Protein 9QBL (pdb70)

Nearest PDB structures (foldseek):
  8k34-assembly1_A  TM=6.232E-01  e=6.117E-07  Thermoflavifilum thermophilum
  5ux0-assembly2_D  TM=5.824E-01  e=9.029E-06  Marinitoga piezophila
  8jl0-assembly1_A  TM=5.271E-01  e=1.673E-05  Geobacter sulfurreducens
  8y82-assembly1_M  TM=5.366E-01  e=6.429E-05  Geobacter sulfurreducens
  8jpx-assembly1_A  TM=4.854E-01  e=1.759E-03  Pyrococcus furiosus DSM 3638

B-factor: mean 42.27, std 16.23, range [19.28, 140.33]

Organism: Xanthobacter autotrophicus (strain ATCC BAA-1158 / Py2) (NCBI:txid78245)

Secondary structure (DSSP, 8-state):
--SPPP----PPPBTT-EEEEESEEEEE--SEEEEEE-SBSBHHHHHHHHTTSSS-----EEETTEEEESS-GGGSGGGGTS-GGG-EEEETHHHHSSS-HHHHHH--HHHHHHHHHTTTTEEEETGGGEEEEPPSSTT--EEEE--TT---EEEEEEEE---EEEEEEEEEEEEEETTEEEEEEEEEEEEESSSSSBPS-THHHHHHHHTT--HHHHHHHH--HHHHHHHT----S-EEEEPPPEEESSB--HHHHHHH-TTTT------/-EEEEPPP--B-GGG-B--HHHHHHHH--SS--TT-EEEEEEEE-HHHHHHHHHHHHHHHH-B--S-GGGTTTSPPB--SSTT-TT-SEEE--TT-EEEPPHHHHHHHHT--SHHHHHHHHHHHHHHHHHHHHHSSS--SEEEEE--HHHHHHHS-B-----HHHHHHHHTTT-SS-EEEE-TTT--B-SSSPBPTT----HHHHHHHHHHHHHHHTT--S-BPPPS-SS--EEEEEEEEEE-SSTT--EEEEE---TT---B-EEEEEPEEEETTEEEE--HHHHHHHHHHHHHHHHHH-SS--SEEEEEESS---HHHHHHHHHHHHHHT---EEEEEESS----EEESSSSPPBTTEEEE-SS-EEE-SSSBBGGGTB-S-SSPP--EEEEE-TT-SS-HHHHHHHHHHHTT--SS-S----SS-HHHHHHHHHHHHHTTS-TTS----BGGGG-/-EEEEESEEEEE--SEEEEEE-SSSSHHHHHHHHTTT-S-----EEETTEEEESS-GGGSGGGGGS-GGG-EEEETHHHHSSS-HHHHHH--HHHHHHHHHTTTTEEEETTTTEEEEPPSSTT--EEEE--TT---EEEEEEEE--EEEEEEEEEEEEEETTEEEEEEEEEEEEESSSSSBPSSTHHHHHHHGGG--HHHHHHHH--HHHHHHHT---TT--PPPS-EEEEPPPEEESS------TTT-TTTT------/-EEEEPPP--B-GGG-B--HHHHHHHH--SS--TT-EEEEEEEE-HHHHHHHHHHHHHHHH-B--S-GGGTTTS--B--SSTT-TT--EEE--TT-EEE--HHHHHHHHT--SHHHHHHHHHHHHHHHHHHHHHSSS--SEEEEE--HHHHHHHS-EE-----HHHHHHHHTTT-SS-EEEE-TTT--B-SSSPEES----HHHHHHHHHHHHHHHTT----B-----EEEEEEEEEE-SSTT--EEEEE---TT---B-EEEEEPEEEETTEEEE--HHHHHHHHHHHHHHHHHHHSS--SEEEEEESSPPPHHHHHHHHHHHHHHT---EEEEEESS----EEESSSSPPBTTEEEEETTEEEE-SSSBBGGGTB-S-SSPP--EEEEE-TT-SS-HHHHHHHHHHHTT--SS-S----SS-HHHHHHHHHHHHHTTS-TTS----BGGGG-

InterPro domains:
  IPR025375 Domain of unknown function DUF4365 [PF14280] (13-143)

Structure (mmCIF, N/CA/C/O backbone):
data_9QBL
#
_entry.id   9QBL
#
_cell.length_a   72.706
_cell.length_b   155.396
_cell.length_c   161.338
_cell.angle_alpha   90.00
_cell.angle_beta   90.00
_cell.angle_gamma   90.00
#
_symmetry.space_group_name_H-M   'P 21 21 21'
#
loop_
_entity.id
_entity.type
_entity.pdbx_description
1 polymer 'DUF4365 domain-containing protein'
2 polymer 'Protein argonaute'
3 non-polymer 'ACETIC ACID'
4 non-polymer GLYCEROL
5 non-polymer 2-AMINO-2-HYDROXYMETHYL-PROPANE-1,3-DIOL
6 non-polymer DI(HYDROXYETHYL)ETHER
7 non-polymer 'CHLORIDE ION'
8 non-polymer BETA-MERCAPTOETHANOL
9 non-polymer 'D(-)-TARTARIC ACID'
10 water water
#
loop_
_atom_site.group_PDB
_atom_site.id
_atom_site.type_symbol
_atom_site.label_atom_id
_atom_site.label_alt_id
_atom_site.label_comp_id
_atom_site.label_asym_id
_atom_site.label_entity_id
_atom_site.label_seq_id
_atom_site.pdbx_PDB_ins_code
_atom_site.Cartn_x
_atom_site.Cartn_y
_atom_site.Cartn_z
_atom_site.occupancy
_atom_site.B_iso_or_equiv
_atom_site.auth_seq_id
_atom_site.auth_comp_id
_atom_site.auth_asym_id
_atom_site.auth_atom_id
_atom_site.pdbx_PDB_model_num
ATOM 1 N N . SER A 1 24 ? 36.181 -3.656 199.949 1.00 73.93 147 SER A N 1
ATOM 2 C CA . SER A 1 24 ? 35.968 -2.248 200.415 1.00 63.67 147 SER A CA 1
ATOM 3 C C . SER A 1 24 ? 36.507 -1.275 199.358 1.00 73.54 147 SER A C 1
ATOM 4 O O . SER A 1 24 ? 37.660 -1.381 198.919 1.00 76.18 147 SER A O 1
ATOM 7 N N . GLY A 1 25 ? 35.630 -0.354 198.929 1.00 57.96 148 GLY A N 1
ATOM 8 C CA . GLY A 1 25 ? 35.921 0.608 197.877 1.00 50.42 148 GLY A CA 1
ATOM 9 C C . GLY A 1 25 ? 35.935 -0.050 196.498 1.00 42.04 148 GLY A C 1
ATOM 10 O O . GLY A 1 25 ? 35.249 -1.045 196.253 1.00 43.75 148 GLY A O 1
ATOM 11 N N . TRP A 1 26 ? 36.727 0.534 195.593 1.00 34.33 149 TRP A N 1
ATOM 12 C CA . TRP A 1 26 ? 36.866 0.064 194.226 1.00 32.23 149 TRP A CA 1
ATOM 13 C C . TRP A 1 26 ? 38.083 -0.850 194.158 1.00 28.33 149 TRP A C 1
ATOM 14 O O . TRP A 1 26 ? 39.191 -0.430 194.470 1.00 30.56 149 TRP A O 1
ATOM 25 N N . GLU A 1 27 ? 37.862 -2.059 193.659 1.00 31.20 150 GLU A N 1
ATOM 26 C CA . GLU A 1 27 ? 38.946 -3.043 193.628 1.00 34.00 150 GLU A CA 1
ATOM 27 C C . GLU A 1 27 ? 40.046 -2.562 192.679 1.00 36.70 150 GLU A C 1
ATOM 28 O O . GLU A 1 27 ? 39.760 -2.074 191.558 1.00 31.77 150 GLU A O 1
ATOM 34 N N . LEU A 1 28 ? 41.301 -2.681 193.148 1.00 29.42 151 LEU A N 1
ATOM 35 C CA . LEU A 1 28 ? 42.442 -2.495 192.263 1.00 28.93 151 LEU A CA 1
ATOM 36 C C . LEU A 1 28 ? 42.670 -3.820 191.541 1.00 37.94 151 LEU A C 1
ATOM 37 O O . LEU A 1 28 ? 42.903 -4.855 192.187 1.00 31.00 151 LEU A O 1
ATOM 42 N N . GLN A 1 29 ? 42.565 -3.779 190.204 1.00 28.87 152 GLN A N 1
ATOM 43 C CA . GLN A 1 29 ? 42.966 -4.921 189.386 1.00 30.20 152 GLN A CA 1
ATOM 44 C C . GLN A 1 29 ? 44.469 -5.124 189.445 1.00 29.76 152 GLN A C 1
ATOM 45 O O . GLN A 1 29 ? 45.246 -4.199 189.665 1.00 30.67 152 GLN A O 1
ATOM 51 N N . PRO A 1 30 ? 44.956 -6.381 189.313 1.00 33.12 153 PRO A N 1
ATOM 52 C CA . PRO A 1 30 ? 46.404 -6.601 189.260 1.00 36.18 153 PRO A CA 1
ATOM 53 C C . PRO A 1 30 ? 47.057 -6.103 187.962 1.00 33.35 153 PRO A C 1
ATOM 54 O O . PRO A 1 30 ? 48.268 -5.933 187.909 1.00 34.07 153 PRO A O 1
ATOM 58 N N . GLY A 1 31 ? 46.251 -5.854 186.931 1.00 33.50 154 GLY A N 1
ATOM 59 C CA . GLY A 1 31 ? 46.781 -5.456 185.635 1.00 42.46 154 GLY A CA 1
ATOM 60 C C . GLY A 1 31 ? 47.386 -6.670 184.923 1.00 45.78 154 GLY A C 1
ATOM 61 O O . GLY A 1 31 ? 48.468 -6.582 184.347 1.00 47.33 154 GLY A O 1
ATOM 62 N N . VAL A 1 32 ? 46.728 -7.833 185.069 1.00 42.82 155 VAL A N 1
ATOM 63 C CA . VAL A 1 32 ? 47.269 -9.059 184.499 1.00 50.07 155 VAL A CA 1
ATOM 64 C C . VAL A 1 32 ? 46.690 -9.243 183.094 1.00 43.76 155 VAL A C 1
ATOM 65 O O . VAL A 1 32 ? 45.604 -8.750 182.799 1.00 43.65 155 VAL A O 1
ATOM 69 N N . PHE A 1 33 ? 47.426 -10.004 182.273 1.00 38.94 156 PHE A N 1
ATOM 70 C CA . PHE A 1 33 ? 47.021 -10.294 180.906 1.00 40.32 156 PHE A CA 1
ATOM 71 C C . PHE A 1 33 ? 47.861 -11.476 180.418 1.00 41.45 156 PHE A C 1
ATOM 72 O O . PHE A 1 33 ? 48.986 -11.680 180.885 1.00 39.12 156 PHE A O 1
ATOM 80 N N . LEU A 1 34 ? 47.317 -12.191 179.433 1.00 38.87 157 LEU A N 1
ATOM 81 C CA . LEU A 1 34 ? 48.029 -13.250 178.735 1.00 37.08 157 LEU A CA 1
ATOM 82 C C . LEU A 1 34 ? 49.041 -12.634 177.776 1.00 41.95 157 LEU A C 1
ATOM 83 O O . LEU A 1 34 ? 48.645 -11.888 176.877 1.00 39.65 157 LEU A O 1
ATOM 88 N N . PRO A 1 35 ? 50.351 -12.949 177.928 1.00 43.09 158 PRO A N 1
ATOM 89 C CA . PRO A 1 35 ? 51.396 -12.401 177.075 1.00 44.98 158 PRO A CA 1
ATOM 90 C C . PRO A 1 35 ? 51.336 -13.103 175.718 1.00 46.10 158 PRO A C 1
ATOM 91 O O . PRO A 1 35 ? 50.669 -14.130 175.575 1.00 41.81 158 PRO A O 1
ATOM 95 N N . PRO A 1 36 ? 51.959 -12.521 174.671 1.00 42.47 159 PRO A N 1
ATOM 96 C CA . PRO A 1 36 ? 52.160 -13.227 173.405 1.00 43.06 159 PRO A CA 1
ATOM 97 C C . PRO A 1 36 ? 52.921 -14.542 173.627 1.00 45.71 159 PRO A C 1
ATOM 98 O O . PRO A 1 36 ? 53.683 -14.695 174.590 1.00 40.59 159 PRO A O 1
ATOM 102 N N . LEU A 1 37 ? 52.742 -15.467 172.682 1.00 47.51 160 LEU A N 1
ATOM 103 C CA . LEU A 1 37 ? 53.441 -16.744 172.723 1.00 49.08 160 LEU A CA 1
ATOM 104 C C . LEU A 1 37 ? 54.897 -16.541 172.308 1.00 53.63 160 LEU A C 1
ATOM 105 O O . LEU A 1 37 ? 55.176 -15.860 171.319 1.00 46.87 160 LEU A O 1
ATOM 110 N N A ASN A 1 38 ? 55.824 -17.160 173.049 0.50 54.30 161 ASN A N 1
ATOM 111 N N B ASN A 1 38 ? 55.804 -17.170 173.071 0.50 55.22 161 ASN A N 1
ATOM 112 C CA A ASN A 1 38 ? 57.249 -16.973 172.809 0.50 56.93 161 ASN A CA 1
ATOM 113 C CA B ASN A 1 38 ? 57.247 -17.071 172.893 0.50 58.71 161 ASN A CA 1
ATOM 114 C C A ASN A 1 38 ? 57.721 -17.791 171.605 0.50 55.61 161 ASN A C 1
ATOM 115 C C B ASN A 1 38 ? 57.699 -17.780 171.615 0.50 56.45 161 ASN A C 1
ATOM 116 O O A ASN A 1 38 ? 58.822 -17.565 171.104 0.50 53.53 161 ASN A O 1
ATOM 117 O O B ASN A 1 38 ? 58.760 -17.465 171.077 0.50 53.96 161 ASN A O 1
ATOM 126 N N . LYS A 1 39 ? 56.891 -18.736 171.141 1.00 50.99 162 LYS A N 1
ATOM 127 C CA . LYS A 1 39 ? 57.247 -19.568 169.995 1.00 56.02 162 LYS A CA 1
ATOM 128 C C . LYS A 1 39 ? 57.285 -18.773 168.681 1.00 57.61 162 LYS A C 1
ATOM 129 O O . LYS A 1 39 ? 57.856 -19.230 167.691 1.00 52.61 162 LYS A O 1
ATOM 135 N N . GLY A 1 40 ? 56.657 -17.596 168.644 1.00 49.50 163 GLY A N 1
ATOM 136 C CA . GLY A 1 40 ? 56.700 -16.784 167.427 1.00 48.32 163 GLY A CA 1
ATOM 137 C C . GLY A 1 40 ? 55.743 -17.291 166.347 1.00 44.23 163 GLY A C 1
ATOM 138 O O . GLY A 1 40 ? 55.063 -18.302 166.535 1.00 47.87 163 GLY A O 1
ATOM 139 N N . GLU A 1 41 ? 55.634 -16.539 165.236 1.00 38.01 164 GLU A N 1
ATOM 140 C CA . GLU A 1 41 ? 54.849 -16.969 164.088 1.00 35.23 164 GLU A CA 1
ATOM 141 C C . GLU A 1 41 ? 55.355 -16.240 162.837 1.00 36.14 164 GLU A C 1
ATOM 142 O O . GLU A 1 41 ? 56.264 -15.420 162.904 1.00 38.55 164 GLU A O 1
ATOM 148 N N . ASP A 1 42 ? 54.759 -16.563 161.692 1.00 38.16 165 ASP A N 1
ATOM 149 C CA . ASP A 1 42 ? 55.180 -15.999 160.419 1.00 42.02 165 ASP A CA 1
ATOM 150 C C . ASP A 1 42 ? 54.129 -15.013 159.916 1.00 33.27 165 ASP A C 1
ATOM 151 O O . ASP A 1 42 ? 52.968 -15.092 160.275 1.00 38.00 165 ASP A O 1
ATOM 156 N N . ALA A 1 43 ? 54.530 -14.118 159.001 1.00 33.96 166 ALA A N 1
ATOM 157 C CA . ALA A 1 43 ? 53.526 -13.323 158.315 1.00 33.46 166 ALA A CA 1
ATOM 158 C C . ALA A 1 43 ? 54.000 -13.116 156.876 1.00 30.22 166 ALA A C 1
ATOM 159 O O . ALA A 1 43 ? 55.198 -13.186 156.618 1.00 32.89 166 ALA A O 1
ATOM 161 N N . ILE A 1 44 ? 53.062 -12.928 155.940 1.00 31.08 167 ILE A N 1
ATOM 162 C CA . ILE A 1 44 ? 53.459 -12.633 154.556 1.00 29.32 167 ILE A CA 1
ATOM 163 C C . ILE A 1 44 ? 53.395 -11.116 154.391 1.00 31.38 167 ILE A C 1
ATOM 164 O O . ILE A 1 44 ? 52.571 -10.458 155.027 1.00 33.10 167 ILE A O 1
ATOM 169 N N . ILE A 1 45 ? 54.280 -10.585 153.561 1.00 30.87 168 ILE A N 1
ATOM 170 C CA . ILE A 1 45 ? 54.249 -9.157 153.259 1.00 29.02 168 ILE A CA 1
ATOM 171 C C . ILE A 1 45 ? 53.656 -9.023 151.849 1.00 33.29 168 ILE A C 1
ATOM 172 O O . ILE A 1 45 ? 53.802 -9.933 151.006 1.00 30.45 168 ILE A O 1
ATOM 177 N N . ASN A 1 46 ? 52.972 -7.901 151.597 1.00 27.70 169 ASN A N 1
ATOM 178 C CA . ASN A 1 46 ? 52.224 -7.688 150.364 1.00 27.03 169 ASN A CA 1
ATOM 179 C C . ASN A 1 46 ? 53.115 -7.118 149.271 1.00 29.07 169 ASN A C 1
ATOM 180 O O . ASN A 1 46 ? 52.646 -6.342 148.444 1.00 31.13 169 ASN A O 1
ATOM 185 N N . LEU A 1 47 ? 54.372 -7.571 149.208 1.00 27.84 170 LEU A N 1
ATOM 186 C CA . LEU A 1 47 ? 55.297 -7.126 148.180 1.00 29.04 170 LEU A CA 1
ATOM 187 C C . LEU A 1 47 ? 55.584 -8.310 147.246 1.00 30.40 170 LEU A C 1
ATOM 188 O O . LEU A 1 47 ? 55.540 -9.445 147.702 1.00 32.98 170 LEU A O 1
ATOM 193 N N . LEU A 1 48 ? 55.954 -8.000 146.002 1.00 28.53 171 LEU A N 1
ATOM 194 C CA . LEU A 1 48 ? 56.626 -8.926 145.086 1.00 28.51 171 LEU A CA 1
ATOM 195 C C . LEU A 1 48 ? 57.869 -8.234 144.564 1.00 32.17 171 LEU A C 1
ATOM 196 O O . LEU A 1 48 ? 57.811 -7.075 144.131 1.00 32.18 171 LEU A O 1
ATOM 201 N N . ARG A 1 49 ? 58.979 -8.984 144.555 1.00 28.84 172 ARG A N 1
ATOM 202 C CA . ARG A 1 49 ? 60.170 -8.471 143.925 1.00 29.01 172 ARG A CA 1
ATOM 203 C C . ARG A 1 49 ? 59.958 -8.423 142.409 1.00 33.00 172 ARG A C 1
ATOM 204 O O . ARG A 1 49 ? 59.484 -9.405 141.837 1.00 32.28 172 ARG A O 1
ATOM 212 N N . ILE A 1 50 ? 60.323 -7.297 141.754 1.00 29.75 173 ILE A N 1
ATOM 213 C CA . ILE A 1 50 ? 60.180 -7.237 140.302 1.00 29.28 173 ILE A CA 1
ATOM 214 C C . ILE A 1 50 ? 61.524 -7.559 139.656 1.00 32.25 173 ILE A C 1
ATOM 215 O O . ILE A 1 50 ? 62.555 -7.017 140.063 1.00 33.21 173 ILE A O 1
ATOM 220 N N A ARG A 1 51 ? 61.526 -8.480 138.675 0.50 35.15 174 ARG A N 1
ATOM 221 N N B ARG A 1 51 ? 61.510 -8.471 138.665 0.50 34.63 174 ARG A N 1
ATOM 222 C CA A ARG A 1 51 ? 62.723 -8.697 137.879 0.50 33.66 174 ARG A CA 1
ATOM 223 C CA B ARG A 1 51 ? 62.682 -8.715 137.842 0.50 33.07 174 ARG A CA 1
ATOM 224 C C A ARG A 1 51 ? 62.568 -7.915 136.578 0.50 34.87 174 ARG A C 1
ATOM 225 C C B ARG A 1 51 ? 62.539 -7.895 136.564 0.50 34.31 174 ARG A C 1
ATOM 226 O O A ARG A 1 51 ? 61.722 -8.252 135.756 0.50 32.46 174 ARG A O 1
ATOM 227 O O B ARG A 1 51 ? 61.679 -8.191 135.741 0.50 31.81 174 ARG A O 1
ATOM 242 N N . LEU A 1 52 ? 63.349 -6.842 136.437 1.00 33.54 175 LEU A N 1
ATOM 243 C CA . LEU A 1 52 ? 63.296 -5.971 135.264 1.00 36.57 175 LEU A CA 1
ATOM 244 C C . LEU A 1 52 ? 64.216 -6.541 134.175 1.00 37.75 175 LEU A C 1
ATOM 245 O O . LEU A 1 52 ? 65.214 -7.198 134.491 1.00 36.75 175 LEU A O 1
ATOM 250 N N . PRO A 1 53 ? 63.934 -6.301 132.867 1.00 37.46 176 PRO A N 1
ATOM 251 C CA . PRO A 1 53 ? 64.917 -6.569 131.804 1.00 40.12 176 PRO A CA 1
ATOM 252 C C . PRO A 1 53 ? 66.248 -5.893 132.107 1.00 36.12 176 PRO A C 1
ATOM 253 O O . PRO A 1 53 ? 66.272 -4.828 132.723 1.00 39.14 176 PRO A O 1
ATOM 257 N N . ASP A 1 54 ? 67.345 -6.478 131.602 1.00 38.94 177 ASP A N 1
ATOM 258 C CA . ASP A 1 54 ? 68.668 -5.914 131.834 1.00 44.47 177 ASP A CA 1
ATOM 259 C C . ASP A 1 54 ? 68.882 -4.589 131.112 1.00 37.36 177 ASP A C 1
ATOM 260 O O . ASP A 1 54 ? 69.701 -3.787 131.543 1.00 35.62 177 ASP A O 1
ATOM 265 N N . GLU A 1 55 ? 68.200 -4.399 129.984 1.00 36.68 178 GLU A N 1
ATOM 266 C CA . GLU A 1 55 ? 68.377 -3.163 129.233 1.00 37.45 178 GLU A CA 1
ATOM 267 C C . GLU A 1 55 ? 67.026 -2.476 129.027 1.00 35.47 178 GLU A C 1
ATOM 268 O O . GLU A 1 55 ? 65.971 -3.105 129.102 1.00 32.36 178 GLU A O 1
ATOM 274 N N . ILE A 1 56 ? 67.098 -1.171 128.797 1.00 31.45 179 ILE A N 1
ATOM 275 C CA . ILE A 1 56 ? 65.929 -0.331 128.549 1.00 29.97 179 ILE A CA 1
ATOM 276 C C . ILE A 1 56 ? 66.216 0.557 127.342 1.00 28.22 179 ILE A C 1
ATOM 277 O O . ILE A 1 56 ? 67.369 0.928 127.089 1.00 36.04 179 ILE A O 1
ATOM 282 N N . PHE A 1 57 ? 65.163 0.878 126.578 1.00 27.59 180 PHE A N 1
ATOM 283 C CA . PHE A 1 57 ? 65.374 1.691 125.394 1.00 25.79 180 PHE A CA 1
ATOM 284 C C . PHE A 1 57 ? 64.991 3.128 125.714 1.00 28.71 180 PHE A C 1
ATOM 285 O O . PHE A 1 57 ? 63.908 3.374 126.261 1.00 31.28 180 PHE A O 1
ATOM 293 N N . ILE A 1 58 ? 65.813 4.064 125.259 1.00 24.86 181 ILE A N 1
ATOM 294 C CA . ILE A 1 58 ? 65.487 5.466 125.489 1.00 27.32 181 ILE A CA 1
ATOM 295 C C . ILE A 1 58 ? 65.626 6.199 124.163 1.00 28.87 181 ILE A C 1
ATOM 296 O O . ILE A 1 58 ? 66.373 5.777 123.282 1.00 28.94 181 ILE A O 1
ATOM 301 N N . SER A 1 59 ? 64.907 7.321 124.018 1.00 26.40 182 SER A N 1
ATOM 302 C CA . SER A 1 59 ? 65.141 8.187 122.883 1.00 24.70 182 SER A CA 1
ATOM 303 C C . SER A 1 59 ? 64.570 9.569 123.200 1.00 24.91 182 SER A C 1
ATOM 304 O O . SER A 1 59 ? 63.907 9.727 124.243 1.00 26.85 182 SER A O 1
ATOM 307 N N . THR A 1 60 ? 64.823 10.517 122.313 1.00 29.22 183 THR A N 1
ATOM 308 C CA . THR A 1 60 ? 64.024 11.753 122.319 1.00 28.80 183 THR A CA 1
ATOM 309 C C . THR A 1 60 ? 62.786 11.510 121.458 1.00 33.00 183 THR A C 1
ATOM 310 O O . THR A 1 60 ? 62.713 10.502 120.737 1.00 27.83 183 THR A O 1
ATOM 314 N N . SER A 1 61 ? 61.779 12.386 121.597 1.00 28.57 184 SER A N 1
ATOM 315 C CA . SER A 1 61 ? 60.543 12.358 120.823 1.00 26.25 184 SER A CA 1
ATOM 316 C C . SER A 1 61 ? 60.197 13.777 120.396 1.00 29.37 184 SER A C 1
ATOM 317 O O . SER A 1 61 ? 60.430 14.721 121.159 1.00 26.10 184 SER A O 1
ATOM 320 N N . PRO A 1 62 ? 59.545 13.981 119.233 1.00 28.40 185 PRO A N 1
ATOM 321 C CA . PRO A 1 62 ? 58.997 15.297 118.905 1.00 32.36 185 PRO A CA 1
ATOM 322 C C . PRO A 1 62 ? 57.812 15.687 119.796 1.00 31.53 185 PRO A C 1
ATOM 323 O O . PRO A 1 62 ? 57.484 16.879 119.904 1.00 30.30 185 PRO A O 1
ATOM 327 N N . PHE A 1 63 ? 57.180 14.690 120.437 1.00 28.85 186 PHE A N 1
ATOM 328 C CA . PHE A 1 63 ? 55.990 14.909 121.242 1.00 27.53 186 PHE A CA 1
ATOM 329 C C . PHE A 1 63 ? 56.413 15.227 122.678 1.00 30.65 186 PHE A C 1
ATOM 330 O O . PHE A 1 63 ? 57.292 14.571 123.242 1.00 26.82 186 PHE A O 1
ATOM 338 N N . GLY A 1 64 ? 55.792 16.255 123.260 1.00 30.86 187 GLY A N 1
ATOM 339 C CA . GLY A 1 64 ? 56.019 16.558 124.668 1.00 31.92 187 GLY A CA 1
ATOM 340 C C . GLY A 1 64 ? 55.642 15.414 125.606 1.00 30.55 187 GLY A C 1
ATOM 341 O O . GLY A 1 64 ? 56.433 15.057 126.462 1.00 32.13 187 GLY A O 1
ATOM 342 N N A SER A 1 65 ? 54.432 14.846 125.444 0.50 30.43 188 SER A N 1
ATOM 343 N N B SER A 1 65 ? 54.445 14.830 125.404 0.50 31.93 188 SER A N 1
ATOM 344 C CA A SER A 1 65 ? 53.950 13.804 126.339 0.50 30.26 188 SER A CA 1
ATOM 345 C CA B SER A 1 65 ? 53.902 13.835 126.316 0.50 32.70 188 SER A CA 1
ATOM 346 C C A SER A 1 65 ? 53.353 12.670 125.519 0.50 29.49 188 SER A C 1
ATOM 347 C C B SER A 1 65 ? 53.269 12.696 125.526 0.50 30.70 188 SER A C 1
ATOM 348 O O A SER A 1 65 ? 53.089 12.847 124.331 0.50 30.70 188 SER A O 1
ATOM 349 O O B SER A 1 65 ? 52.936 12.872 124.356 0.50 30.63 188 SER A O 1
ATOM 354 N N . GLY A 1 66 ? 53.043 11.564 126.205 1.00 27.89 189 GLY A N 1
ATOM 355 C CA . GLY A 1 66 ? 52.558 10.359 125.556 1.00 34.19 189 GLY A CA 1
ATOM 356 C C . GLY A 1 66 ? 51.178 10.573 124.938 1.00 33.89 189 GLY A C 1
ATOM 357 O O . GLY A 1 66 ? 50.900 10.101 123.837 1.00 31.88 189 GLY A O 1
ATOM 358 N N . ARG A 1 67 ? 50.308 11.310 125.638 1.00 34.89 190 ARG A N 1
ATOM 359 C CA . ARG A 1 67 ? 48.938 11.587 125.118 1.00 33.88 190 ARG A CA 1
ATOM 360 C C . ARG A 1 67 ? 49.029 12.284 123.756 1.00 33.08 190 ARG A C 1
ATOM 361 O O . ARG A 1 67 ? 48.221 11.942 122.870 1.00 34.32 190 ARG A O 1
ATOM 369 N N . ASP A 1 68 ? 49.963 13.229 123.604 1.00 31.77 191 ASP A N 1
ATOM 370 C CA . ASP A 1 68 ? 50.111 13.943 122.350 1.00 32.37 191 ASP A CA 1
ATOM 371 C C . ASP A 1 68 ? 50.478 12.978 121.210 1.00 31.14 191 ASP A C 1
ATOM 372 O O . ASP A 1 68 ? 50.130 13.267 120.060 1.00 30.56 191 ASP A O 1
ATOM 377 N N . ALA A 1 69 ? 51.190 11.871 121.526 1.00 32.22 192 ALA A N 1
ATOM 378 C CA . ALA A 1 69 ? 51.731 10.991 120.479 1.00 30.98 192 ALA A CA 1
ATOM 379 C C . ALA A 1 69 ? 50.711 9.937 120.058 1.00 32.95 192 ALA A C 1
ATOM 380 O O . ALA A 1 69 ? 50.889 9.288 119.029 1.00 32.21 192 ALA A O 1
ATOM 382 N N . VAL A 1 70 ? 49.631 9.766 120.835 1.00 36.22 193 VAL A N 1
ATOM 383 C CA . VAL A 1 70 ? 48.691 8.678 120.571 1.00 34.49 193 VAL A CA 1
ATOM 384 C C . VAL A 1 70 ? 48.105 8.705 119.162 1.00 36.01 193 VAL A C 1
ATOM 385 O O . VAL A 1 70 ? 47.979 7.647 118.544 1.00 34.03 193 VAL A O 1
ATOM 389 N N . PRO A 1 71 ? 47.592 9.851 118.648 1.00 35.70 194 PRO A N 1
ATOM 390 C CA . PRO A 1 71 ? 47.018 9.876 117.304 1.00 34.23 194 PRO A CA 1
ATOM 391 C C . PRO A 1 71 ? 47.988 9.395 116.233 1.00 37.70 194 PRO A C 1
ATOM 392 O O . PRO A 1 71 ? 47.596 8.699 115.299 1.00 37.54 194 PRO A O 1
ATOM 396 N N . GLU A 1 72 ? 49.270 9.739 116.368 1.00 33.42 195 GLU A N 1
ATOM 397 C CA . GLU A 1 72 ? 50.251 9.275 115.404 1.00 34.04 195 GLU A CA 1
ATOM 398 C C . GLU A 1 72 ? 50.486 7.771 115.585 1.00 34.09 195 GLU A C 1
ATOM 399 O O . GLU A 1 72 ? 50.604 7.022 114.608 1.00 35.75 195 GLU A O 1
ATOM 405 N N . LEU A 1 73 ? 50.570 7.331 116.840 1.00 28.77 196 LEU A N 1
ATOM 406 C CA . LEU A 1 73 ? 50.821 5.921 117.128 1.00 32.77 196 LEU A CA 1
ATOM 407 C C . LEU A 1 73 ? 49.757 5.049 116.473 1.00 32.23 196 LEU A C 1
ATOM 408 O O . LEU A 1 73 ? 50.077 4.016 115.914 1.00 32.82 196 LEU A O 1
ATOM 413 N N . VAL A 1 74 ? 48.494 5.450 116.594 1.00 32.31 197 VAL A N 1
ATOM 414 C CA . VAL A 1 74 ? 47.435 4.544 116.186 1.00 36.26 197 VAL A CA 1
ATOM 415 C C . VAL A 1 74 ? 47.226 4.551 114.673 1.00 39.82 197 VAL A C 1
ATOM 416 O O . VAL A 1 74 ? 46.416 3.776 114.185 1.00 41.15 197 VAL A O 1
ATOM 420 N N . LYS A 1 75 ? 48.057 5.301 113.942 1.00 40.05 198 LYS A N 1
ATOM 421 C CA . LYS A 1 75 ? 47.995 5.244 112.455 1.00 40.51 198 LYS A CA 1
ATOM 422 C C . LYS A 1 75 ? 48.656 3.938 111.996 1.00 46.09 198 LYS A C 1
ATOM 423 O O . LYS A 1 75 ? 48.459 3.565 110.824 1.00 43.49 198 LYS A O 1
ATOM 429 N N . HIS A 1 76 ? 49.412 3.276 112.882 1.00 40.47 199 HIS A N 1
ATOM 430 C CA . HIS A 1 76 ? 50.079 2.018 112.547 1.00 36.23 199 HIS A CA 1
ATOM 431 C C . HIS A 1 76 ? 49.416 0.839 113.250 1.00 47.02 199 HIS A C 1
ATOM 432 O O . HIS A 1 76 ? 48.606 1.009 114.155 1.00 44.52 199 HIS A O 1
ATOM 439 N N . GLY A 1 77 ? 49.759 -0.379 112.827 1.00 45.76 200 GLY A N 1
ATOM 440 C CA . GLY A 1 77 ? 49.125 -1.557 113.411 1.00 47.14 200 GLY A CA 1
ATOM 441 C C . GLY A 1 77 ? 49.798 -1.957 114.722 1.00 44.92 200 GLY A C 1
ATOM 442 O O . GLY A 1 77 ? 50.708 -1.254 115.162 1.00 37.24 200 GLY A O 1
ATOM 443 N N . ASN A 1 78 ? 49.302 -3.060 115.325 1.00 41.48 201 ASN A N 1
ATOM 444 C CA . ASN A 1 78 ? 49.921 -3.764 116.442 1.00 45.38 201 ASN A CA 1
ATOM 445 C C . ASN A 1 78 ? 50.239 -2.731 117.528 1.00 43.40 201 ASN A C 1
ATOM 446 O O . ASN A 1 78 ? 51.391 -2.561 117.910 1.00 41.47 201 ASN A O 1
ATOM 451 N N . VAL A 1 79 ? 49.202 -2.016 117.967 1.00 36.28 202 VAL A N 1
ATOM 452 C CA . VAL A 1 79 ? 49.399 -0.918 118.905 1.00 37.49 202 VAL A CA 1
ATOM 453 C C . VAL A 1 79 ? 49.750 -1.469 120.287 1.00 38.70 202 VAL A C 1
ATOM 454 O O . VAL A 1 79 ? 49.122 -2.437 120.732 1.00 36.46 202 VAL A O 1
ATOM 458 N N . ARG A 1 80 ? 50.660 -0.773 121.004 1.00 32.90 203 ARG A N 1
ATOM 459 C CA . ARG A 1 80 ? 50.889 -1.057 122.417 1.00 31.47 203 ARG A CA 1
ATOM 460 C C . ARG A 1 80 ? 51.150 0.249 123.169 1.00 31.13 203 ARG A C 1
ATOM 461 O O . ARG A 1 80 ? 51.587 1.241 122.580 1.00 29.94 203 ARG A O 1
ATOM 469 N N . PHE A 1 81 ? 50.884 0.238 124.479 1.00 29.30 204 PHE A N 1
ATOM 470 C CA . PHE A 1 81 ? 50.895 1.478 125.261 1.00 28.35 204 PHE A CA 1
ATOM 471 C C . PHE A 1 81 ? 51.825 1.388 126.486 1.00 29.35 204 PHE A C 1
ATOM 472 O O . PHE A 1 81 ? 51.832 2.315 127.296 1.00 29.04 204 PHE A O 1
ATOM 480 N N . ASP A 1 82 ? 52.589 0.300 126.605 1.00 29.51 205 ASP A N 1
ATOM 481 C CA . ASP A 1 82 ? 53.541 0.098 127.732 1.00 27.76 205 ASP A CA 1
ATOM 482 C C . ASP A 1 82 ? 54.814 0.903 127.469 1.00 28.09 205 ASP A C 1
ATOM 483 O O . ASP A 1 82 ? 55.886 0.311 127.330 1.00 27.26 205 ASP A O 1
ATOM 488 N N . TRP A 1 83 ? 54.668 2.217 127.401 1.00 28.29 206 TRP A N 1
ATOM 489 C CA . TRP A 1 83 ? 55.809 3.112 127.119 1.00 25.29 206 TRP A CA 1
ATOM 490 C C . TRP A 1 83 ? 55.507 4.472 127.744 1.00 26.81 206 TRP A C 1
ATOM 491 O O . TRP A 1 83 ? 54.358 4.727 128.083 1.00 28.45 206 TRP A O 1
ATOM 502 N N . VAL A 1 84 ? 56.535 5.287 127.901 1.00 25.62 207 VAL A N 1
ATOM 503 C CA . VAL A 1 84 ? 56.356 6.620 128.525 1.00 27.01 207 VAL A CA 1
ATOM 504 C C . VAL A 1 84 ? 57.025 7.702 127.683 1.00 27.07 207 VAL A C 1
ATOM 505 O O . VAL A 1 84 ? 58.130 7.469 127.203 1.00 26.51 207 VAL A O 1
ATOM 509 N N . ILE A 1 85 ? 56.334 8.815 127.478 1.00 25.96 208 ILE A N 1
ATOM 510 C CA . ILE A 1 85 ? 56.991 9.997 126.867 1.00 23.40 208 ILE A CA 1
ATOM 511 C C . ILE A 1 85 ? 56.699 11.136 127.839 1.00 29.48 208 ILE A C 1
ATOM 512 O O . ILE A 1 85 ? 55.517 11.414 128.068 1.00 27.42 208 ILE A O 1
ATOM 517 N N . ARG A 1 86 ? 57.752 11.720 128.410 1.00 28.27 209 ARG A N 1
ATOM 518 C CA . ARG A 1 86 ? 57.601 12.894 129.302 1.00 30.57 209 ARG A CA 1
ATOM 519 C C . ARG A 1 86 ? 58.759 13.845 129.034 1.00 29.60 209 ARG A C 1
ATOM 520 O O . ARG A 1 86 ? 59.882 13.369 128.961 1.00 30.92 209 ARG A O 1
ATOM 528 N N . LYS A 1 87 ? 58.458 15.125 128.831 1.00 27.78 210 LYS A N 1
ATOM 529 C CA . LYS A 1 87 ? 59.503 16.140 128.554 1.00 27.94 210 LYS A CA 1
ATOM 530 C C . LYS A 1 87 ? 60.312 15.734 127.319 1.00 28.90 210 LYS A C 1
ATOM 531 O O . LYS A 1 87 ? 61.527 15.864 127.351 1.00 25.85 210 LYS A O 1
ATOM 537 N N . ARG A 1 88 ? 59.635 15.226 126.293 1.00 28.68 211 ARG A N 1
ATOM 538 C CA . ARG A 1 88 ? 60.298 14.877 125.005 1.00 28.51 211 ARG A CA 1
ATOM 539 C C . ARG A 1 88 ? 61.305 13.743 125.179 1.00 25.04 211 ARG A C 1
ATOM 540 O O . ARG A 1 88 ? 62.167 13.586 124.323 1.00 28.09 211 ARG A O 1
ATOM 548 N N A ARG A 1 89 ? 61.094 12.896 126.187 0.50 26.68 212 ARG A N 1
ATOM 549 N N B ARG A 1 89 ? 61.099 12.898 126.190 0.50 26.51 212 ARG A N 1
ATOM 550 C CA A ARG A 1 89 ? 61.983 11.726 126.381 0.50 28.59 212 ARG A CA 1
ATOM 551 C CA B ARG A 1 89 ? 61.984 11.722 126.389 0.50 28.10 212 ARG A CA 1
ATOM 552 C C A ARG A 1 89 ? 61.119 10.467 126.356 0.50 28.52 212 ARG A C 1
ATOM 553 C C B ARG A 1 89 ? 61.104 10.476 126.333 0.50 28.33 212 ARG A C 1
ATOM 554 O O A ARG A 1 89 ? 60.156 10.405 127.120 0.50 27.36 212 ARG A O 1
ATOM 555 O O B ARG A 1 89 ? 60.165 10.401 127.125 0.50 27.66 212 ARG A O 1
ATOM 570 N N . PHE A 1 90 ? 61.534 9.458 125.587 1.00 28.09 213 PHE A N 1
ATOM 571 C CA . PHE A 1 90 ? 60.768 8.195 125.487 1.00 26.94 213 PHE A CA 1
ATOM 572 C C . PHE A 1 90 ? 61.490 7.132 126.316 1.00 24.59 213 PHE A C 1
ATOM 573 O O . PHE A 1 90 ? 62.709 7.129 126.187 1.00 26.13 213 PHE A O 1
ATOM 581 N N A VAL A 1 91 ? 60.769 6.324 126.968 0.50 25.51 214 VAL A N 1
ATOM 582 N N B VAL A 1 91 ? 60.757 6.277 126.907 0.50 27.00 214 VAL A N 1
ATOM 583 C CA A VAL A 1 91 ? 61.339 5.094 127.508 0.50 26.32 214 VAL A CA 1
ATOM 584 C CA B VAL A 1 91 ? 61.345 5.101 127.542 0.50 28.63 214 VAL A CA 1
ATOM 585 C C A VAL A 1 91 ? 60.415 3.920 127.211 0.50 28.80 214 VAL A C 1
ATOM 586 C C B VAL A 1 91 ? 60.427 3.885 127.416 0.50 30.62 214 VAL A C 1
ATOM 587 O O A VAL A 1 91 ? 59.197 4.082 127.190 0.50 26.00 214 VAL A O 1
ATOM 588 O O B VAL A 1 91 ? 59.231 3.971 127.718 0.50 27.05 214 VAL A O 1
ATOM 595 N N . SER A 1 92 ? 61.010 2.727 127.031 1.00 26.05 215 SER A N 1
ATOM 596 C CA . SER A 1 92 ? 60.263 1.475 126.962 1.00 27.03 215 SER A CA 1
ATOM 597 C C . SER A 1 92 ? 61.215 0.296 127.189 1.00 27.11 215 SER A C 1
ATOM 598 O O . SER A 1 92 ? 62.430 0.430 127.013 1.00 26.68 215 SER A O 1
ATOM 601 N N . PHE A 1 93 ? 60.671 -0.844 127.630 1.00 28.67 216 PHE A N 1
ATOM 602 C CA . PHE A 1 93 ? 61.457 -2.068 127.692 1.00 32.09 216 PHE A CA 1
ATOM 603 C C . PHE A 1 93 ? 61.539 -2.778 126.333 1.00 35.52 216 PHE A C 1
ATOM 604 O O . PHE A 1 93 ? 62.518 -3.473 126.075 1.00 35.04 216 PHE A O 1
ATOM 612 N N . PHE A 1 94 ? 60.520 -2.638 125.475 1.00 30.69 217 PHE A N 1
ATOM 613 C CA . PHE A 1 94 ? 60.573 -3.220 124.130 1.00 30.18 217 PHE A CA 1
ATOM 614 C C . PHE A 1 94 ? 61.364 -2.300 123.207 1.00 31.94 217 PHE A C 1
ATOM 615 O O . PHE A 1 94 ? 61.527 -1.097 123.470 1.00 28.75 217 PHE A O 1
ATOM 623 N N . ASP A 1 95 ? 61.854 -2.862 122.088 1.00 31.17 218 ASP A N 1
ATOM 624 C CA . ASP A 1 95 ? 62.604 -2.055 121.144 1.00 28.72 218 ASP A CA 1
ATOM 625 C C . ASP A 1 95 ? 61.621 -1.214 120.330 1.00 29.00 218 ASP A C 1
ATOM 626 O O . ASP A 1 95 ? 60.830 -1.745 119.548 1.00 29.01 218 ASP A O 1
ATOM 631 N N . PRO A 1 96 ? 61.589 0.139 120.478 1.00 27.27 219 PRO A N 1
ATOM 632 C CA . PRO A 1 96 ? 60.542 0.930 119.840 1.00 27.71 219 PRO A CA 1
ATOM 633 C C . PRO A 1 96 ? 60.654 0.945 118.315 1.00 27.67 219 PRO A C 1
ATOM 634 O O . PRO A 1 96 ? 59.716 1.363 117.648 1.00 27.73 219 PRO A O 1
ATOM 638 N N . ARG A 1 97 ? 61.791 0.520 117.760 1.00 28.80 220 ARG A N 1
ATOM 639 C CA . ARG A 1 97 ? 61.931 0.482 116.308 1.00 27.57 220 ARG A CA 1
ATOM 640 C C . ARG A 1 97 ? 61.069 -0.616 115.671 1.00 27.20 220 ARG A C 1
ATOM 641 O O . ARG A 1 97 ? 60.780 -0.553 114.473 1.00 28.57 220 ARG A O 1
ATOM 649 N N . GLU A 1 98 ? 60.587 -1.565 116.466 1.00 29.43 221 GLU A N 1
ATOM 650 C CA . GLU A 1 98 ? 59.892 -2.707 115.875 1.00 32.56 221 GLU A CA 1
ATOM 651 C C . GLU A 1 98 ? 58.390 -2.593 116.055 1.00 33.26 221 GLU A C 1
ATOM 652 O O . GLU A 1 98 ? 57.687 -3.570 115.827 1.00 28.82 221 GLU A O 1
ATOM 658 N N . TYR A 1 99 ? 57.905 -1.404 116.467 1.00 27.30 222 TYR A N 1
ATOM 659 C CA . TYR A 1 99 ? 56.471 -1.191 116.631 1.00 25.85 222 TYR A CA 1
ATOM 660 C C . TYR A 1 99 ? 56.143 0.192 116.104 1.00 25.48 222 TYR A C 1
ATOM 661 O O . TYR A 1 99 ? 57.035 0.928 115.688 1.00 27.30 222 TYR A O 1
ATOM 670 N N . GLY A 1 100 ? 54.846 0.522 116.099 1.00 26.73 223 GLY A N 1
ATOM 671 C CA . GLY A 1 100 ? 54.371 1.802 115.613 1.00 28.38 223 GLY A CA 1
ATOM 672 C C . GLY A 1 100 ? 54.964 2.981 116.395 1.00 28.96 223 GLY A C 1
ATOM 673 O O . GLY A 1 100 ? 54.884 4.116 115.928 1.00 26.96 223 GLY A O 1
ATOM 674 N N . THR A 1 101 ? 55.584 2.689 117.546 1.00 27.97 224 THR A N 1
ATOM 675 C CA . THR A 1 101 ? 56.355 3.693 118.291 1.00 25.71 224 THR A CA 1
ATOM 676 C C . THR A 1 101 ? 57.502 4.255 117.465 1.00 28.64 224 THR A C 1
ATOM 677 O O . THR A 1 101 ? 58.032 5.330 117.750 1.00 26.30 224 THR A O 1
ATOM 681 N N . ARG A 1 102 ? 57.887 3.525 116.415 1.00 24.57 225 ARG A N 1
ATOM 682 C CA . ARG A 1 102 ? 58.974 4.016 115.527 1.00 23.83 225 ARG A CA 1
ATOM 683 C C . ARG A 1 102 ? 58.517 5.318 114.855 1.00 25.97 225 ARG A C 1
ATOM 684 O O . ARG A 1 102 ? 59.378 6.013 114.280 1.00 28.31 225 ARG A O 1
ATOM 692 N N . ALA A 1 103 ? 57.220 5.642 114.944 1.00 26.97 226 ALA A N 1
ATOM 693 C CA . ALA A 1 103 ? 56.733 6.889 114.356 1.00 29.01 226 ALA A CA 1
ATOM 694 C C . ALA A 1 103 ? 56.743 8.049 115.366 1.00 28.30 226 ALA A C 1
ATOM 695 O O . ALA A 1 103 ? 56.548 9.191 114.966 1.00 34.28 226 ALA A O 1
ATOM 697 N N . ILE A 1 104 ? 56.892 7.758 116.646 1.00 28.73 227 ILE A N 1
ATOM 698 C CA . ILE A 1 104 ? 56.703 8.769 117.692 1.00 28.95 227 ILE A CA 1
ATOM 699 C C . ILE A 1 104 ? 58.005 9.101 118.408 1.00 30.11 227 ILE A C 1
ATOM 700 O O . ILE A 1 104 ? 58.023 9.929 119.339 1.00 30.08 227 ILE A O 1
ATOM 705 N N . VAL A 1 105 ? 59.096 8.434 118.017 1.00 27.44 228 VAL A N 1
ATOM 706 C CA . VAL A 1 105 ? 60.421 8.739 118.513 1.00 27.77 228 VAL A CA 1
ATOM 707 C C . VAL A 1 105 ? 61.299 9.371 117.432 1.00 30.99 228 VAL A C 1
ATOM 708 O O . VAL A 1 105 ? 61.049 9.238 116.241 1.00 30.26 228 VAL A O 1
ATOM 712 N N . ASP A 1 106 ? 62.377 10.039 117.861 1.00 28.65 229 ASP A N 1
ATOM 713 C CA . ASP A 1 106 ? 63.452 10.403 116.953 1.00 31.56 229 ASP A CA 1
ATOM 714 C C . ASP A 1 106 ? 64.304 9.149 116.705 1.00 29.39 229 ASP A C 1
ATOM 715 O O . ASP A 1 106 ? 65.022 8.697 117.587 1.00 27.65 229 ASP A O 1
ATOM 720 N N . LEU A 1 107 ? 64.243 8.568 115.482 1.00 27.99 230 LEU A N 1
ATOM 721 C CA . LEU A 1 107 ? 64.894 7.255 115.348 1.00 30.12 230 LEU A CA 1
ATOM 722 C C . LEU A 1 107 ? 66.410 7.322 115.515 1.00 29.96 230 LEU A C 1
ATOM 723 O O . LEU A 1 107 ? 67.016 6.357 115.961 1.00 30.67 230 LEU A O 1
ATOM 728 N N . ASP A 1 108 ? 67.020 8.455 115.165 1.00 31.23 231 ASP A N 1
ATOM 729 C CA . ASP A 1 108 ? 68.476 8.526 115.203 1.00 37.25 231 ASP A CA 1
ATOM 730 C C . ASP A 1 108 ? 69.000 8.558 116.645 1.00 35.99 231 ASP A C 1
ATOM 731 O O . ASP A 1 108 ? 70.213 8.507 116.849 1.00 35.57 231 ASP A O 1
ATOM 736 N N . GLN A 1 109 ? 68.102 8.673 117.641 1.00 30.11 232 GLN A N 1
ATOM 737 C CA . GLN A 1 109 ? 68.504 8.800 119.028 1.00 31.33 232 GLN A CA 1
ATOM 738 C C . GLN A 1 109 ? 68.164 7.558 119.834 1.00 31.98 232 GLN A C 1
ATOM 739 O O . GLN A 1 109 ? 68.353 7.561 121.051 1.00 30.86 232 GLN A O 1
ATOM 745 N N . VAL A 1 110 ? 67.615 6.515 119.186 1.00 28.69 233 VAL A N 1
ATOM 746 C CA . VAL A 1 110 ? 67.200 5.325 119.916 1.00 28.87 233 VAL A CA 1
ATOM 747 C C . VAL A 1 110 ? 68.449 4.593 120.399 1.00 34.06 233 VAL A C 1
ATOM 748 O O . VAL A 1 110 ? 69.326 4.294 119.576 1.00 33.90 233 VAL A O 1
ATOM 752 N N . GLU A 1 111 ? 68.526 4.313 121.713 1.00 30.93 234 GLU A N 1
ATOM 753 C CA . GLU A 1 111 ? 69.613 3.496 122.244 1.00 32.66 234 GLU A CA 1
ATOM 754 C C . GLU A 1 111 ? 69.135 2.561 123.353 1.00 35.60 234 GLU A C 1
ATOM 755 O O . GLU A 1 111 ? 68.169 2.840 124.074 1.00 32.05 234 GLU A O 1
ATOM 761 N N . ALA A 1 112 ? 69.808 1.412 123.441 1.00 30.75 235 ALA A N 1
ATOM 762 C CA . ALA A 1 112 ? 69.590 0.458 124.518 1.00 35.19 235 ALA A CA 1
ATOM 763 C C . ALA A 1 112 ? 70.631 0.737 125.585 1.00 36.74 235 ALA A C 1
ATOM 764 O O . ALA A 1 112 ? 71.800 0.927 125.269 1.00 34.85 235 ALA A O 1
ATOM 766 N N . VAL A 1 113 ? 70.185 0.942 126.825 1.00 34.56 236 VAL A N 1
ATOM 767 C CA . VAL A 1 113 ? 71.132 1.223 127.894 1.00 34.86 236 VAL A CA 1
ATOM 768 C C . VAL A 1 113 ? 70.843 0.280 129.062 1.00 39.40 236 VAL A C 1
ATOM 769 O O . VAL A 1 113 ? 69.763 -0.325 129.150 1.00 34.95 236 VAL A O 1
ATOM 773 N N . ASP A 1 114 ? 71.826 0.173 129.970 1.00 38.55 237 ASP A N 1
ATOM 774 C CA . ASP A 1 114 ? 71.633 -0.565 131.216 1.00 41.78 237 ASP A CA 1
ATOM 775 C C . ASP A 1 114 ? 70.444 0.005 131.994 1.00 33.47 237 ASP A C 1
ATOM 776 O O . ASP A 1 114 ? 70.393 1.200 132.287 1.00 36.26 237 ASP A O 1
ATOM 781 N N . THR A 1 115 ? 69.486 -0.870 132.333 1.00 40.46 238 THR A N 1
ATOM 782 C CA . THR A 1 115 ? 68.253 -0.446 132.989 1.00 36.31 238 THR A CA 1
ATOM 783 C C . THR A 1 115 ? 68.566 0.343 134.270 1.00 35.92 238 THR A C 1
ATOM 784 O O . THR A 1 115 ? 67.847 1.274 134.636 1.00 36.83 238 THR A O 1
ATOM 788 N N . LYS A 1 116 ? 69.656 -0.027 134.946 1.00 36.93 239 LYS A N 1
ATOM 789 C CA . LYS A 1 116 ? 70.118 0.626 136.172 1.00 43.85 239 LYS A CA 1
ATOM 790 C C . LYS A 1 116 ? 70.226 2.141 136.025 1.00 43.99 239 LYS A C 1
ATOM 791 O O . LYS A 1 116 ? 69.989 2.878 136.977 1.00 47.77 239 LYS A O 1
ATOM 797 N N . LEU A 1 117 ? 70.535 2.614 134.814 1.00 48.20 240 LEU A N 1
ATOM 798 C CA . LEU A 1 117 ? 70.786 4.027 134.575 1.00 46.92 240 LEU A CA 1
ATOM 799 C C . LEU A 1 117 ? 69.512 4.864 134.574 1.00 47.51 240 LEU A C 1
ATOM 800 O O . LEU A 1 117 ? 69.573 6.084 134.737 1.00 50.45 240 LEU A O 1
ATOM 805 N N . ILE A 1 118 ? 68.349 4.221 134.397 1.00 40.16 241 ILE A N 1
ATOM 806 C CA . ILE A 1 118 ? 67.085 4.927 134.489 1.00 40.48 241 ILE A CA 1
ATOM 807 C C . ILE A 1 118 ? 66.368 4.541 135.785 1.00 34.97 241 ILE A C 1
ATOM 808 O O . ILE A 1 118 ? 65.755 5.386 136.438 1.00 37.59 241 ILE A O 1
ATOM 813 N N . ALA A 1 119 ? 66.382 3.254 136.128 1.00 32.95 242 ALA A N 1
ATOM 814 C CA . ALA A 1 119 ? 65.517 2.754 137.185 1.00 34.64 242 ALA A CA 1
ATOM 815 C C . ALA A 1 119 ? 66.173 2.852 138.572 1.00 34.75 242 ALA A C 1
ATOM 816 O O . ALA A 1 119 ? 65.473 2.764 139.565 1.00 32.97 242 ALA A O 1
ATOM 818 N N . PHE A 1 120 ? 67.504 3.046 138.660 1.00 35.42 243 PHE A N 1
ATOM 819 C CA . PHE A 1 120 ? 68.166 3.005 139.962 1.00 38.29 243 PHE A CA 1
ATOM 820 C C . PHE A 1 120 ? 69.086 4.205 140.183 1.00 44.86 243 PHE A C 1
ATOM 821 O O . PHE A 1 120 ? 70.267 4.028 140.450 1.00 49.09 243 PHE A O 1
ATOM 829 N N . ASN A 1 121 ? 68.537 5.418 140.101 1.00 46.02 244 ASN A N 1
ATOM 830 C CA . ASN A 1 121 ? 69.310 6.627 140.359 1.00 49.60 244 ASN A CA 1
ATOM 831 C C . ASN A 1 121 ? 68.501 7.534 141.280 1.00 52.67 244 ASN A C 1
ATOM 832 O O . ASN A 1 121 ? 67.441 7.132 141.754 1.00 48.95 244 ASN A O 1
ATOM 837 N N . ASP A 1 122 ? 68.994 8.763 141.503 1.00 53.85 245 ASP A N 1
ATOM 838 C CA . ASP A 1 122 ? 68.423 9.643 142.512 1.00 60.69 245 ASP A CA 1
ATOM 839 C C . ASP A 1 122 ? 67.508 10.712 141.908 1.00 65.07 245 ASP A C 1
ATOM 840 O O . ASP A 1 122 ? 66.920 11.483 142.662 1.00 68.12 245 ASP A O 1
ATOM 845 N N . GLU A 1 123 ? 67.375 10.743 140.573 1.00 65.07 246 GLU A N 1
ATOM 846 C CA . GLU A 1 123 ? 66.566 11.733 139.865 1.00 60.93 246 GLU A CA 1
ATOM 847 C C . GLU A 1 123 ? 65.065 11.426 139.963 1.00 69.24 246 GLU A C 1
ATOM 848 O O . GLU A 1 123 ? 64.586 10.407 139.458 1.00 59.46 246 GLU A O 1
ATOM 854 N N . GLN A 1 124 ? 64.323 12.363 140.571 1.00 66.39 247 GLN A N 1
ATOM 855 C CA . GLN A 1 124 ? 62.888 12.249 140.792 1.00 70.79 247 GLN A CA 1
ATOM 856 C C . GLN A 1 124 ? 62.137 12.021 139.478 1.00 64.31 247 GLN A C 1
ATOM 857 O O . GLN A 1 124 ? 61.087 11.384 139.479 1.00 56.82 247 GLN A O 1
ATOM 863 N N . ASP A 1 125 ? 62.693 12.538 138.375 1.00 54.92 248 ASP A N 1
ATOM 864 C CA . ASP A 1 125 ? 62.100 12.458 137.053 1.00 63.31 248 ASP A CA 1
ATOM 865 C C . ASP A 1 125 ? 62.249 11.051 136.483 1.00 65.39 248 ASP A C 1
ATOM 866 O O . ASP A 1 125 ? 61.382 10.586 135.739 1.00 62.37 248 ASP A O 1
ATOM 871 N N . ASP A 1 126 ? 63.379 10.404 136.788 1.00 62.60 249 ASP A N 1
ATOM 872 C CA . ASP A 1 126 ? 63.626 9.059 136.288 1.00 58.87 249 ASP A CA 1
ATOM 873 C C . ASP A 1 126 ? 62.841 8.059 137.129 1.00 47.56 249 ASP A C 1
ATOM 874 O O . ASP A 1 126 ? 62.414 7.011 136.636 1.00 48.61 249 ASP A O 1
ATOM 879 N N . LEU A 1 127 ? 62.696 8.399 138.406 1.00 46.72 250 LEU A N 1
ATOM 880 C CA . LEU A 1 127 ? 61.944 7.618 139.360 1.00 48.20 250 LEU A CA 1
ATOM 881 C C . LEU A 1 127 ? 60.481 7.643 138.936 1.00 47.86 250 LEU A C 1
ATOM 882 O O . LEU A 1 127 ? 59.846 6.603 138.861 1.00 40.08 250 LEU A O 1
ATOM 887 N N . ASN A 1 128 ? 59.963 8.830 138.594 1.00 43.73 251 ASN A N 1
ATOM 888 C CA . ASN A 1 128 ? 58.567 8.916 138.194 1.00 44.66 251 ASN A CA 1
ATOM 889 C C . ASN A 1 128 ? 58.346 8.190 136.864 1.00 39.51 251 ASN A C 1
ATOM 890 O O . ASN A 1 128 ? 57.318 7.545 136.716 1.00 38.88 251 ASN A O 1
ATOM 895 N N . ASP A 1 129 ? 59.267 8.336 135.894 1.00 39.44 252 ASP A N 1
ATOM 896 C CA . ASP A 1 129 ? 59.092 7.700 134.594 1.00 37.11 252 ASP A CA 1
ATOM 897 C C . ASP A 1 129 ? 59.199 6.172 134.718 1.00 39.64 252 ASP A C 1
ATOM 898 O O . ASP A 1 129 ? 58.533 5.438 133.956 1.00 33.26 252 ASP A O 1
ATOM 903 N N . THR A 1 130 ? 60.075 5.709 135.629 1.00 35.01 253 THR A N 1
ATOM 904 C CA . THR A 1 130 ? 60.206 4.274 135.896 1.00 32.49 253 THR A CA 1
ATOM 905 C C . THR A 1 130 ? 58.871 3.741 136.429 1.00 34.90 253 THR A C 1
ATOM 906 O O . THR A 1 130 ? 58.332 2.744 135.957 1.00 31.68 253 THR A O 1
ATOM 918 N N . ASP A 1 132 ? 55.925 4.973 136.067 1.00 33.63 255 ASP A N 1
ATOM 919 C CA . ASP A 1 132 ? 54.859 4.999 135.067 1.00 33.94 255 ASP A CA 1
ATOM 920 C C . ASP A 1 132 ? 55.023 3.832 134.095 1.00 29.94 255 ASP A C 1
ATOM 921 O O . ASP A 1 132 ? 54.047 3.208 133.693 1.00 28.90 255 ASP A O 1
ATOM 926 N N . LEU A 1 133 ? 56.268 3.554 133.703 1.00 28.35 256 LEU A N 1
ATOM 927 C CA . LEU A 1 133 ? 56.552 2.450 132.788 1.00 27.74 256 LEU A CA 1
ATOM 928 C C . LEU A 1 133 ? 56.206 1.113 133.430 1.00 28.89 256 LEU A C 1
ATOM 929 O O . LEU A 1 133 ? 55.569 0.268 132.780 1.00 29.18 256 LEU A O 1
ATOM 934 N N . LEU A 1 134 ? 56.598 0.923 134.703 1.00 26.69 257 LEU A N 1
ATOM 935 C CA . LEU A 1 134 ? 56.191 -0.295 135.402 1.00 28.14 257 LEU A CA 1
ATOM 936 C C . LEU A 1 134 ? 54.679 -0.485 135.434 1.00 27.76 257 LEU A C 1
ATOM 937 O O . LEU A 1 134 ? 54.196 -1.593 135.201 1.00 27.08 257 LEU A O 1
ATOM 942 N N A ARG A 1 135 ? 53.932 0.596 135.700 0.50 28.88 258 ARG A N 1
ATOM 943 N N B ARG A 1 135 ? 53.935 0.583 135.740 0.50 27.71 258 ARG A N 1
ATOM 944 C CA A ARG A 1 135 ? 52.484 0.545 135.833 0.50 28.85 258 ARG A CA 1
ATOM 945 C CA B ARG A 1 135 ? 52.496 0.450 135.842 0.50 26.86 258 ARG A CA 1
ATOM 946 C C A ARG A 1 135 ? 51.825 0.172 134.500 0.50 29.43 258 ARG A C 1
ATOM 947 C C B ARG A 1 135 ? 51.912 0.062 134.481 0.50 28.32 258 ARG A C 1
ATOM 948 O O A ARG A 1 135 ? 50.864 -0.617 134.444 0.50 27.37 258 ARG A O 1
ATOM 949 O O B ARG A 1 135 ? 51.084 -0.862 134.405 0.50 27.13 258 ARG A O 1
ATOM 964 N N . ARG A 1 136 ? 52.317 0.795 133.426 1.00 27.72 259 ARG A N 1
ATOM 965 C CA . ARG A 1 136 ? 51.795 0.491 132.096 1.00 29.39 259 ARG A CA 1
ATOM 966 C C . ARG A 1 136 ? 52.178 -0.922 131.637 1.00 29.68 259 ARG A C 1
ATOM 967 O O . ARG A 1 136 ? 51.396 -1.565 130.938 1.00 30.09 259 ARG A O 1
ATOM 975 N N . THR A 1 137 ? 53.373 -1.397 132.011 1.00 27.39 260 THR A N 1
ATOM 976 C CA . THR A 1 137 ? 53.824 -2.747 131.678 1.00 29.62 260 THR A CA 1
ATOM 977 C C . THR A 1 137 ? 52.918 -3.785 132.364 1.00 34.71 260 THR A C 1
ATOM 978 O O . THR A 1 137 ? 52.411 -4.737 131.747 1.00 29.45 260 THR A O 1
ATOM 982 N N . VAL A 1 138 ? 52.649 -3.578 133.657 1.00 30.60 261 VAL A N 1
ATOM 983 C CA . VAL A 1 138 ? 51.736 -4.447 134.392 1.00 30.27 261 VAL A CA 1
ATOM 984 C C . VAL A 1 138 ? 50.333 -4.401 133.779 1.00 31.39 261 VAL A C 1
ATOM 985 O O . VAL A 1 138 ? 49.676 -5.441 133.662 1.00 32.00 261 VAL A O 1
ATOM 989 N N . GLU A 1 139 ? 49.890 -3.224 133.331 1.00 29.58 262 GLU A N 1
ATOM 990 C CA . GLU A 1 139 ? 48.547 -3.182 132.761 1.00 30.10 262 GLU A CA 1
ATOM 991 C C . GLU A 1 139 ? 48.479 -4.091 131.516 1.00 30.96 262 GLU A C 1
ATOM 992 O O . GLU A 1 139 ? 47.500 -4.818 131.317 1.00 29.02 262 GLU A O 1
ATOM 998 N N . ARG A 1 140 ? 49.515 -4.041 130.679 1.00 28.08 263 ARG A N 1
ATOM 999 C CA . ARG A 1 140 ? 49.464 -4.796 129.416 1.00 30.88 263 ARG A CA 1
ATOM 1000 C C . ARG A 1 140 ? 49.576 -6.296 129.715 1.00 32.96 263 ARG A C 1
ATOM 1001 O O . ARG A 1 140 ? 48.933 -7.140 129.097 1.00 31.66 263 ARG A O 1
ATOM 1009 N N . GLN A 1 141 ? 50.450 -6.627 130.655 1.00 34.07 264 GLN A N 1
ATOM 1010 C CA . GLN A 1 141 ? 50.752 -7.989 131.050 1.00 35.56 264 GLN A CA 1
ATOM 1011 C C . GLN A 1 141 ? 49.537 -8.690 131.676 1.00 38.99 264 GLN A C 1
ATOM 1012 O O . GLN A 1 141 ? 49.463 -9.916 131.621 1.00 38.11 264 GLN A O 1
ATOM 1018 N N . THR A 1 142 ? 48.589 -7.941 132.275 1.00 31.80 265 THR A N 1
ATOM 1019 C CA . THR A 1 142 ? 47.500 -8.546 133.048 1.00 32.65 265 THR A CA 1
ATOM 1020 C C . THR A 1 142 ? 46.150 -8.347 132.356 1.00 31.86 265 THR A C 1
ATOM 1021 O O . THR A 1 142 ? 45.091 -8.588 132.938 1.00 32.30 265 THR A O 1
ATOM 1025 N N . ALA A 1 143 ? 46.174 -7.887 131.091 1.00 31.13 266 ALA A N 1
ATOM 1026 C CA . ALA A 1 143 ? 44.917 -7.444 130.490 1.00 34.27 266 ALA A CA 1
ATOM 1027 C C . ALA A 1 143 ? 43.902 -8.582 130.264 1.00 35.20 266 ALA A C 1
ATOM 1028 O O . ALA A 1 143 ? 42.706 -8.299 130.072 1.00 36.76 266 ALA A O 1
ATOM 1030 N N . THR A 1 144 ? 44.338 -9.853 130.334 1.00 37.68 267 THR A N 1
ATOM 1031 C CA . THR A 1 144 ? 43.369 -10.934 130.208 1.00 41.54 267 THR A CA 1
ATOM 1032 C C . THR A 1 144 ? 42.388 -10.930 131.381 1.00 44.48 267 THR A C 1
ATOM 1033 O O . THR A 1 144 ? 41.207 -11.190 131.173 1.00 42.22 267 THR A O 1
ATOM 1037 N N . GLN A 1 145 ? 42.865 -10.612 132.602 1.00 34.96 268 GLN A N 1
ATOM 1038 C CA . GLN A 1 145 ? 41.995 -10.631 133.768 1.00 34.77 268 GLN A CA 1
ATOM 1039 C C . GLN A 1 145 ? 41.502 -9.242 134.199 1.00 35.24 268 GLN A C 1
ATOM 1040 O O . GLN A 1 145 ? 40.415 -9.133 134.770 1.00 31.59 268 GLN A O 1
ATOM 1046 N N . LEU A 1 146 ? 42.305 -8.198 133.976 1.00 30.07 269 LEU A N 1
ATOM 1047 C CA . LEU A 1 146 ? 42.114 -6.939 134.699 1.00 31.50 269 LEU A CA 1
ATOM 1048 C C . LEU A 1 146 ? 41.788 -5.782 133.761 1.00 35.43 269 LEU A C 1
ATOM 1049 O O . LEU A 1 146 ? 42.273 -5.733 132.627 1.00 33.95 269 LEU A O 1
ATOM 1054 N N . SER A 1 147 ? 41.067 -4.801 134.320 1.00 33.16 270 SER A N 1
ATOM 1055 C CA . SER A 1 147 ? 40.790 -3.527 133.610 1.00 35.91 270 SER A CA 1
ATOM 1056 C C . SER A 1 147 ? 41.417 -2.442 134.493 1.00 35.51 270 SER A C 1
ATOM 1057 O O . SER A 1 147 ? 41.517 -2.678 135.711 1.00 30.47 270 SER A O 1
ATOM 1060 N N . PHE A 1 148 ? 41.825 -1.309 133.921 1.00 37.68 271 PHE A N 1
ATOM 1061 C CA . PHE A 1 148 ? 42.504 -0.271 134.739 1.00 34.54 271 PHE A CA 1
ATOM 1062 C C . PHE A 1 148 ? 41.661 1.006 134.778 1.00 34.80 271 PHE A C 1
ATOM 1063 O O . PHE A 1 148 ? 41.203 1.458 133.712 1.00 39.93 271 PHE A O 1
ATOM 1071 N N . LEU A 1 149 ? 41.474 1.568 135.975 1.00 34.72 272 LEU A N 1
ATOM 1072 C CA . LEU A 1 149 ? 40.735 2.850 136.104 1.00 42.00 272 LEU A CA 1
ATOM 1073 C C . LEU A 1 149 ? 41.761 3.949 136.382 1.00 41.22 272 LEU A C 1
ATOM 1074 O O . LEU A 1 149 ? 42.537 3.794 137.343 1.00 39.82 272 LEU A O 1
ATOM 1079 N N . ARG A 1 150 ? 41.750 5.019 135.582 1.00 46.39 273 ARG A N 1
ATOM 1080 C CA . ARG A 1 150 ? 42.674 6.159 135.825 1.00 54.61 273 ARG A CA 1
ATOM 1081 C C . ARG A 1 150 ? 42.350 6.767 137.192 1.00 53.65 273 ARG A C 1
ATOM 1082 O O . ARG A 1 150 ? 43.299 7.094 137.932 1.00 54.67 273 ARG A O 1
ATOM 1090 N N . LYS A 1 151 ? 41.058 6.893 137.513 1.00 54.45 274 LYS A N 1
ATOM 1091 C CA . LYS A 1 151 ? 40.649 7.447 138.829 1.00 57.84 274 LYS A CA 1
ATOM 1092 C C . LYS A 1 151 ? 41.012 6.442 139.924 1.00 62.42 274 LYS A C 1
ATOM 1093 O O . LYS A 1 151 ? 40.681 5.250 139.729 1.00 63.03 274 LYS A O 1
ATOM 1099 N N . ASP A 1 152 ? 41.734 6.883 140.965 1.00 56.48 275 ASP A N 1
ATOM 1100 C CA . ASP A 1 152 ? 42.102 6.030 142.135 1.00 56.80 275 ASP A CA 1
ATOM 1101 C C . ASP A 1 152 ? 43.254 5.089 141.757 1.00 50.54 275 ASP A C 1
ATOM 1102 O O . ASP A 1 152 ? 43.724 4.361 142.656 1.00 51.87 275 ASP A O 1
ATOM 1107 N N . ARG A 1 153 ? 43.715 5.127 140.498 1.00 44.24 276 ARG A N 1
ATOM 1108 C CA . ARG A 1 153 ? 44.771 4.182 140.039 1.00 40.94 276 ARG A CA 1
ATOM 1109 C C . ARG A 1 153 ? 44.369 2.775 140.483 1.00 39.11 276 ARG A C 1
ATOM 1110 O O . ARG A 1 153 ? 45.146 2.153 141.219 1.00 42.56 276 ARG A O 1
ATOM 1118 N N . LEU A 1 154 ? 43.169 2.321 140.117 1.00 36.08 277 LEU A N 1
ATOM 1119 C CA . LEU A 1 154 ? 42.691 1.017 140.646 1.00 34.48 277 LEU A CA 1
ATOM 1120 C C . LEU A 1 154 ? 42.668 -0.046 139.544 1.00 34.52 277 LEU A C 1
ATOM 1121 O O . LEU A 1 154 ? 42.110 0.233 138.469 1.00 32.60 277 LEU A O 1
ATOM 1126 N N . PHE A 1 155 ? 43.256 -1.216 139.807 1.00 32.66 278 PHE A N 1
ATOM 1127 C CA . PHE A 1 155 ? 43.194 -2.338 138.835 1.00 30.86 278 PHE A CA 1
ATOM 1128 C C . PHE A 1 155 ? 42.124 -3.307 139.332 1.00 28.84 278 PHE A C 1
ATOM 1129 O O . PHE A 1 155 ? 42.253 -3.766 140.474 1.00 29.14 278 PHE A O 1
ATOM 1137 N N . HIS A 1 156 ? 41.122 -3.617 138.508 1.00 29.10 279 HIS A N 1
ATOM 1138 C CA . HIS A 1 156 ? 40.008 -4.473 138.996 1.00 27.77 279 HIS A CA 1
ATOM 1139 C C . HIS A 1 156 ? 39.750 -5.627 138.026 1.00 28.05 279 HIS A C 1
ATOM 1140 O O . HIS A 1 156 ? 39.927 -5.424 136.813 1.00 29.34 279 HIS A O 1
ATOM 1147 N N . PHE A 1 157 ? 39.349 -6.791 138.545 1.00 29.78 280 PHE A N 1
ATOM 1148 C CA . PHE A 1 157 ? 38.991 -7.931 137.661 1.00 27.90 280 PHE A CA 1
ATOM 1149 C C . PHE A 1 157 ? 37.852 -7.484 136.748 1.00 30.19 280 PHE A C 1
ATOM 1150 O O . PHE A 1 157 ? 36.898 -6.880 137.259 1.00 30.56 280 PHE A O 1
ATOM 1158 N N . LYS A 1 158 ? 37.927 -7.800 135.454 1.00 30.41 281 LYS A N 1
ATOM 1159 C CA . LYS A 1 158 ? 36.920 -7.270 134.540 1.00 34.24 281 LYS A CA 1
ATOM 1160 C C . LYS A 1 158 ? 35.765 -8.267 134.427 1.00 35.14 281 LYS A C 1
ATOM 1161 O O . LYS A 1 158 ? 35.971 -9.477 134.566 1.00 33.76 281 LYS A O 1
ATOM 1167 N N . ALA A 1 159 ? 34.556 -7.727 134.238 1.00 34.64 282 ALA A N 1
ATOM 1168 C CA . ALA A 1 159 ? 33.397 -8.565 133.978 1.00 35.64 282 ALA A CA 1
ATOM 1169 C C . ALA A 1 159 ? 33.521 -9.132 132.564 1.00 35.36 282 ALA A C 1
ATOM 1170 O O . ALA A 1 159 ? 34.244 -8.568 131.736 1.00 37.32 282 ALA A O 1
ATOM 1172 N N . VAL A 1 160 ? 32.881 -10.289 132.341 1.00 40.18 283 VAL A N 1
ATOM 1173 C CA . VAL A 1 160 ? 32.667 -10.842 131.006 1.00 45.72 283 VAL A CA 1
ATOM 1174 C C . VAL A 1 160 ? 31.177 -11.163 130.930 1.00 50.78 283 VAL A C 1
ATOM 1175 O O . VAL A 1 160 ? 30.717 -12.084 131.602 1.00 62.95 283 VAL A O 1
ATOM 1179 N N . GLY A 1 161 ? 30.415 -10.369 130.176 1.00 49.04 284 GLY A N 1
ATOM 1180 C CA . GLY A 1 161 ? 28.964 -10.471 130.255 1.00 53.87 284 GLY A CA 1
ATOM 1181 C C . GLY A 1 161 ? 28.339 -9.429 131.190 1.00 57.22 284 GLY A C 1
ATOM 1182 O O . GLY A 1 161 ? 28.911 -9.068 132.228 1.00 53.41 284 GLY A O 1
ATOM 1183 N N . VAL A 1 162 ? 27.130 -8.976 130.824 1.00 51.59 285 VAL A N 1
ATOM 1184 C CA . VAL A 1 162 ? 26.412 -7.941 131.554 1.00 49.19 285 VAL A CA 1
ATOM 1185 C C . VAL A 1 162 ? 25.646 -8.579 132.709 1.00 57.12 285 VAL A C 1
ATOM 1186 O O . VAL A 1 162 ? 24.876 -9.521 132.521 1.00 55.86 285 VAL A O 1
ATOM 1190 N N . GLY A 1 163 ? 25.905 -8.077 133.924 1.00 50.03 286 GLY A N 1
ATOM 1191 C CA . GLY A 1 163 ? 25.200 -8.557 135.101 1.00 45.67 286 GLY A CA 1
ATOM 1192 C C . GLY A 1 163 ? 25.558 -10.002 135.434 1.00 46.97 286 GLY A C 1
ATOM 1193 O O . GLY A 1 163 ? 24.766 -10.689 136.089 1.00 45.53 286 GLY A O 1
ATOM 1194 N N . LYS A 1 164 ? 26.756 -10.419 135.004 1.00 42.08 287 LYS A N 1
ATOM 1195 C CA . LYS A 1 164 ? 27.169 -11.836 135.182 1.00 48.11 287 LYS A CA 1
ATOM 1196 C C . LYS A 1 164 ? 28.358 -11.975 136.132 1.00 42.75 287 LYS A C 1
ATOM 1197 O O . LYS A 1 164 ? 29.335 -11.220 135.966 1.00 43.24 287 LYS A O 1
ATOM 1203 N N . SER A 1 165 ? 28.267 -12.892 137.094 1.00 38.19 288 SER A N 1
ATOM 1204 C CA . SER A 1 165 ? 29.352 -13.222 138.004 1.00 37.85 288 SER A CA 1
ATOM 1205 C C . SER A 1 165 ? 30.394 -14.119 137.328 1.00 44.41 288 SER A C 1
ATOM 1206 O O . SER A 1 165 ? 30.066 -14.866 136.399 1.00 39.16 288 SER A O 1
ATOM 1209 N N . ARG A 1 166 ? 31.641 -14.079 137.832 1.00 36.73 289 ARG A N 1
ATOM 1210 C CA . ARG A 1 166 ? 32.675 -15.022 137.419 1.00 36.00 289 ARG A CA 1
ATOM 1211 C C . ARG A 1 166 ? 33.705 -15.222 138.517 1.00 39.06 289 ARG A C 1
ATOM 1212 O O . ARG A 1 166 ? 33.841 -14.375 139.398 1.00 35.79 289 ARG A O 1
ATOM 1220 N N . SER A 1 167 ? 34.417 -16.355 138.451 1.00 31.96 290 SER A N 1
ATOM 1221 C CA . SER A 1 167 ? 35.341 -16.768 139.481 1.00 33.84 290 SER A CA 1
ATOM 1222 C C . SER A 1 167 ? 36.736 -16.893 138.904 1.00 38.58 290 SER A C 1
ATOM 1223 O O . SER A 1 167 ? 36.872 -17.134 137.704 1.00 39.59 290 SER A O 1
ATOM 1226 N N . TYR A 1 168 ? 37.739 -16.777 139.790 1.00 35.71 291 TYR A N 1
ATOM 1227 C CA . TYR A 1 168 ? 39.141 -16.909 139.442 1.00 36.02 291 TYR A CA 1
ATOM 1228 C C . TYR A 1 168 ? 39.777 -17.945 140.354 1.00 40.30 291 TYR A C 1
ATOM 1229 O O . TYR A 1 168 ? 39.655 -17.869 141.582 1.00 41.11 291 TYR A O 1
ATOM 1238 N N . ARG A 1 169 ? 40.434 -18.930 139.722 1.00 42.62 292 ARG A N 1
ATOM 1239 C CA . ARG A 1 169 ? 41.123 -20.001 140.426 1.00 44.07 292 ARG A CA 1
ATOM 1240 C C . ARG A 1 169 ? 42.600 -19.632 140.537 1.00 42.96 292 ARG A C 1
ATOM 1241 O O . ARG A 1 169 ? 43.160 -19.029 139.625 1.00 48.33 292 ARG A O 1
ATOM 1249 N N . TYR A 1 170 ? 43.210 -20.012 141.660 1.00 43.13 293 TYR A N 1
ATOM 1250 C CA . TYR A 1 170 ? 44.571 -19.611 141.987 1.00 46.13 293 TYR A CA 1
ATOM 1251 C C . TYR A 1 170 ? 45.115 -20.493 143.104 1.00 47.03 293 TYR A C 1
ATOM 1252 O O . TYR A 1 170 ? 44.353 -21.080 143.878 1.00 51.52 293 TYR A O 1
ATOM 1269 N N . SER A 1 172 ? 46.985 -21.170 146.621 1.00 62.21 295 SER A N 1
ATOM 1270 C CA . SER A 1 172 ? 47.297 -20.579 147.944 1.00 70.62 295 SER A CA 1
ATOM 1271 C C . SER A 1 172 ? 48.204 -21.613 148.606 1.00 72.58 295 SER A C 1
ATOM 1272 O O . SER A 1 172 ? 47.664 -22.612 149.107 1.00 70.44 295 SER A O 1
ATOM 1275 N N . ASN A 1 173 ? 49.518 -21.385 148.601 1.00 76.51 296 ASN A N 1
ATOM 1276 C CA . ASN A 1 173 ? 50.461 -22.432 149.063 1.00 78.72 296 ASN A CA 1
ATOM 1277 C C . ASN A 1 173 ? 50.250 -23.623 148.129 1.00 82.64 296 ASN A C 1
ATOM 1278 O O . ASN A 1 173 ? 50.311 -23.424 146.909 1.00 79.38 296 ASN A O 1
ATOM 1283 N N . VAL A 1 174 ? 49.981 -24.804 148.679 1.00 86.25 297 VAL A N 1
ATOM 1284 C CA . VAL A 1 174 ? 49.875 -26.020 147.830 1.00 93.19 297 VAL A CA 1
ATOM 1285 C C . VAL A 1 174 ? 48.408 -26.273 147.509 1.00 92.03 297 VAL A C 1
ATOM 1286 O O . VAL A 1 174 ? 48.131 -27.259 146.803 1.00 89.30 297 VAL A O 1
ATOM 1290 N N . ASN A 1 175 ? 47.510 -25.413 147.985 1.00 91.25 298 ASN A N 1
ATOM 1291 C CA . ASN A 1 175 ? 46.086 -25.682 147.808 1.00 90.79 298 ASN A CA 1
ATOM 1292 C C . ASN A 1 175 ? 45.495 -24.854 146.664 1.00 80.57 298 ASN A C 1
ATOM 1293 O O . ASN A 1 175 ? 45.775 -23.664 146.526 1.00 85.30 298 ASN A O 1
ATOM 1298 N N . GLU A 1 176 ? 44.664 -25.514 145.853 1.00 74.04 299 GLU A N 1
ATOM 1299 C CA . GLU A 1 176 ? 43.899 -24.879 144.794 1.00 73.13 299 GLU A CA 1
ATOM 1300 C C . GLU A 1 176 ? 42.652 -24.251 145.418 1.00 70.74 299 GLU A C 1
ATOM 1301 O O . GLU A 1 176 ? 41.916 -24.927 146.135 1.00 56.75 299 GLU A O 1
ATOM 1307 N N . THR A 1 177 ? 42.435 -22.950 145.160 1.00 62.41 300 THR A N 1
ATOM 1308 C CA . THR A 1 177 ? 41.292 -22.246 145.728 1.00 54.18 300 THR A CA 1
ATOM 1309 C C . THR A 1 177 ? 40.630 -21.378 144.661 1.00 54.10 300 THR A C 1
ATOM 1310 O O . THR A 1 177 ? 41.017 -21.421 143.496 1.00 49.31 300 THR A O 1
ATOM 1314 N N . SER A 1 178 ? 39.579 -20.647 145.038 1.00 52.06 301 SER A N 1
ATOM 1315 C CA . SER A 1 178 ? 38.968 -19.756 144.061 1.00 48.09 301 SER A CA 1
ATOM 1316 C C . SER A 1 178 ? 38.190 -18.642 144.755 1.00 43.92 301 SER A C 1
ATOM 1317 O O . SER A 1 178 ? 37.821 -18.772 145.920 1.00 47.05 301 SER A O 1
ATOM 1320 N N . ALA A 1 179 ? 37.942 -17.549 144.018 1.00 41.92 302 ALA A N 1
ATOM 1321 C CA . ALA A 1 179 ? 37.197 -16.427 144.543 1.00 40.89 302 ALA A CA 1
ATOM 1322 C C . ALA A 1 179 ? 36.223 -15.955 143.478 1.00 34.07 302 ALA A C 1
ATOM 1323 O O . ALA A 1 179 ? 36.503 -15.951 142.279 1.00 37.56 302 ALA A O 1
ATOM 1325 N N . LYS A 1 180 ? 35.071 -15.483 143.937 1.00 35.71 303 LYS A N 1
ATOM 1326 C CA . LYS A 1 180 ? 34.144 -14.860 143.015 1.00 38.74 303 LYS A CA 1
ATOM 1327 C C . LYS A 1 180 ? 34.557 -13.394 142.812 1.00 38.77 303 LYS A C 1
ATOM 1328 O O . LYS A 1 180 ? 34.100 -12.504 143.529 1.00 37.86 303 LYS A O 1
ATOM 1334 N N . VAL A 1 181 ? 35.436 -13.160 141.835 1.00 33.50 304 VAL A N 1
ATOM 1335 C CA . VAL A 1 181 ? 36.142 -11.886 141.683 1.00 32.81 304 VAL A CA 1
ATOM 1336 C C . VAL A 1 181 ? 35.233 -10.865 141.019 1.00 33.13 304 VAL A C 1
ATOM 1337 O O . VAL A 1 181 ? 35.500 -9.666 141.104 1.00 33.14 304 VAL A O 1
ATOM 1341 N N . VAL A 1 182 ? 34.198 -11.344 140.302 1.00 30.33 305 VAL A N 1
ATOM 1342 C CA . VAL A 1 182 ? 33.159 -10.466 139.815 1.00 30.42 305 VAL A CA 1
ATOM 1343 C C . VAL A 1 182 ? 31.859 -11.021 140.365 1.00 35.53 305 VAL A C 1
ATOM 1344 O O . VAL A 1 182 ? 31.502 -12.135 140.017 1.00 32.62 305 VAL A O 1
ATOM 1348 N N . SER A 1 183 ? 31.162 -10.243 141.212 1.00 34.37 306 SER A N 1
ATOM 1349 C CA . SER A 1 183 ? 30.004 -10.765 141.911 1.00 37.51 306 SER A CA 1
ATOM 1350 C C . SER A 1 183 ? 28.770 -9.884 141.706 1.00 40.42 306 SER A C 1
ATOM 1351 O O . SER A 1 183 ? 28.694 -8.766 142.194 1.00 37.71 306 SER A O 1
ATOM 1354 N N . ALA A 1 184 ? 27.782 -10.400 140.966 1.00 39.79 307 ALA A N 1
ATOM 1355 C CA . ALA A 1 184 ? 26.612 -9.618 140.603 1.00 42.29 307 ALA A CA 1
ATOM 1356 C C . ALA A 1 184 ? 25.528 -9.859 141.646 1.00 48.17 307 ALA A C 1
ATOM 1357 O O . ALA A 1 184 ? 25.400 -10.962 142.176 1.00 52.24 307 ALA A O 1
ATOM 1359 N N . TYR A 1 185 ? 24.799 -8.788 141.958 1.00 53.82 308 TYR A N 1
ATOM 1360 C CA . TYR A 1 185 ? 23.681 -8.796 142.885 1.00 61.72 308 TYR A CA 1
ATOM 1361 C C . TYR A 1 185 ? 22.500 -8.121 142.191 1.00 67.53 308 TYR A C 1
ATOM 1362 O O . TYR A 1 185 ? 22.669 -7.126 141.486 1.00 59.89 308 TYR A O 1
ATOM 1371 N N . SER A 1 186 ? 21.303 -8.688 142.361 1.00 84.27 309 SER A N 1
ATOM 1372 C CA . SER A 1 186 ? 20.096 -8.000 141.927 1.00 94.08 309 SER A CA 1
ATOM 1373 C C . SER A 1 186 ? 18.991 -8.174 142.965 1.00 98.88 309 SER A C 1
ATOM 1374 O O . SER A 1 186 ? 18.974 -9.156 143.710 1.00 88.65 309 SER A O 1
ATOM 1377 N N . SER A 1 187 ? 18.093 -7.181 142.998 1.00 109.20 310 SER A N 1
ATOM 1378 C CA . SER A 1 187 ? 16.961 -7.125 143.907 1.00 115.26 310 SER A CA 1
ATOM 1379 C C . SER A 1 187 ? 15.985 -8.268 143.600 1.00 118.87 310 SER A C 1
ATOM 1380 O O . SER A 1 187 ? 15.622 -8.406 142.411 1.00 125.39 310 SER A O 1
ATOM 1383 N N . GLY A 1 194 ? 20.380 -3.009 141.354 1.00 72.25 317 GLY A N 1
ATOM 1384 C CA . GLY A 1 194 ? 21.403 -3.858 140.710 1.00 69.40 317 GLY A CA 1
ATOM 1385 C C . GLY A 1 194 ? 22.807 -3.266 140.822 1.00 61.22 317 GLY A C 1
ATOM 1386 O O . GLY A 1 194 ? 23.023 -2.102 140.482 1.00 62.85 317 GLY A O 1
ATOM 1387 N N . TYR A 1 195 ? 23.753 -4.082 141.312 1.00 56.22 318 TYR A N 1
ATOM 1388 C CA . TYR A 1 195 ? 25.165 -3.722 141.274 1.00 51.39 318 TYR A CA 1
ATOM 1389 C C . TYR A 1 195 ? 26.050 -4.967 141.139 1.00 38.25 318 TYR A C 1
ATOM 1390 O O . TYR A 1 195 ? 25.634 -6.076 141.458 1.00 44.41 318 TYR A O 1
ATOM 1399 N N . VAL A 1 196 ? 27.286 -4.749 140.686 1.00 39.00 319 VAL A N 1
ATOM 1400 C CA . VAL A 1 196 ? 28.295 -5.791 140.556 1.00 38.50 319 VAL A CA 1
ATOM 1401 C C . VAL A 1 196 ? 29.574 -5.343 141.267 1.00 34.39 319 VAL A C 1
ATOM 1402 O O . VAL A 1 196 ? 30.094 -4.234 141.033 1.00 33.98 319 VAL A O 1
ATOM 1406 N N . ARG A 1 197 ? 30.086 -6.225 142.124 1.00 35.58 320 ARG A N 1
ATOM 1407 C CA . ARG A 1 197 ? 31.310 -5.926 142.855 1.00 33.90 320 ARG A CA 1
ATOM 1408 C C . ARG A 1 197 ? 32.483 -6.641 142.189 1.00 33.77 320 ARG A C 1
ATOM 1409 O O . ARG A 1 197 ? 32.414 -7.846 141.955 1.00 34.49 320 ARG A O 1
ATOM 1417 N N . HIS A 1 198 ? 33.583 -5.910 141.939 1.00 33.08 321 HIS A N 1
ATOM 1418 C CA . HIS A 1 198 ? 34.780 -6.511 141.365 1.00 31.99 321 HIS A CA 1
ATOM 1419 C C . HIS A 1 198 ? 35.895 -6.476 142.403 1.00 35.26 321 HIS A C 1
ATOM 1420 O O . HIS A 1 198 ? 36.170 -5.412 142.968 1.00 30.97 321 HIS A O 1
ATOM 1427 N N . HIS A 1 199 ? 36.582 -7.606 142.621 1.00 31.86 322 HIS A N 1
ATOM 1428 C CA . HIS A 1 199 ? 37.844 -7.556 143.356 1.00 30.78 322 HIS A CA 1
ATOM 1429 C C . HIS A 1 199 ? 38.818 -6.602 142.666 1.00 33.56 322 HIS A C 1
ATOM 1430 O O . HIS A 1 199 ? 38.914 -6.560 141.434 1.00 28.82 322 HIS A O 1
ATOM 1437 N N . ALA A 1 200 ? 39.510 -5.786 143.483 1.00 31.60 323 ALA A N 1
ATOM 1438 C CA . ALA A 1 200 ? 40.348 -4.717 142.980 1.00 28.36 323 ALA A CA 1
ATOM 1439 C C . ALA A 1 200 ? 41.627 -4.648 143.829 1.00 27.93 323 ALA A C 1
ATOM 1440 O O . ALA A 1 200 ? 41.759 -5.289 144.883 1.00 26.64 323 ALA A O 1
ATOM 1442 N N . ALA A 1 201 ? 42.604 -3.893 143.343 1.00 30.50 324 ALA A N 1
ATOM 1443 C CA . ALA A 1 201 ? 43.799 -3.584 144.113 1.00 29.53 324 ALA A CA 1
ATOM 1444 C C . ALA A 1 201 ? 44.439 -2.341 143.516 1.00 30.87 324 ALA A C 1
ATOM 1445 O O . ALA A 1 201 ? 44.507 -2.127 142.297 1.00 29.52 324 ALA A O 1
ATOM 1447 N N . ARG A 1 202 ? 44.952 -1.517 144.429 1.00 34.04 325 ARG A N 1
ATOM 1448 C CA . ARG A 1 202 ? 45.969 -0.582 144.041 1.00 31.99 325 ARG A CA 1
ATOM 1449 C C . ARG A 1 202 ? 47.288 -1.338 143.986 1.00 33.45 325 ARG A C 1
ATOM 1450 O O . ARG A 1 202 ? 47.710 -1.925 144.977 1.00 36.03 325 ARG A O 1
ATOM 1458 N N . LEU A 1 203 ? 47.923 -1.322 142.821 1.00 28.66 326 LEU A N 1
ATOM 1459 C CA . LEU A 1 203 ? 49.246 -1.885 142.648 1.00 31.56 326 LEU A CA 1
ATOM 1460 C C . LEU A 1 203 ? 50.254 -0.746 142.612 1.00 39.72 326 LEU A C 1
ATOM 1461 O O . LEU A 1 203 ? 50.323 -0.015 141.624 1.00 44.24 326 LEU A O 1
ATOM 1466 N N . ARG A 1 204 ? 51.054 -0.636 143.673 1.00 32.37 327 ARG A N 1
ATOM 1467 C CA . ARG A 1 204 ? 51.988 0.475 143.812 1.00 34.25 327 ARG A CA 1
ATOM 1468 C C . ARG A 1 204 ? 53.403 -0.049 143.632 1.00 30.56 327 ARG A C 1
ATOM 1469 O O . ARG A 1 204 ? 53.649 -1.265 143.627 1.00 31.10 327 ARG A O 1
ATOM 1477 N N . PHE A 1 205 ? 54.354 0.865 143.497 1.00 27.65 328 PHE A N 1
ATOM 1478 C CA . PHE A 1 205 ? 55.750 0.499 143.328 1.00 29.52 328 PHE A CA 1
ATOM 1479 C C . PHE A 1 205 ? 56.596 1.167 144.394 1.00 33.71 328 PHE A C 1
ATOM 1480 O O . PHE A 1 205 ? 56.443 2.357 144.678 1.00 36.10 328 PHE A O 1
ATOM 1488 N N . GLU A 1 206 ? 57.488 0.381 144.965 1.00 29.04 329 GLU A N 1
ATOM 1489 C CA . GLU A 1 206 ? 58.355 0.859 146.026 1.00 31.41 329 GLU A CA 1
ATOM 1490 C C . GLU A 1 206 ? 59.765 0.380 145.727 1.00 29.85 329 GLU A C 1
ATOM 1491 O O . GLU A 1 206 ? 59.961 -0.809 145.457 1.00 33.30 329 GLU A O 1
ATOM 1497 N N . ARG A 1 207 ? 60.737 1.295 145.768 1.00 30.35 330 ARG A N 1
ATOM 1498 C CA . ARG A 1 207 ? 62.127 0.894 145.611 1.00 31.48 330 ARG A CA 1
ATOM 1499 C C . ARG A 1 207 ? 62.783 0.795 146.997 1.00 38.79 330 ARG A C 1
ATOM 1500 O O . ARG A 1 207 ? 62.741 1.731 147.808 1.00 36.91 330 ARG A O 1
ATOM 1508 N N . LEU A 1 208 ? 63.320 -0.384 147.303 1.00 32.24 331 LEU A N 1
ATOM 1509 C CA . LEU A 1 208 ? 63.974 -0.625 148.584 1.00 35.04 331 LEU A CA 1
ATOM 1510 C C . LEU A 1 208 ? 65.390 -1.055 148.265 1.00 37.77 331 LEU A C 1
ATOM 1511 O O . LEU A 1 208 ? 65.588 -2.051 147.562 1.00 34.21 331 LEU A O 1
ATOM 1516 N N . ALA A 1 209 ? 66.340 -0.253 148.753 1.00 40.92 332 ALA A N 1
ATOM 1517 C CA . ALA A 1 209 ? 67.742 -0.393 148.413 1.00 46.84 332 ALA A CA 1
ATOM 1518 C C . ALA A 1 209 ? 67.851 -0.338 146.887 1.00 49.34 332 ALA A C 1
ATOM 1519 O O . ALA A 1 209 ? 67.440 0.664 146.287 1.00 50.77 332 ALA A O 1
ATOM 1521 N N . ASP A 1 210 ? 68.382 -1.395 146.262 1.00 44.26 333 ASP A N 1
ATOM 1522 C CA . ASP A 1 210 ? 68.566 -1.372 144.810 1.00 48.19 333 ASP A CA 1
ATOM 1523 C C . ASP A 1 210 ? 67.692 -2.425 144.111 1.00 42.65 333 ASP A C 1
ATOM 1524 O O . ASP A 1 210 ? 68.125 -3.077 143.166 1.00 40.03 333 ASP A O 1
ATOM 1529 N N . GLU A 1 211 ? 66.447 -2.598 144.583 1.00 37.12 334 GLU A N 1
ATOM 1530 C CA . GLU A 1 211 ? 65.481 -3.492 143.951 1.00 35.84 334 GLU A CA 1
ATOM 1531 C C . GLU A 1 211 ? 64.123 -2.792 143.916 1.00 37.67 334 GLU A C 1
ATOM 1532 O O . GLU A 1 211 ? 63.824 -1.960 144.790 1.00 31.14 334 GLU A O 1
ATOM 1538 N N . TRP A 1 212 ? 63.334 -3.087 142.862 1.00 29.53 335 TRP A N 1
ATOM 1539 C CA . TRP A 1 212 ? 61.976 -2.590 142.783 1.00 28.00 335 TRP A CA 1
ATOM 1540 C C . TRP A 1 212 ? 61.010 -3.660 143.259 1.00 33.21 335 TRP A C 1
ATOM 1541 O O . TRP A 1 212 ? 61.208 -4.850 142.994 1.00 31.70 335 TRP A O 1
ATOM 1552 N N . PHE A 1 213 ? 59.956 -3.203 143.953 1.00 28.84 336 PHE A N 1
ATOM 1553 C CA . PHE A 1 213 ? 58.912 -4.069 144.462 1.00 28.02 336 PHE A CA 1
ATOM 1554 C C . PHE A 1 213 ? 57.563 -3.564 143.973 1.00 28.27 336 PHE A C 1
ATOM 1555 O O . PHE A 1 213 ? 57.289 -2.353 143.907 1.00 30.57 336 PHE A O 1
ATOM 1563 N N . LEU A 1 214 ? 56.670 -4.512 143.712 1.00 27.48 337 LEU A N 1
ATOM 1564 C CA . LEU A 1 214 ? 55.270 -4.181 143.519 1.00 28.01 337 LEU A CA 1
ATOM 1565 C C . LEU A 1 214 ? 54.538 -4.440 144.830 1.00 29.72 337 LEU A C 1
ATOM 1566 O O . LEU A 1 214 ? 54.764 -5.462 145.485 1.00 29.51 337 LEU A O 1
ATOM 1571 N N . VAL A 1 215 ? 53.672 -3.493 145.209 1.00 29.59 338 VAL A N 1
ATOM 1572 C CA . VAL A 1 215 ? 52.919 -3.555 146.449 1.00 26.87 338 VAL A CA 1
ATOM 1573 C C . VAL A 1 215 ? 51.454 -3.794 146.126 1.00 23.59 338 VAL A C 1
ATOM 1574 O O . VAL A 1 215 ? 50.866 -3.074 145.327 1.00 28.13 338 VAL A O 1
ATOM 1578 N N . ILE A 1 216 ? 50.869 -4.804 146.759 1.00 25.86 339 ILE A N 1
ATOM 1579 C CA . ILE A 1 216 ? 49.466 -5.150 146.519 1.00 26.90 339 ILE A CA 1
ATOM 1580 C C . ILE A 1 216 ? 48.590 -4.624 147.661 1.00 28.12 339 ILE A C 1
ATOM 1581 O O . ILE A 1 216 ? 48.645 -5.164 148.770 1.00 28.23 339 ILE A O 1
ATOM 1586 N N . ASP A 1 217 ? 47.686 -3.687 147.344 1.00 30.03 340 ASP A N 1
ATOM 1587 C CA . ASP A 1 217 ? 46.763 -3.141 148.338 1.00 33.17 340 ASP A CA 1
ATOM 1588 C C . ASP A 1 217 ? 45.309 -3.377 147.911 1.00 29.51 340 ASP A C 1
ATOM 1589 O O . ASP A 1 217 ? 44.748 -2.602 147.134 1.00 28.63 340 ASP A O 1
ATOM 1594 N N . PRO A 1 218 ? 44.688 -4.501 148.347 1.00 31.25 341 PRO A N 1
ATOM 1595 C CA . PRO A 1 218 ? 43.361 -4.895 147.871 1.00 30.48 341 PRO A CA 1
ATOM 1596 C C . PRO A 1 218 ? 42.242 -3.908 148.212 1.00 39.05 341 PRO A C 1
ATOM 1597 O O . PRO A 1 218 ? 42.309 -3.209 149.240 1.00 33.64 341 PRO A O 1
ATOM 1601 N N . ASP A 1 219 ? 41.239 -3.858 147.321 1.00 29.79 342 ASP A N 1
ATOM 1602 C CA . ASP A 1 219 ? 40.049 -3.021 147.455 1.00 32.49 342 ASP A CA 1
ATOM 1603 C C . ASP A 1 219 ? 38.929 -3.707 146.678 1.00 35.39 342 ASP A C 1
ATOM 1604 O O . ASP A 1 219 ? 39.110 -4.828 146.185 1.00 33.12 342 ASP A O 1
ATOM 1609 N N . PHE A 1 220 ? 37.794 -3.023 146.539 1.00 31.88 343 PHE A N 1
ATOM 1610 C CA . PHE A 1 220 ? 36.734 -3.458 145.633 1.00 31.55 343 PHE A CA 1
ATOM 1611 C C . PHE A 1 220 ? 36.303 -2.285 144.762 1.00 34.53 343 PHE A C 1
ATOM 1612 O O . PHE A 1 220 ? 36.384 -1.129 145.178 1.00 37.58 343 PHE A O 1
ATOM 1620 N N . HIS A 1 221 ? 35.844 -2.601 143.546 1.00 32.27 344 HIS A N 1
ATOM 1621 C CA . HIS A 1 221 ? 35.284 -1.629 142.618 1.00 35.74 344 HIS A CA 1
ATOM 1622 C C . HIS A 1 221 ? 33.832 -1.997 142.351 1.00 36.86 344 HIS A C 1
ATOM 1623 O O . HIS A 1 221 ? 33.518 -3.181 142.258 1.00 38.80 344 HIS A O 1
ATOM 1630 N N . PHE A 1 222 ? 32.937 -0.997 142.292 1.00 35.89 345 PHE A N 1
ATOM 1631 C CA . PHE A 1 222 ? 31.535 -1.302 142.038 1.00 36.30 345 PHE A CA 1
ATOM 1632 C C . PHE A 1 222 ? 31.095 -0.712 140.702 1.00 37.49 345 PHE A C 1
ATOM 1633 O O . PHE A 1 222 ? 31.464 0.405 140.342 1.00 37.14 345 PHE A O 1
ATOM 1641 N N . THR A 1 223 ? 30.327 -1.509 139.952 1.00 40.38 346 THR A N 1
ATOM 1642 C CA . THR A 1 223 ? 29.705 -1.077 138.704 1.00 40.92 346 THR A CA 1
ATOM 1643 C C . THR A 1 223 ? 28.207 -1.369 138.805 1.00 38.97 346 THR A C 1
ATOM 1644 O O . THR A 1 223 ? 27.769 -2.050 139.729 1.00 42.33 346 THR A O 1
ATOM 1648 N N . THR A 1 224 ? 27.401 -0.849 137.866 1.00 50.03 347 THR A N 1
ATOM 1649 C CA . THR A 1 224 ? 25.971 -1.138 137.918 1.00 48.98 347 THR A CA 1
ATOM 1650 C C . THR A 1 224 ? 25.674 -2.509 137.323 1.00 50.93 347 THR A C 1
ATOM 1651 O O . THR A 1 224 ? 24.730 -3.150 137.775 1.00 56.39 347 THR A O 1
ATOM 1655 N N . ASP A 1 225 ? 26.500 -2.963 136.355 1.00 50.85 348 ASP A N 1
ATOM 1656 C CA . ASP A 1 225 ? 26.140 -4.095 135.504 1.00 55.37 348 ASP A CA 1
ATOM 1657 C C . ASP A 1 225 ? 27.368 -4.874 135.028 1.00 49.60 348 ASP A C 1
ATOM 1658 O O . ASP A 1 225 ? 27.251 -5.696 134.114 1.00 49.36 348 ASP A O 1
ATOM 1663 N N . GLY A 1 226 ? 28.525 -4.618 135.655 1.00 44.67 349 GLY A N 1
ATOM 1664 C CA . GLY A 1 226 ? 29.803 -5.163 135.236 1.00 36.52 349 GLY A CA 1
ATOM 1665 C C . GLY A 1 226 ? 30.671 -4.161 134.484 1.00 41.00 349 GLY A C 1
ATOM 1666 O O . GLY A 1 226 ? 31.887 -4.360 134.363 1.00 43.89 349 GLY A O 1
ATOM 1667 N N . PHE A 1 227 ? 30.073 -3.047 134.045 1.00 51.53 350 PHE A N 1
ATOM 1668 C CA . PHE A 1 227 ? 30.793 -2.149 133.151 1.00 61.78 350 PHE A CA 1
ATOM 1669 C C . PHE A 1 227 ? 30.619 -0.679 133.540 1.00 70.06 350 PHE A C 1
ATOM 1670 O O . PHE A 1 227 ? 31.600 -0.002 133.862 1.00 72.05 350 PHE A O 1
ATOM 1678 N N . GLN A 1 228 ? 29.367 -0.202 133.497 1.00 79.29 351 GLN A N 1
ATOM 1679 C CA . GLN A 1 228 ? 29.036 1.185 133.792 1.00 81.31 351 GLN A CA 1
ATOM 1680 C C . GLN A 1 228 ? 29.359 1.504 135.249 1.00 76.48 351 GLN A C 1
ATOM 1681 O O . GLN A 1 228 ? 28.801 0.880 136.153 1.00 64.50 351 GLN A O 1
ATOM 1687 N N . PRO A 1 229 ? 30.245 2.493 135.529 1.00 76.96 352 PRO A N 1
ATOM 1688 C CA . PRO A 1 229 ? 30.650 2.788 136.904 1.00 78.24 352 PRO A CA 1
ATOM 1689 C C . PRO A 1 229 ? 29.399 3.174 137.683 1.00 73.38 352 PRO A C 1
ATOM 1690 O O . PRO A 1 229 ? 28.460 3.733 137.125 1.00 78.68 352 PRO A O 1
ATOM 1694 N N . HIS A 1 230 ? 29.382 2.823 138.965 1.00 68.39 353 HIS A N 1
ATOM 1695 C CA . HIS A 1 230 ? 28.195 3.030 139.769 1.00 63.24 353 HIS A CA 1
ATOM 1696 C C . HIS A 1 230 ? 28.044 4.522 140.034 1.00 71.54 353 HIS A C 1
ATOM 1697 O O . HIS A 1 230 ? 29.009 5.201 140.391 1.00 65.87 353 HIS A O 1
ATOM 1704 N N . ARG A 1 231 ? 26.815 5.006 139.839 1.00 65.60 354 ARG A N 1
ATOM 1705 C CA . ARG A 1 231 ? 26.519 6.427 139.816 1.00 68.23 354 ARG A CA 1
ATOM 1706 C C . ARG A 1 231 ? 26.791 7.071 141.184 1.00 64.14 354 ARG A C 1
ATOM 1707 O O . ARG A 1 231 ? 27.137 8.251 141.204 1.00 62.18 354 ARG A O 1
ATOM 1715 N N . TYR A 1 232 ? 26.671 6.305 142.300 1.00 65.16 355 TYR A N 1
ATOM 1716 C CA . TYR A 1 232 ? 26.932 6.784 143.664 1.00 61.15 355 TYR A CA 1
ATOM 1717 C C . TYR A 1 232 ? 27.577 5.731 144.576 1.00 63.78 355 TYR A C 1
ATOM 1718 O O . TYR A 1 232 ? 26.901 5.129 145.415 1.00 66.41 355 TYR A O 1
ATOM 1727 N N . PRO A 1 233 ? 28.913 5.518 144.502 1.00 65.00 356 PRO A N 1
ATOM 1728 C CA . PRO A 1 233 ? 29.629 4.603 145.404 1.00 64.58 356 PRO A CA 1
ATOM 1729 C C . PRO A 1 233 ? 29.380 4.627 146.915 1.00 62.48 356 PRO A C 1
ATOM 1730 O O . PRO A 1 233 ? 29.631 3.641 147.607 1.00 53.28 356 PRO A O 1
ATOM 1734 N N . GLU A 1 234 ? 28.950 5.773 147.457 1.00 67.06 357 GLU A N 1
ATOM 1735 C CA . GLU A 1 234 ? 29.077 5.984 148.894 1.00 65.90 357 GLU A CA 1
ATOM 1736 C C . GLU A 1 234 ? 28.193 5.008 149.662 1.00 55.05 357 GLU A C 1
ATOM 1737 O O . GLU A 1 234 ? 28.513 4.628 150.795 1.00 56.65 357 GLU A O 1
ATOM 1743 N N . ALA A 1 235 ? 27.066 4.644 149.038 1.00 57.30 358 ALA A N 1
ATOM 1744 C CA . ALA A 1 235 ? 26.165 3.656 149.599 1.00 56.81 358 ALA A CA 1
ATOM 1745 C C . ALA A 1 235 ? 26.939 2.356 149.807 1.00 63.37 358 ALA A C 1
ATOM 1746 O O . ALA A 1 235 ? 26.829 1.704 150.850 1.00 63.28 358 ALA A O 1
ATOM 1748 N N . LEU A 1 236 ? 27.768 2.022 148.809 1.00 64.54 359 LEU A N 1
ATOM 1749 C CA . LEU A 1 236 ? 28.408 0.719 148.740 1.00 60.04 359 LEU A CA 1
ATOM 1750 C C . LEU A 1 236 ? 29.756 0.768 149.448 1.00 62.25 359 LEU A C 1
ATOM 1751 O O . LEU A 1 236 ? 30.178 -0.247 149.996 1.00 54.84 359 LEU A O 1
ATOM 1756 N N . LEU A 1 237 ? 30.387 1.959 149.452 1.00 69.55 360 LEU A N 1
ATOM 1757 C CA . LEU A 1 237 ? 31.667 2.218 150.104 1.00 73.76 360 LEU A CA 1
ATOM 1758 C C . LEU A 1 237 ? 31.643 1.768 151.569 1.00 74.10 360 LEU A C 1
ATOM 1759 O O . LEU A 1 237 ? 32.649 1.285 152.094 1.00 74.94 360 LEU A O 1
ATOM 1764 N N . ALA A 1 238 ? 30.474 1.879 152.211 1.00 69.68 361 ALA A N 1
ATOM 1765 C CA . ALA A 1 238 ? 30.338 1.599 153.633 1.00 66.33 361 ALA A CA 1
ATOM 1766 C C . ALA A 1 238 ? 30.370 0.100 153.923 1.00 68.84 361 ALA A C 1
ATOM 1767 O O . ALA A 1 238 ? 30.679 -0.300 155.043 1.00 75.60 361 ALA A O 1
ATOM 1769 N N . GLY A 1 239 ? 30.015 -0.721 152.922 1.00 65.48 362 GLY A N 1
ATOM 1770 C CA . GLY A 1 239 ? 29.987 -2.169 153.068 1.00 52.18 362 GLY A CA 1
ATOM 1771 C C . GLY A 1 239 ? 31.378 -2.779 152.921 1.00 47.05 362 GLY A C 1
ATOM 1772 O O . GLY A 1 239 ? 31.629 -3.880 153.413 1.00 51.99 362 GLY A O 1
ATOM 1773 N N . LYS A 1 240 ? 32.282 -2.046 152.261 1.00 47.06 363 LYS A N 1
ATOM 1774 C CA . LYS A 1 240 ? 33.653 -2.504 152.085 1.00 49.43 363 LYS A CA 1
ATOM 1775 C C . LYS A 1 240 ? 34.356 -2.595 153.441 1.00 42.25 363 LYS A C 1
ATOM 1776 O O . LYS A 1 240 ? 35.190 -3.467 153.658 1.00 44.22 363 LYS A O 1
ATOM 1782 N N . LYS A 1 241 ? 34.025 -1.668 154.347 1.00 41.99 364 LYS A N 1
ATOM 1783 C CA . LYS A 1 241 ? 34.715 -1.570 155.630 1.00 42.19 364 LYS A CA 1
ATOM 1784 C C . LYS A 1 241 ? 34.505 -2.821 156.476 1.00 42.29 364 LYS A C 1
ATOM 1785 O O . LYS A 1 241 ? 35.425 -3.263 157.165 1.00 40.69 364 LYS A O 1
ATOM 1791 N N . ARG A 1 242 ? 33.285 -3.368 156.430 1.00 44.55 365 ARG A N 1
ATOM 1792 C CA . ARG A 1 242 ? 32.956 -4.632 157.072 1.00 49.73 365 ARG A CA 1
ATOM 1793 C C . ARG A 1 242 ? 33.878 -5.749 156.589 1.00 44.15 365 ARG A C 1
ATOM 1794 O O . ARG A 1 242 ? 34.065 -6.721 157.303 1.00 42.26 365 ARG A O 1
ATOM 1802 N N . LEU A 1 243 ? 34.471 -5.615 155.391 1.00 42.83 366 LEU A N 1
ATOM 1803 C CA . LEU A 1 243 ? 35.261 -6.711 154.843 1.00 41.42 366 LEU A CA 1
ATOM 1804 C C . LEU A 1 243 ? 36.748 -6.512 155.124 1.00 37.42 366 LEU A C 1
ATOM 1805 O O . LEU A 1 243 ? 37.553 -7.378 154.789 1.00 40.31 366 LEU A O 1
ATOM 1810 N N . GLU A 1 244 ? 37.123 -5.366 155.703 1.00 34.92 367 GLU A N 1
ATOM 1811 C CA . GLU A 1 244 ? 38.535 -5.110 155.956 1.00 34.37 367 GLU A CA 1
ATOM 1812 C C . GLU A 1 244 ? 38.956 -5.791 157.251 1.00 36.64 367 GLU A C 1
ATOM 1813 O O . GLU A 1 244 ? 39.003 -5.143 158.300 1.00 33.78 367 GLU A O 1
ATOM 1819 N N . ARG A 1 245 ? 39.165 -7.112 157.183 1.00 32.22 368 ARG A N 1
ATOM 1820 C CA . ARG A 1 245 ? 39.538 -7.917 158.337 1.00 30.97 368 ARG A CA 1
ATOM 1821 C C . ARG A 1 245 ? 40.727 -8.772 157.946 1.00 32.54 368 ARG A C 1
ATOM 1822 O O . ARG A 1 245 ? 40.893 -9.056 156.768 1.00 30.88 368 ARG A O 1
ATOM 1830 N N . ASN A 1 246 ? 41.544 -9.192 158.924 1.00 30.45 369 ASN A N 1
ATOM 1831 C CA . ASN A 1 246 ? 42.866 -9.697 158.600 1.00 32.25 369 ASN A CA 1
ATOM 1832 C C . ASN A 1 246 ? 42.814 -10.881 157.632 1.00 35.34 369 ASN A C 1
ATOM 1833 O O . ASN A 1 246 ? 43.500 -10.843 156.612 1.00 35.55 369 ASN A O 1
ATOM 1838 N N . ALA A 1 247 ? 42.042 -11.930 157.958 1.00 34.71 370 ALA A N 1
ATOM 1839 C CA . ALA A 1 247 ? 42.097 -13.139 157.119 1.00 34.77 370 ALA A CA 1
ATOM 1840 C C . ALA A 1 247 ? 41.648 -12.854 155.680 1.00 35.30 370 ALA A C 1
ATOM 1841 O O . ALA A 1 247 ? 42.197 -13.430 154.735 1.00 36.25 370 ALA A O 1
ATOM 1843 N N . ALA A 1 248 ? 40.657 -11.972 155.515 1.00 34.08 371 ALA A N 1
ATOM 1844 C CA . ALA A 1 248 ? 40.088 -11.676 154.206 1.00 32.85 371 ALA A CA 1
ATOM 1845 C C . ALA A 1 248 ? 41.089 -10.878 153.379 1.00 39.39 371 ALA A C 1
ATOM 1846 O O . ALA A 1 248 ? 41.330 -11.216 152.221 1.00 33.52 371 ALA A O 1
ATOM 1848 N N . VAL A 1 249 ? 41.728 -9.855 153.988 1.00 31.79 372 VAL A N 1
ATOM 1849 C CA . VAL A 1 249 ? 42.704 -9.104 153.219 1.00 30.99 372 VAL A CA 1
ATOM 1850 C C . VAL A 1 249 ? 43.894 -10.005 152.852 1.00 31.08 372 VAL A C 1
ATOM 1851 O O . VAL A 1 249 ? 44.399 -9.940 151.728 1.00 30.15 372 VAL A O 1
ATOM 1855 N N . ARG A 1 250 ? 44.318 -10.863 153.782 1.00 29.68 373 ARG A N 1
ATOM 1856 C CA . ARG A 1 250 ? 45.488 -11.698 153.546 1.00 31.70 373 ARG A CA 1
ATOM 1857 C C . ARG A 1 250 ? 45.204 -12.661 152.381 1.00 28.66 373 ARG A C 1
ATOM 1858 O O . ARG A 1 250 ? 46.080 -12.902 151.558 1.00 30.57 373 ARG A O 1
ATOM 1866 N N . GLY A 1 251 ? 43.985 -13.190 152.338 1.00 31.01 374 GLY A N 1
ATOM 1867 C CA . GLY A 1 251 ? 43.589 -14.097 151.257 1.00 31.96 374 GLY A CA 1
ATOM 1868 C C . GLY A 1 251 ? 43.633 -13.400 149.898 1.00 34.03 374 GLY A C 1
ATOM 1869 O O . GLY A 1 251 ? 44.036 -13.999 148.888 1.00 35.91 374 GLY A O 1
ATOM 1870 N N . GLN A 1 252 ? 43.180 -12.135 149.870 1.00 28.64 375 GLN A N 1
ATOM 1871 C CA . GLN A 1 252 ? 43.201 -11.341 148.651 1.00 29.53 375 GLN A CA 1
ATOM 1872 C C . GLN A 1 252 ? 44.641 -11.066 148.225 1.00 30.23 375 GLN A C 1
ATOM 1873 O O . GLN A 1 252 ? 44.946 -11.162 147.050 1.00 30.03 375 GLN A O 1
ATOM 1879 N N . VAL A 1 253 ? 45.543 -10.744 149.159 1.00 30.67 376 VAL A N 1
ATOM 1880 C CA . VAL A 1 253 ? 46.945 -10.555 148.798 1.00 26.63 376 VAL A CA 1
ATOM 1881 C C . VAL A 1 253 ? 47.472 -11.810 148.085 1.00 31.09 376 VAL A C 1
ATOM 1882 O O . VAL A 1 253 ? 48.099 -11.727 147.034 1.00 30.86 376 VAL A O 1
ATOM 1886 N N A THR A 1 254 ? 47.195 -12.958 148.703 0.50 29.31 377 THR A N 1
ATOM 1887 N N B THR A 1 254 ? 47.228 -12.988 148.656 0.50 29.03 377 THR A N 1
ATOM 1888 C CA A THR A 1 254 ? 47.636 -14.250 148.207 0.50 29.42 377 THR A CA 1
ATOM 1889 C CA B THR A 1 254 ? 47.804 -14.186 148.059 0.50 28.25 377 THR A CA 1
ATOM 1890 C C A THR A 1 254 ? 47.194 -14.458 146.761 0.50 30.84 377 THR A C 1
ATOM 1891 C C B THR A 1 254 ? 47.204 -14.476 146.684 0.50 30.58 377 THR A C 1
ATOM 1892 O O A THR A 1 254 ? 47.980 -14.937 145.944 0.50 30.88 377 THR A O 1
ATOM 1893 O O B THR A 1 254 ? 47.896 -15.021 145.826 0.50 30.82 377 THR A O 1
ATOM 1908 N N . TRP A 1 256 ? 46.156 -12.071 144.445 1.00 31.91 379 TRP A N 1
ATOM 1909 C CA . TRP A 1 256 ? 46.893 -11.180 143.552 1.00 29.28 379 TRP A CA 1
ATOM 1910 C C . TRP A 1 256 ? 48.338 -11.626 143.333 1.00 27.71 379 TRP A C 1
ATOM 1911 O O . TRP A 1 256 ? 48.901 -11.413 142.260 1.00 30.57 379 TRP A O 1
ATOM 1922 N N . GLN A 1 257 ? 49.013 -12.147 144.354 1.00 27.63 380 GLN A N 1
ATOM 1923 C CA . GLN A 1 257 ? 50.387 -12.548 144.126 1.00 27.84 380 GLN A CA 1
ATOM 1924 C C . GLN A 1 257 ? 50.397 -13.674 143.082 1.00 33.12 380 GLN A C 1
ATOM 1925 O O . GLN A 1 257 ? 51.260 -13.693 142.214 1.00 29.83 380 GLN A O 1
ATOM 1931 N N . HIS A 1 258 ? 49.440 -14.603 143.176 1.00 31.25 381 HIS A N 1
ATOM 1932 C CA . HIS A 1 258 ? 49.346 -15.651 142.148 1.00 31.31 381 HIS A CA 1
ATOM 1933 C C . HIS A 1 258 ? 49.158 -15.055 140.746 1.00 30.50 381 HIS A C 1
ATOM 1934 O O . HIS A 1 258 ? 49.863 -15.447 139.810 1.00 31.99 381 HIS A O 1
ATOM 1941 N N . LEU A 1 259 ? 48.170 -14.162 140.577 1.00 29.31 382 LEU A N 1
ATOM 1942 C CA . LEU A 1 259 ? 47.890 -13.550 139.281 1.00 31.79 382 LEU A CA 1
ATOM 1943 C C . LEU A 1 259 ? 49.152 -12.906 138.714 1.00 35.30 382 LEU A C 1
ATOM 1944 O O . LEU A 1 259 ? 49.464 -13.069 137.529 1.00 31.48 382 LEU A O 1
ATOM 1949 N N . LEU A 1 260 ? 49.874 -12.138 139.553 1.00 28.37 383 LEU A N 1
ATOM 1950 C CA . LEU A 1 260 ? 50.953 -11.335 139.003 1.00 27.70 383 LEU A CA 1
ATOM 1951 C C . LEU A 1 260 ? 52.154 -12.230 138.721 1.00 30.93 383 LEU A C 1
ATOM 1952 O O . LEU A 1 260 ? 52.788 -12.054 137.692 1.00 32.31 383 LEU A O 1
ATOM 1957 N N . VAL A 1 261 ? 52.403 -13.224 139.591 1.00 30.32 384 VAL A N 1
ATOM 1958 C CA . VAL A 1 261 ? 53.533 -14.126 139.359 1.00 32.42 384 VAL A CA 1
ATOM 1959 C C . VAL A 1 261 ? 53.297 -14.899 138.047 1.00 35.50 384 VAL A C 1
ATOM 1960 O O . VAL A 1 261 ? 54.204 -15.005 137.207 1.00 31.59 384 VAL A O 1
ATOM 1964 N N . GLU A 1 262 ? 52.060 -15.362 137.862 1.00 33.06 385 GLU A N 1
ATOM 1965 C CA . GLU A 1 262 ? 51.704 -16.151 136.689 1.00 36.14 385 GLU A CA 1
ATOM 1966 C C . GLU A 1 262 ? 51.748 -15.265 135.444 1.00 40.36 385 GLU A C 1
ATOM 1967 O O . GLU A 1 262 ? 52.058 -15.757 134.354 1.00 38.82 385 GLU A O 1
ATOM 1973 N N . SER A 1 263 ? 51.448 -13.966 135.596 1.00 33.85 386 SER A N 1
ATOM 1974 C CA . SER A 1 263 ? 51.458 -13.045 134.464 1.00 36.04 386 SER A CA 1
ATOM 1975 C C . SER A 1 263 ? 52.825 -12.929 133.783 1.00 34.21 386 SER A C 1
ATOM 1976 O O . SER A 1 263 ? 52.903 -12.459 132.640 1.00 37.30 386 SER A O 1
ATOM 1979 N N . GLY A 1 264 ? 53.893 -13.294 134.490 1.00 35.20 387 GLY A N 1
ATOM 1980 C CA . GLY A 1 264 ? 55.246 -13.086 134.007 1.00 35.39 387 GLY A CA 1
ATOM 1981 C C . GLY A 1 264 ? 55.844 -14.313 133.312 1.00 39.74 387 GLY A C 1
ATOM 1982 O O . GLY A 1 264 ? 56.974 -14.249 132.824 1.00 42.46 387 GLY A O 1
ATOM 1983 N N . LYS A 1 265 ? 55.076 -15.415 133.273 1.00 41.01 388 LYS A N 1
ATOM 1984 C CA . LYS A 1 265 ? 55.520 -16.679 132.689 1.00 44.88 388 LYS A CA 1
ATOM 1985 C C . LYS A 1 265 ? 55.144 -16.791 131.203 1.00 43.70 388 LYS A C 1
ATOM 1986 O O . LYS A 1 265 ? 54.017 -16.323 130.867 1.00 48.17 388 LYS A O 1
ATOM 1992 N N . PRO A 1 276 ? 56.305 -13.474 122.111 1.00 67.62 399 PRO A N 1
ATOM 1993 C CA . PRO A 1 276 ? 57.200 -12.604 122.909 1.00 73.57 399 PRO A CA 1
ATOM 1994 C C . PRO A 1 276 ? 56.891 -12.678 124.408 1.00 66.98 399 PRO A C 1
ATOM 1995 O O . PRO A 1 276 ? 55.783 -12.373 124.846 1.00 65.42 399 PRO A O 1
ATOM 1999 N N . ALA A 1 277 ? 57.898 -13.106 125.178 1.00 59.89 400 ALA A N 1
ATOM 2000 C CA . ALA A 1 277 ? 57.772 -13.388 126.598 1.00 59.03 400 ALA A CA 1
ATOM 2001 C C . ALA A 1 277 ? 57.311 -12.123 127.326 1.00 55.30 400 ALA A C 1
ATOM 2002 O O . ALA A 1 277 ? 57.624 -11.018 126.875 1.00 53.94 400 ALA A O 1
ATOM 2004 N N . PRO A 1 278 ? 56.572 -12.222 128.463 1.00 46.24 401 PRO A N 1
ATOM 2005 C CA . PRO A 1 278 ? 56.256 -11.036 129.275 1.00 41.28 401 PRO A CA 1
ATOM 2006 C C . PRO A 1 278 ? 57.543 -10.345 129.726 1.00 40.40 401 PRO A C 1
ATOM 2007 O O . PRO A 1 278 ? 58.533 -11.003 130.042 1.00 42.20 401 PRO A O 1
ATOM 2011 N N . LEU A 1 279 ? 57.507 -9.010 129.795 1.00 35.18 402 LEU A N 1
ATOM 2012 C CA . LEU A 1 279 ? 58.698 -8.213 130.060 1.00 38.67 402 LEU A CA 1
ATOM 2013 C C . LEU A 1 279 ? 59.127 -8.220 131.537 1.00 34.65 402 LEU A C 1
ATOM 2014 O O . LEU A 1 279 ? 60.311 -8.017 131.834 1.00 34.85 402 LEU A O 1
ATOM 2019 N N . LEU A 1 280 ? 58.182 -8.444 132.458 1.00 29.01 403 LEU A N 1
ATOM 2020 C CA . LEU A 1 280 ? 58.456 -8.387 133.887 1.00 29.40 403 LEU A CA 1
ATOM 2021 C C . LEU A 1 280 ? 58.121 -9.728 134.523 1.00 29.05 403 LEU A C 1
ATOM 2022 O O . LEU A 1 280 ? 57.063 -10.292 134.290 1.00 33.56 403 LEU A O 1
ATOM 2027 N N . GLN A 1 281 ? 59.015 -10.225 135.360 1.00 28.59 404 GLN A N 1
ATOM 2028 C CA . GLN A 1 281 ? 58.694 -11.361 136.209 1.00 30.31 404 GLN A CA 1
ATOM 2029 C C . GLN A 1 281 ? 58.591 -10.885 137.661 1.00 33.14 404 GLN A C 1
ATOM 2030 O O . GLN A 1 281 ? 59.239 -9.898 138.026 1.00 32.08 404 GLN A O 1
ATOM 2036 N N . PHE A 1 282 ? 57.798 -11.618 138.464 1.00 31.32 405 PHE A N 1
ATOM 2037 C CA . PHE A 1 282 ? 57.593 -11.296 139.875 1.00 33.02 405 PHE A CA 1
ATOM 2038 C C . PHE A 1 282 ? 57.921 -12.509 140.736 1.00 35.54 405 PHE A C 1
ATOM 2039 O O . PHE A 1 282 ? 57.625 -13.641 140.316 1.00 35.70 405 PHE A O 1
ATOM 2047 N N . GLU A 1 283 ? 58.461 -12.247 141.944 1.00 36.58 406 GLU A N 1
ATOM 2048 C CA . GLU A 1 283 ? 58.911 -13.271 142.871 1.00 36.16 406 GLU A CA 1
ATOM 2049 C C . GLU A 1 283 ? 58.355 -12.976 144.257 1.00 39.30 406 GLU A C 1
ATOM 2050 O O . GLU A 1 283 ? 58.508 -11.856 144.756 1.00 33.58 406 GLU A O 1
ATOM 2056 N N . ARG A 1 284 ? 57.727 -13.983 144.879 1.00 34.71 407 ARG A N 1
ATOM 2057 C CA . ARG A 1 284 ? 57.315 -13.848 146.270 1.00 34.29 407 ARG A CA 1
ATOM 2058 C C . ARG A 1 284 ? 58.548 -13.738 147.153 1.00 37.91 407 ARG A C 1
ATOM 2059 O O . ARG A 1 284 ? 59.621 -14.258 146.822 1.00 38.49 407 ARG A O 1
ATOM 2067 N N . LEU A 1 285 ? 58.368 -13.050 148.291 1.00 33.70 408 LEU A N 1
ATOM 2068 C CA . LEU A 1 285 ? 59.406 -12.939 149.291 1.00 34.45 408 LEU A CA 1
ATOM 2069 C C . LEU A 1 285 ? 59.175 -14.003 150.358 1.00 35.64 408 LEU A C 1
ATOM 2070 O O . LEU A 1 285 ? 58.051 -14.410 150.615 1.00 37.96 408 LEU A O 1
ATOM 2075 N N . PRO A 1 286 ? 60.257 -14.466 151.014 1.00 38.29 409 PRO A N 1
ATOM 2076 C CA . PRO A 1 286 ? 60.143 -15.378 152.151 1.00 40.75 409 PRO A CA 1
ATOM 2077 C C . PRO A 1 286 ? 59.279 -14.709 153.215 1.00 42.18 409 PRO A C 1
ATOM 2078 O O . PRO A 1 286 ? 59.210 -13.477 153.267 1.00 38.11 409 PRO A O 1
ATOM 2082 N N . VAL A 1 287 ? 58.639 -15.529 154.059 1.00 41.00 410 VAL A N 1
ATOM 2083 C CA . VAL A 1 287 ? 57.746 -15.059 155.110 1.00 41.14 410 VAL A CA 1
ATOM 2084 C C . VAL A 1 287 ? 58.553 -14.232 156.107 1.00 37.04 410 VAL A C 1
ATOM 2085 O O . VAL A 1 287 ? 59.778 -14.375 156.229 1.00 36.34 410 VAL A O 1
ATOM 2089 N N . ILE A 1 288 ? 57.851 -13.309 156.781 1.00 34.86 411 ILE A N 1
ATOM 2090 C CA . ILE A 1 288 ? 58.455 -12.520 157.837 1.00 33.95 411 ILE A CA 1
ATOM 2091 C C . ILE A 1 288 ? 58.283 -13.310 159.135 1.00 30.31 411 ILE A C 1
ATOM 2092 O O . ILE A 1 288 ? 57.172 -13.723 159.447 1.00 35.85 411 ILE A O 1
ATOM 2097 N N . GLN A 1 289 ? 59.367 -13.472 159.886 1.00 35.41 412 GLN A N 1
ATOM 2098 C CA . GLN A 1 289 ? 59.320 -14.228 161.132 1.00 34.86 412 GLN A CA 1
ATOM 2099 C C . GLN A 1 289 ? 59.198 -13.251 162.301 1.00 34.08 412 GLN A C 1
ATOM 2100 O O . GLN A 1 289 ? 60.045 -12.367 162.455 1.00 38.02 412 GLN A O 1
ATOM 2106 N N . LEU A 1 290 ? 58.160 -13.445 163.114 1.00 36.31 413 LEU A N 1
ATOM 2107 C CA . LEU A 1 290 ? 57.914 -12.586 164.271 1.00 38.75 413 LEU A CA 1
ATOM 2108 C C . LEU A 1 290 ? 58.228 -13.400 165.520 1.00 39.75 413 LEU A C 1
ATOM 2109 O O . LEU A 1 290 ? 57.780 -14.536 165.602 1.00 41.26 413 LEU A O 1
ATOM 2114 N N . SER A 1 291 ? 58.954 -12.794 166.468 1.00 43.74 414 SER A N 1
ATOM 2115 C CA . SER A 1 291 ? 59.492 -13.498 167.625 1.00 45.32 414 SER A CA 1
ATOM 2116 C C . SER A 1 291 ? 58.404 -13.795 168.651 1.00 47.56 414 SER A C 1
ATOM 2117 O O . SER A 1 291 ? 58.619 -14.630 169.529 1.00 50.72 414 SER A O 1
ATOM 2120 N N . GLN A 1 292 ? 57.248 -13.119 168.541 1.00 43.86 415 GLN A N 1
ATOM 2121 C CA . GLN A 1 292 ? 56.138 -13.371 169.445 1.00 48.51 415 GLN A CA 1
ATOM 2122 C C . GLN A 1 292 ? 54.839 -13.396 168.653 1.00 45.58 415 GLN A C 1
ATOM 2123 O O . GLN A 1 292 ? 54.676 -12.629 167.714 1.00 47.18 415 GLN A O 1
ATOM 2129 N N . ALA A 1 293 ? 53.914 -14.257 169.069 1.00 39.12 416 ALA A N 1
ATOM 2130 C CA . ALA A 1 293 ? 52.709 -14.491 168.296 1.00 39.28 416 ALA A CA 1
ATOM 2131 C C . ALA A 1 293 ? 51.512 -13.961 169.073 1.00 40.33 416 ALA A C 1
ATOM 2132 O O . ALA A 1 293 ? 51.481 -13.992 170.299 1.00 44.22 416 ALA A O 1
ATOM 2134 N N . VAL A 1 294 ? 50.505 -13.501 168.339 1.00 31.26 417 VAL A N 1
ATOM 2135 C CA . VAL A 1 294 ? 49.238 -13.194 168.964 1.00 32.27 417 VAL A CA 1
ATOM 2136 C C . VAL A 1 294 ? 48.705 -14.492 169.562 1.00 36.68 417 VAL A C 1
ATOM 2137 O O . VAL A 1 294 ? 48.740 -15.524 168.891 1.00 32.29 417 VAL A O 1
ATOM 2141 N N . PRO A 1 295 ? 48.178 -14.477 170.803 1.00 34.43 418 PRO A N 1
ATOM 2142 C CA . PRO A 1 295 ? 47.540 -15.668 171.381 1.00 33.49 418 PRO A CA 1
ATOM 2143 C C . PRO A 1 295 ? 46.093 -15.860 170.935 1.00 33.21 418 PRO A C 1
ATOM 2144 O O . PRO A 1 295 ? 45.169 -15.825 171.738 1.00 34.76 418 PRO A O 1
ATOM 2148 N N . GLU A 1 296 ? 45.919 -16.139 169.630 1.00 33.08 419 GLU A N 1
ATOM 2149 C CA . GLU A 1 296 ? 44.618 -16.129 169.009 1.00 32.81 419 GLU A CA 1
ATOM 2150 C C . GLU A 1 296 ? 43.728 -17.237 169.582 1.00 34.20 419 GLU A C 1
ATOM 2151 O O . GLU A 1 296 ? 42.528 -17.034 169.723 1.00 33.30 419 GLU A O 1
ATOM 2157 N N . SER A 1 297 ? 44.281 -18.442 169.792 1.00 44.54 420 SER A N 1
ATOM 2158 C CA . SER A 1 297 ? 43.423 -19.511 170.294 1.00 44.96 420 SER A CA 1
ATOM 2159 C C . SER A 1 297 ? 42.937 -19.203 171.712 1.00 41.12 420 SER A C 1
ATOM 2160 O O . SER A 1 297 ? 41.751 -19.386 171.977 1.00 41.98 420 SER A O 1
ATOM 2163 N N . SER A 1 298 ? 43.790 -18.635 172.585 1.00 38.00 421 SER A N 1
ATOM 2164 C CA . SER A 1 298 ? 43.251 -18.185 173.874 1.00 38.37 421 SER A CA 1
ATOM 2165 C C . SER A 1 298 ? 42.190 -17.099 173.713 1.00 37.14 421 SER A C 1
ATOM 2166 O O . SER A 1 298 ? 41.116 -17.162 174.318 1.00 37.57 421 SER A O 1
ATOM 2169 N N . TRP A 1 299 ? 42.491 -16.060 172.910 1.00 35.05 422 TRP A N 1
ATOM 2170 C CA . TRP A 1 299 ? 41.555 -14.961 172.771 1.00 34.29 422 TRP A CA 1
ATOM 2171 C C . TRP A 1 299 ? 40.229 -15.405 172.159 1.00 33.90 422 TRP A C 1
ATOM 2172 O O . TRP A 1 299 ? 39.163 -14.884 172.492 1.00 35.28 422 TRP A O 1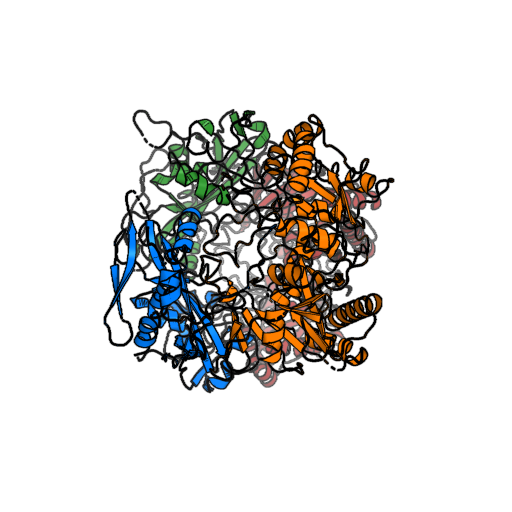
ATOM 2183 N N . ASN A 1 300 ? 40.255 -16.399 171.259 1.00 38.49 423 ASN A N 1
ATOM 2184 C CA . ASN A 1 300 ? 39.002 -16.881 170.690 1.00 38.59 423 ASN A CA 1
ATOM 2185 C C . ASN A 1 300 ? 38.042 -17.391 171.774 1.00 41.06 423 ASN A C 1
ATOM 2186 O O . ASN A 1 300 ? 36.815 -17.313 171.645 1.00 41.82 423 ASN A O 1
ATOM 2191 N N . ARG A 1 301 ? 38.620 -17.825 172.891 1.00 43.20 424 ARG A N 1
ATOM 2192 C CA . ARG A 1 301 ? 37.912 -18.297 174.075 1.00 47.77 424 ARG A CA 1
ATOM 2193 C C . ARG A 1 301 ? 37.506 -17.129 174.987 1.00 52.26 424 ARG A C 1
ATOM 2194 O O . ARG A 1 301 ? 36.344 -17.036 175.378 1.00 54.45 424 ARG A O 1
ATOM 2202 N N . THR A 1 302 ? 38.450 -16.217 175.291 1.00 47.55 425 THR A N 1
ATOM 2203 C CA . THR A 1 302 ? 38.293 -15.222 176.351 1.00 47.15 425 THR A CA 1
ATOM 2204 C C . THR A 1 302 ? 37.741 -13.875 175.860 1.00 48.04 425 THR A C 1
ATOM 2205 O O . THR A 1 302 ? 37.110 -13.154 176.642 1.00 46.58 425 THR A O 1
ATOM 2209 N N . ASP A 1 303 ? 37.998 -13.511 174.589 1.00 44.66 426 ASP A N 1
ATOM 2210 C CA . ASP A 1 303 ? 37.682 -12.178 174.086 1.00 37.52 426 ASP A CA 1
ATOM 2211 C C . ASP A 1 303 ? 36.249 -12.144 173.578 1.00 40.51 426 ASP A C 1
ATOM 2212 O O . ASP A 1 303 ? 35.938 -12.736 172.539 1.00 45.57 426 ASP A O 1
ATOM 2217 N N . PRO A 1 304 ? 35.324 -11.431 174.261 1.00 39.22 427 PRO A N 1
ATOM 2218 C CA . PRO A 1 304 ? 33.929 -11.422 173.832 1.00 37.93 427 PRO A CA 1
ATOM 2219 C C . PRO A 1 304 ? 33.763 -10.859 172.422 1.00 43.23 427 PRO A C 1
ATOM 2220 O O . PRO A 1 304 ? 32.688 -10.942 171.858 1.00 40.90 427 PRO A O 1
ATOM 2224 N N . ARG A 1 305 ? 34.828 -10.271 171.855 1.00 41.24 428 ARG A N 1
ATOM 2225 C CA . ARG A 1 305 ? 34.739 -9.603 170.558 1.00 39.22 428 ARG A CA 1
ATOM 2226 C C . ARG A 1 305 ? 35.415 -10.425 169.450 1.00 40.26 428 ARG A C 1
ATOM 2227 O O . ARG A 1 305 ? 35.544 -9.931 168.322 1.00 38.06 428 ARG A O 1
ATOM 2235 N N . ALA A 1 306 ? 35.878 -11.647 169.774 1.00 33.43 429 ALA A N 1
ATOM 2236 C CA . ALA A 1 306 ? 36.591 -12.486 168.812 1.00 40.53 429 ALA A CA 1
ATOM 2237 C C . ALA A 1 306 ? 35.881 -12.584 167.455 1.00 40.56 429 ALA A C 1
ATOM 2238 O O . ALA A 1 306 ? 36.521 -12.451 166.408 1.00 42.52 429 ALA A O 1
ATOM 2240 N N . LYS A 1 307 ? 34.557 -12.759 167.449 1.00 41.52 430 LYS A N 1
ATOM 2241 C CA . LYS A 1 307 ? 33.847 -13.014 166.203 1.00 47.08 430 LYS A CA 1
ATOM 2242 C C . LYS A 1 307 ? 33.843 -11.765 165.329 1.00 45.66 430 LYS A C 1
ATOM 2243 O O . LYS A 1 307 ? 33.714 -11.857 164.112 1.00 43.66 430 LYS A O 1
ATOM 2249 N N . GLU A 1 308 ? 34.037 -10.597 165.949 1.00 41.37 431 GLU A N 1
ATOM 2250 C CA . GLU A 1 308 ? 34.041 -9.352 165.190 1.00 41.97 431 GLU A CA 1
ATOM 2251 C C . GLU A 1 308 ? 35.292 -9.241 164.307 1.00 39.95 431 GLU A C 1
ATOM 2252 O O . GLU A 1 308 ? 35.325 -8.445 163.367 1.00 40.16 431 GLU A O 1
ATOM 2266 N N . GLU A 1 310 ? 36.330 -11.301 162.287 1.00 39.64 433 GLU A N 1
ATOM 2267 C CA . GLU A 1 310 ? 36.205 -12.086 161.055 1.00 44.68 433 GLU A CA 1
ATOM 2268 C C . GLU A 1 310 ? 35.222 -11.383 160.122 1.00 40.75 433 GLU A C 1
ATOM 2269 O O . GLU A 1 310 ? 34.174 -10.928 160.567 1.00 44.40 433 GLU A O 1
ATOM 2275 N N . ALA A 1 311 ? 35.579 -11.295 158.831 1.00 38.57 434 ALA A N 1
ATOM 2276 C CA . ALA A 1 311 ? 34.742 -10.612 157.861 1.00 43.82 434 ALA A CA 1
ATOM 2277 C C . ALA A 1 311 ? 33.478 -11.430 157.648 1.00 46.15 434 ALA A C 1
ATOM 2278 O O . ALA A 1 311 ? 33.541 -12.660 157.596 1.00 47.79 434 ALA A O 1
ATOM 2280 N N . GLN A 1 312 ? 32.359 -10.710 157.576 1.00 56.37 435 GLN A N 1
ATOM 2281 C CA . GLN A 1 312 ? 31.066 -11.253 157.192 1.00 71.41 435 GLN A CA 1
ATOM 2282 C C . GLN A 1 312 ? 30.656 -10.565 155.897 1.00 73.01 435 GLN A C 1
ATOM 2283 O O . GLN A 1 312 ? 30.514 -9.344 155.868 1.00 81.21 435 GLN A O 1
ATOM 2289 N N . ASP A 1 313 ? 30.526 -11.364 154.832 1.00 76.44 436 ASP A N 1
ATOM 2290 C CA . ASP A 1 313 ? 30.180 -10.879 153.505 1.00 82.75 436 ASP A CA 1
ATOM 2291 C C . ASP A 1 313 ? 28.657 -10.885 153.387 1.00 88.13 436 ASP A C 1
ATOM 2292 O O . ASP A 1 313 ? 28.055 -11.953 153.305 1.00 87.91 436 ASP A O 1
ATOM 2297 N N . LEU A 1 314 ? 28.048 -9.690 153.388 1.00 93.01 437 LEU A N 1
ATOM 2298 C CA . LEU A 1 314 ? 26.597 -9.567 153.441 1.00 102.87 437 LEU A CA 1
ATOM 2299 C C . LEU A 1 314 ? 25.987 -9.593 152.028 1.00 105.90 437 LEU A C 1
ATOM 2300 O O . LEU A 1 314 ? 26.551 -8.943 151.119 1.00 102.07 437 LEU A O 1
ATOM 2305 N N . PHE B 2 3 ? 64.218 -9.311 155.053 1.00 56.17 3 PHE B N 1
ATOM 2306 C CA . PHE B 2 3 ? 63.662 -8.245 155.976 1.00 43.61 3 PHE B CA 1
ATOM 2307 C C . PHE B 2 3 ? 63.514 -8.787 157.401 1.00 44.43 3 PHE B C 1
ATOM 2308 O O . PHE B 2 3 ? 62.704 -9.689 157.623 1.00 44.93 3 PHE B O 1
ATOM 2316 N N . LYS B 2 4 ? 64.170 -8.112 158.364 1.00 40.87 4 LYS B N 1
ATOM 2317 C CA . LYS B 2 4 ? 64.162 -8.483 159.779 1.00 42.95 4 LYS B CA 1
ATOM 2318 C C . LYS B 2 4 ? 63.022 -7.766 160.514 1.00 39.53 4 LYS B C 1
ATOM 2319 O O . LYS B 2 4 ? 62.831 -6.564 160.346 1.00 39.57 4 LYS B O 1
ATOM 2325 N N . ALA B 2 5 ? 62.287 -8.499 161.352 1.00 36.48 5 ALA B N 1
ATOM 2326 C CA . ALA B 2 5 ? 61.186 -7.939 162.107 1.00 38.94 5 ALA B CA 1
ATOM 2327 C C . ALA B 2 5 ? 61.518 -7.965 163.591 1.00 41.17 5 ALA B C 1
ATOM 2328 O O . ALA B 2 5 ? 62.300 -8.792 164.057 1.00 40.30 5 ALA B O 1
ATOM 2330 N N A HIS B 2 6 ? 60.942 -6.992 164.291 0.50 36.70 6 HIS B N 1
ATOM 2331 N N B HIS B 2 6 ? 60.900 -7.051 164.343 0.50 35.84 6 HIS B N 1
ATOM 2332 C CA A HIS B 2 6 ? 61.006 -6.923 165.735 0.50 37.50 6 HIS B CA 1
ATOM 2333 C CA B HIS B 2 6 ? 61.102 -6.937 165.779 0.50 36.28 6 HIS B CA 1
ATOM 2334 C C A HIS B 2 6 ? 59.576 -6.834 166.264 0.50 36.67 6 HIS B C 1
ATOM 2335 C C B HIS B 2 6 ? 59.775 -6.524 166.401 0.50 35.57 6 HIS B C 1
ATOM 2336 O O A HIS B 2 6 ? 58.620 -6.577 165.528 0.50 30.45 6 HIS B O 1
ATOM 2337 O O B HIS B 2 6 ? 59.074 -5.707 165.814 0.50 30.33 6 HIS B O 1
ATOM 2350 N N . VAL B 2 7 ? 59.423 -7.118 167.552 1.00 33.59 7 VAL B N 1
ATOM 2351 C CA . VAL B 2 7 ? 58.191 -6.769 168.230 1.00 34.42 7 VAL B CA 1
ATOM 2352 C C . VAL B 2 7 ? 58.589 -5.967 169.463 1.00 36.56 7 VAL B C 1
ATOM 2353 O O . VAL B 2 7 ? 59.057 -6.553 170.441 1.00 31.59 7 VAL B O 1
ATOM 2357 N N . PHE B 2 8 ? 58.361 -4.650 169.431 1.00 30.70 8 PHE B N 1
ATOM 2358 C CA . PHE B 2 8 ? 58.789 -3.786 170.521 1.00 31.91 8 PHE B CA 1
ATOM 2359 C C . PHE B 2 8 ? 57.910 -4.044 171.741 1.00 30.13 8 PHE B C 1
ATOM 2360 O O . PHE B 2 8 ? 56.709 -4.287 171.606 1.00 30.61 8 PHE B O 1
ATOM 2368 N N . ASP B 2 9 ? 58.498 -3.901 172.932 1.00 33.06 9 ASP B N 1
ATOM 2369 C CA . ASP B 2 9 ? 57.726 -3.860 174.171 1.00 37.47 9 ASP B CA 1
ATOM 2370 C C . ASP B 2 9 ? 56.799 -2.639 174.143 1.00 33.94 9 ASP B C 1
ATOM 2371 O O . ASP B 2 9 ? 57.185 -1.595 173.622 1.00 33.94 9 ASP B O 1
ATOM 2376 N N . GLU B 2 10 ? 55.599 -2.752 174.727 1.00 32.16 10 GLU B N 1
ATOM 2377 C CA . GLU B 2 10 ? 54.790 -1.557 174.940 1.00 32.04 10 GLU B CA 1
ATOM 2378 C C . GLU B 2 10 ? 55.610 -0.507 175.708 1.00 32.82 10 GLU B C 1
ATOM 2379 O O . GLU B 2 10 ? 56.157 -0.802 176.779 1.00 30.75 10 GLU B O 1
ATOM 2385 N N . PRO B 2 11 ? 55.774 0.745 175.196 1.00 29.99 11 PRO B N 1
ATOM 2386 C CA . PRO B 2 11 ? 56.533 1.759 175.929 1.00 31.52 11 PRO B CA 1
ATOM 2387 C C . PRO B 2 11 ? 56.044 2.009 177.367 1.00 32.17 11 PRO B C 1
ATOM 2388 O O . PRO B 2 11 ? 54.840 2.092 177.642 1.00 27.16 11 PRO B O 1
ATOM 2400 N N . LEU B 2 13 ? 55.545 4.145 180.838 1.00 25.73 13 LEU B N 1
ATOM 2401 C CA . LEU B 2 13 ? 55.317 5.512 181.296 1.00 26.14 13 LEU B CA 1
ATOM 2402 C C . LEU B 2 13 ? 55.787 5.592 182.744 1.00 28.50 13 LEU B C 1
ATOM 2403 O O . LEU B 2 13 ? 55.749 4.592 183.472 1.00 28.61 13 LEU B O 1
ATOM 2408 N N . GLU B 2 14 ? 56.165 6.794 183.179 1.00 29.24 14 GLU B N 1
ATOM 2409 C CA . GLU B 2 14 ? 56.531 7.028 184.565 1.00 29.73 14 GLU B CA 1
ATOM 2410 C C . GLU B 2 14 ? 55.499 7.943 185.228 1.00 29.95 14 GLU B C 1
ATOM 2411 O O . GLU B 2 14 ? 55.103 8.949 184.640 1.00 28.02 14 GLU B O 1
ATOM 2417 N N . PHE B 2 15 ? 55.113 7.606 186.473 1.00 24.01 15 PHE B N 1
ATOM 2418 C CA . PHE B 2 15 ? 54.019 8.230 187.209 1.00 25.87 15 PHE B CA 1
ATOM 2419 C C . PHE B 2 15 ? 54.623 8.815 188.484 1.00 25.70 15 PHE B C 1
ATOM 2420 O O . PHE B 2 15 ? 55.844 9.013 188.532 1.00 28.54 15 PHE B O 1
ATOM 2428 N N . GLY B 2 16 ? 53.793 9.077 189.502 1.00 27.54 16 GLY B N 1
ATOM 2429 C CA . GLY B 2 16 ? 54.259 9.564 190.791 1.00 28.31 16 GLY B CA 1
ATOM 2430 C C . GLY B 2 16 ? 55.351 8.675 191.416 1.00 33.36 16 GLY B C 1
ATOM 2431 O O . GLY B 2 16 ? 55.343 7.450 191.262 1.00 32.09 16 GLY B O 1
ATOM 2432 N N . ASP B 2 17 ? 56.321 9.319 192.079 1.00 31.45 17 ASP B N 1
ATOM 2433 C CA . ASP B 2 17 ? 57.370 8.676 192.858 1.00 34.62 17 ASP B CA 1
ATOM 2434 C C . ASP B 2 17 ? 58.138 7.637 192.047 1.00 36.26 17 ASP B C 1
ATOM 2435 O O . ASP B 2 17 ? 58.546 6.614 192.591 1.00 35.75 17 ASP B O 1
ATOM 2440 N N . GLY B 2 18 ? 58.263 7.844 190.735 1.00 34.30 18 GLY B N 1
ATOM 2441 C CA . GLY B 2 18 ? 59.056 6.922 189.941 1.00 31.78 18 GLY B CA 1
ATOM 2442 C C . GLY B 2 18 ? 58.326 5.620 189.618 1.00 30.01 18 GLY B C 1
ATOM 2443 O O . GLY B 2 18 ? 58.909 4.739 188.979 1.00 31.13 18 GLY B O 1
ATOM 2444 N N . GLY B 2 19 ? 57.019 5.527 189.941 1.00 32.01 19 GLY B N 1
ATOM 2445 C CA . GLY B 2 19 ? 56.219 4.379 189.532 1.00 24.87 19 GLY B CA 1
ATOM 2446 C C . GLY B 2 19 ? 56.160 4.230 188.015 1.00 33.00 19 GLY B C 1
ATOM 2447 O O . GLY B 2 19 ? 56.036 5.226 187.299 1.00 29.18 19 GLY B O 1
ATOM 2448 N N . GLN B 2 20 ? 56.192 2.981 187.518 1.00 26.57 20 GLN B N 1
ATOM 2449 C CA . GLN B 2 20 ? 56.143 2.777 186.076 1.00 27.78 20 GLN B CA 1
ATOM 2450 C C . GLN B 2 20 ? 54.958 1.886 185.714 1.00 30.29 20 GLN B C 1
ATOM 2451 O O . GLN B 2 20 ? 54.540 1.052 186.516 1.00 30.52 20 GLN B O 1
ATOM 2457 N N . HIS B 2 21 ? 54.376 2.077 184.518 1.00 26.28 21 HIS B N 1
ATOM 2458 C CA . HIS B 2 21 ? 53.336 1.181 184.023 1.00 26.29 21 HIS B CA 1
ATOM 2459 C C . HIS B 2 21 ? 53.156 1.473 182.541 1.00 27.28 21 HIS B C 1
ATOM 2460 O O . HIS B 2 21 ? 53.395 2.600 182.143 1.00 28.68 21 HIS B O 1
ATOM 2477 N N . ASP B 2 23 ? 50.164 1.458 181.179 1.00 26.68 23 ASP B N 1
ATOM 2478 C CA . ASP B 2 23 ? 48.777 1.883 180.991 1.00 26.14 23 ASP B CA 1
ATOM 2479 C C . ASP B 2 23 ? 48.549 3.155 181.796 1.00 27.05 23 ASP B C 1
ATOM 2480 O O . ASP B 2 23 ? 48.665 3.138 183.024 1.00 26.22 23 ASP B O 1
ATOM 2485 N N . PRO B 2 24 ? 48.128 4.285 181.167 1.00 26.03 24 PRO B N 1
ATOM 2486 C CA . PRO B 2 24 ? 47.795 5.473 181.962 1.00 24.77 24 PRO B CA 1
ATOM 2487 C C . PRO B 2 24 ? 46.785 5.240 183.101 1.00 25.04 24 PRO B C 1
ATOM 2488 O O . PRO B 2 24 ? 46.909 5.798 184.189 1.00 26.87 24 PRO B O 1
ATOM 2492 N N . ARG B 2 25 ? 45.743 4.446 182.885 1.00 23.90 25 ARG B N 1
ATOM 2493 C CA . ARG B 2 25 ? 44.718 4.355 183.909 1.00 25.29 25 ARG B CA 1
ATOM 2494 C C . ARG B 2 25 ? 45.179 3.492 185.091 1.00 27.04 25 ARG B C 1
ATOM 2495 O O . ARG B 2 25 ? 45.011 3.899 186.229 1.00 24.65 25 ARG B O 1
ATOM 2503 N N . GLN B 2 26 ? 45.763 2.327 184.820 1.00 24.46 26 GLN B N 1
ATOM 2504 C CA . GLN B 2 26 ? 46.275 1.489 185.926 1.00 25.42 26 GLN B CA 1
ATOM 2505 C C . GLN B 2 26 ? 47.427 2.211 186.629 1.00 27.74 26 GLN B C 1
ATOM 2506 O O . GLN B 2 26 ? 47.521 2.202 187.848 1.00 26.61 26 GLN B O 1
ATOM 2512 N N . GLY B 2 27 ? 48.300 2.872 185.843 1.00 25.29 27 GLY B N 1
ATOM 2513 C CA . GLY B 2 27 ? 49.420 3.615 186.397 1.00 25.12 27 GLY B CA 1
ATOM 2514 C C . GLY B 2 27 ? 48.944 4.724 187.341 1.00 25.84 27 GLY B C 1
ATOM 2515 O O . GLY B 2 27 ? 49.519 4.927 188.413 1.00 25.28 27 GLY B O 1
ATOM 2516 N N . LEU B 2 28 ? 47.914 5.487 186.920 1.00 22.69 28 LEU B N 1
ATOM 2517 C CA . LEU B 2 28 ? 47.417 6.528 187.816 1.00 23.85 28 LEU B CA 1
ATOM 2518 C C . LEU B 2 28 ? 46.825 5.928 189.100 1.00 22.97 28 LEU B C 1
ATOM 2519 O O . LEU B 2 28 ? 46.990 6.500 190.179 1.00 23.76 28 LEU B O 1
ATOM 2524 N N . ARG B 2 29 ? 46.059 4.851 188.986 1.00 25.09 29 ARG B N 1
ATOM 2525 C CA . ARG B 2 29 ? 45.553 4.256 190.242 1.00 25.45 29 ARG B CA 1
ATOM 2526 C C . ARG B 2 29 ? 46.673 3.740 191.173 1.00 27.29 29 ARG B C 1
ATOM 2527 O O . ARG B 2 29 ? 46.578 3.869 192.412 1.00 24.66 29 ARG B O 1
ATOM 2535 N N . GLU B 2 30 ? 47.748 3.173 190.600 1.00 27.72 30 GLU B N 1
ATOM 2536 C CA . GLU B 2 30 ? 48.827 2.604 191.402 1.00 26.44 30 GLU B CA 1
ATOM 2537 C C . GLU B 2 30 ? 49.715 3.683 192.006 1.00 28.07 30 GLU B C 1
ATOM 2538 O O . GLU B 2 30 ? 50.206 3.540 193.122 1.00 29.26 30 GLU B O 1
ATOM 2544 N N . HIS B 2 31 ? 49.939 4.789 191.278 1.00 22.96 31 HIS B N 1
ATOM 2545 C CA . HIS B 2 31 ? 51.033 5.672 191.632 1.00 24.79 31 HIS B CA 1
ATOM 2546 C C . HIS B 2 31 ? 50.614 7.144 191.725 1.00 25.98 31 HIS B C 1
ATOM 2547 O O . HIS B 2 31 ? 51.376 7.951 192.234 1.00 26.81 31 HIS B O 1
ATOM 2554 N N . GLY B 2 32 ? 49.420 7.466 191.213 1.00 28.31 32 GLY B N 1
ATOM 2555 C CA . GLY B 2 32 ? 49.022 8.860 191.060 1.00 26.76 32 GLY B CA 1
ATOM 2556 C C . GLY B 2 32 ? 49.813 9.530 189.943 1.00 28.69 32 GLY B C 1
ATOM 2557 O O . GLY B 2 32 ? 50.726 8.941 189.323 1.00 24.89 32 GLY B O 1
ATOM 2558 N N . PRO B 2 33 ? 49.509 10.824 189.690 1.00 26.38 33 PRO B N 1
ATOM 2559 C CA . PRO B 2 33 ? 50.209 11.594 188.656 1.00 26.98 33 PRO B CA 1
ATOM 2560 C C . PRO B 2 33 ? 51.634 11.990 189.025 1.00 29.51 33 PRO B C 1
ATOM 2561 O O . PRO B 2 33 ? 52.138 11.788 190.132 1.00 28.42 33 PRO B O 1
ATOM 2565 N N . LEU B 2 34 ? 52.312 12.596 188.058 1.00 31.85 34 LEU B N 1
ATOM 2566 C CA . LEU B 2 34 ? 53.753 12.711 188.102 1.00 31.23 34 LEU B CA 1
ATOM 2567 C C . LEU B 2 34 ? 54.248 13.569 189.272 1.00 35.15 34 LEU B C 1
ATOM 2568 O O . LEU B 2 34 ? 55.240 13.195 189.913 1.00 40.36 34 LEU B O 1
ATOM 2573 N N . GLN B 2 35 ? 53.591 14.698 189.573 1.00 34.68 35 GLN B N 1
ATOM 2574 C CA . GLN B 2 35 ? 54.051 15.500 190.712 1.00 41.70 35 GLN B CA 1
ATOM 2575 C C . GLN B 2 35 ? 52.910 16.281 191.359 1.00 42.10 35 GLN B C 1
ATOM 2576 O O . GLN B 2 35 ? 52.738 17.484 191.170 1.00 39.48 35 GLN B O 1
ATOM 2582 N N . PRO B 2 36 ? 52.088 15.605 192.172 1.00 36.75 36 PRO B N 1
ATOM 2583 C CA . PRO B 2 36 ? 50.947 16.254 192.805 1.00 39.42 36 PRO B CA 1
ATOM 2584 C C . PRO B 2 36 ? 51.440 17.150 193.937 1.00 42.27 36 PRO B C 1
ATOM 2585 O O . PRO B 2 36 ? 52.541 16.946 194.462 1.00 40.20 36 PRO B O 1
ATOM 2589 N N . ARG B 2 37 ? 50.600 18.122 194.309 1.00 39.38 37 ARG B N 1
ATOM 2590 C CA . ARG B 2 37 ? 50.875 19.009 195.434 1.00 45.09 37 ARG B CA 1
ATOM 2591 C C . ARG B 2 37 ? 49.684 18.931 196.375 1.00 46.89 37 ARG B C 1
ATOM 2592 O O . ARG B 2 37 ? 48.558 18.755 195.917 1.00 37.74 37 ARG B O 1
ATOM 2600 N N . SER B 2 38 ? 49.913 19.063 197.692 1.00 46.11 38 SER B N 1
ATOM 2601 C CA . SER B 2 38 ? 48.775 18.887 198.588 1.00 47.85 38 SER B CA 1
ATOM 2602 C C . SER B 2 38 ? 47.743 20.001 198.349 1.00 40.60 38 SER B C 1
ATOM 2603 O O . SER B 2 38 ? 48.110 21.128 198.026 1.00 41.47 38 SER B O 1
ATOM 2606 N N . GLY B 2 39 ? 46.456 19.639 198.400 1.00 40.41 39 GLY B N 1
ATOM 2607 C CA . GLY B 2 39 ? 45.365 20.561 198.121 1.00 46.48 39 GLY B CA 1
ATOM 2608 C C . GLY B 2 39 ? 45.164 20.878 196.629 1.00 47.49 39 GLY B C 1
ATOM 2609 O O . GLY B 2 39 ? 44.500 21.853 196.299 1.00 43.96 39 GLY B O 1
ATOM 2610 N N . ASP B 2 40 ? 45.735 20.077 195.714 1.00 43.59 40 ASP B N 1
ATOM 2611 C CA . ASP B 2 40 ? 45.524 20.285 194.278 1.00 37.18 40 ASP B CA 1
ATOM 2612 C C . ASP B 2 40 ? 44.016 20.378 194.015 1.00 29.94 40 ASP B C 1
ATOM 2613 O O . ASP B 2 40 ? 43.216 19.540 194.471 1.00 30.85 40 ASP B O 1
ATOM 2618 N N . VAL B 2 41 ? 43.610 21.363 193.206 1.00 29.22 41 VAL B N 1
ATOM 2619 C CA . VAL B 2 41 ? 42.193 21.496 192.856 1.00 30.32 41 VAL B CA 1
ATOM 2620 C C . VAL B 2 41 ? 42.148 22.113 191.470 1.00 27.74 41 VAL B C 1
ATOM 2621 O O . VAL B 2 41 ? 43.011 22.929 191.169 1.00 33.27 41 VAL B O 1
ATOM 2625 N N . ILE B 2 42 ? 41.189 21.667 190.643 1.00 28.38 42 ILE B N 1
ATOM 2626 C CA . ILE B 2 42 ? 41.033 22.235 189.311 1.00 25.43 42 ILE B CA 1
ATOM 2627 C C . ILE B 2 42 ? 39.673 22.901 189.356 1.00 25.92 42 ILE B C 1
ATOM 2628 O O . ILE B 2 42 ? 38.679 22.251 189.652 1.00 26.58 42 ILE B O 1
ATOM 2633 N N . ARG B 2 43 ? 39.660 24.220 189.160 1.00 25.51 43 ARG B N 1
ATOM 2634 C CA . ARG B 2 43 ? 38.369 24.911 189.162 1.00 27.92 43 ARG B CA 1
ATOM 2635 C C . ARG B 2 43 ? 37.783 24.821 187.751 1.00 25.04 43 ARG B C 1
ATOM 2636 O O . ARG B 2 43 ? 38.391 25.287 186.809 1.00 27.16 43 ARG B O 1
ATOM 2644 N N . VAL B 2 44 ? 36.581 24.276 187.656 1.00 26.20 44 VAL B N 1
ATOM 2645 C CA . VAL B 2 44 ? 35.967 24.011 186.370 1.00 26.29 44 VAL B CA 1
ATOM 2646 C C . VAL B 2 44 ? 34.855 25.035 186.181 1.00 23.65 44 VAL B C 1
ATOM 2647 O O . VAL B 2 44 ? 33.831 24.925 186.842 1.00 28.05 44 VAL B O 1
ATOM 2651 N N . GLY B 2 45 ? 35.032 25.955 185.226 1.00 24.21 45 GLY B N 1
ATOM 2652 C CA . GLY B 2 45 ? 33.892 26.770 184.821 1.00 23.70 45 GLY B CA 1
ATOM 2653 C C . GLY B 2 45 ? 32.983 26.023 183.845 1.00 24.54 45 GLY B C 1
ATOM 2654 O O . GLY B 2 45 ? 33.382 25.028 183.249 1.00 23.82 45 GLY B O 1
ATOM 2655 N N . VAL B 2 46 ? 31.697 26.443 183.743 1.00 24.10 46 VAL B N 1
ATOM 2656 C CA . VAL B 2 46 ? 30.775 25.742 182.865 1.00 23.39 46 VAL B CA 1
ATOM 2657 C C . VAL B 2 46 ? 29.950 26.810 182.101 1.00 25.62 46 VAL B C 1
ATOM 2658 O O . VAL B 2 46 ? 29.387 27.724 182.717 1.00 26.61 46 VAL B O 1
ATOM 2662 N N . ILE B 2 47 ? 29.738 26.543 180.822 1.00 22.94 47 ILE B N 1
ATOM 2663 C CA . ILE B 2 47 ? 28.734 27.236 180.027 1.00 25.19 47 ILE B CA 1
ATOM 2664 C C . ILE B 2 47 ? 27.760 26.194 179.509 1.00 25.36 47 ILE B C 1
ATOM 2665 O O . ILE B 2 47 ? 28.150 25.204 178.879 1.00 24.94 47 ILE B O 1
ATOM 2670 N N . GLY B 2 48 ? 26.473 26.423 179.755 1.00 23.04 48 GLY B N 1
ATOM 2671 C CA . GLY B 2 48 ? 25.459 25.521 179.222 1.00 23.75 48 GLY B CA 1
ATOM 2672 C C . GLY B 2 48 ? 24.071 26.131 179.350 1.00 24.87 48 GLY B C 1
ATOM 2673 O O . GLY B 2 48 ? 23.968 27.295 179.655 1.00 27.75 48 GLY B O 1
ATOM 2674 N N . THR B 2 49 ? 23.035 25.323 179.209 1.00 27.51 49 THR B N 1
ATOM 2675 C CA . THR B 2 49 ? 21.687 25.756 179.562 1.00 28.02 49 THR B CA 1
ATOM 2676 C C . THR B 2 49 ? 21.373 25.354 181.009 1.00 31.02 49 THR B C 1
ATOM 2677 O O . THR B 2 49 ? 22.107 24.563 181.634 1.00 26.98 49 THR B O 1
ATOM 2681 N N . ASP B 2 50 ? 20.243 25.853 181.563 1.00 28.64 50 ASP B N 1
ATOM 2682 C CA . ASP B 2 50 ? 19.872 25.395 182.908 1.00 31.72 50 ASP B CA 1
ATOM 2683 C C . ASP B 2 50 ? 19.937 23.866 182.955 1.00 31.82 50 ASP B C 1
ATOM 2684 O O . ASP B 2 50 ? 20.423 23.287 183.937 1.00 34.41 50 ASP B O 1
ATOM 2689 N N . ASP B 2 51 ? 19.455 23.201 181.890 1.00 28.28 51 ASP B N 1
ATOM 2690 C CA . ASP B 2 51 ? 19.354 21.752 181.916 1.00 31.76 51 ASP B CA 1
ATOM 2691 C C . ASP B 2 51 ? 20.754 21.105 181.835 1.00 30.52 51 ASP B C 1
ATOM 2692 O O . ASP B 2 51 ? 21.041 20.139 182.532 1.00 29.04 51 ASP B O 1
ATOM 2697 N N . THR B 2 52 ? 21.595 21.572 180.909 1.00 28.42 52 THR B N 1
ATOM 2698 C CA . THR B 2 52 ? 22.862 20.861 180.688 1.00 26.53 52 THR B CA 1
ATOM 2699 C C . THR B 2 52 ? 23.835 21.132 181.828 1.00 27.90 52 THR B C 1
ATOM 2700 O O . THR B 2 52 ? 24.656 20.267 182.136 1.00 28.41 52 THR B O 1
ATOM 2704 N N . VAL B 2 53 ? 23.735 22.321 182.453 1.00 26.11 53 VAL B N 1
ATOM 2705 C CA . VAL B 2 53 ? 24.534 22.650 183.626 1.00 26.55 53 VAL B CA 1
ATOM 2706 C C . VAL B 2 53 ? 24.153 21.716 184.778 1.00 28.22 53 VAL B C 1
ATOM 2707 O O . VAL B 2 53 ? 25.034 21.197 185.453 1.00 28.31 53 VAL B O 1
ATOM 2711 N N . ALA B 2 54 ? 22.842 21.489 184.984 1.00 29.93 54 ALA B N 1
ATOM 2712 C CA . ALA B 2 54 ? 22.398 20.537 186.010 1.00 29.10 54 ALA B CA 1
ATOM 2713 C C . ALA B 2 54 ? 22.896 19.121 185.703 1.00 32.23 54 ALA B C 1
ATOM 2714 O O . ALA B 2 54 ? 23.294 18.363 186.608 1.00 32.90 54 ALA B O 1
ATOM 2716 N N . GLY B 2 55 ? 22.845 18.759 184.429 1.00 28.89 55 GLY B N 1
ATOM 2717 C CA . GLY B 2 55 ? 23.354 17.479 183.953 1.00 29.21 55 GLY B CA 1
ATOM 2718 C C . GLY B 2 55 ? 24.843 17.286 184.277 1.00 31.88 55 GLY B C 1
ATOM 2719 O O . GLY B 2 55 ? 25.255 16.217 184.781 1.00 28.13 55 GLY B O 1
ATOM 2720 N N . PHE B 2 56 ? 25.627 18.328 184.016 1.00 28.57 56 PHE B N 1
ATOM 2721 C CA . PHE B 2 56 ? 27.055 18.291 184.325 1.00 30.98 56 PHE B CA 1
ATOM 2722 C C . PHE B 2 56 ? 27.326 18.123 185.817 1.00 33.05 56 PHE B C 1
ATOM 2723 O O . PHE B 2 56 ? 28.217 17.354 186.192 1.00 32.22 56 PHE B O 1
ATOM 2731 N N . THR B 2 57 ? 26.623 18.883 186.672 1.00 33.03 57 THR B N 1
ATOM 2732 C CA . THR B 2 57 ? 26.678 18.735 188.120 1.00 32.45 57 THR B CA 1
ATOM 2733 C C . THR B 2 57 ? 26.455 17.285 188.533 1.00 30.30 57 THR B C 1
ATOM 2734 O O . THR B 2 57 ? 27.259 16.751 189.306 1.00 31.60 57 THR B O 1
ATOM 2738 N N . GLU B 2 58 ? 25.379 16.677 188.034 1.00 31.87 58 GLU B N 1
ATOM 2739 C CA . GLU B 2 58 ? 25.081 15.292 188.370 1.00 34.36 58 GLU B CA 1
ATOM 2740 C C . GLU B 2 58 ? 26.196 14.362 187.885 1.00 34.96 58 GLU B C 1
ATOM 2741 O O . GLU B 2 58 ? 26.594 13.440 188.620 1.00 29.63 58 GLU B O 1
ATOM 2747 N N . PHE B 2 59 ? 26.692 14.582 186.660 1.00 30.55 59 PHE B N 1
ATOM 2748 C CA . PHE B 2 59 ? 27.765 13.721 186.146 1.00 30.94 59 PHE B CA 1
ATOM 2749 C C . PHE B 2 59 ? 29.036 13.815 186.980 1.00 29.47 59 PHE B C 1
ATOM 2750 O O . PHE B 2 59 ? 29.666 12.782 187.294 1.00 30.43 59 PHE B O 1
ATOM 2758 N N . LEU B 2 60 ? 29.372 15.018 187.440 1.00 28.06 60 LEU B N 1
ATOM 2759 C CA . LEU B 2 60 ? 30.585 15.158 188.227 1.00 29.14 60 LEU B CA 1
ATOM 2760 C C . LEU B 2 60 ? 30.390 14.457 189.572 1.00 32.15 60 LEU B C 1
ATOM 2761 O O . LEU B 2 60 ? 31.308 13.780 190.053 1.00 31.26 60 LEU B O 1
ATOM 2766 N N . ALA B 2 61 ? 29.175 14.557 190.150 1.00 29.10 61 ALA B N 1
ATOM 2767 C CA . ALA B 2 61 ? 28.895 13.935 191.439 1.00 35.08 61 ALA B CA 1
ATOM 2768 C C . ALA B 2 61 ? 28.982 12.422 191.297 1.00 33.31 61 ALA B C 1
ATOM 2769 O O . ALA B 2 61 ? 29.566 11.757 192.157 1.00 34.88 61 ALA B O 1
ATOM 2771 N N . GLU B 2 62 ? 28.351 11.901 190.243 1.00 30.08 62 GLU B N 1
ATOM 2772 C CA . GLU B 2 62 ? 28.412 10.468 189.964 1.00 31.97 62 GLU B CA 1
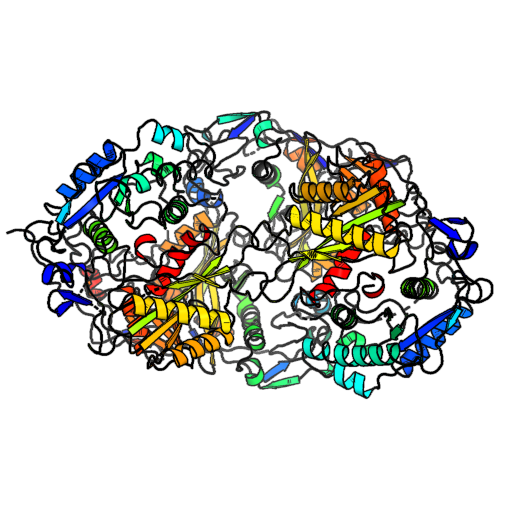ATOM 2773 C C . GLU B 2 62 ? 29.851 9.968 189.778 1.00 31.87 62 GLU B C 1
ATOM 2774 O O . GLU B 2 62 ? 30.213 8.908 190.317 1.00 30.15 62 GLU B O 1
ATOM 2780 N N A THR B 2 63 ? 30.640 10.719 188.997 0.50 26.40 63 THR B N 1
ATOM 2781 N N B THR B 2 63 ? 30.694 10.709 189.039 0.50 28.24 63 THR B N 1
ATOM 2782 C CA A THR B 2 63 ? 32.044 10.397 188.777 0.50 27.94 63 THR B CA 1
ATOM 2783 C CA B THR B 2 63 ? 32.074 10.270 188.827 0.50 30.54 63 THR B CA 1
ATOM 2784 C C A THR B 2 63 ? 32.763 10.337 190.124 0.50 29.84 63 THR B C 1
ATOM 2785 C C B THR B 2 63 ? 32.898 10.424 190.106 0.50 30.49 63 THR B C 1
ATOM 2786 O O A THR B 2 63 ? 33.521 9.402 190.366 0.50 28.52 63 THR B O 1
ATOM 2787 O O B THR B 2 63 ? 33.918 9.767 190.280 0.50 26.54 63 THR B O 1
ATOM 2794 N N . GLY B 2 64 ? 32.455 11.292 191.019 1.00 29.38 64 GLY B N 1
ATOM 2795 C CA . GLY B 2 64 ? 33.132 11.419 192.302 1.00 30.40 64 GLY B CA 1
ATOM 2796 C C . GLY B 2 64 ? 32.907 10.196 193.206 1.00 31.56 64 GLY B C 1
ATOM 2797 O O . GLY B 2 64 ? 33.833 9.797 193.928 1.00 30.69 64 GLY B O 1
ATOM 2798 N N . ARG B 2 65 ? 31.715 9.599 193.113 1.00 27.95 65 ARG B N 1
ATOM 2799 C CA . ARG B 2 65 ? 31.358 8.359 193.810 1.00 29.60 65 ARG B CA 1
ATOM 2800 C C . ARG B 2 65 ? 32.051 7.140 193.190 1.00 32.35 65 ARG B C 1
ATOM 2801 O O . ARG B 2 65 ? 32.354 6.178 193.899 1.00 35.39 65 ARG B O 1
ATOM 2809 N N . GLY B 2 66 ? 32.265 7.168 191.870 1.00 29.76 66 GLY B N 1
ATOM 2810 C CA . GLY B 2 66 ? 32.825 6.041 191.143 1.00 28.93 66 GLY B CA 1
ATOM 2811 C C . GLY B 2 66 ? 31.794 5.411 190.217 1.00 32.28 66 GLY B C 1
ATOM 2812 O O . GLY B 2 66 ? 30.598 5.423 190.507 1.00 32.08 66 GLY B O 1
ATOM 2813 N N . ILE B 2 67 ? 32.283 4.750 189.155 1.00 27.42 67 ILE B N 1
ATOM 2814 C CA . ILE B 2 67 ? 31.455 4.120 188.140 1.00 28.09 67 ILE B CA 1
ATOM 2815 C C . ILE B 2 67 ? 32.029 2.740 187.825 1.00 31.04 67 ILE B C 1
ATOM 2816 O O . ILE B 2 67 ? 33.215 2.595 187.503 1.00 28.49 67 ILE B O 1
ATOM 2821 N N . GLU B 2 68 ? 31.140 1.749 187.877 1.00 29.58 68 GLU B N 1
ATOM 2822 C CA . GLU B 2 68 ? 31.455 0.372 187.549 1.00 34.01 68 GLU B CA 1
ATOM 2823 C C . GLU B 2 68 ? 31.675 0.202 186.044 1.00 32.20 68 GLU B C 1
ATOM 2824 O O . GLU B 2 68 ? 30.927 0.736 185.222 1.00 30.59 68 GLU B O 1
ATOM 2830 N N . SER B 2 69 ? 32.645 -0.651 185.693 1.00 30.18 69 SER B N 1
ATOM 2831 C CA . SER B 2 69 ? 32.825 -1.129 184.334 1.00 32.11 69 SER B CA 1
ATOM 2832 C C . SER B 2 69 ? 31.527 -1.688 183.762 1.00 36.97 69 SER B C 1
ATOM 2833 O O . SER B 2 69 ? 30.753 -2.333 184.465 1.00 37.12 69 SER B O 1
ATOM 2836 N N . GLY B 2 70 ? 31.333 -1.472 182.458 1.00 40.44 70 GLY B N 1
ATOM 2837 C CA . GLY B 2 70 ? 30.225 -2.052 181.712 1.00 39.18 70 GLY B CA 1
ATOM 2838 C C . GLY B 2 70 ? 30.694 -3.227 180.856 1.00 45.09 70 GLY B C 1
ATOM 2839 O O . GLY B 2 70 ? 29.922 -3.799 180.086 1.00 40.04 70 GLY B O 1
ATOM 2840 N N . ASN B 2 71 ? 31.973 -3.591 180.999 1.00 39.71 71 ASN B N 1
ATOM 2841 C CA . ASN B 2 71 ? 32.445 -4.785 180.318 1.00 42.13 71 ASN B CA 1
ATOM 2842 C C . ASN B 2 71 ? 33.528 -5.465 181.149 1.00 38.64 71 ASN B C 1
ATOM 2843 O O . ASN B 2 71 ? 34.723 -5.276 180.908 1.00 36.77 71 ASN B O 1
ATOM 2848 N N . LYS B 2 72 ? 33.096 -6.288 182.106 1.00 37.64 72 LYS B N 1
ATOM 2849 C CA . LYS B 2 72 ? 34.024 -6.858 183.068 1.00 41.60 72 LYS B CA 1
ATOM 2850 C C . LYS B 2 72 ? 34.864 -7.977 182.439 1.00 44.74 72 LYS B C 1
ATOM 2851 O O . LYS B 2 72 ? 35.872 -8.407 183.015 1.00 36.25 72 LYS B O 1
ATOM 2857 N N . GLN B 2 73 ? 34.447 -8.464 181.261 1.00 36.09 73 GLN B N 1
ATOM 2858 C CA . GLN B 2 73 ? 35.208 -9.522 180.616 1.00 38.82 73 GLN B CA 1
ATOM 2859 C C . GLN B 2 73 ? 36.465 -8.938 179.968 1.00 36.49 73 GLN B C 1
ATOM 2860 O O . GLN B 2 73 ? 37.421 -9.654 179.660 1.00 35.85 73 GLN B O 1
ATOM 2866 N N . LEU B 2 74 ? 36.462 -7.626 179.712 1.00 32.73 74 LEU B N 1
ATOM 2867 C CA . LEU B 2 74 ? 37.689 -7.010 179.236 1.00 28.67 74 LEU B CA 1
ATOM 2868 C C . LEU B 2 74 ? 38.001 -5.821 180.156 1.00 32.65 74 LEU B C 1
ATOM 2869 O O . LEU B 2 74 ? 37.806 -4.674 179.753 1.00 28.97 74 LEU B O 1
ATOM 2874 N N . ILE B 2 75 ? 38.405 -6.116 181.401 1.00 30.36 75 ILE B N 1
ATOM 2875 C CA . ILE B 2 75 ? 38.433 -5.124 182.473 1.00 28.28 75 ILE B CA 1
ATOM 2876 C C . ILE B 2 75 ? 39.619 -4.168 182.278 1.00 27.17 75 ILE B C 1
ATOM 2877 O O . ILE B 2 75 ? 39.523 -3.023 182.717 1.00 26.63 75 ILE B O 1
ATOM 2882 N N . ASN B 2 76 ? 40.736 -4.618 181.674 1.00 27.53 76 ASN B N 1
ATOM 2883 C CA . ASN B 2 76 ? 41.841 -3.685 181.453 1.00 27.65 76 ASN B CA 1
ATOM 2884 C C . ASN B 2 76 ? 41.453 -2.610 180.423 1.00 29.33 76 ASN B C 1
ATOM 2885 O O . ASN B 2 76 ? 41.852 -1.452 180.557 1.00 29.46 76 ASN B O 1
ATOM 2890 N N . LEU B 2 77 ? 40.647 -2.947 179.412 1.00 27.73 77 LEU B N 1
ATOM 2891 C CA . LEU B 2 77 ? 40.279 -1.967 178.381 1.00 27.12 77 LEU B CA 1
ATOM 2892 C C . LEU B 2 77 ? 39.082 -1.146 178.841 1.00 31.08 77 LEU B C 1
ATOM 2893 O O . LEU B 2 77 ? 38.842 -0.057 178.295 1.00 31.09 77 LEU B O 1
ATOM 2898 N N . ASN B 2 78 ? 38.274 -1.735 179.727 1.00 28.80 78 ASN B N 1
ATOM 2899 C CA . ASN B 2 78 ? 37.026 -1.090 180.217 1.00 32.61 78 ASN B CA 1
ATOM 2900 C C . ASN B 2 78 ? 37.058 -1.065 181.743 1.00 29.06 78 ASN B C 1
ATOM 2901 O O . ASN B 2 78 ? 36.280 -1.781 182.357 1.00 28.97 78 ASN B O 1
ATOM 2906 N N . PRO B 2 79 ? 37.938 -0.268 182.361 1.00 28.13 79 PRO B N 1
ATOM 2907 C CA . PRO B 2 79 ? 38.074 -0.288 183.794 1.00 26.92 79 PRO B CA 1
ATOM 2908 C C . PRO B 2 79 ? 36.983 0.454 184.561 1.00 31.82 79 PRO B C 1
ATOM 2909 O O . PRO B 2 79 ? 36.292 1.247 183.985 1.00 31.99 79 PRO B O 1
ATOM 2913 N N . ASP B 2 80 ? 36.870 0.159 185.860 1.00 28.28 80 ASP B N 1
ATOM 2914 C CA . ASP B 2 80 ? 35.916 0.907 186.717 1.00 26.15 80 ASP B CA 1
ATOM 2915 C C . ASP B 2 80 ? 36.551 2.265 187.001 1.00 26.04 80 ASP B C 1
ATOM 2916 O O . ASP B 2 80 ? 37.791 2.318 187.106 1.00 26.42 80 ASP B O 1
ATOM 2921 N N . PHE B 2 81 ? 35.743 3.316 187.128 1.00 26.57 81 PHE B N 1
ATOM 2922 C CA . PHE B 2 81 ? 36.330 4.617 187.514 1.00 25.59 81 PHE B CA 1
ATOM 2923 C C . PHE B 2 81 ? 36.313 4.646 189.046 1.00 25.03 81 PHE B C 1
ATOM 2924 O O . PHE B 2 81 ? 35.210 4.588 189.585 1.00 25.93 81 PHE B O 1
ATOM 2932 N N . PRO B 2 82 ? 37.466 4.721 189.757 1.00 23.20 82 PRO B N 1
ATOM 2933 C CA . PRO B 2 82 ? 37.469 4.610 191.222 1.00 26.22 82 PRO B CA 1
ATOM 2934 C C . PRO B 2 82 ? 36.991 5.803 192.060 1.00 29.76 82 PRO B C 1
ATOM 2935 O O . PRO B 2 82 ? 37.137 5.752 193.253 1.00 30.11 82 PRO B O 1
ATOM 2939 N N . GLY B 2 83 ? 36.488 6.852 191.416 1.00 29.59 83 GLY B N 1
ATOM 2940 C CA . GLY B 2 83 ? 35.917 7.975 192.151 1.00 27.09 83 GLY B CA 1
ATOM 2941 C C . GLY B 2 83 ? 36.948 9.062 192.461 1.00 26.42 83 GLY B C 1
ATOM 2942 O O . GLY B 2 83 ? 38.115 8.964 192.085 1.00 27.11 83 GLY B O 1
ATOM 2943 N N . LEU B 2 84 ? 36.500 10.122 193.163 1.00 26.77 84 LEU B N 1
ATOM 2944 C CA . LEU B 2 84 ? 37.347 11.268 193.422 1.00 26.34 84 LEU B CA 1
ATOM 2945 C C . LEU B 2 84 ? 37.506 11.473 194.927 1.00 27.76 84 LEU B C 1
ATOM 2946 O O . LEU B 2 84 ? 37.945 12.536 195.368 1.00 30.64 84 LEU B O 1
ATOM 2951 N N . GLY B 2 85 ? 37.255 10.398 195.690 1.00 30.93 85 GLY B N 1
ATOM 2952 C CA . GLY B 2 85 ? 37.508 10.450 197.117 1.00 33.37 85 GLY B CA 1
ATOM 2953 C C . GLY B 2 85 ? 38.850 9.815 197.482 1.00 33.31 85 GLY B C 1
ATOM 2954 O O . GLY B 2 85 ? 39.906 10.227 196.991 1.00 27.85 85 GLY B O 1
ATOM 2955 N N . ASN B 2 86 ? 38.806 8.776 198.323 1.00 34.74 86 ASN B N 1
ATOM 2956 C CA . ASN B 2 86 ? 40.055 8.265 198.864 1.00 33.63 86 ASN B CA 1
ATOM 2957 C C . ASN B 2 86 ? 40.796 7.395 197.856 1.00 32.76 86 ASN B C 1
ATOM 2958 O O . ASN B 2 86 ? 41.902 6.935 198.150 1.00 34.47 86 ASN B O 1
ATOM 2963 N N . GLN B 2 87 ? 40.185 7.122 196.706 1.00 29.03 87 GLN B N 1
ATOM 2964 C CA . GLN B 2 87 ? 40.880 6.404 195.645 1.00 25.22 87 GLN B CA 1
ATOM 2965 C C . GLN B 2 87 ? 40.968 7.239 194.359 1.00 28.17 87 GLN B C 1
ATOM 2966 O O . GLN B 2 87 ? 41.117 6.700 193.256 1.00 27.62 87 GLN B O 1
ATOM 2972 N N . ASN B 2 88 ? 40.989 8.560 194.548 1.00 27.55 88 ASN B N 1
ATOM 2973 C CA . ASN B 2 88 ? 41.109 9.522 193.452 1.00 27.91 88 ASN B CA 1
ATOM 2974 C C . ASN B 2 88 ? 42.412 9.302 192.690 1.00 28.62 88 ASN B C 1
ATOM 2975 O O . ASN B 2 88 ? 43.498 9.532 193.222 1.00 30.37 88 ASN B O 1
ATOM 2980 N N . PRO B 2 89 ? 42.381 8.854 191.415 1.00 27.53 89 PRO B N 1
ATOM 2981 C CA . PRO B 2 89 ? 43.633 8.559 190.704 1.00 27.88 89 PRO B CA 1
ATOM 2982 C C . PRO B 2 89 ? 44.430 9.781 190.249 1.00 27.35 89 PRO B C 1
ATOM 2983 O O . PRO B 2 89 ? 45.630 9.672 189.975 1.00 26.78 89 PRO B O 1
ATOM 2987 N N . PHE B 2 90 ? 43.767 10.953 190.205 1.00 24.55 90 PHE B N 1
ATOM 2988 C CA . PHE B 2 90 ? 44.423 12.203 189.830 1.00 24.34 90 PHE B CA 1
ATOM 2989 C C . PHE B 2 90 ? 44.984 12.922 191.054 1.00 25.27 90 PHE B C 1
ATOM 2990 O O . PHE B 2 90 ? 45.738 13.859 190.872 1.00 27.43 90 PHE B O 1
ATOM 2998 N N . ARG B 2 91 ? 44.626 12.458 192.276 1.00 25.33 91 ARG B N 1
ATOM 2999 C CA . ARG B 2 91 ? 45.014 13.136 193.511 1.00 27.98 91 ARG B CA 1
ATOM 3000 C C . ARG B 2 91 ? 44.745 14.640 193.361 1.00 31.31 91 ARG B C 1
ATOM 3001 O O . ARG B 2 91 ? 45.533 15.491 193.751 1.00 29.06 91 ARG B O 1
ATOM 3009 N N . CYS B 2 92 ? 43.576 14.961 192.830 1.00 27.40 92 CYS B N 1
ATOM 3010 C CA . CYS B 2 92 ? 43.227 16.346 192.524 1.00 29.68 92 CYS B CA 1
ATOM 3011 C C . CYS B 2 92 ? 41.705 16.472 192.610 1.00 28.00 92 CYS B C 1
ATOM 3012 O O . CYS B 2 92 ? 40.985 15.624 192.102 1.00 30.45 92 CYS B O 1
ATOM 3015 N N . LYS B 2 93 ? 41.207 17.553 193.233 1.00 27.52 93 LYS B N 1
ATOM 3016 C CA . LYS B 2 93 ? 39.777 17.774 193.291 1.00 30.18 93 LYS B CA 1
ATOM 3017 C C . LYS B 2 93 ? 39.376 18.370 191.941 1.00 28.39 93 LYS B C 1
ATOM 3018 O O . LYS B 2 93 ? 40.186 19.054 191.360 1.00 27.54 93 LYS B O 1
ATOM 3024 N N . PHE B 2 94 ? 38.158 18.100 191.463 1.00 28.38 94 PHE B N 1
ATOM 3025 C CA . PHE B 2 94 ? 37.587 18.790 190.309 1.00 27.95 94 PHE B CA 1
ATOM 3026 C C . PHE B 2 94 ? 36.275 19.404 190.797 1.00 28.14 94 PHE B C 1
ATOM 3027 O O . PHE B 2 94 ? 35.341 18.694 191.126 1.00 32.34 94 PHE B O 1
ATOM 3035 N N . GLU B 2 95 ? 36.260 20.732 190.938 1.00 28.10 95 GLU B N 1
ATOM 3036 C CA . GLU B 2 95 ? 35.052 21.372 191.520 1.00 28.45 95 GLU B CA 1
ATOM 3037 C C . GLU B 2 95 ? 34.583 22.547 190.672 1.00 25.28 95 GLU B C 1
ATOM 3038 O O . GLU B 2 95 ? 35.448 23.300 190.189 1.00 27.46 95 GLU B O 1
ATOM 3044 N N . VAL B 2 96 ? 33.270 22.680 190.490 1.00 27.28 96 VAL B N 1
ATOM 3045 C CA . VAL B 2 96 ? 32.714 23.856 189.826 1.00 29.63 96 VAL B CA 1
ATOM 3046 C C . VAL B 2 96 ? 32.471 24.890 190.922 1.00 29.86 96 VAL B C 1
ATOM 3047 O O . VAL B 2 96 ? 31.582 24.719 191.750 1.00 32.44 96 VAL B O 1
ATOM 3051 N N . PRO B 2 97 ? 33.271 25.955 191.036 1.00 30.21 97 PRO B N 1
ATOM 3052 C CA . PRO B 2 97 ? 33.004 26.935 192.096 1.00 31.98 97 PRO B CA 1
ATOM 3053 C C . PRO B 2 97 ? 31.693 27.670 191.831 1.00 31.83 97 PRO B C 1
ATOM 3054 O O . PRO B 2 97 ? 31.330 27.926 190.680 1.00 28.62 97 PRO B O 1
ATOM 3058 N N . ASP B 2 98 ? 31.010 28.084 192.910 1.00 30.71 98 ASP B N 1
ATOM 3059 C CA . ASP B 2 98 ? 29.908 29.018 192.725 1.00 31.19 98 ASP B CA 1
ATOM 3060 C C . ASP B 2 98 ? 30.388 30.278 192.000 1.00 26.72 98 ASP B C 1
ATOM 3061 O O . ASP B 2 98 ? 31.482 30.795 192.240 1.00 30.29 98 ASP B O 1
ATOM 3066 N N . GLY B 2 99 ? 29.542 30.819 191.123 1.00 28.55 99 GLY B N 1
ATOM 3067 C CA . GLY B 2 99 ? 29.953 32.028 190.408 1.00 30.26 99 GLY B CA 1
ATOM 3068 C C . GLY B 2 99 ? 30.686 31.746 189.096 1.00 33.96 99 GLY B C 1
ATOM 3069 O O . GLY B 2 99 ? 30.988 32.665 188.323 1.00 32.63 99 GLY B O 1
ATOM 3070 N N . ALA B 2 100 ? 30.940 30.469 188.801 1.00 29.71 100 ALA B N 1
ATOM 3071 C CA . ALA B 2 100 ? 31.744 30.192 187.617 1.00 28.23 100 ALA B CA 1
ATOM 3072 C C . ALA B 2 100 ? 30.925 29.494 186.535 1.00 29.50 100 ALA B C 1
ATOM 3073 O O . ALA B 2 100 ? 31.479 28.814 185.664 1.00 27.28 100 ALA B O 1
ATOM 3075 N N . THR B 2 101 ? 29.597 29.692 186.559 1.00 28.99 101 THR B N 1
ATOM 3076 C CA . THR B 2 101 ? 28.761 29.093 185.536 1.00 28.60 101 THR B CA 1
ATOM 3077 C C . THR B 2 101 ? 27.995 30.207 184.806 1.00 31.72 101 THR B C 1
ATOM 3078 O O . THR B 2 101 ? 27.494 31.150 185.436 1.00 28.49 101 THR B O 1
ATOM 3082 N N . VAL B 2 102 ? 27.900 30.066 183.483 1.00 26.20 102 VAL B N 1
ATOM 3083 C CA . VAL B 2 102 ? 27.203 31.025 182.623 1.00 28.28 102 VAL B CA 1
ATOM 3084 C C . VAL B 2 102 ? 26.171 30.225 181.849 1.00 29.11 102 VAL B C 1
ATOM 3085 O O . VAL B 2 102 ? 26.484 29.123 181.386 1.00 29.43 102 VAL B O 1
ATOM 3089 N N A THR B 2 103 ? 24.916 30.699 181.789 0.50 26.49 103 THR B N 1
ATOM 3090 N N B THR B 2 103 ? 24.988 30.826 181.630 0.50 27.04 103 THR B N 1
ATOM 3091 C CA A THR B 2 103 ? 23.969 29.934 181.002 0.50 28.44 103 THR B CA 1
ATOM 3092 C CA B THR B 2 103 ? 23.820 30.133 181.116 0.50 31.39 103 THR B CA 1
ATOM 3093 C C A THR B 2 103 ? 23.734 30.635 179.671 0.50 28.74 103 THR B C 1
ATOM 3094 C C B THR B 2 103 ? 23.463 30.685 179.735 0.50 30.16 103 THR B C 1
ATOM 3095 O O A THR B 2 103 ? 23.989 31.838 179.508 0.50 28.61 103 THR B O 1
ATOM 3096 O O B THR B 2 103 ? 23.361 31.898 179.588 0.50 28.52 103 THR B O 1
ATOM 3103 N N . ILE B 2 104 ? 23.289 29.801 178.737 1.00 27.72 104 ILE B N 1
ATOM 3104 C CA . ILE B 2 104 ? 22.730 30.200 177.458 1.00 28.44 104 ILE B CA 1
ATOM 3105 C C . ILE B 2 104 ? 21.213 30.097 177.587 1.00 26.85 104 ILE B C 1
ATOM 3106 O O . ILE B 2 104 ? 20.680 29.088 178.050 1.00 28.77 104 ILE B O 1
ATOM 3111 N N . SER B 2 105 ? 20.500 31.170 177.239 1.00 25.30 105 SER B N 1
ATOM 3112 C CA . SER B 2 105 ? 19.065 31.170 177.502 1.00 25.82 105 SER B CA 1
ATOM 3113 C C . SER B 2 105 ? 18.329 30.427 176.387 1.00 26.17 105 SER B C 1
ATOM 3114 O O . SER B 2 105 ? 18.881 30.209 175.306 1.00 27.05 105 SER B O 1
ATOM 3117 N N A ARG B 2 106 ? 17.055 30.142 176.642 0.50 23.76 106 ARG B N 1
ATOM 3118 N N B ARG B 2 106 ? 17.045 30.127 176.601 0.50 24.41 106 ARG B N 1
ATOM 3119 C CA A ARG B 2 106 ? 16.182 29.550 175.645 0.50 26.83 106 ARG B CA 1
ATOM 3120 C CA B ARG B 2 106 ? 16.243 29.512 175.548 0.50 28.00 106 ARG B CA 1
ATOM 3121 C C A ARG B 2 106 ? 16.144 30.450 174.405 0.50 26.16 106 ARG B C 1
ATOM 3122 C C B ARG B 2 106 ? 16.154 30.462 174.351 0.50 26.43 106 ARG B C 1
ATOM 3123 O O A ARG B 2 106 ? 16.221 29.986 173.275 0.50 25.04 106 ARG B O 1
ATOM 3124 O O B ARG B 2 106 ? 16.191 30.045 173.199 0.50 25.61 106 ARG B O 1
ATOM 3139 N N . ARG B 2 107 ? 16.026 31.754 174.638 1.00 23.79 107 ARG B N 1
ATOM 3140 C CA . ARG B 2 107 ? 15.946 32.727 173.549 1.00 26.45 107 ARG B CA 1
ATOM 3141 C C . ARG B 2 107 ? 17.232 32.698 172.699 1.00 25.99 107 ARG B C 1
ATOM 3142 O O . ARG B 2 107 ? 17.169 32.762 171.470 1.00 25.02 107 ARG B O 1
ATOM 3150 N N . GLN B 2 108 ? 18.400 32.495 173.328 1.00 23.93 108 GLN B N 1
ATOM 3151 C CA . GLN B 2 108 ? 19.661 32.488 172.604 1.00 24.72 108 GLN B CA 1
ATOM 3152 C C . GLN B 2 108 ? 19.790 31.198 171.801 1.00 22.91 108 GLN B C 1
ATOM 3153 O O . GLN B 2 108 ? 20.245 31.221 170.645 1.00 25.21 108 GLN B O 1
ATOM 3159 N N . VAL B 2 109 ? 19.359 30.084 172.398 1.00 23.80 109 VAL B N 1
ATOM 3160 C CA . VAL B 2 109 ? 19.330 28.840 171.628 1.00 24.13 109 VAL B CA 1
ATOM 3161 C C . VAL B 2 109 ? 18.469 29.032 170.374 1.00 26.55 109 VAL B C 1
ATOM 3162 O O . VAL B 2 109 ? 18.835 28.614 169.259 1.00 27.01 109 VAL B O 1
ATOM 3166 N N . ASN B 2 110 ? 17.257 29.575 170.567 1.00 25.58 110 ASN B N 1
ATOM 3167 C CA . ASN B 2 110 ? 16.324 29.696 169.457 1.00 28.79 110 ASN B CA 1
ATOM 3168 C C . ASN B 2 110 ? 16.834 30.692 168.413 1.00 29.43 110 ASN B C 1
ATOM 3169 O O . ASN B 2 110 ? 16.547 30.520 167.224 1.00 28.28 110 ASN B O 1
ATOM 3174 N N . ASP B 2 111 ? 17.580 31.721 168.855 1.00 28.14 111 ASP B N 1
ATOM 3175 C CA . ASP B 2 111 ? 18.156 32.684 167.920 1.00 28.96 111 ASP B CA 1
ATOM 3176 C C . ASP B 2 111 ? 19.164 31.971 167.003 1.00 32.87 111 ASP B C 1
ATOM 3177 O O . ASP B 2 111 ? 19.205 32.225 165.790 1.00 32.28 111 ASP B O 1
ATOM 3182 N N . ILE B 2 112 ? 19.957 31.045 167.564 1.00 26.72 112 ILE B N 1
ATOM 3183 C CA . ILE B 2 112 ? 20.969 30.379 166.727 1.00 27.42 112 ILE B CA 1
ATOM 3184 C C . ILE B 2 112 ? 20.298 29.370 165.796 1.00 28.00 112 ILE B C 1
ATOM 3185 O O . ILE B 2 112 ? 20.648 29.335 164.595 1.00 28.86 112 ILE B O 1
ATOM 3190 N N . THR B 2 113 ? 19.384 28.554 166.353 1.00 25.33 113 THR B N 1
ATOM 3191 C CA . THR B 2 113 ? 18.814 27.463 165.557 1.00 26.56 113 THR B CA 1
ATOM 3192 C C . THR B 2 113 ? 17.932 28.068 164.463 1.00 32.80 113 THR B C 1
ATOM 3193 O O . THR B 2 113 ? 17.696 27.427 163.440 1.00 34.98 113 THR B O 1
ATOM 3197 N N . GLY B 2 114 ? 17.442 29.291 164.708 1.00 29.61 114 GLY B N 1
ATOM 3198 C CA . GLY B 2 114 ? 16.495 29.944 163.808 1.00 35.70 114 GLY B CA 1
ATOM 3199 C C . GLY B 2 114 ? 17.176 30.552 162.584 1.00 37.41 114 GLY B C 1
ATOM 3200 O O . GLY B 2 114 ? 16.494 30.960 161.634 1.00 36.70 114 GLY B O 1
ATOM 3201 N N . ILE B 2 115 ? 18.517 30.605 162.587 1.00 29.39 115 ILE B N 1
ATOM 3202 C CA . ILE B 2 115 ? 19.241 31.236 161.487 1.00 29.57 115 ILE B CA 1
ATOM 3203 C C . ILE B 2 115 ? 19.380 30.183 160.376 1.00 34.07 115 ILE B C 1
ATOM 3204 O O . ILE B 2 115 ? 20.049 29.165 160.558 1.00 30.84 115 ILE B O 1
ATOM 3209 N N . GLY B 2 116 ? 18.764 30.429 159.206 1.00 30.18 116 GLY B N 1
ATOM 3210 C CA . GLY B 2 116 ? 18.695 29.409 158.170 1.00 33.94 116 GLY B CA 1
ATOM 3211 C C . GLY B 2 116 ? 20.044 29.085 157.538 1.00 37.24 116 GLY B C 1
ATOM 3212 O O . GLY B 2 116 ? 20.314 27.916 157.296 1.00 41.48 116 GLY B O 1
ATOM 3213 N N . ARG B 2 117 ? 20.889 30.090 157.295 1.00 31.68 117 ARG B N 1
ATOM 3214 C CA . ARG B 2 117 ? 22.187 29.852 156.660 1.00 34.33 117 ARG B CA 1
ATOM 3215 C C . ARG B 2 117 ? 23.212 29.326 157.661 1.00 32.05 117 ARG B C 1
ATOM 3216 O O . ARG B 2 117 ? 23.473 29.970 158.671 1.00 30.32 117 ARG B O 1
ATOM 3224 N N . HIS B 2 118 ? 23.886 28.229 157.298 1.00 27.60 118 HIS B N 1
ATOM 3225 C CA . HIS B 2 118 ? 24.811 27.553 158.204 1.00 28.78 118 HIS B CA 1
ATOM 3226 C C . HIS B 2 118 ? 25.917 28.496 158.667 1.00 31.03 118 HIS B C 1
ATOM 3227 O O . HIS B 2 118 ? 26.176 28.586 159.870 1.00 26.70 118 HIS B O 1
ATOM 3234 N N . ASP B 2 119 ? 26.575 29.206 157.724 1.00 28.80 119 ASP B N 1
ATOM 3235 C CA . ASP B 2 119 ? 27.726 30.003 158.128 1.00 32.78 119 ASP B CA 1
ATOM 3236 C C . ASP B 2 119 ? 27.304 31.162 159.044 1.00 30.36 119 ASP B C 1
ATOM 3237 O O . ASP B 2 119 ? 28.044 31.544 159.962 1.00 29.17 119 ASP B O 1
ATOM 3242 N N A GLU B 2 120 ? 26.115 31.721 158.777 0.50 30.27 120 GLU B N 1
ATOM 3243 N N B GLU B 2 120 ? 26.111 31.719 158.805 0.50 32.19 120 GLU B N 1
ATOM 3244 C CA A GLU B 2 120 ? 25.573 32.811 159.579 0.50 28.08 120 GLU B CA 1
ATOM 3245 C CA B GLU B 2 120 ? 25.645 32.831 159.625 0.50 30.66 120 GLU B CA 1
ATOM 3246 C C A GLU B 2 120 ? 25.340 32.296 160.998 0.50 26.53 120 GLU B C 1
ATOM 3247 C C B GLU B 2 120 ? 25.313 32.311 161.024 0.50 28.10 120 GLU B C 1
ATOM 3248 O O A GLU B 2 120 ? 25.635 32.991 161.976 0.50 27.41 120 GLU B O 1
ATOM 3249 O O B GLU B 2 120 ? 25.531 33.012 162.019 0.50 28.01 120 GLU B O 1
ATOM 3260 N N . ALA B 2 121 ? 24.769 31.089 161.091 1.00 25.99 121 ALA B N 1
ATOM 3261 C CA . ALA B 2 121 ? 24.412 30.507 162.387 1.00 28.68 121 ALA B CA 1
ATOM 3262 C C . ALA B 2 121 ? 25.662 30.221 163.219 1.00 27.59 121 ALA B C 1
ATOM 3263 O O . ALA B 2 121 ? 25.681 30.509 164.421 1.00 26.63 121 ALA B O 1
ATOM 3265 N N . VAL B 2 122 ? 26.688 29.690 162.553 1.00 24.33 122 VAL B N 1
ATOM 3266 C CA . VAL B 2 122 ? 27.965 29.398 163.195 1.00 25.55 122 VAL B CA 1
ATOM 3267 C C . VAL B 2 122 ? 28.592 30.714 163.682 1.00 29.16 122 VAL B C 1
ATOM 3268 O O . VAL B 2 122 ? 29.059 30.783 164.820 1.00 26.35 122 VAL B O 1
ATOM 3272 N N A ARG B 2 123 ? 28.605 31.769 162.848 0.50 28.47 123 ARG B N 1
ATOM 3273 N N B ARG B 2 123 ? 28.586 31.755 162.826 0.50 28.60 123 ARG B N 1
ATOM 3274 C CA A ARG B 2 123 ? 29.268 32.985 163.318 0.50 26.38 123 ARG B CA 1
ATOM 3275 C CA B ARG B 2 123 ? 29.197 33.025 163.214 0.50 27.33 123 ARG B CA 1
ATOM 3276 C C A ARG B 2 123 ? 28.514 33.592 164.504 0.50 25.44 123 ARG B C 1
ATOM 3277 C C B ARG B 2 123 ? 28.514 33.580 164.464 0.50 25.82 123 ARG B C 1
ATOM 3278 O O A ARG B 2 123 ? 29.133 34.120 165.432 0.50 27.56 123 ARG B O 1
ATOM 3279 O O B ARG B 2 123 ? 29.180 34.071 165.378 0.50 28.46 123 ARG B O 1
ATOM 3294 N N . HIS B 2 124 ? 27.180 33.515 164.479 1.00 25.34 124 HIS B N 1
ATOM 3295 C CA . HIS B 2 124 ? 26.384 34.058 165.570 1.00 27.01 124 HIS B CA 1
ATOM 3296 C C . HIS B 2 124 ? 26.711 33.284 166.857 1.00 28.13 124 HIS B C 1
ATOM 3297 O O . HIS B 2 124 ? 26.924 33.892 167.915 1.00 25.68 124 HIS B O 1
ATOM 3304 N N . ALA B 2 125 ? 26.764 31.939 166.751 1.00 25.63 125 ALA B N 1
ATOM 3305 C CA . ALA B 2 125 ? 27.082 31.108 167.916 1.00 24.95 125 ALA B CA 1
ATOM 3306 C C . ALA B 2 125 ? 28.475 31.420 168.472 1.00 22.41 125 ALA B C 1
ATOM 3307 O O . ALA B 2 125 ? 28.629 31.506 169.695 1.00 24.34 125 ALA B O 1
ATOM 3309 N N . VAL B 2 126 ? 29.489 31.510 167.593 1.00 22.18 126 VAL B N 1
ATOM 3310 C CA . VAL B 2 126 ? 30.862 31.788 168.010 1.00 26.03 126 VAL B CA 1
ATOM 3311 C C . VAL B 2 126 ? 30.958 33.158 168.681 1.00 29.09 126 VAL B C 1
ATOM 3312 O O . VAL B 2 126 ? 31.662 33.302 169.681 1.00 26.74 126 VAL B O 1
ATOM 3316 N N A GLU B 2 127 ? 30.270 34.149 168.095 0.50 27.36 127 GLU B N 1
ATOM 3317 N N B GLU B 2 127 ? 30.278 34.174 168.125 0.50 27.87 127 GLU B N 1
ATOM 3318 C CA A GLU B 2 127 ? 30.212 35.483 168.665 0.50 28.20 127 GLU B CA 1
ATOM 3319 C CA B GLU B 2 127 ? 30.356 35.480 168.760 0.50 28.18 127 GLU B CA 1
ATOM 3320 C C A GLU B 2 127 ? 29.725 35.435 170.117 0.50 29.54 127 GLU B C 1
ATOM 3321 C C B GLU B 2 127 ? 29.732 35.450 170.165 0.50 29.70 127 GLU B C 1
ATOM 3322 O O A GLU B 2 127 ? 30.366 35.966 171.028 0.50 30.14 127 GLU B O 1
ATOM 3323 O O B GLU B 2 127 ? 30.306 35.996 171.112 0.50 29.09 127 GLU B O 1
ATOM 3334 N N . LEU B 2 128 ? 28.578 34.790 170.327 1.00 26.82 128 LEU B N 1
ATOM 3335 C CA . LEU B 2 128 ? 27.961 34.716 171.644 1.00 28.27 128 LEU B CA 1
ATOM 3336 C C . LEU B 2 128 ? 28.830 33.959 172.656 1.00 26.40 128 LEU B C 1
ATOM 3337 O O . LEU B 2 128 ? 29.073 34.438 173.753 1.00 25.93 128 LEU B O 1
ATOM 3342 N N . ILE B 2 129 ? 29.280 32.755 172.279 1.00 24.34 129 ILE B N 1
ATOM 3343 C CA . ILE B 2 129 ? 30.020 31.898 173.181 1.00 25.24 129 ILE B CA 1
ATOM 3344 C C . ILE B 2 129 ? 31.398 32.491 173.500 1.00 23.32 129 ILE B C 1
ATOM 3345 O O . ILE B 2 129 ? 31.838 32.426 174.637 1.00 23.98 129 ILE B O 1
ATOM 3350 N N A SER B 2 130 ? 32.091 33.027 172.494 0.50 24.59 130 SER B N 1
ATOM 3351 N N B SER B 2 130 ? 32.073 33.094 172.517 0.50 26.37 130 SER B N 1
ATOM 3352 C CA A SER B 2 130 ? 33.391 33.624 172.738 0.50 24.96 130 SER B CA 1
ATOM 3353 C CA B SER B 2 130 ? 33.341 33.753 172.796 0.50 28.65 130 SER B CA 1
ATOM 3354 C C A SER B 2 130 ? 33.253 34.820 173.682 0.50 25.73 130 SER B C 1
ATOM 3355 C C B SER B 2 130 ? 33.164 34.851 173.853 0.50 28.88 130 SER B C 1
ATOM 3356 O O A SER B 2 130 ? 34.176 35.092 174.437 0.50 24.24 130 SER B O 1
ATOM 3357 O O B SER B 2 130 ? 33.957 34.932 174.786 0.50 26.87 130 SER B O 1
ATOM 3362 N N A SER B 2 131 ? 32.118 35.539 173.613 0.50 26.88 131 SER B N 1
ATOM 3363 N N B SER B 2 131 ? 32.121 35.693 173.720 0.50 31.50 131 SER B N 1
ATOM 3364 C CA A SER B 2 131 ? 31.876 36.645 174.545 0.50 27.01 131 SER B CA 1
ATOM 3365 C CA B SER B 2 131 ? 31.885 36.762 174.697 0.50 29.31 131 SER B CA 1
ATOM 3366 C C A SER B 2 131 ? 31.726 36.131 175.987 0.50 29.66 131 SER B C 1
ATOM 3367 C C B SER B 2 131 ? 31.618 36.196 176.099 0.50 31.05 131 SER B C 1
ATOM 3368 O O A SER B 2 131 ? 32.323 36.711 176.914 0.50 26.48 131 SER B O 1
ATOM 3369 O O B SER B 2 131 ? 31.987 36.798 177.116 0.50 26.71 131 SER B O 1
ATOM 3374 N N . GLN B 2 132 ? 30.938 35.047 176.153 1.00 27.90 132 GLN B N 1
ATOM 3375 C CA . GLN B 2 132 ? 30.649 34.387 177.426 1.00 31.13 132 GLN B CA 1
ATOM 3376 C C . GLN B 2 132 ? 31.942 33.823 178.019 1.00 27.08 132 GLN B C 1
ATOM 3377 O O . GLN B 2 132 ? 32.171 33.968 179.206 1.00 30.10 132 GLN B O 1
ATOM 3383 N N . LEU B 2 133 ? 32.778 33.178 177.191 1.00 27.56 133 LEU B N 1
ATOM 3384 C CA . LEU B 2 133 ? 34.098 32.717 177.633 1.00 29.21 133 LEU B CA 1
ATOM 3385 C C . LEU B 2 133 ? 34.984 33.876 178.088 1.00 30.72 133 LEU B C 1
ATOM 3386 O O . LEU B 2 133 ? 35.653 33.776 179.126 1.00 27.80 133 LEU B O 1
ATOM 3391 N N . SER B 2 134 ? 35.024 34.965 177.307 1.00 28.14 134 SER B N 1
ATOM 3392 C CA . SER B 2 134 ? 35.886 36.074 177.690 1.00 32.84 134 SER B CA 1
ATOM 3393 C C . SER B 2 134 ? 35.453 36.610 179.048 1.00 32.40 134 SER B C 1
ATOM 3394 O O . SER B 2 134 ? 36.307 36.969 179.850 1.00 35.67 134 SER B O 1
ATOM 3397 N N . ALA B 2 135 ? 34.134 36.702 179.274 1.00 31.93 135 ALA B N 1
ATOM 3398 C CA . ALA B 2 135 ? 33.591 37.239 180.516 1.00 35.74 135 ALA B CA 1
ATOM 3399 C C . ALA B 2 135 ? 33.997 36.345 181.687 1.00 39.44 135 ALA B C 1
ATOM 3400 O O . ALA B 2 135 ? 34.421 36.818 182.755 1.00 35.91 135 ALA B O 1
ATOM 3402 N N . LEU B 2 136 ? 33.820 35.033 181.493 1.00 32.30 136 LEU B N 1
ATOM 3403 C CA . LEU B 2 136 ? 34.119 34.087 182.545 1.00 33.80 136 LEU B CA 1
ATOM 3404 C C . LEU B 2 136 ? 35.613 34.181 182.867 1.00 33.10 136 LEU B C 1
ATOM 3405 O O . LEU B 2 136 ? 35.996 34.139 184.041 1.00 36.41 136 LEU B O 1
ATOM 3410 N N . VAL B 2 137 ? 36.481 34.329 181.854 1.00 32.57 137 VAL B N 1
ATOM 3411 C CA . VAL B 2 137 ? 37.923 34.432 182.093 1.00 34.70 137 VAL B CA 1
ATOM 3412 C C . VAL B 2 137 ? 38.299 35.782 182.729 1.00 40.83 137 VAL B C 1
ATOM 3413 O O . VAL B 2 137 ? 39.237 35.851 183.512 1.00 43.17 137 VAL B O 1
ATOM 3417 N N A GLU B 2 138 ? 37.562 36.837 182.376 0.50 38.38 138 GLU B N 1
ATOM 3418 N N B GLU B 2 138 ? 37.595 36.863 182.389 0.50 40.95 138 GLU B N 1
ATOM 3419 C CA A GLU B 2 138 ? 37.924 38.200 182.740 0.50 42.48 138 GLU B CA 1
ATOM 3420 C CA B GLU B 2 138 ? 38.054 38.181 182.815 0.50 46.34 138 GLU B CA 1
ATOM 3421 C C A GLU B 2 138 ? 37.490 38.529 184.166 0.50 42.77 138 GLU B C 1
ATOM 3422 C C B GLU B 2 138 ? 37.373 38.631 184.111 0.50 44.92 138 GLU B C 1
ATOM 3423 O O A GLU B 2 138 ? 38.050 39.436 184.789 0.50 42.71 138 GLU B O 1
ATOM 3424 O O B GLU B 2 138 ? 37.668 39.716 184.621 0.50 45.48 138 GLU B O 1
ATOM 3435 N N . GLY B 2 139 ? 36.494 37.786 184.663 1.00 42.27 139 GLY B N 1
ATOM 3436 C CA . GLY B 2 139 ? 35.807 38.106 185.907 1.00 39.51 139 GLY B CA 1
ATOM 3437 C C . GLY B 2 139 ? 36.515 37.475 187.106 1.00 43.31 139 GLY B C 1
ATOM 3438 O O . GLY B 2 139 ? 37.722 37.216 187.049 1.00 41.91 139 GLY B O 1
ATOM 3439 N N . SER B 2 140 ? 35.739 37.175 188.151 1.00 38.26 140 SER B N 1
ATOM 3440 C CA . SER B 2 140 ? 36.313 36.824 189.447 1.00 41.98 140 SER B CA 1
ATOM 3441 C C . SER B 2 140 ? 36.291 35.317 189.724 1.00 45.39 140 SER B C 1
ATOM 3442 O O . SER B 2 140 ? 36.796 34.874 190.761 1.00 44.03 140 SER B O 1
ATOM 3445 N N . ALA B 2 141 ? 35.722 34.522 188.804 1.00 37.00 141 ALA B N 1
ATOM 3446 C CA . ALA B 2 141 ? 35.543 33.092 189.071 1.00 35.26 141 ALA B CA 1
ATOM 3447 C C . ALA B 2 141 ? 36.844 32.286 188.983 1.00 31.87 141 ALA B C 1
ATOM 3448 O O . ALA B 2 141 ? 36.898 31.190 189.539 1.00 36.69 141 ALA B O 1
ATOM 3450 N N . LYS B 2 142 ? 37.802 32.758 188.181 1.00 29.60 142 LYS B N 1
ATOM 3451 C CA . LYS B 2 142 ? 39.130 32.172 188.048 1.00 30.30 142 LYS B CA 1
ATOM 3452 C C . LYS B 2 142 ? 39.057 30.673 187.748 1.00 30.95 142 LYS B C 1
ATOM 3453 O O . LYS B 2 142 ? 39.686 29.865 188.425 1.00 29.85 142 LYS B O 1
ATOM 3459 N N . PRO B 2 143 ? 38.350 30.248 186.680 1.00 30.15 143 PRO B N 1
ATOM 3460 C CA . PRO B 2 143 ? 38.417 28.851 186.229 1.00 28.60 143 PRO B CA 1
ATOM 3461 C C . PRO B 2 143 ? 39.789 28.479 185.689 1.00 30.28 143 PRO B C 1
ATOM 3462 O O . PRO B 2 143 ? 40.482 29.315 185.114 1.00 28.52 143 PRO B O 1
ATOM 3466 N N . ASP B 2 144 ? 40.193 27.206 185.891 1.00 27.76 144 ASP B N 1
ATOM 3467 C CA . ASP B 2 144 ? 41.386 26.676 185.269 1.00 26.80 144 ASP B CA 1
ATOM 3468 C C . ASP B 2 144 ? 41.053 26.045 183.897 1.00 25.38 144 ASP B C 1
ATOM 3469 O O . ASP B 2 144 ? 41.925 25.957 183.045 1.00 26.62 144 ASP B O 1
ATOM 3474 N N A VAL B 2 145 ? 39.804 25.584 183.730 0.50 23.93 145 VAL B N 1
ATOM 3475 N N B VAL B 2 145 ? 39.820 25.550 183.744 0.50 24.72 145 VAL B N 1
ATOM 3476 C CA A VAL B 2 145 ? 39.337 24.999 182.483 0.50 23.42 145 VAL B CA 1
ATOM 3477 C CA B VAL B 2 145 ? 39.340 25.003 182.487 0.50 24.85 145 VAL B CA 1
ATOM 3478 C C A VAL B 2 145 ? 37.821 25.198 182.428 0.50 25.39 145 VAL B C 1
ATOM 3479 C C B VAL B 2 145 ? 37.868 25.380 182.425 0.50 26.52 145 VAL B C 1
ATOM 3480 O O A VAL B 2 145 ? 37.153 25.227 183.455 0.50 25.31 145 VAL B O 1
ATOM 3481 O O B VAL B 2 145 ? 37.297 25.691 183.464 0.50 25.97 145 VAL B O 1
ATOM 3488 N N . ILE B 2 146 ? 37.295 25.351 181.216 1.00 24.13 146 ILE B N 1
ATOM 3489 C CA . ILE B 2 146 ? 35.850 25.564 181.059 1.00 22.25 146 ILE B CA 1
ATOM 3490 C C . ILE B 2 146 ? 35.230 24.444 180.232 1.00 25.08 146 ILE B C 1
ATOM 3491 O O . ILE B 2 146 ? 35.695 24.093 179.147 1.00 25.59 146 ILE B O 1
ATOM 3496 N N . VAL B 2 147 ? 34.124 23.902 180.744 1.00 23.34 147 VAL B N 1
ATOM 3497 C CA . VAL B 2 147 ? 33.371 22.932 179.975 1.00 23.76 147 VAL B CA 1
ATOM 3498 C C . VAL B 2 147 ? 32.241 23.685 179.272 1.00 24.32 147 VAL B C 1
ATOM 3499 O O . VAL B 2 147 ? 31.448 24.346 179.941 1.00 23.58 147 VAL B O 1
ATOM 3503 N N . LEU B 2 148 ? 32.128 23.462 177.965 1.00 23.77 148 LEU B N 1
ATOM 3504 C CA . LEU B 2 148 ? 31.009 23.965 177.184 1.00 25.38 148 LEU B CA 1
ATOM 3505 C C . LEU B 2 148 ? 30.088 22.782 176.886 1.00 24.25 148 LEU B C 1
ATOM 3506 O O . LEU B 2 148 ? 30.421 21.880 176.121 1.00 23.52 148 LEU B O 1
ATOM 3511 N N . ALA B 2 149 ? 28.924 22.796 177.535 1.00 24.57 149 ALA B N 1
ATOM 3512 C CA . ALA B 2 149 ? 27.949 21.727 177.380 1.00 27.69 149 ALA B CA 1
ATOM 3513 C C . ALA B 2 149 ? 26.721 22.284 176.655 1.00 26.85 149 ALA B C 1
ATOM 3514 O O . ALA B 2 149 ? 25.769 22.697 177.304 1.00 24.80 149 ALA B O 1
ATOM 3516 N N . LEU B 2 150 ? 26.737 22.280 175.309 1.00 29.18 150 LEU B N 1
ATOM 3517 C CA . LEU B 2 150 ? 25.610 22.859 174.584 1.00 30.80 150 LEU B CA 1
ATOM 3518 C C . LEU B 2 150 ? 24.495 21.834 174.555 1.00 26.41 150 LEU B C 1
ATOM 3519 O O . LEU B 2 150 ? 24.783 20.645 174.565 1.00 28.01 150 LEU B O 1
ATOM 3524 N N . PRO B 2 151 ? 23.227 22.272 174.472 1.00 26.00 151 PRO B N 1
ATOM 3525 C CA . PRO B 2 151 ? 22.095 21.358 174.415 1.00 26.73 151 PRO B CA 1
ATOM 3526 C C . PRO B 2 151 ? 22.126 20.674 173.053 1.00 23.90 151 PRO B C 1
ATOM 3527 O O . PRO B 2 151 ? 22.648 21.217 172.085 1.00 25.74 151 PRO B O 1
ATOM 3531 N N . ILE B 2 152 ? 21.508 19.499 172.998 1.00 24.80 152 ILE B N 1
ATOM 3532 C CA . ILE B 2 152 ? 21.583 18.662 171.822 1.00 28.17 152 ILE B CA 1
ATOM 3533 C C . ILE B 2 152 ? 21.068 19.411 170.590 1.00 30.98 152 ILE B C 1
ATOM 3534 O O . ILE B 2 152 ? 21.671 19.367 169.536 1.00 27.72 152 ILE B O 1
ATOM 3539 N N . PRO B 2 153 ? 19.946 20.145 170.613 1.00 34.46 153 PRO B N 1
ATOM 3540 C CA . PRO B 2 153 ? 19.506 20.796 169.366 1.00 32.64 153 PRO B CA 1
ATOM 3541 C C . PRO B 2 153 ? 20.474 21.850 168.819 1.00 32.11 153 PRO B C 1
ATOM 3542 O O . PRO B 2 153 ? 20.546 22.044 167.606 1.00 29.92 153 PRO B O 1
ATOM 3546 N N . LEU B 2 154 ? 21.272 22.468 169.696 1.00 26.76 154 LEU B N 1
ATOM 3547 C CA . LEU B 2 154 ? 22.272 23.418 169.265 1.00 26.21 154 LEU B CA 1
ATOM 3548 C C . LEU B 2 154 ? 23.495 22.694 168.709 1.00 27.14 154 LEU B C 1
ATOM 3549 O O . LEU B 2 154 ? 24.076 23.116 167.707 1.00 24.80 154 LEU B O 1
ATOM 3554 N N . ILE B 2 155 ? 23.855 21.543 169.299 1.00 24.75 155 ILE B N 1
ATOM 3555 C CA . ILE B 2 155 ? 24.912 20.765 168.672 1.00 26.30 155 ILE B CA 1
ATOM 3556 C C . ILE B 2 155 ? 24.425 20.256 167.316 1.00 23.70 155 ILE B C 1
ATOM 3557 O O . ILE B 2 155 ? 25.172 20.239 166.340 1.00 26.21 155 ILE B O 1
ATOM 3562 N N . GLU B 2 156 ? 23.146 19.926 167.185 1.00 25.31 156 GLU B N 1
ATOM 3563 C CA . GLU B 2 156 ? 22.694 19.403 165.901 1.00 27.46 156 GLU B CA 1
ATOM 3564 C C . GLU B 2 156 ? 22.740 20.501 164.835 1.00 28.59 156 GLU B C 1
ATOM 3565 O O . GLU B 2 156 ? 23.010 20.207 163.674 1.00 27.77 156 GLU B O 1
ATOM 3571 N N . LYS B 2 157 ? 22.468 21.757 165.235 1.00 25.01 157 LYS B N 1
ATOM 3572 C CA . LYS B 2 157 ? 22.503 22.832 164.259 1.00 23.50 157 LYS B CA 1
ATOM 3573 C C . LYS B 2 157 ? 23.939 23.081 163.841 1.00 25.56 157 LYS B C 1
ATOM 3574 O O . LYS B 2 157 ? 24.196 23.302 162.650 1.00 26.99 157 LYS B O 1
ATOM 3580 N N . LEU B 2 158 ? 24.857 23.109 164.812 1.00 23.74 158 LEU B N 1
ATOM 3581 C CA . LEU B 2 158 ? 26.192 23.601 164.519 1.00 25.85 158 LEU B CA 1
ATOM 3582 C C . LEU B 2 158 ? 27.087 22.530 163.883 1.00 28.17 158 LEU B C 1
ATOM 3583 O O . LEU B 2 158 ? 28.053 22.914 163.235 1.00 28.91 158 LEU B O 1
ATOM 3588 N N . VAL B 2 159 ? 26.735 21.239 164.018 1.00 25.32 159 VAL B N 1
ATOM 3589 C CA . VAL B 2 159 ? 27.667 20.163 163.663 1.00 25.73 159 VAL B CA 1
ATOM 3590 C C . VAL B 2 159 ? 27.009 19.311 162.572 1.00 27.04 159 VAL B C 1
ATOM 3591 O O . VAL B 2 159 ? 25.888 18.864 162.766 1.00 28.79 159 VAL B O 1
ATOM 3595 N N . ASN B 2 160 ? 27.694 19.094 161.427 1.00 27.94 160 ASN B N 1
ATOM 3596 C CA . ASN B 2 160 ? 27.103 18.310 160.344 1.00 29.58 160 ASN B CA 1
ATOM 3597 C C . ASN B 2 160 ? 27.113 16.814 160.660 1.00 29.98 160 ASN B C 1
ATOM 3598 O O . ASN B 2 160 ? 27.938 16.324 161.438 1.00 30.17 160 ASN B O 1
ATOM 3603 N N . ALA B 2 161 ? 26.188 16.067 160.040 1.00 31.05 161 ALA B N 1
ATOM 3604 C CA . ALA B 2 161 ? 26.119 14.631 160.302 1.00 30.50 161 ALA B CA 1
ATOM 3605 C C . ALA B 2 161 ? 26.716 13.837 159.135 1.00 36.54 161 ALA B C 1
ATOM 3606 O O . ALA B 2 161 ? 26.751 14.326 158.013 1.00 34.51 161 ALA B O 1
ATOM 3608 N N . LYS B 2 162 ? 27.082 12.573 159.411 1.00 42.60 162 LYS B N 1
ATOM 3609 C CA . LYS B 2 162 ? 27.541 11.645 158.380 1.00 44.46 162 LYS B CA 1
ATOM 3610 C C . LYS B 2 162 ? 26.957 10.246 158.599 1.00 44.74 162 LYS B C 1
ATOM 3611 O O . LYS B 2 162 ? 26.259 10.051 159.627 1.00 51.82 162 LYS B O 1
ATOM 3617 N N . GLY B 2 175 ? 36.691 23.422 151.324 1.00 76.11 175 GLY B N 1
ATOM 3618 C CA . GLY B 2 175 ? 36.317 24.238 152.497 1.00 82.30 175 GLY B CA 1
ATOM 3619 C C . GLY B 2 175 ? 35.062 25.060 152.227 1.00 83.74 175 GLY B C 1
ATOM 3620 O O . GLY B 2 175 ? 35.122 26.287 152.163 1.00 86.93 175 GLY B O 1
ATOM 3621 N N . ASP B 2 176 ? 33.932 24.353 152.078 1.00 83.54 176 ASP B N 1
ATOM 3622 C CA . ASP B 2 176 ? 32.658 24.942 151.696 1.00 78.98 176 ASP B CA 1
ATOM 3623 C C . ASP B 2 176 ? 32.014 25.671 152.877 1.00 71.52 176 ASP B C 1
ATOM 3624 O O . ASP B 2 176 ? 31.252 26.620 152.666 1.00 69.74 176 ASP B O 1
ATOM 3637 N N . LEU B 2 178 ? 31.835 26.785 157.348 1.00 34.30 178 LEU B N 1
ATOM 3638 C CA . LEU B 2 178 ? 32.559 26.991 158.587 1.00 32.63 178 LEU B CA 1
ATOM 3639 C C . LEU B 2 178 ? 32.414 25.782 159.504 1.00 30.70 178 LEU B C 1
ATOM 3640 O O . LEU B 2 178 ? 31.338 25.196 159.591 1.00 32.28 178 LEU B O 1
ATOM 3645 N N . ASN B 2 179 ? 33.504 25.460 160.212 1.00 28.02 179 ASN B N 1
ATOM 3646 C CA . ASN B 2 179 ? 33.479 24.484 161.290 1.00 29.35 179 ASN B CA 1
ATOM 3647 C C . ASN B 2 179 ? 33.346 25.250 162.616 1.00 28.17 179 ASN B C 1
ATOM 3648 O O . ASN B 2 179 ? 34.187 26.089 162.933 1.00 29.30 179 ASN B O 1
ATOM 3653 N N . PHE B 2 180 ? 32.244 24.989 163.349 1.00 25.59 180 PHE B N 1
ATOM 3654 C CA . PHE B 2 180 ? 31.950 25.704 164.584 1.00 27.13 180 PHE B CA 1
ATOM 3655 C C . PHE B 2 180 ? 33.141 25.601 165.542 1.00 25.13 180 PHE B C 1
ATOM 3656 O O . PHE B 2 180 ? 33.592 26.614 166.078 1.00 25.15 180 PHE B O 1
ATOM 3664 N N . ARG B 2 181 ? 33.586 24.365 165.858 1.00 26.78 181 ARG B N 1
ATOM 3665 C CA . ARG B 2 181 ? 34.655 24.160 166.835 1.00 27.60 181 ARG B CA 1
ATOM 3666 C C . ARG B 2 181 ? 35.931 24.898 166.420 1.00 28.19 181 ARG B C 1
ATOM 3667 O O . ARG B 2 181 ? 36.561 25.546 167.257 1.00 26.17 181 ARG B O 1
ATOM 3675 N N . ASP B 2 182 ? 36.343 24.739 165.160 1.00 25.53 182 ASP B N 1
ATOM 3676 C CA . ASP B 2 182 ? 37.610 25.319 164.695 1.00 29.12 182 ASP B CA 1
ATOM 3677 C C . ASP B 2 182 ? 37.539 26.851 164.779 1.00 27.92 182 ASP B C 1
ATOM 3678 O O . ASP B 2 182 ? 38.463 27.491 165.278 1.00 26.85 182 ASP B O 1
ATOM 3683 N N . LEU B 2 183 ? 36.419 27.434 164.353 1.00 24.13 183 LEU B N 1
ATOM 3684 C CA . LEU B 2 183 ? 36.274 28.892 164.474 1.00 26.42 183 LEU B CA 1
ATOM 3685 C C . LEU B 2 183 ? 36.225 29.336 165.941 1.00 26.08 183 LEU B C 1
ATOM 3686 O O . LEU B 2 183 ? 36.799 30.355 166.287 1.00 27.22 183 LEU B O 1
ATOM 3691 N N . LEU B 2 184 ? 35.484 28.622 166.801 1.00 24.84 184 LEU B N 1
ATOM 3692 C CA . LEU B 2 184 ? 35.460 29.023 168.192 1.00 26.24 184 LEU B CA 1
ATOM 3693 C C . LEU B 2 184 ? 36.859 29.039 168.809 1.00 26.01 184 LEU B C 1
ATOM 3694 O O . LEU B 2 184 ? 37.174 29.960 169.560 1.00 25.34 184 LEU B O 1
ATOM 3699 N N . LYS B 2 185 ? 37.633 27.973 168.548 1.00 26.19 185 LYS B N 1
ATOM 3700 C CA . LYS B 2 185 ? 38.977 27.843 169.104 1.00 24.66 185 LYS B CA 1
ATOM 3701 C C . LYS B 2 185 ? 39.850 28.973 168.594 1.00 24.33 185 LYS B C 1
ATOM 3702 O O . LYS B 2 185 ? 40.596 29.540 169.390 1.00 24.63 185 LYS B O 1
ATOM 3708 N N . ALA B 2 186 ? 39.653 29.338 167.323 1.00 23.63 186 ALA B N 1
ATOM 3709 C CA . ALA B 2 186 ? 40.425 30.445 166.768 1.00 24.51 186 ALA B CA 1
ATOM 3710 C C . ALA B 2 186 ? 40.049 31.757 167.461 1.00 26.28 186 ALA B C 1
ATOM 3711 O O . ALA B 2 186 ? 40.925 32.545 167.808 1.00 27.26 186 ALA B O 1
ATOM 3713 N N . LYS B 2 187 ? 38.759 32.002 167.632 1.00 26.83 187 LYS B N 1
ATOM 3714 C CA . LYS B 2 187 ? 38.361 33.267 168.243 1.00 28.72 187 LYS B CA 1
ATOM 3715 C C . LYS B 2 187 ? 38.645 33.333 169.738 1.00 32.25 187 LYS B C 1
ATOM 3716 O O . LYS B 2 187 ? 38.448 34.386 170.340 1.00 33.66 187 LYS B O 1
ATOM 3722 N N . THR B 2 188 ? 39.105 32.237 170.349 1.00 25.23 188 THR B N 1
ATOM 3723 C CA . THR B 2 188 ? 39.323 32.227 171.781 1.00 26.21 188 THR B CA 1
ATOM 3724 C C . THR B 2 188 ? 40.778 31.899 172.074 1.00 25.58 188 THR B C 1
ATOM 3725 O O . THR B 2 188 ? 41.131 31.687 173.237 1.00 26.98 188 THR B O 1
ATOM 3729 N N . LEU B 2 189 ? 41.609 31.908 171.018 1.00 25.43 189 LEU B N 1
ATOM 3730 C CA . LEU B 2 189 ? 42.990 31.487 171.131 1.00 25.10 189 LEU B CA 1
ATOM 3731 C C . LEU B 2 189 ? 43.788 32.432 172.022 1.00 27.97 189 LEU B C 1
ATOM 3732 O O . LEU B 2 189 ? 44.812 32.048 172.578 1.00 28.85 189 LEU B O 1
ATOM 3737 N N . HIS B 2 190 ? 43.302 33.664 172.184 1.00 29.13 190 HIS B N 1
ATOM 3738 C CA . HIS B 2 190 ? 44.003 34.600 173.048 1.00 31.99 190 HIS B CA 1
ATOM 3739 C C . HIS B 2 190 ? 43.630 34.407 174.519 1.00 31.75 190 HIS B C 1
ATOM 3740 O O . HIS B 2 190 ? 44.219 35.074 175.375 1.00 32.31 190 HIS B O 1
ATOM 3747 N N . LEU B 2 191 ? 42.621 33.566 174.835 1.00 28.57 191 LEU B N 1
ATOM 3748 C CA . LEU B 2 191 ? 42.258 33.326 176.235 1.00 28.87 191 LEU B CA 1
ATOM 3749 C C . LEU B 2 191 ? 43.153 32.256 176.850 1.00 32.72 191 LEU B C 1
ATOM 3750 O O . LEU B 2 191 ? 43.354 31.198 176.269 1.00 29.37 191 LEU B O 1
ATOM 3755 N N . PRO B 2 192 ? 43.627 32.458 178.100 1.00 34.06 192 PRO B N 1
ATOM 3756 C CA . PRO B 2 192 ? 44.485 31.468 178.769 1.00 33.64 192 PRO B CA 1
ATOM 3757 C C . PRO B 2 192 ? 43.804 30.233 179.367 1.00 34.02 192 PRO B C 1
ATOM 3758 O O . PRO B 2 192 ? 44.487 29.290 179.723 1.00 38.57 192 PRO B O 1
ATOM 3762 N N . VAL B 2 193 ? 42.472 30.213 179.428 1.00 31.15 193 VAL B N 1
ATOM 3763 C CA . VAL B 2 193 ? 41.736 29.108 180.025 1.00 28.25 193 VAL B CA 1
ATOM 3764 C C . VAL B 2 193 ? 41.139 28.267 178.900 1.00 29.20 193 VAL B C 1
ATOM 3765 O O . VAL B 2 193 ? 40.210 28.735 178.220 1.00 27.51 193 VAL B O 1
ATOM 3769 N N . PRO B 2 194 ? 41.618 27.015 178.687 1.00 26.43 194 PRO B N 1
ATOM 3770 C CA . PRO B 2 194 ? 41.094 26.158 177.634 1.00 26.34 194 PRO B CA 1
ATOM 3771 C C . PRO B 2 194 ? 39.668 25.677 177.855 1.00 24.24 194 PRO B C 1
ATOM 3772 O O . PRO B 2 194 ? 39.183 25.645 178.983 1.00 28.39 194 PRO B O 1
ATOM 3776 N N . THR B 2 195 ? 39.037 25.263 176.758 1.00 24.71 195 THR B N 1
ATOM 3777 C CA . THR B 2 195 ? 37.665 24.802 176.750 1.00 25.73 195 THR B CA 1
ATOM 3778 C C . THR B 2 195 ? 37.575 23.340 176.324 1.00 29.48 195 THR B C 1
ATOM 3779 O O . THR B 2 195 ? 38.291 22.873 175.428 1.00 27.33 195 THR B O 1
ATOM 3783 N N . GLN B 2 196 ? 36.653 22.628 176.974 1.00 23.98 196 GLN B N 1
ATOM 3784 C CA . GLN B 2 196 ? 36.351 21.237 176.625 1.00 21.90 196 GLN B CA 1
ATOM 3785 C C . GLN B 2 196 ? 34.890 21.211 176.195 1.00 25.03 196 GLN B C 1
ATOM 3786 O O . GLN B 2 196 ? 34.027 21.636 176.963 1.00 26.90 196 GLN B O 1
ATOM 3792 N N . ILE B 2 197 ? 34.629 20.796 174.949 1.00 23.62 197 ILE B N 1
ATOM 3793 C CA . ILE B 2 197 ? 33.271 20.880 174.410 1.00 25.24 197 ILE B CA 1
ATOM 3794 C C . ILE B 2 197 ? 32.688 19.468 174.392 1.00 33.60 197 ILE B C 1
ATOM 3795 O O . ILE B 2 197 ? 33.286 18.581 173.753 1.00 30.19 197 ILE B O 1
ATOM 3800 N N . VAL B 2 198 ? 31.525 19.278 175.056 1.00 26.20 198 VAL B N 1
ATOM 3801 C CA . VAL B 2 198 ? 31.010 17.937 175.327 1.00 28.10 198 VAL B CA 1
ATOM 3802 C C . VAL B 2 198 ? 29.546 17.793 174.904 1.00 28.13 198 VAL B C 1
ATOM 3803 O O . VAL B 2 198 ? 28.796 18.764 174.871 1.00 30.85 198 VAL B O 1
ATOM 3807 N N . TRP B 2 199 ? 29.133 16.561 174.620 1.00 25.56 199 TRP B N 1
ATOM 3808 C CA . TRP B 2 199 ? 27.723 16.200 174.458 1.00 27.48 199 TRP B CA 1
ATOM 3809 C C . TRP B 2 199 ? 27.143 16.079 175.859 1.00 26.20 199 TRP B C 1
ATOM 3810 O O . TRP B 2 199 ? 27.777 15.487 176.747 1.00 27.33 199 TRP B O 1
ATOM 3821 N N . PRO B 2 200 ? 25.951 16.649 176.117 1.00 27.45 200 PRO B N 1
ATOM 3822 C CA . PRO B 2 200 ? 25.476 16.786 177.497 1.00 29.92 200 PRO B CA 1
ATOM 3823 C C . PRO B 2 200 ? 24.768 15.545 178.020 1.00 33.26 200 PRO B C 1
ATOM 3824 O O . PRO B 2 200 ? 24.318 15.548 179.162 1.00 36.30 200 PRO B O 1
ATOM 3828 N N . ASP B 2 201 ? 24.698 14.500 177.190 1.00 34.45 201 ASP B N 1
ATOM 3829 C CA . ASP B 2 201 ? 24.088 13.249 177.619 1.00 37.76 201 ASP B CA 1
ATOM 3830 C C . ASP B 2 201 ? 25.146 12.219 178.015 1.00 35.75 201 ASP B C 1
ATOM 3831 O O . ASP B 2 201 ? 25.004 11.557 179.059 1.00 35.70 201 ASP B O 1
ATOM 3836 N N . THR B 2 202 ? 26.189 12.072 177.188 1.00 32.60 202 THR B N 1
ATOM 3837 C CA . THR B 2 202 ? 27.167 11.010 177.413 1.00 36.19 202 THR B CA 1
ATOM 3838 C C . THR B 2 202 ? 28.506 11.567 177.892 1.00 35.80 202 THR B C 1
ATOM 3839 O O . THR B 2 202 ? 29.373 10.803 178.333 1.00 32.87 202 THR B O 1
ATOM 3843 N N . TRP B 2 203 ? 28.688 12.875 177.693 1.00 32.88 203 TRP B N 1
ATOM 3844 C CA . TRP B 2 203 ? 29.915 13.572 178.168 1.00 29.59 203 TRP B CA 1
ATOM 3845 C C . TRP B 2 203 ? 31.145 13.300 177.301 1.00 30.41 203 TRP B C 1
ATOM 3846 O O . TRP B 2 203 ? 32.243 13.717 177.720 1.00 33.71 203 TRP B O 1
ATOM 3857 N N . ASP B 2 204 ? 30.986 12.644 176.141 1.00 34.38 204 ASP B N 1
ATOM 3858 C CA . ASP B 2 204 ? 32.156 12.556 175.273 1.00 36.74 204 ASP B CA 1
ATOM 3859 C C . ASP B 2 204 ? 32.304 13.846 174.460 1.00 35.52 204 ASP B C 1
ATOM 3860 O O . ASP B 2 204 ? 31.450 14.753 174.547 1.00 30.10 204 ASP B O 1
ATOM 3865 N N . ASP B 2 205 ? 33.392 13.908 173.672 1.00 32.80 205 ASP B N 1
ATOM 3866 C CA . ASP B 2 205 ? 33.708 15.119 172.925 1.00 35.89 205 ASP B CA 1
ATOM 3867 C C . ASP B 2 205 ? 32.676 15.396 171.840 1.00 33.92 205 ASP B C 1
ATOM 3868 O O . ASP B 2 205 ? 32.317 14.494 171.097 1.00 32.38 205 ASP B O 1
ATOM 3873 N N . ALA B 2 206 ? 32.285 16.678 171.680 1.00 29.33 206 ALA B N 1
ATOM 3874 C CA . ALA B 2 206 ? 31.407 17.070 170.582 1.00 30.18 206 ALA B CA 1
ATOM 3875 C C . ALA B 2 206 ? 32.146 18.016 169.621 1.00 27.54 206 ALA B C 1
ATOM 3876 O O . ALA B 2 206 ? 33.093 18.724 170.007 1.00 31.15 206 ALA B O 1
ATOM 3878 N N . ALA B 2 207 ? 31.724 17.983 168.349 1.00 31.30 207 ALA B N 1
ATOM 3879 C CA . ALA B 2 207 ? 32.043 19.007 167.359 1.00 32.19 207 ALA B CA 1
ATOM 3880 C C . ALA B 2 207 ? 33.432 18.778 166.763 1.00 29.99 207 ALA B C 1
ATOM 3881 O O . ALA B 2 207 ? 33.786 19.475 165.826 1.00 34.75 207 ALA B O 1
ATOM 3883 N N . LYS B 2 208 ? 34.194 17.793 167.269 1.00 32.21 208 LYS B N 1
ATOM 3884 C CA . LYS B 2 208 ? 35.522 17.531 166.713 1.00 36.65 208 LYS B CA 1
ATOM 3885 C C . LYS B 2 208 ? 35.413 16.746 165.401 1.00 38.82 208 LYS B C 1
ATOM 3886 O O . LYS B 2 208 ? 36.248 16.881 164.505 1.00 42.25 208 LYS B O 1
ATOM 3892 N N . ILE B 2 209 ? 34.392 15.896 165.319 1.00 35.55 209 ILE B N 1
ATOM 3893 C CA . ILE B 2 209 ? 34.124 15.082 164.146 1.00 39.31 209 ILE B CA 1
ATOM 3894 C C . ILE B 2 209 ? 32.639 15.230 163.812 1.00 38.89 209 ILE B C 1
ATOM 3895 O O . ILE B 2 209 ? 31.865 15.697 164.648 1.00 34.84 209 ILE B O 1
ATOM 3900 N N . PRO B 2 210 ? 32.163 14.778 162.631 1.00 36.18 210 PRO B N 1
ATOM 3901 C CA . PRO B 2 210 ? 30.725 14.821 162.355 1.00 33.71 210 PRO B CA 1
ATOM 3902 C C . PRO B 2 210 ? 29.946 13.906 163.301 1.00 36.92 210 PRO B C 1
ATOM 3903 O O . PRO B 2 210 ? 30.442 12.888 163.810 1.00 33.99 210 PRO B O 1
ATOM 3907 N N . ARG B 2 211 ? 28.689 14.282 163.516 1.00 31.16 211 ARG B N 1
ATOM 3908 C CA . ARG B 2 211 ? 27.769 13.563 164.370 1.00 32.83 211 ARG B CA 1
ATOM 3909 C C . ARG B 2 211 ? 27.055 12.481 163.563 1.00 37.44 211 ARG B C 1
ATOM 3910 O O . ARG B 2 211 ? 27.042 12.510 162.331 1.00 38.14 211 ARG B O 1
ATOM 3918 N N . LYS B 2 212 ? 26.500 11.501 164.277 1.00 40.14 212 LYS B N 1
ATOM 3919 C CA . LYS B 2 212 ? 25.763 10.424 163.630 1.00 51.87 212 LYS B CA 1
ATOM 3920 C C . LYS B 2 212 ? 24.286 10.790 163.669 1.00 56.42 212 LYS B C 1
ATOM 3921 O O . LYS B 2 212 ? 23.782 11.156 164.727 1.00 59.39 212 LYS B O 1
ATOM 3927 N N . ILE B 2 213 ? 23.611 10.735 162.512 1.00 62.34 213 ILE B N 1
ATOM 3928 C CA . ILE B 2 213 ? 22.237 11.218 162.442 1.00 69.28 213 ILE B CA 1
ATOM 3929 C C . ILE B 2 213 ? 21.364 10.485 163.468 1.00 74.37 213 ILE B C 1
ATOM 3930 O O . ILE B 2 213 ? 20.563 11.113 164.163 1.00 74.94 213 ILE B O 1
ATOM 3935 N N . LYS B 2 214 ? 21.612 9.182 163.648 1.00 80.18 214 LYS B N 1
ATOM 3936 C CA . LYS B 2 214 ? 20.860 8.389 164.661 1.00 86.18 214 LYS B CA 1
ATOM 3937 C C . LYS B 2 214 ? 21.771 8.099 165.859 1.00 88.74 214 LYS B C 1
ATOM 3938 O O . LYS B 2 214 ? 22.129 6.920 166.050 1.00 83.78 214 LYS B O 1
ATOM 3944 N N . ARG B 2 215 ? 22.128 9.130 166.632 1.00 89.76 215 ARG B N 1
ATOM 3945 C CA . ARG B 2 215 ? 22.982 8.962 167.801 1.00 95.49 215 ARG B CA 1
ATOM 3946 C C . ARG B 2 215 ? 22.128 8.414 168.943 1.00 98.67 215 ARG B C 1
ATOM 3947 O O . ARG B 2 215 ? 21.182 9.062 169.383 1.00 98.92 215 ARG B O 1
ATOM 3955 N N . ASP B 2 216 ? 22.464 7.200 169.393 1.00 103.09 216 ASP B N 1
ATOM 3956 C CA . ASP B 2 216 ? 21.650 6.464 170.346 1.00 116.00 216 ASP B CA 1
ATOM 3957 C C . ASP B 2 216 ? 22.498 5.330 170.936 1.00 117.46 216 ASP B C 1
ATOM 3958 O O . ASP B 2 216 ? 22.438 5.154 172.169 1.00 121.81 216 ASP B O 1
ATOM 3963 N N . GLN B 2 222 ? 27.948 1.839 180.901 1.00 67.19 222 GLN B N 1
ATOM 3964 C CA . GLN B 2 222 ? 27.905 1.221 179.542 1.00 75.97 222 GLN B CA 1
ATOM 3965 C C . GLN B 2 222 ? 29.287 1.384 178.919 1.00 73.62 222 GLN B C 1
ATOM 3966 O O . GLN B 2 222 ? 30.009 0.396 178.771 1.00 73.22 222 GLN B O 1
ATOM 3972 N N . VAL B 2 223 ? 29.631 2.635 178.557 1.00 56.07 223 VAL B N 1
ATOM 3973 C CA . VAL B 2 223 ? 31.027 3.032 178.521 1.00 41.34 223 VAL B CA 1
ATOM 3974 C C . VAL B 2 223 ? 31.177 4.242 179.438 1.00 33.09 223 VAL B C 1
ATOM 3975 O O . VAL B 2 223 ? 32.138 4.961 179.329 1.00 30.91 223 VAL B O 1
ATOM 3979 N N . LYS B 2 224 ? 30.242 4.417 180.369 1.00 30.70 224 LYS B N 1
ATOM 3980 C CA . LYS B 2 224 ? 30.232 5.558 181.266 1.00 31.12 224 LYS B CA 1
ATOM 3981 C C . LYS B 2 224 ? 31.548 5.691 182.043 1.00 29.28 224 LYS B C 1
ATOM 3982 O O . LYS B 2 224 ? 32.065 6.786 182.164 1.00 26.60 224 LYS B O 1
ATOM 3988 N N . ALA B 2 225 ? 32.094 4.584 182.602 1.00 27.11 225 ALA B N 1
ATOM 3989 C CA . ALA B 2 225 ? 33.325 4.754 183.370 1.00 27.32 225 ALA B CA 1
ATOM 3990 C C . ALA B 2 225 ? 34.462 5.238 182.467 1.00 26.30 225 ALA B C 1
ATOM 3991 O O . ALA B 2 225 ? 35.310 6.000 182.896 1.00 25.45 225 ALA B O 1
ATOM 3993 N N . THR B 2 226 ? 34.522 4.745 181.246 1.00 27.54 226 THR B N 1
ATOM 3994 C CA . THR B 2 226 ? 35.522 5.201 180.278 1.00 27.96 226 THR B CA 1
ATOM 3995 C C . THR B 2 226 ? 35.303 6.681 179.950 1.00 26.06 226 THR B C 1
ATOM 3996 O O . THR B 2 226 ? 36.263 7.419 179.858 1.00 25.83 226 THR B O 1
ATOM 4000 N N A ARG B 2 227 ? 34.045 7.095 179.769 0.50 28.68 227 ARG B N 1
ATOM 4001 N N B ARG B 2 227 ? 34.042 7.092 179.760 0.50 28.57 227 ARG B N 1
ATOM 4002 C CA A ARG B 2 227 ? 33.772 8.505 179.495 0.50 28.81 227 ARG B CA 1
ATOM 4003 C CA B ARG B 2 227 ? 33.739 8.504 179.520 0.50 28.87 227 ARG B CA 1
ATOM 4004 C C A ARG B 2 227 ? 34.243 9.382 180.656 0.50 27.70 227 ARG B C 1
ATOM 4005 C C B ARG B 2 227 ? 34.285 9.363 180.656 0.50 27.73 227 ARG B C 1
ATOM 4006 O O A ARG B 2 227 ? 34.667 10.521 180.434 0.50 26.44 227 ARG B O 1
ATOM 4007 O O B ARG B 2 227 ? 34.768 10.474 180.418 0.50 27.38 227 ARG B O 1
ATOM 4022 N N . ALA B 2 228 ? 34.142 8.869 181.894 1.00 25.38 228 ALA B N 1
ATOM 4023 C CA . ALA B 2 228 ? 34.547 9.623 183.070 1.00 24.53 228 ALA B CA 1
ATOM 4024 C C . ALA B 2 228 ? 36.067 9.766 183.078 1.00 22.83 228 ALA B C 1
ATOM 4025 O O . ALA B 2 228 ? 36.599 10.861 183.290 1.00 24.01 228 ALA B O 1
ATOM 4027 N N . TRP B 2 229 ? 36.767 8.632 182.878 1.00 23.14 229 TRP B N 1
ATOM 4028 C CA . TRP B 2 229 ? 38.222 8.635 182.805 1.00 21.56 229 TRP B CA 1
ATOM 4029 C C . TRP B 2 229 ? 38.671 9.676 181.775 1.00 24.74 229 TRP B C 1
ATOM 4030 O O . TRP B 2 229 ? 39.628 10.438 181.995 1.00 23.44 229 TRP B O 1
ATOM 4041 N N . ASN B 2 230 ? 38.060 9.583 180.594 1.00 23.38 230 ASN B N 1
ATOM 4042 C CA . ASN B 2 230 ? 38.532 10.403 179.473 1.00 23.63 230 ASN B CA 1
ATOM 4043 C C . ASN B 2 230 ? 38.281 11.897 179.726 1.00 24.38 230 ASN B C 1
ATOM 4044 O O . ASN B 2 230 ? 39.142 12.726 179.397 1.00 24.19 230 ASN B O 1
ATOM 4049 N N . LEU B 2 231 ? 37.096 12.241 180.228 1.00 24.48 231 LEU B N 1
ATOM 4050 C CA . LEU B 2 231 ? 36.808 13.667 180.442 1.00 24.13 231 LEU B CA 1
ATOM 4051 C C . LEU B 2 231 ? 37.715 14.236 181.524 1.00 25.52 231 LEU B C 1
ATOM 4052 O O . LEU B 2 231 ? 38.299 15.309 181.367 1.00 23.60 231 LEU B O 1
ATOM 4057 N N . LEU B 2 232 ? 37.900 13.488 182.619 1.00 23.84 232 LEU B N 1
ATOM 4058 C CA . LEU B 2 232 ? 38.749 13.993 183.685 1.00 25.01 232 LEU B CA 1
ATOM 4059 C C . LEU B 2 232 ? 40.199 14.082 183.229 1.00 22.38 232 LEU B C 1
ATOM 4060 O O . LEU B 2 232 ? 40.911 15.014 183.560 1.00 22.65 232 LEU B O 1
ATOM 4065 N N . ASN B 2 233 ? 40.663 13.111 182.450 1.00 23.15 233 ASN B N 1
ATOM 4066 C CA . ASN B 2 233 ? 42.033 13.214 181.982 1.00 24.12 233 ASN B CA 1
ATOM 4067 C C . ASN B 2 233 ? 42.181 14.455 181.085 1.00 24.76 233 ASN B C 1
ATOM 4068 O O . ASN B 2 233 ? 43.191 15.141 181.147 1.00 24.73 233 ASN B O 1
ATOM 4073 N N . ALA B 2 234 ? 41.188 14.715 180.228 1.00 23.41 234 ALA B N 1
ATOM 4074 C CA . ALA B 2 234 ? 41.239 15.894 179.352 1.00 21.36 234 ALA B CA 1
ATOM 4075 C C . ALA B 2 234 ? 41.274 17.179 180.178 1.00 23.48 234 ALA B C 1
ATOM 4076 O O . ALA B 2 234 ? 42.065 18.075 179.863 1.00 26.77 234 ALA B O 1
ATOM 4078 N N . LEU B 2 235 ? 40.420 17.276 181.188 1.00 22.69 235 LEU B N 1
ATOM 4079 C CA . LEU B 2 235 ? 40.408 18.467 182.038 1.00 23.89 235 LEU B CA 1
ATOM 4080 C C . LEU B 2 235 ? 41.719 18.626 182.799 1.00 28.23 235 LEU B C 1
ATOM 4081 O O . LEU B 2 235 ? 42.186 19.733 183.011 1.00 25.59 235 LEU B O 1
ATOM 4086 N N . PHE B 2 236 ? 42.314 17.499 183.247 1.00 23.28 236 PHE B N 1
ATOM 4087 C CA . PHE B 2 236 ? 43.579 17.558 183.959 1.00 24.30 236 PHE B CA 1
ATOM 4088 C C . PHE B 2 236 ? 44.677 18.140 183.077 1.00 29.35 236 PHE B C 1
ATOM 4089 O O . PHE B 2 236 ? 45.429 18.999 183.553 1.00 26.47 236 PHE B O 1
ATOM 4097 N N . TYR B 2 237 ? 44.795 17.650 181.825 1.00 26.83 237 TYR B N 1
ATOM 4098 C CA . TYR B 2 237 ? 45.795 18.179 180.904 1.00 27.41 237 TYR B CA 1
ATOM 4099 C C . TYR B 2 237 ? 45.486 19.662 180.627 1.00 25.06 237 TYR B C 1
ATOM 4100 O O . TYR B 2 237 ? 46.399 20.487 180.564 1.00 27.32 237 TYR B O 1
ATOM 4109 N N . LYS B 2 238 ? 44.214 19.976 180.434 1.00 25.16 238 LYS B N 1
ATOM 4110 C CA . LYS B 2 238 ? 43.898 21.372 180.105 1.00 25.34 238 LYS B CA 1
ATOM 4111 C C . LYS B 2 238 ? 44.169 22.327 181.266 1.00 28.00 238 LYS B C 1
ATOM 4112 O O . LYS B 2 238 ? 44.439 23.517 181.031 1.00 26.73 238 LYS B O 1
ATOM 4118 N N . ALA B 2 239 ? 44.142 21.821 182.517 1.00 26.96 239 ALA B N 1
ATOM 4119 C CA . ALA B 2 239 ? 44.445 22.653 183.677 1.00 29.25 239 ALA B CA 1
ATOM 4120 C C . ALA B 2 239 ? 45.959 22.834 183.821 1.00 30.87 239 ALA B C 1
ATOM 4121 O O . ALA B 2 239 ? 46.434 23.530 184.718 1.00 33.54 239 ALA B O 1
ATOM 4123 N N . GLY B 2 240 ? 46.736 22.181 182.958 1.00 28.69 240 GLY B N 1
ATOM 4124 C CA . GLY B 2 240 ? 48.188 22.298 182.952 1.00 29.58 240 GLY B CA 1
ATOM 4125 C C . GLY B 2 240 ? 48.945 21.274 183.820 1.00 32.75 240 GLY B C 1
ATOM 4126 O O . GLY B 2 240 ? 50.140 21.414 184.038 1.00 35.58 240 GLY B O 1
ATOM 4127 N N . LYS B 2 241 ? 48.280 20.207 184.248 1.00 28.00 241 LYS B N 1
ATOM 4128 C CA . LYS B 2 241 ? 48.917 19.211 185.101 1.00 27.96 241 LYS B CA 1
ATOM 4129 C C . LYS B 2 241 ? 49.340 18.008 184.246 1.00 30.58 241 LYS B C 1
ATOM 4130 O O . LYS B 2 241 ? 48.814 17.766 183.167 1.00 29.79 241 LYS B O 1
ATOM 4136 N N . VAL B 2 242 ? 50.351 17.277 184.701 1.00 29.48 242 VAL B N 1
ATOM 4137 C CA . VAL B 2 242 ? 50.957 16.243 183.869 1.00 28.59 242 VAL B CA 1
ATOM 4138 C C . VAL B 2 242 ? 50.669 14.911 184.560 1.00 27.98 242 VAL B C 1
ATOM 4139 O O . VAL B 2 242 ? 51.097 14.735 185.697 1.00 28.74 242 VAL B O 1
ATOM 4143 N N . PRO B 2 243 ? 49.976 13.940 183.936 1.00 27.48 243 PRO B N 1
ATOM 4144 C CA . PRO B 2 243 ? 49.678 12.665 184.638 1.00 26.87 243 PRO B CA 1
ATOM 4145 C C . PRO B 2 243 ? 50.862 11.693 184.671 1.00 31.91 243 PRO B C 1
ATOM 4146 O O . PRO B 2 243 ? 50.974 10.839 185.561 1.00 28.55 243 PRO B O 1
ATOM 4150 N N . TRP B 2 244 ? 51.796 11.837 183.711 1.00 30.52 244 TRP B N 1
ATOM 4151 C CA . TRP B 2 244 ? 52.903 10.906 183.554 1.00 28.42 244 TRP B CA 1
ATOM 4152 C C . TRP B 2 244 ? 53.877 11.419 182.496 1.00 31.69 244 TRP B C 1
ATOM 4153 O O . TRP B 2 244 ? 53.552 12.368 181.780 1.00 32.02 244 TRP B O 1
ATOM 4164 N N . ARG B 2 245 ? 55.066 10.807 182.427 1.00 32.61 245 ARG B N 1
ATOM 4165 C CA . ARG B 2 245 ? 56.040 11.159 181.408 1.00 33.50 245 ARG B CA 1
ATOM 4166 C C . ARG B 2 245 ? 56.454 9.886 180.667 1.00 35.19 245 ARG B C 1
ATOM 4167 O O . ARG B 2 245 ? 56.390 8.786 181.224 1.00 32.80 245 ARG B O 1
ATOM 4175 N N . LEU B 2 246 ? 56.917 10.050 179.420 1.00 31.61 246 LEU B N 1
ATOM 4176 C CA . LEU B 2 246 ? 57.582 8.937 178.754 1.00 30.98 246 LEU B CA 1
ATOM 4177 C C . LEU B 2 246 ? 58.837 8.587 179.560 1.00 38.33 246 LEU B C 1
ATOM 4178 O O . LEU B 2 246 ? 59.568 9.490 179.982 1.00 31.97 246 LEU B O 1
ATOM 4183 N N . LEU B 2 247 ? 59.013 7.287 179.860 1.00 42.08 247 LEU B N 1
ATOM 4184 C CA . LEU B 2 247 ? 60.176 6.821 180.596 1.00 50.48 247 LEU B CA 1
ATOM 4185 C C . LEU B 2 247 ? 61.340 6.836 179.617 1.00 53.07 247 LEU B C 1
ATOM 4186 O O . LEU B 2 247 ? 61.289 6.161 178.595 1.00 59.42 247 LEU B O 1
ATOM 4191 N N . PRO B 2 248 ? 62.390 7.654 179.863 1.00 66.55 248 PRO B N 1
ATOM 4192 C CA . PRO B 2 248 ? 63.541 7.707 178.958 1.00 72.71 248 PRO B CA 1
ATOM 4193 C C . PRO B 2 248 ? 64.542 6.584 179.237 1.00 81.79 248 PRO B C 1
ATOM 4194 O O . PRO B 2 248 ? 64.540 6.005 180.327 1.00 77.81 248 PRO B O 1
ATOM 4198 N N A ASP B 2 249 ? 65.391 6.293 178.242 0.50 88.80 249 ASP B N 1
ATOM 4199 N N B ASP B 2 249 ? 65.389 6.289 178.242 0.50 88.87 249 ASP B N 1
ATOM 4200 C CA A ASP B 2 249 ? 66.495 5.357 178.399 0.50 99.65 249 ASP B CA 1
ATOM 4201 C CA B ASP B 2 249 ? 66.490 5.351 178.408 0.50 99.84 249 ASP B CA 1
ATOM 4202 C C A ASP B 2 249 ? 67.471 5.878 179.456 0.50 102.11 249 ASP B C 1
ATOM 4203 C C B ASP B 2 249 ? 67.474 5.877 179.457 0.50 102.22 249 ASP B C 1
ATOM 4204 O O A ASP B 2 249 ? 67.849 5.138 180.363 0.50 104.70 249 ASP B O 1
ATOM 4205 O O B ASP B 2 249 ? 67.860 5.138 180.361 0.50 104.86 249 ASP B O 1
ATOM 4214 N N . GLN B 2 250 ? 67.859 7.155 179.339 1.00 104.56 250 GLN B N 1
ATOM 4215 C CA . GLN B 2 250 ? 68.740 7.799 180.307 1.00 106.94 250 GLN B CA 1
ATOM 4216 C C . GLN B 2 250 ? 68.030 8.993 180.952 1.00 110.40 250 GLN B C 1
ATOM 4217 O O . GLN B 2 250 ? 67.380 9.783 180.270 1.00 117.93 250 GLN B O 1
ATOM 4223 N N . ALA B 2 251 ? 68.163 9.112 182.280 1.00 107.31 251 ALA B N 1
ATOM 4224 C CA . ALA B 2 251 ? 67.529 10.175 183.047 1.00 109.00 251 ALA B CA 1
ATOM 4225 C C . ALA B 2 251 ? 68.195 11.517 182.743 1.00 110.23 251 ALA B C 1
ATOM 4226 O O . ALA B 2 251 ? 67.659 12.567 183.088 1.00 107.17 251 ALA B O 1
ATOM 4228 N N . GLU B 2 252 ? 69.359 11.453 182.081 1.00 121.04 252 GLU B N 1
ATOM 4229 C CA . GLU B 2 252 ? 70.158 12.607 181.694 1.00 119.54 252 GLU B CA 1
ATOM 4230 C C . GLU B 2 252 ? 69.826 13.019 180.259 1.00 110.56 252 GLU B C 1
ATOM 4231 O O . GLU B 2 252 ? 69.751 14.209 179.959 1.00 113.32 252 GLU B O 1
ATOM 4237 N N . TYR B 2 253 ? 69.634 11.997 179.407 1.00 104.84 253 TYR B N 1
ATOM 4238 C CA . TYR B 2 253 ? 69.414 12.205 177.950 1.00 88.94 253 TYR B CA 1
ATOM 4239 C C . TYR B 2 253 ? 67.977 12.606 177.626 1.00 79.89 253 TYR B C 1
ATOM 4240 O O . TYR B 2 253 ? 67.197 11.739 177.183 1.00 79.56 253 TYR B O 1
ATOM 4249 N N . ARG B 2 254 ? 67.633 13.870 177.850 1.00 62.65 254 ARG B N 1
ATOM 4250 C CA . ARG B 2 254 ? 66.336 14.405 177.454 1.00 61.22 254 ARG B CA 1
ATOM 4251 C C . ARG B 2 254 ? 66.249 14.510 175.929 1.00 53.18 254 ARG B C 1
ATOM 4252 O O . ARG B 2 254 ? 67.214 14.933 175.304 1.00 45.54 254 ARG B O 1
ATOM 4260 N N . THR B 2 255 ? 65.086 14.146 175.353 1.00 45.71 255 THR B N 1
ATOM 4261 C CA . THR B 2 255 ? 64.859 14.259 173.921 1.00 37.33 255 THR B CA 1
ATOM 4262 C C . THR B 2 255 ? 63.665 15.196 173.706 1.00 36.18 255 THR B C 1
ATOM 4263 O O . THR B 2 255 ? 62.718 15.156 174.497 1.00 37.17 255 THR B O 1
ATOM 4267 N N . SER B 2 256 ? 63.733 16.065 172.683 1.00 35.73 256 SER B N 1
ATOM 4268 C CA . SER B 2 256 ? 62.590 16.897 172.296 1.00 31.96 256 SER B CA 1
ATOM 4269 C C . SER B 2 256 ? 62.178 16.465 170.899 1.00 29.62 256 SER B C 1
ATOM 4270 O O . SER B 2 256 ? 63.006 15.955 170.147 1.00 29.71 256 SER B O 1
ATOM 4273 N N . PHE B 2 257 ? 60.890 16.627 170.591 1.00 27.49 257 PHE B N 1
ATOM 4274 C CA . PHE B 2 257 ? 60.348 16.079 169.358 1.00 27.33 257 PHE B CA 1
ATOM 4275 C C . PHE B 2 257 ? 59.596 17.213 168.655 1.00 26.21 257 PHE B C 1
ATOM 4276 O O . PHE B 2 257 ? 58.611 17.752 169.182 1.00 32.00 257 PHE B O 1
ATOM 4284 N N . LEU B 2 258 ? 60.063 17.549 167.462 1.00 27.09 258 LEU B N 1
ATOM 4285 C CA . LEU B 2 258 ? 59.524 18.706 166.764 1.00 25.18 258 LEU B CA 1
ATOM 4286 C C . LEU B 2 258 ? 58.828 18.217 165.494 1.00 25.41 258 LEU B C 1
ATOM 4287 O O . LEU B 2 258 ? 59.457 17.724 164.581 1.00 27.75 258 LEU B O 1
ATOM 4292 N N . GLY B 2 259 ? 57.505 18.404 165.384 1.00 24.71 259 GLY B N 1
ATOM 4293 C CA . GLY B 2 259 ? 56.874 18.133 164.095 1.00 22.70 259 GLY B CA 1
ATOM 4294 C C . GLY B 2 259 ? 56.786 19.416 163.255 1.00 22.56 259 GLY B C 1
ATOM 4295 O O . GLY B 2 259 ? 56.676 20.492 163.819 1.00 24.65 259 GLY B O 1
ATOM 4296 N N . ILE B 2 260 ? 56.921 19.289 161.934 1.00 24.65 260 ILE B N 1
ATOM 4297 C CA . ILE B 2 260 ? 56.769 20.463 161.068 1.00 22.98 260 ILE B CA 1
ATOM 4298 C C . ILE B 2 260 ? 55.623 20.118 160.115 1.00 22.69 260 ILE B C 1
ATOM 4299 O O . ILE B 2 260 ? 55.588 19.038 159.527 1.00 25.09 260 ILE B O 1
ATOM 4304 N N . GLY B 2 261 ? 54.663 21.038 160.016 1.00 25.21 261 GLY B N 1
ATOM 4305 C CA . GLY B 2 261 ? 53.438 20.770 159.273 1.00 25.16 261 GLY B CA 1
ATOM 4306 C C . GLY B 2 261 ? 53.100 21.975 158.393 1.00 23.55 261 GLY B C 1
ATOM 4307 O O . GLY B 2 261 ? 53.821 22.970 158.442 1.00 22.30 261 GLY B O 1
ATOM 4308 N N . PHE B 2 262 ? 52.012 21.843 157.610 1.00 22.30 262 PHE B N 1
ATOM 4309 C CA . PHE B 2 262 ? 51.589 22.986 156.799 1.00 23.58 262 PHE B CA 1
ATOM 4310 C C . PHE B 2 262 ? 50.069 23.026 156.784 1.00 25.11 262 PHE B C 1
ATOM 4311 O O . PHE B 2 262 ? 49.432 21.964 156.713 1.00 23.79 262 PHE B O 1
ATOM 4319 N N . TYR B 2 263 ? 49.500 24.241 156.677 1.00 22.78 263 TYR B N 1
ATOM 4320 C CA . TYR B 2 263 ? 48.064 24.290 156.429 1.00 22.15 263 TYR B CA 1
ATOM 4321 C C . TYR B 2 263 ? 47.800 25.330 155.348 1.00 25.70 263 TYR B C 1
ATOM 4322 O O . TYR B 2 263 ? 48.627 26.220 155.148 1.00 23.80 263 TYR B O 1
ATOM 4331 N N . ARG B 2 264 ? 46.639 25.216 154.695 1.00 24.81 264 ARG B N 1
ATOM 4332 C CA . ARG B 2 264 ? 46.363 26.150 153.598 1.00 24.31 264 ARG B CA 1
ATOM 4333 C C . ARG B 2 264 ? 45.278 27.157 153.980 1.00 24.46 264 ARG B C 1
ATOM 4334 O O . ARG B 2 264 ? 44.254 26.780 154.557 1.00 23.14 264 ARG B O 1
ATOM 4342 N N . ASP B 2 265 ? 45.491 28.442 153.612 1.00 24.39 265 ASP B N 1
ATOM 4343 C CA . ASP B 2 265 ? 44.513 29.496 153.866 1.00 25.71 265 ASP B CA 1
ATOM 4344 C C . ASP B 2 265 ? 43.395 29.393 152.819 1.00 27.06 265 ASP B C 1
ATOM 4345 O O . ASP B 2 265 ? 43.612 28.888 151.727 1.00 25.48 265 ASP B O 1
ATOM 4350 N N . LEU B 2 266 ? 42.166 29.775 153.206 1.00 26.66 266 LEU B N 1
ATOM 4351 C CA . LEU B 2 266 ? 41.060 29.749 152.265 1.00 25.57 266 LEU B CA 1
ATOM 4352 C C . LEU B 2 266 ? 40.910 31.071 151.509 1.00 23.77 266 LEU B C 1
ATOM 4353 O O . LEU B 2 266 ? 40.419 31.060 150.397 1.00 26.93 266 LEU B O 1
ATOM 4358 N N . ASP B 2 267 ? 41.343 32.154 152.138 1.00 26.49 267 ASP B N 1
ATOM 4359 C CA . ASP B 2 267 ? 41.233 33.504 151.605 1.00 31.20 267 ASP B CA 1
ATOM 4360 C C . ASP B 2 267 ? 42.560 33.917 150.945 1.00 31.55 267 ASP B C 1
ATOM 4361 O O . ASP B 2 267 ? 43.473 33.110 150.791 1.00 27.54 267 ASP B O 1
ATOM 4366 N N . GLY B 2 268 ? 42.625 35.168 150.467 1.00 27.55 268 GLY B N 1
ATOM 4367 C CA . GLY B 2 268 ? 43.855 35.713 149.917 1.00 25.80 268 GLY B CA 1
ATOM 4368 C C . GLY B 2 268 ? 44.208 35.021 148.603 1.00 24.66 268 GLY B C 1
ATOM 4369 O O . GLY B 2 268 ? 43.484 35.134 147.624 1.00 24.94 268 GLY B O 1
ATOM 4370 N N . GLN B 2 269 ? 45.385 34.381 148.589 1.00 23.43 269 GLN B N 1
ATOM 4371 C CA . GLN B 2 269 ? 45.933 33.640 147.460 1.00 22.59 269 GLN B CA 1
ATOM 4372 C C . GLN B 2 269 ? 45.981 32.155 147.797 1.00 22.25 269 GLN B C 1
ATOM 4373 O O . GLN B 2 269 ? 46.602 31.397 147.073 1.00 22.13 269 GLN B O 1
ATOM 4379 N N . GLN B 2 270 ? 45.291 31.756 148.866 1.00 24.15 270 GLN B N 1
ATOM 4380 C CA . GLN B 2 270 ? 45.339 30.401 149.385 1.00 24.33 270 GLN B CA 1
ATOM 4381 C C . GLN B 2 270 ? 46.797 29.930 149.562 1.00 23.61 270 GLN B C 1
ATOM 4382 O O . GLN B 2 270 ? 47.129 28.797 149.214 1.00 23.71 270 GLN B O 1
ATOM 4388 N N . LEU B 2 271 ? 47.612 30.774 150.179 1.00 22.36 271 LEU B N 1
ATOM 4389 C CA . LEU B 2 271 ? 48.991 30.359 150.451 1.00 21.88 271 LEU B CA 1
ATOM 4390 C C . LEU B 2 271 ? 48.974 29.350 151.600 1.00 22.87 271 LEU B C 1
ATOM 4391 O O . LEU B 2 271 ? 48.016 29.308 152.378 1.00 23.39 271 LEU B O 1
ATOM 4396 N N . TRP B 2 272 ? 50.024 28.525 151.634 1.00 22.97 272 TRP B N 1
ATOM 4397 C CA . TRP B 2 272 ? 50.265 27.598 152.746 1.00 24.23 272 TRP B CA 1
ATOM 4398 C C . TRP B 2 272 ? 51.167 28.283 153.769 1.00 24.19 272 TRP B C 1
ATOM 4399 O O . TRP B 2 272 ? 52.003 29.122 153.425 1.00 24.91 272 TRP B O 1
ATOM 4410 N N . THR B 2 273 ? 50.982 27.929 155.053 1.00 22.23 273 THR B N 1
ATOM 4411 C CA . THR B 2 273 ? 51.786 28.436 156.153 1.00 23.51 273 THR B CA 1
ATOM 4412 C C . THR B 2 273 ? 52.406 27.258 156.908 1.00 23.92 273 THR B C 1
ATOM 4413 O O . THR B 2 273 ? 51.744 26.250 157.109 1.00 23.89 273 THR B O 1
ATOM 4417 N N . SER B 2 274 ? 53.714 27.344 157.204 1.00 23.34 274 SER B N 1
ATOM 4418 C CA . SER B 2 274 ? 54.339 26.299 158.015 1.00 21.95 274 SER B CA 1
ATOM 4419 C C . SER B 2 274 ? 53.939 26.422 159.495 1.00 21.58 274 SER B C 1
ATOM 4420 O O . SER B 2 274 ? 53.651 27.489 160.057 1.00 21.44 274 SER B O 1
ATOM 4423 N N . THR B 2 275 ? 53.969 25.282 160.216 1.00 22.95 275 THR B N 1
ATOM 4424 C CA . THR B 2 275 ? 53.713 25.243 161.649 1.00 22.45 275 THR B CA 1
ATOM 4425 C C . THR B 2 275 ? 54.716 24.249 162.252 1.00 21.29 275 THR B C 1
ATOM 4426 O O . THR B 2 275 ? 55.217 23.358 161.538 1.00 23.86 275 THR B O 1
ATOM 4430 N N . ALA B 2 276 ? 55.040 24.486 163.517 1.00 24.31 276 ALA B N 1
ATOM 4431 C CA . ALA B 2 276 ? 55.859 23.524 164.263 1.00 26.24 276 ALA B CA 1
ATOM 4432 C C . ALA B 2 276 ? 55.088 23.090 165.508 1.00 24.47 276 ALA B C 1
ATOM 4433 O O . ALA B 2 276 ? 54.429 23.905 166.135 1.00 26.05 276 ALA B O 1
ATOM 4435 N N . GLN B 2 277 ? 55.215 21.820 165.870 1.00 23.68 277 GLN B N 1
ATOM 4436 C CA . GLN B 2 277 ? 54.600 21.273 167.068 1.00 25.27 277 GLN B CA 1
ATOM 4437 C C . GLN B 2 277 ? 55.704 20.590 167.878 1.00 25.01 277 GLN B C 1
ATOM 4438 O O . GLN B 2 277 ? 56.185 19.531 167.488 1.00 28.84 277 GLN B O 1
ATOM 4452 N N . PHE B 2 279 ? 57.201 19.009 171.165 1.00 29.05 279 PHE B N 1
ATOM 4453 C CA . PHE B 2 279 ? 56.730 18.265 172.333 1.00 25.91 279 PHE B CA 1
ATOM 4454 C C . PHE B 2 279 ? 57.908 17.862 173.213 1.00 26.34 279 PHE B C 1
ATOM 4455 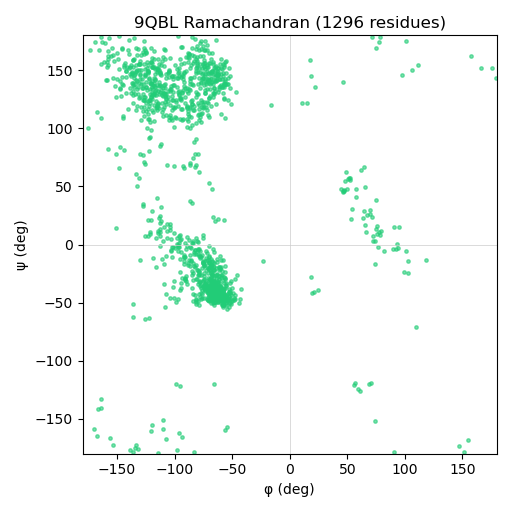O O . PHE B 2 279 ? 58.996 17.596 172.703 1.00 29.14 279 PHE B O 1
ATOM 4463 N N . ASP B 2 280 ? 57.637 17.727 174.528 1.00 26.36 280 ASP B N 1
ATOM 4464 C CA . ASP B 2 280 ? 58.663 17.205 175.429 1.00 29.29 280 ASP B CA 1
ATOM 4465 C C . ASP B 2 280 ? 58.195 15.855 175.971 1.00 31.22 280 ASP B C 1
ATOM 4466 O O . ASP B 2 280 ? 57.109 15.371 175.640 1.00 28.50 280 ASP B O 1
ATOM 4471 N N . GLU B 2 281 ? 59.021 15.245 176.832 1.00 31.26 281 GLU B N 1
ATOM 4472 C CA . GLU B 2 281 ? 58.725 13.894 177.282 1.00 30.27 281 GLU B CA 1
ATOM 4473 C C . GLU B 2 281 ? 57.552 13.895 178.261 1.00 31.57 281 GLU B C 1
ATOM 4474 O O . GLU B 2 281 ? 57.019 12.835 178.558 1.00 31.43 281 GLU B O 1
ATOM 4480 N N . ARG B 2 282 ? 57.131 15.069 178.754 1.00 30.11 282 ARG B N 1
ATOM 4481 C CA . ARG B 2 282 ? 55.922 15.102 179.586 1.00 28.41 282 ARG B CA 1
ATOM 4482 C C . ARG B 2 282 ? 54.653 15.294 178.773 1.00 27.62 282 ARG B C 1
ATOM 4483 O O . ARG B 2 282 ? 53.574 15.476 179.349 1.00 29.70 282 ARG B O 1
ATOM 4491 N N . GLY B 2 283 ? 54.773 15.274 177.438 1.00 25.94 283 GLY B N 1
ATOM 4492 C CA . GLY B 2 283 ? 53.610 15.420 176.566 1.00 30.50 283 GLY B CA 1
ATOM 4493 C C . GLY B 2 283 ? 53.088 16.852 176.415 1.00 31.24 283 GLY B C 1
ATOM 4494 O O . GLY B 2 283 ? 51.982 17.065 175.885 1.00 27.88 283 GLY B O 1
ATOM 4495 N N . ARG B 2 284 ? 53.861 17.836 176.901 1.00 27.20 284 ARG B N 1
ATOM 4496 C CA . ARG B 2 284 ? 53.472 19.230 176.724 1.00 26.97 284 ARG B CA 1
ATOM 4497 C C . ARG B 2 284 ? 53.951 19.713 175.365 1.00 24.88 284 ARG B C 1
ATOM 4498 O O . ARG B 2 284 ? 55.085 19.449 174.977 1.00 26.10 284 ARG B O 1
ATOM 4506 N N . GLY B 2 285 ? 53.088 20.471 174.670 1.00 24.11 285 GLY B N 1
ATOM 4507 C CA . GLY B 2 285 ? 53.402 20.936 173.332 1.00 22.16 285 GLY B CA 1
ATOM 4508 C C . GLY B 2 285 ? 53.522 22.466 173.244 1.00 25.58 285 GLY B C 1
ATOM 4509 O O . GLY B 2 285 ? 52.878 23.201 173.995 1.00 25.91 285 GLY B O 1
ATOM 4510 N N . LEU B 2 286 ? 54.402 22.909 172.331 1.00 25.25 286 LEU B N 1
ATOM 4511 C CA . LEU B 2 286 ? 54.509 24.326 172.007 1.00 26.33 286 LEU B CA 1
ATOM 4512 C C . LEU B 2 286 ? 54.189 24.443 170.518 1.00 26.43 286 LEU B C 1
ATOM 4513 O O . LEU B 2 286 ? 54.778 23.721 169.721 1.00 28.07 286 LEU B O 1
ATOM 4518 N N . ILE B 2 287 ? 53.342 25.414 170.148 1.00 25.70 287 ILE B N 1
ATOM 4519 C CA . ILE B 2 287 ? 52.894 25.584 168.767 1.00 22.73 287 ILE B CA 1
ATOM 4520 C C . ILE B 2 287 ? 53.488 26.885 168.225 1.00 23.51 287 ILE B C 1
ATOM 4521 O O . ILE B 2 287 ? 53.370 27.900 168.896 1.00 24.36 287 ILE B O 1
ATOM 4526 N N A LEU B 2 288 ? 54.197 26.781 167.092 0.50 23.16 288 LEU B N 1
ATOM 4527 N N B LEU B 2 288 ? 54.181 26.808 167.078 0.50 24.30 288 LEU B N 1
ATOM 4528 C CA A LEU B 2 288 ? 54.745 27.943 166.404 0.50 25.94 288 LEU B CA 1
ATOM 4529 C CA B LEU B 2 288 ? 54.735 27.997 166.438 0.50 27.12 288 LEU B CA 1
ATOM 4530 C C A LEU B 2 288 ? 54.118 28.025 165.019 0.50 24.88 288 LEU B C 1
ATOM 4531 C C B LEU B 2 288 ? 54.297 28.042 164.982 0.50 26.17 288 LEU B C 1
ATOM 4532 O O A LEU B 2 288 ? 53.783 27.003 164.430 0.50 24.19 288 LEU B O 1
ATOM 4533 O O B LEU B 2 288 ? 54.274 27.012 164.310 0.50 26.55 288 LEU B O 1
ATOM 4542 N N . ARG B 2 289 ? 53.979 29.255 164.499 1.00 22.51 289 ARG B N 1
ATOM 4543 C CA . ARG B 2 289 ? 53.681 29.428 163.101 1.00 24.59 289 ARG B CA 1
ATOM 4544 C C . ARG B 2 289 ? 54.925 30.033 162.462 1.00 25.21 289 ARG B C 1
ATOM 4545 O O . ARG B 2 289 ? 55.526 30.914 163.076 1.00 25.66 289 ARG B O 1
ATOM 4553 N N . GLY B 2 290 ? 55.318 29.494 161.299 1.00 24.58 290 GLY B N 1
ATOM 4554 C CA . GLY B 2 290 ? 56.527 29.974 160.652 1.00 27.31 290 GLY B CA 1
ATOM 4555 C C . GLY B 2 290 ? 56.164 30.750 159.378 1.00 25.69 290 GLY B C 1
ATOM 4556 O O . GLY B 2 290 ? 55.069 31.285 159.265 1.00 26.44 290 GLY B O 1
ATOM 4557 N N . ALA B 2 291 ? 57.079 30.727 158.415 1.00 27.59 291 ALA B N 1
ATOM 4558 C CA . ALA B 2 291 ? 56.898 31.512 157.202 1.00 29.88 291 ALA B CA 1
ATOM 4559 C C . ALA B 2 291 ? 55.853 30.855 156.304 1.00 26.96 291 ALA B C 1
ATOM 4560 O O . ALA B 2 291 ? 55.532 29.673 156.459 1.00 26.61 291 ALA B O 1
ATOM 4562 N N . ARG B 2 292 ? 55.407 31.608 155.283 1.00 24.15 292 ARG B N 1
ATOM 4563 C CA . ARG B 2 292 ? 54.629 30.993 154.206 1.00 24.69 292 ARG B CA 1
ATOM 4564 C C . ARG B 2 292 ? 55.496 29.962 153.521 1.00 26.77 292 ARG B C 1
ATOM 4565 O O . ARG B 2 292 ? 56.719 30.131 153.424 1.00 25.12 292 ARG B O 1
ATOM 4573 N N . ALA B 2 293 ? 54.854 28.899 153.022 1.00 23.51 293 ALA B N 1
ATOM 4574 C CA . ALA B 2 293 ? 55.580 27.863 152.329 1.00 23.52 293 ALA B CA 1
ATOM 4575 C C . ALA B 2 293 ? 55.678 28.217 150.842 1.00 26.60 293 ALA B C 1
ATOM 4576 O O . ALA B 2 293 ? 54.807 28.931 150.301 1.00 26.31 293 ALA B O 1
ATOM 4578 N N . GLN B 2 294 ? 56.682 27.638 150.179 1.00 23.58 294 GLN B N 1
ATOM 4579 C CA . GLN B 2 294 ? 56.681 27.508 148.726 1.00 23.46 294 GLN B CA 1
ATOM 4580 C C . GLN B 2 294 ? 55.843 26.296 148.321 1.00 22.99 294 GLN B C 1
ATOM 4581 O O . GLN B 2 294 ? 55.498 25.481 149.163 1.00 26.31 294 GLN B O 1
ATOM 4587 N N . THR B 2 295 ? 55.514 26.133 147.049 1.00 23.52 295 THR B N 1
ATOM 4588 C CA . THR B 2 295 ? 54.778 24.953 146.600 1.00 23.93 295 THR B CA 1
ATOM 4589 C C . THR B 2 295 ? 55.440 24.435 145.328 1.00 24.47 295 THR B C 1
ATOM 4590 O O . THR B 2 295 ? 55.928 25.220 144.518 1.00 24.14 295 THR B O 1
ATOM 4594 N N . GLU B 2 296 ? 55.436 23.108 145.135 1.00 26.16 296 GLU B N 1
ATOM 4595 C CA . GLU B 2 296 ? 56.089 22.499 143.990 1.00 27.18 296 GLU B CA 1
ATOM 4596 C C . GLU B 2 296 ? 55.349 22.786 142.688 1.00 27.89 296 GLU B C 1
ATOM 4597 O O . GLU B 2 296 ? 55.991 23.145 141.692 1.00 30.40 296 GLU B O 1
ATOM 4603 N N . THR B 2 297 ? 54.031 22.589 142.689 1.00 27.59 297 THR B N 1
ATOM 4604 C CA . THR B 2 297 ? 53.313 22.620 141.430 1.00 28.43 297 THR B CA 1
ATOM 4605 C C . THR B 2 297 ? 51.883 23.091 141.669 1.00 30.82 297 THR B C 1
ATOM 4606 O O . THR B 2 297 ? 51.176 22.549 142.507 1.00 27.76 297 THR B O 1
ATOM 4610 N N . ARG B 2 298 ? 51.476 24.116 140.917 1.00 27.84 298 ARG B N 1
ATOM 4611 C CA . ARG B 2 298 ? 50.097 24.593 140.945 1.00 29.73 298 ARG B CA 1
ATOM 4612 C C . ARG B 2 298 ? 49.549 24.693 142.373 1.00 28.15 298 ARG B C 1
ATOM 4613 O O . ARG B 2 298 ? 48.397 24.333 142.623 1.00 26.12 298 ARG B O 1
ATOM 4621 N N . GLY B 2 299 ? 50.316 25.295 143.291 1.00 24.16 299 GLY B N 1
ATOM 4622 C CA . GLY B 2 299 ? 49.794 25.609 144.617 1.00 24.44 299 GLY B CA 1
ATOM 4623 C C . GLY B 2 299 ? 49.657 24.390 145.538 1.00 26.55 299 GLY B C 1
ATOM 4624 O O . GLY B 2 299 ? 49.081 24.525 146.632 1.00 29.40 299 GLY B O 1
ATOM 4625 N N . ARG B 2 300 ? 50.261 23.273 145.142 1.00 27.96 300 ARG B N 1
ATOM 4626 C CA . ARG B 2 300 ? 50.233 22.035 145.966 1.00 27.96 300 ARG B CA 1
ATOM 4627 C C . ARG B 2 300 ? 51.661 21.593 146.328 1.00 27.68 300 ARG B C 1
ATOM 4628 O O . ARG B 2 300 ? 52.599 22.082 145.700 1.00 27.56 300 ARG B O 1
ATOM 4636 N N . HIS B 2 301 ? 51.793 20.633 147.243 1.00 27.74 301 HIS B N 1
ATOM 4637 C CA . HIS B 2 301 ? 53.117 20.150 147.724 1.00 31.06 301 HIS B CA 1
ATOM 4638 C C . HIS B 2 301 ? 53.928 21.252 148.418 1.00 26.39 301 HIS B C 1
ATOM 4639 O O . HIS B 2 301 ? 54.982 21.616 147.914 1.00 25.92 301 HIS B O 1
ATOM 4646 N N . PRO B 2 302 ? 53.448 21.784 149.560 1.00 25.05 302 PRO B N 1
ATOM 4647 C CA . PRO B 2 302 ? 54.154 22.831 150.276 1.00 24.73 302 PRO B CA 1
ATOM 4648 C C . PRO B 2 302 ? 55.516 22.403 150.849 1.00 28.35 302 PRO B C 1
ATOM 4649 O O . PRO B 2 302 ? 55.649 21.283 151.263 1.00 27.08 302 PRO B O 1
ATOM 4653 N N . TYR B 2 303 ? 56.469 23.328 150.880 1.00 26.73 303 TYR B N 1
ATOM 4654 C CA . TYR B 2 303 ? 57.817 23.047 151.403 1.00 26.02 303 TYR B CA 1
ATOM 4655 C C . TYR B 2 303 ? 58.440 24.359 151.810 1.00 27.45 303 TYR B C 1
ATOM 4656 O O . TYR B 2 303 ? 57.984 25.457 151.401 1.00 25.80 303 TYR B O 1
ATOM 4665 N N . LEU B 2 304 ? 59.495 24.270 152.645 1.00 26.74 304 LEU B N 1
ATOM 4666 C CA . LEU B 2 304 ? 60.111 25.503 153.080 1.00 26.96 304 LEU B CA 1
ATOM 4667 C C . LEU B 2 304 ? 61.446 25.666 152.341 1.00 26.56 304 LEU B C 1
ATOM 4668 O O . LEU B 2 304 ? 62.110 24.670 152.053 1.00 27.66 304 LEU B O 1
ATOM 4673 N N . THR B 2 305 ? 61.826 26.931 152.064 1.00 28.98 305 THR B N 1
ATOM 4674 C CA . THR B 2 305 ? 63.204 27.236 151.654 1.00 27.69 305 THR B CA 1
ATOM 4675 C C . THR B 2 305 ? 64.185 26.993 152.809 1.00 31.52 305 THR B C 1
ATOM 4676 O O . THR B 2 305 ? 63.808 26.840 153.988 1.00 30.35 305 THR B O 1
ATOM 4680 N N . ALA B 2 306 ? 65.485 26.931 152.478 1.00 29.76 306 ALA B N 1
ATOM 4681 C CA . ALA B 2 306 ? 66.479 26.674 153.516 1.00 30.43 306 ALA B CA 1
ATOM 4682 C C . ALA B 2 306 ? 66.368 27.702 154.628 1.00 29.11 306 ALA B C 1
ATOM 4683 O O . ALA B 2 306 ? 66.435 27.368 155.815 1.00 31.99 306 ALA B O 1
ATOM 4685 N N . LYS B 2 307 ? 66.197 28.977 154.254 1.00 28.94 307 LYS B N 1
ATOM 4686 C CA . LYS B 2 307 ? 66.154 30.072 155.194 1.00 30.29 307 LYS B CA 1
ATOM 4687 C C . LYS B 2 307 ? 64.938 29.968 156.122 1.00 30.80 307 LYS B C 1
ATOM 4688 O O . LYS B 2 307 ? 65.024 30.174 157.330 1.00 30.22 307 LYS B O 1
ATOM 4694 N N . ASP B 2 308 ? 63.786 29.638 155.551 1.00 29.46 308 ASP B N 1
ATOM 4695 C CA . ASP B 2 308 ? 62.577 29.598 156.376 1.00 27.63 308 ASP B CA 1
ATOM 4696 C C . ASP B 2 308 ? 62.553 28.334 157.268 1.00 24.83 308 ASP B C 1
ATOM 4697 O O . ASP B 2 308 ? 61.999 28.397 158.381 1.00 30.32 308 ASP B O 1
ATOM 4702 N N . ALA B 2 309 ? 63.134 27.228 156.798 1.00 26.57 309 ALA B N 1
ATOM 4703 C CA . ALA B 2 309 ? 63.232 26.024 157.628 1.00 27.17 309 ALA B CA 1
ATOM 4704 C C . ALA B 2 309 ? 64.173 26.280 158.790 1.00 31.83 309 ALA B C 1
ATOM 4705 O O . ALA B 2 309 ? 63.848 25.962 159.933 1.00 31.35 309 ALA B O 1
ATOM 4707 N N . GLU B 2 310 ? 65.325 26.913 158.498 1.00 29.66 310 GLU B N 1
ATOM 4708 C CA . GLU B 2 310 ? 66.201 27.320 159.600 1.00 30.35 310 GLU B CA 1
ATOM 4709 C C . GLU B 2 310 ? 65.469 28.200 160.609 1.00 30.27 310 GLU B C 1
ATOM 4710 O O . GLU B 2 310 ? 65.543 27.975 161.821 1.00 31.45 310 GLU B O 1
ATOM 4716 N N . ASP B 2 311 ? 64.783 29.252 160.144 1.00 29.84 311 ASP B N 1
ATOM 4717 C CA . ASP B 2 311 ? 64.104 30.179 161.039 1.00 29.93 311 ASP B CA 1
ATOM 4718 C C . ASP B 2 311 ? 63.063 29.468 161.929 1.00 33.05 311 ASP B C 1
ATOM 4719 O O . ASP B 2 311 ? 62.877 29.844 163.098 1.00 30.38 311 ASP B O 1
ATOM 4724 N N . LEU B 2 312 ? 62.326 28.516 161.342 1.00 28.54 312 LEU B N 1
ATOM 4725 C CA . LEU B 2 312 ? 61.276 27.855 162.117 1.00 28.51 312 LEU B CA 1
ATOM 4726 C C . LEU B 2 312 ? 61.910 26.988 163.197 1.00 26.21 312 LEU B C 1
ATOM 4727 O O . LEU B 2 312 ? 61.390 26.943 164.306 1.00 28.77 312 LEU B O 1
ATOM 4732 N N . VAL B 2 313 ? 62.986 26.274 162.850 1.00 28.50 313 VAL B N 1
ATOM 4733 C CA . VAL B 2 313 ? 63.603 25.408 163.855 1.00 30.28 313 VAL B CA 1
ATOM 4734 C C . VAL B 2 313 ? 64.253 26.262 164.959 1.00 33.71 313 VAL B C 1
ATOM 4735 O O . VAL B 2 313 ? 64.146 25.949 166.148 1.00 30.86 313 VAL B O 1
ATOM 4739 N N . VAL B 2 314 ? 64.909 27.376 164.577 1.00 30.09 314 VAL B N 1
ATOM 4740 C CA . VAL B 2 314 ? 65.442 28.296 165.566 1.00 31.89 314 VAL B CA 1
ATOM 4741 C C . VAL B 2 314 ? 64.347 28.838 166.483 1.00 29.77 314 VAL B C 1
ATOM 4742 O O . VAL B 2 314 ? 64.551 28.908 167.701 1.00 34.89 314 VAL B O 1
ATOM 4746 N N . GLN B 2 315 ? 63.184 29.226 165.924 1.00 30.40 315 GLN B N 1
ATOM 4747 C CA . GLN B 2 315 ? 62.062 29.758 166.685 1.00 28.57 315 GLN B CA 1
ATOM 4748 C C . GLN B 2 315 ? 61.630 28.664 167.674 1.00 28.20 315 GLN B C 1
ATOM 4749 O O . GLN B 2 315 ? 61.279 28.964 168.822 1.00 28.79 315 GLN B O 1
ATOM 4755 N N . SER B 2 316 ? 61.563 27.418 167.171 1.00 27.25 316 SER B N 1
ATOM 4756 C CA . SER B 2 316 ? 61.001 26.354 168.010 1.00 27.81 316 SER B CA 1
ATOM 4757 C C . SER B 2 316 ? 61.935 26.058 169.196 1.00 29.70 316 SER B C 1
ATOM 4758 O O . SER B 2 316 ? 61.474 25.791 170.309 1.00 31.09 316 SER B O 1
ATOM 4761 N N . ILE B 2 317 ? 63.239 25.947 168.903 1.00 29.03 317 ILE B N 1
ATOM 4762 C CA . ILE B 2 317 ? 64.257 25.690 169.932 1.00 31.19 317 ILE B CA 1
ATOM 4763 C C . ILE B 2 317 ? 64.216 26.797 170.975 1.00 31.17 317 ILE B C 1
ATOM 4764 O O . ILE B 2 317 ? 64.198 26.534 172.167 1.00 30.23 317 ILE B O 1
ATOM 4769 N N . ALA B 2 318 ? 64.133 28.047 170.513 1.00 31.90 318 ALA B N 1
ATOM 4770 C CA . ALA B 2 318 ? 63.984 29.174 171.407 1.00 33.21 318 ALA B CA 1
ATOM 4771 C C . ALA B 2 318 ? 62.784 29.017 172.339 1.00 36.16 318 ALA B C 1
ATOM 4772 O O . ALA B 2 318 ? 62.910 29.236 173.546 1.00 31.13 318 ALA B O 1
ATOM 4774 N N . ALA B 2 319 ? 61.616 28.622 171.806 1.00 31.38 319 ALA B N 1
ATOM 4775 C CA . ALA B 2 319 ? 60.437 28.473 172.637 1.00 29.03 319 ALA B CA 1
ATOM 4776 C C . ALA B 2 319 ? 60.664 27.332 173.630 1.00 26.19 319 ALA B C 1
ATOM 4777 O O . ALA B 2 319 ? 60.297 27.454 174.791 1.00 30.04 319 ALA B O 1
ATOM 4779 N N . TYR B 2 320 ? 61.272 26.251 173.160 1.00 26.20 320 TYR B N 1
ATOM 4780 C CA . TYR B 2 320 ? 61.506 25.129 174.061 1.00 28.20 320 TYR B CA 1
ATOM 4781 C C . TYR B 2 320 ? 62.337 25.612 175.264 1.00 31.71 320 TYR B C 1
ATOM 4782 O O . TYR B 2 320 ? 61.980 25.389 176.433 1.00 31.40 320 TYR B O 1
ATOM 4791 N N . LYS B 2 321 ? 63.444 26.310 174.955 1.00 30.41 321 LYS B N 1
ATOM 4792 C CA . LYS B 2 321 ? 64.352 26.745 176.014 1.00 33.29 321 LYS B CA 1
ATOM 4793 C C . LYS B 2 321 ? 63.646 27.673 176.996 1.00 36.46 321 LYS B C 1
ATOM 4794 O O . LYS B 2 321 ? 63.933 27.684 178.198 1.00 36.15 321 LYS B O 1
ATOM 4800 N N . ALA B 2 322 ? 62.706 28.460 176.486 1.00 33.98 322 ALA B N 1
ATOM 4801 C CA . ALA B 2 322 ? 61.980 29.388 177.328 1.00 37.85 322 ALA B CA 1
ATOM 4802 C C . ALA B 2 322 ? 61.051 28.669 178.294 1.00 39.92 322 ALA B C 1
ATOM 4803 O O . ALA B 2 322 ? 60.644 29.264 179.285 1.00 39.12 322 ALA B O 1
ATOM 4805 N N . HIS B 2 323 ? 60.715 27.405 178.017 1.00 37.72 323 HIS B N 1
ATOM 4806 C CA . HIS B 2 323 ? 59.707 26.743 178.836 1.00 41.49 323 HIS B CA 1
ATOM 4807 C C . HIS B 2 323 ? 60.253 25.549 179.614 1.00 35.84 323 HIS B C 1
ATOM 4808 O O . HIS B 2 323 ? 59.474 24.844 180.249 1.00 43.92 323 HIS B O 1
ATOM 4815 N N . HIS B 2 324 ? 61.565 25.321 179.554 1.00 35.86 324 HIS B N 1
ATOM 4816 C CA . HIS B 2 324 ? 62.161 24.121 180.115 1.00 37.95 324 HIS B CA 1
ATOM 4817 C C . HIS B 2 324 ? 63.427 24.481 180.885 1.00 40.39 324 HIS B C 1
ATOM 4818 O O . HIS B 2 324 ? 64.132 25.423 180.524 1.00 37.44 324 HIS B O 1
ATOM 4825 N N . ARG B 2 325 ? 63.753 23.650 181.885 1.00 37.34 325 ARG B N 1
ATOM 4826 C CA . ARG B 2 325 ? 64.984 23.872 182.631 1.00 39.76 325 ARG B CA 1
ATOM 4827 C C . ARG B 2 325 ? 66.206 23.428 181.844 1.00 36.87 325 ARG B C 1
ATOM 4828 O O . ARG B 2 325 ? 67.282 24.027 181.954 1.00 40.00 325 ARG B O 1
ATOM 4836 N N . HIS B 2 326 ? 66.099 22.264 181.200 1.00 33.13 326 HIS B N 1
ATOM 4837 C CA . HIS B 2 326 ? 67.255 21.600 180.655 1.00 33.67 326 HIS B CA 1
ATOM 4838 C C . HIS B 2 326 ? 67.214 21.736 179.145 1.00 37.54 326 HIS B C 1
ATOM 4839 O O . HIS B 2 326 ? 66.162 21.567 178.538 1.00 35.40 326 HIS B O 1
ATOM 4846 N N . VAL B 2 327 ? 68.383 21.903 178.548 1.00 38.24 327 VAL B N 1
ATOM 4847 C CA . VAL B 2 327 ? 68.476 21.787 177.104 1.00 39.62 327 VAL B CA 1
ATOM 4848 C C . VAL B 2 327 ? 68.451 20.304 176.742 1.00 41.87 327 VAL B C 1
ATOM 4849 O O . VAL B 2 327 ? 69.126 19.487 177.347 1.00 40.59 327 VAL B O 1
ATOM 4853 N N . PRO B 2 328 ? 67.743 19.905 175.665 1.00 45.39 328 PRO B N 1
ATOM 4854 C CA . PRO B 2 328 ? 67.709 18.499 175.262 1.00 45.41 328 PRO B CA 1
ATOM 4855 C C . PRO B 2 328 ? 69.073 18.043 174.744 1.00 40.20 328 PRO B C 1
ATOM 4856 O O . PRO B 2 328 ? 69.786 18.810 174.104 1.00 45.11 328 PRO B O 1
ATOM 4860 N N . ALA B 2 329 ? 69.399 16.777 174.972 1.00 42.11 329 ALA B N 1
ATOM 4861 C CA . ALA B 2 329 ? 70.568 16.155 174.366 1.00 50.14 329 ALA B CA 1
ATOM 4862 C C . ALA B 2 329 ? 70.294 15.697 172.921 1.00 48.56 329 ALA B C 1
ATOM 4863 O O . ALA B 2 329 ? 71.232 15.429 172.170 1.00 44.65 329 ALA B O 1
ATOM 4865 N N . ARG B 2 330 ? 69.011 15.584 172.533 1.00 38.88 330 ARG B N 1
ATOM 4866 C CA . ARG B 2 330 ? 68.648 15.075 171.212 1.00 36.92 330 ARG B CA 1
ATOM 4867 C C . ARG B 2 330 ? 67.364 15.771 170.746 1.00 34.65 330 ARG B C 1
ATOM 4868 O O . ARG B 2 330 ? 66.427 15.939 171.543 1.00 34.05 330 ARG B O 1
ATOM 4876 N N . LEU B 2 331 ? 67.360 16.208 169.475 1.00 34.80 331 LEU B N 1
ATOM 4877 C CA . LEU B 2 331 ? 66.119 16.693 168.871 1.00 33.98 331 LEU B CA 1
ATOM 4878 C C . LEU B 2 331 ? 65.748 15.854 167.638 1.00 33.24 331 LEU B C 1
ATOM 4879 O O . LEU B 2 331 ? 66.555 15.652 166.750 1.00 31.66 331 LEU B O 1
ATOM 4884 N N . VAL B 2 332 ? 64.495 15.361 167.595 1.00 29.71 332 VAL B N 1
ATOM 4885 C CA . VAL B 2 332 ? 64.025 14.552 166.484 1.00 28.44 332 VAL B CA 1
ATOM 4886 C C . VAL B 2 332 ? 62.995 15.409 165.751 1.00 27.75 332 VAL B C 1
ATOM 4887 O O . VAL B 2 332 ? 62.103 15.944 166.406 1.00 30.87 332 VAL B O 1
ATOM 4891 N N . VAL B 2 333 ? 63.153 15.542 164.432 1.00 26.91 333 VAL B N 1
ATOM 4892 C CA . VAL B 2 333 ? 62.239 16.329 163.617 1.00 30.14 333 VAL B CA 1
ATOM 4893 C C . VAL B 2 333 ? 61.396 15.355 162.794 1.00 27.30 333 VAL B C 1
ATOM 4894 O O . VAL B 2 333 ? 61.954 14.486 162.167 1.00 27.61 333 VAL B O 1
ATOM 4898 N N . LEU B 2 334 ? 60.049 15.505 162.812 1.00 26.01 334 LEU B N 1
ATOM 4899 C CA . LEU B 2 334 ? 59.147 14.610 162.102 1.00 26.58 334 LEU B CA 1
ATOM 4900 C C . LEU B 2 334 ? 58.349 15.452 161.098 1.00 26.25 334 LEU B C 1
ATOM 4901 O O . LEU B 2 334 ? 57.938 16.560 161.432 1.00 26.88 334 LEU B O 1
ATOM 4906 N N . LYS B 2 335 ? 58.146 14.911 159.890 1.00 25.94 335 LYS B N 1
ATOM 4907 C CA . LYS B 2 335 ? 57.353 15.605 158.837 1.00 28.22 335 LYS B CA 1
ATOM 4908 C C . LYS B 2 335 ? 56.610 14.537 158.024 1.00 27.35 335 LYS B C 1
ATOM 4909 O O . LYS B 2 335 ? 57.230 13.499 157.733 1.00 26.87 335 LYS B O 1
ATOM 4915 N N . THR B 2 336 ? 55.341 14.774 157.673 1.00 23.67 336 THR B N 1
ATOM 4916 C CA . THR B 2 336 ? 54.594 13.757 156.942 1.00 24.23 336 THR B CA 1
ATOM 4917 C C . THR B 2 336 ? 54.869 13.773 155.434 1.00 27.37 336 THR B C 1
ATOM 4918 O O . THR B 2 336 ? 54.311 12.940 154.716 1.00 27.63 336 THR B O 1
ATOM 4922 N N . SER B 2 337 ? 55.663 14.735 154.943 1.00 26.51 337 SER B N 1
ATOM 4923 C CA . SER B 2 337 ? 56.100 14.745 153.553 1.00 25.80 337 SER B CA 1
ATOM 4924 C C . SER B 2 337 ? 57.639 14.689 153.518 1.00 26.39 337 SER B C 1
ATOM 4925 O O . SER B 2 337 ? 58.316 15.052 154.490 1.00 26.94 337 SER B O 1
ATOM 4928 N N . ARG B 2 338 ? 58.177 14.227 152.400 1.00 25.60 338 ARG B N 1
ATOM 4929 C CA . ARG B 2 338 ? 59.629 14.035 152.342 1.00 29.74 338 ARG B CA 1
ATOM 4930 C C . ARG B 2 338 ? 60.347 15.353 152.626 1.00 30.75 338 ARG B C 1
ATOM 4931 O O . ARG B 2 338 ? 59.850 16.449 152.316 1.00 28.69 338 ARG B O 1
ATOM 4939 N N . PHE B 2 339 ? 61.528 15.272 153.249 1.00 32.42 339 PHE B N 1
ATOM 4940 C CA . PHE B 2 339 ? 62.363 16.438 153.462 1.00 29.55 339 PHE B CA 1
ATOM 4941 C C . PHE B 2 339 ? 62.956 16.872 152.115 1.00 33.95 339 PHE B C 1
ATOM 4942 O O . PHE B 2 339 ? 63.667 16.086 151.473 1.00 33.23 339 PHE B O 1
ATOM 4950 N N . ARG B 2 340 ? 62.589 18.084 151.640 1.00 31.50 340 ARG B N 1
ATOM 4951 C CA . ARG B 2 340 ? 63.287 18.649 150.495 1.00 33.36 340 ARG B CA 1
ATOM 4952 C C . ARG B 2 340 ? 64.757 18.860 150.878 1.00 31.05 340 ARG B C 1
ATOM 4953 O O . ARG B 2 340 ? 65.078 19.092 152.031 1.00 30.80 340 ARG B O 1
ATOM 4961 N N . SER B 2 341 ? 65.664 18.803 149.900 1.00 36.41 341 SER B N 1
ATOM 4962 C CA . SER B 2 341 ? 67.059 19.102 150.212 1.00 38.13 341 SER B CA 1
ATOM 4963 C C . SER B 2 341 ? 67.182 20.438 150.929 1.00 33.57 341 SER B C 1
ATOM 4964 O O . SER B 2 341 ? 67.962 20.584 151.853 1.00 34.56 341 SER B O 1
ATOM 4967 N N . GLU B 2 342 ? 66.409 21.447 150.506 1.00 35.11 342 GLU B N 1
ATOM 4968 C CA . GLU B 2 342 ? 66.495 22.756 151.144 1.00 35.76 342 GLU B CA 1
ATOM 4969 C C . GLU B 2 342 ? 66.015 22.734 152.597 1.00 34.07 342 GLU B C 1
ATOM 4970 O O . GLU B 2 342 ? 66.478 23.528 153.420 1.00 32.08 342 GLU B O 1
ATOM 4976 N N . GLU B 2 343 ? 65.007 21.897 152.903 1.00 32.33 343 GLU B N 1
ATOM 4977 C CA . GLU B 2 343 ? 64.549 21.780 154.278 1.00 32.84 343 GLU B CA 1
ATOM 4978 C C . GLU B 2 343 ? 65.631 21.145 155.166 1.00 32.25 343 GLU B C 1
ATOM 4979 O O . GLU B 2 343 ? 65.884 21.610 156.275 1.00 28.49 343 GLU B O 1
ATOM 4985 N N . ALA B 2 344 ? 66.262 20.081 154.654 1.00 34.95 344 ALA B N 1
ATOM 4986 C CA . ALA B 2 344 ? 67.296 19.362 155.393 1.00 36.40 344 ALA B CA 1
ATOM 4987 C C . ALA B 2 344 ? 68.480 20.297 155.613 1.00 37.04 344 ALA B C 1
ATOM 4988 O O . ALA B 2 344 ? 69.007 20.402 156.724 1.00 35.73 344 ALA B O 1
ATOM 4990 N N . GLU B 2 345 ? 68.802 21.076 154.568 1.00 35.30 345 GLU B N 1
ATOM 4991 C CA . GLU B 2 345 ? 69.843 22.088 154.707 1.00 38.04 345 GLU B CA 1
ATOM 4992 C C . GLU B 2 345 ? 69.542 23.087 155.822 1.00 39.39 345 GLU B C 1
ATOM 4993 O O . GLU B 2 345 ? 70.402 23.333 156.663 1.00 36.73 345 GLU B O 1
ATOM 4999 N N . GLY B 2 346 ? 68.343 23.688 155.844 1.00 32.95 346 GLY B N 1
ATOM 5000 C CA . GLY B 2 346 ? 68.043 24.702 156.840 1.00 28.47 346 GLY B CA 1
ATOM 5001 C C . GLY B 2 346 ? 67.911 24.107 158.244 1.00 30.44 346 GLY B C 1
ATOM 5002 O O . GLY B 2 346 ? 68.242 24.759 159.244 1.00 32.14 346 GLY B O 1
ATOM 5003 N N . ILE B 2 347 ? 67.349 22.886 158.318 1.00 31.73 347 ILE B N 1
ATOM 5004 C CA . ILE B 2 347 ? 67.214 22.269 159.634 1.00 32.68 347 ILE B CA 1
ATOM 5005 C C . ILE B 2 347 ? 68.638 21.988 160.139 1.00 34.94 347 ILE B C 1
ATOM 5006 O O . ILE B 2 347 ? 68.967 22.311 161.269 1.00 33.68 347 ILE B O 1
ATOM 5011 N N . ASP B 2 348 ? 69.491 21.454 159.255 1.00 39.60 348 ASP B N 1
ATOM 5012 C CA . ASP B 2 348 ? 70.880 21.205 159.638 1.00 41.94 348 ASP B CA 1
ATOM 5013 C C . ASP B 2 348 ? 71.532 22.480 160.161 1.00 44.99 348 ASP B C 1
ATOM 5014 O O . ASP B 2 348 ? 72.212 22.441 161.187 1.00 44.85 348 ASP B O 1
ATOM 5019 N N . ALA B 2 349 ? 71.300 23.624 159.486 1.00 39.53 349 ALA B N 1
ATOM 5020 C CA . ALA B 2 349 ? 71.894 24.895 159.884 1.00 41.45 349 ALA B CA 1
ATOM 5021 C C . ALA B 2 349 ? 71.408 25.330 161.268 1.00 44.05 349 ALA B C 1
ATOM 5022 O O . ALA B 2 349 ? 72.183 25.850 162.071 1.00 38.65 349 ALA B O 1
ATOM 5024 N N . ALA B 2 350 ? 70.114 25.129 161.564 1.00 37.05 350 ALA B N 1
ATOM 5025 C CA . ALA B 2 350 ? 69.592 25.541 162.855 1.00 33.96 350 ALA B CA 1
ATOM 5026 C C . ALA B 2 350 ? 70.154 24.631 163.959 1.00 34.17 350 ALA B C 1
ATOM 5027 O O . ALA B 2 350 ? 70.402 25.117 165.058 1.00 39.12 350 ALA B O 1
ATOM 5029 N N . LEU B 2 351 ? 70.270 23.326 163.670 1.00 38.61 351 LEU B N 1
ATOM 5030 C CA . LEU B 2 351 ? 70.726 22.344 164.661 1.00 44.39 351 LEU B CA 1
ATOM 5031 C C . LEU B 2 351 ? 72.185 22.633 165.017 1.00 55.39 351 LEU B C 1
ATOM 5032 O O . LEU B 2 351 ? 72.524 22.769 166.198 1.00 53.04 351 LEU B O 1
ATOM 5037 N N . GLY B 2 352 ? 73.026 22.743 163.976 1.00 56.62 352 GLY B N 1
ATOM 5038 C CA . GLY B 2 352 ? 74.437 23.091 164.119 1.00 61.93 352 GLY B CA 1
ATOM 5039 C C . GLY B 2 352 ? 74.655 24.239 165.106 1.00 59.80 352 GLY B C 1
ATOM 5040 O O . GLY B 2 352 ? 75.457 24.130 166.036 1.00 59.02 352 GLY B O 1
ATOM 5041 N N . LYS B 2 353 ? 73.900 25.322 164.907 1.00 51.26 353 LYS B N 1
ATOM 5042 C CA . LYS B 2 353 ? 74.014 26.534 165.705 1.00 53.28 353 LYS B CA 1
ATOM 5043 C C . LYS B 2 353 ? 73.396 26.368 167.090 1.00 55.17 353 LYS B C 1
ATOM 5044 O O . LYS B 2 353 ? 73.658 27.187 167.963 1.00 60.73 353 LYS B O 1
ATOM 5050 N N . SER B 2 354 ? 72.568 25.338 167.296 1.00 49.70 354 SER B N 1
ATOM 5051 C CA . SER B 2 354 ? 71.875 25.184 168.568 1.00 53.05 354 SER B CA 1
ATOM 5052 C C . SER B 2 354 ? 72.816 24.573 169.605 1.00 52.81 354 SER B C 1
ATOM 5053 O O . SER B 2 354 ? 72.589 24.716 170.808 1.00 49.77 354 SER B O 1
ATOM 5056 N N . GLY B 2 355 ? 73.810 23.820 169.109 1.00 56.05 355 GLY B N 1
ATOM 5057 C CA . GLY B 2 355 ? 74.709 23.024 169.925 1.00 57.01 355 GLY B CA 1
ATOM 5058 C C . GLY B 2 355 ? 74.054 21.778 170.527 1.00 62.29 355 GLY B C 1
ATOM 5059 O O . GLY B 2 355 ? 74.705 21.074 171.294 1.00 56.74 355 GLY B O 1
ATOM 5060 N N . ILE B 2 356 ? 72.772 21.514 170.202 1.00 55.92 356 ILE B N 1
ATOM 5061 C CA . ILE B 2 356 ? 72.137 20.254 170.566 1.00 51.52 356 ILE B CA 1
ATOM 5062 C C . ILE B 2 356 ? 72.972 19.136 169.951 1.00 52.12 356 ILE B C 1
ATOM 5063 O O . ILE B 2 356 ? 73.346 19.208 168.782 1.00 51.94 356 ILE B O 1
ATOM 5068 N N . GLU B 2 357 ? 73.311 18.136 170.778 1.00 55.54 357 GLU B N 1
ATOM 5069 C CA . GLU B 2 357 ? 74.358 17.175 170.458 1.00 55.61 357 GLU B CA 1
ATOM 5070 C C . GLU B 2 357 ? 73.953 16.227 169.316 1.00 53.58 357 GLU B C 1
ATOM 5071 O O . GLU B 2 357 ? 74.734 15.998 168.386 1.00 50.52 357 GLU B O 1
ATOM 5085 N N . SER B 2 359 ? 70.709 14.710 166.599 1.00 36.52 359 SER B N 1
ATOM 5086 C CA . SER B 2 359 ? 69.469 15.104 165.944 1.00 37.64 359 SER B CA 1
ATOM 5087 C C . SER B 2 359 ? 69.106 14.089 164.878 1.00 38.37 359 SER B C 1
ATOM 5088 O O . SER B 2 359 ? 69.989 13.446 164.310 1.00 38.62 359 SER B O 1
ATOM 5091 N N . ASP B 2 360 ? 67.791 13.968 164.621 1.00 30.48 360 ASP B N 1
ATOM 5092 C CA . ASP B 2 360 ? 67.285 13.011 163.658 1.00 30.95 360 ASP B CA 1
ATOM 5093 C C . ASP B 2 360 ? 66.174 13.681 162.853 1.00 29.78 360 ASP B C 1
ATOM 5094 O O . ASP B 2 360 ? 65.496 14.547 163.383 1.00 32.60 360 ASP B O 1
ATOM 5099 N N . LEU B 2 361 ? 66.047 13.306 161.575 1.00 29.30 361 LEU B N 1
ATOM 5100 C CA . LEU B 2 361 ? 64.958 13.759 160.715 1.00 31.88 361 LEU B CA 1
ATOM 5101 C C . LEU B 2 361 ? 64.240 12.517 160.185 1.00 31.56 361 LEU B C 1
ATOM 5102 O O . LEU B 2 361 ? 64.870 11.671 159.557 1.00 33.42 361 LEU B O 1
ATOM 5107 N N . VAL B 2 362 ? 62.920 12.418 160.423 1.00 27.72 362 VAL B N 1
ATOM 5108 C CA . VAL B 2 362 ? 62.187 11.234 160.011 1.00 27.02 362 VAL B CA 1
ATOM 5109 C C . VAL B 2 362 ? 60.937 11.666 159.243 1.00 26.42 362 VAL B C 1
ATOM 5110 O O . VAL B 2 362 ? 60.132 12.458 159.746 1.00 27.66 362 VAL B O 1
ATOM 5114 N N . TRP B 2 363 ? 60.792 11.114 158.037 1.00 25.99 363 TRP B N 1
ATOM 5115 C CA . TRP B 2 363 ? 59.568 11.266 157.261 1.00 25.87 363 TRP B CA 1
ATOM 5116 C C . TRP B 2 363 ? 58.626 10.150 157.696 1.00 24.21 363 TRP B C 1
ATOM 5117 O O . TRP B 2 363 ? 58.978 8.981 157.561 1.00 27.94 363 TRP B O 1
ATOM 5128 N N . VAL B 2 364 ? 57.467 10.514 158.241 1.00 23.61 364 VAL B N 1
ATOM 5129 C CA . VAL B 2 364 ? 56.486 9.567 158.748 1.00 24.61 364 VAL B CA 1
ATOM 5130 C C . VAL B 2 364 ? 55.406 9.446 157.676 1.00 28.95 364 VAL B C 1
ATOM 5131 O O . VAL B 2 364 ? 54.595 10.366 157.517 1.00 26.93 364 VAL B O 1
ATOM 5135 N N . GLN B 2 365 ? 55.440 8.368 156.862 1.00 25.81 365 GLN B N 1
ATOM 5136 C CA . GLN B 2 365 ? 54.368 8.181 155.892 1.00 29.72 365 GLN B CA 1
ATOM 5137 C C . GLN B 2 365 ? 53.118 7.681 156.589 1.00 28.73 365 GLN B C 1
ATOM 5138 O O . GLN B 2 365 ? 53.157 6.616 157.203 1.00 26.32 365 GLN B O 1
ATOM 5144 N N . GLU B 2 366 ? 51.996 8.428 156.451 1.00 25.36 366 GLU B N 1
ATOM 5145 C CA . GLU B 2 366 ? 50.764 7.976 157.074 1.00 26.54 366 GLU B CA 1
ATOM 5146 C C . GLU B 2 366 ? 49.914 7.123 156.126 1.00 28.12 366 GLU B C 1
ATOM 5147 O O . GLU B 2 366 ? 48.927 6.571 156.597 1.00 26.88 366 GLU B O 1
ATOM 5153 N N . SER B 2 367 ? 50.254 7.075 154.834 1.00 26.85 367 SER B N 1
ATOM 5154 C CA . SER B 2 367 ? 49.384 6.415 153.854 1.00 27.20 367 SER B CA 1
ATOM 5155 C C . SER B 2 367 ? 50.147 5.385 153.035 1.00 28.77 367 SER B C 1
ATOM 5156 O O . SER B 2 367 ? 49.839 5.188 151.862 1.00 30.91 367 SER B O 1
ATOM 5159 N N . SER B 2 368 ? 51.139 4.725 153.634 1.00 26.54 368 SER B N 1
ATOM 5160 C CA . SER B 2 368 ? 51.867 3.702 152.860 1.00 27.34 368 SER B CA 1
ATOM 5161 C C . SER B 2 368 ? 50.943 2.521 152.579 1.00 26.57 368 SER B C 1
ATOM 5162 O O . SER B 2 368 ? 50.120 2.162 153.420 1.00 27.28 368 SER B O 1
ATOM 5165 N N . PRO B 2 369 ? 51.047 1.887 151.374 1.00 27.49 369 PRO B N 1
ATOM 5166 C CA . PRO B 2 369 ? 50.303 0.671 151.066 1.00 29.48 369 PRO B CA 1
ATOM 5167 C C . PRO B 2 369 ? 50.934 -0.626 151.584 1.00 28.20 369 PRO B C 1
ATOM 5168 O O . PRO B 2 369 ? 50.333 -1.696 151.457 1.00 29.51 369 PRO B O 1
ATOM 5172 N N . ILE B 2 370 ? 52.127 -0.542 152.170 1.00 27.74 370 ILE B N 1
ATOM 5173 C CA . ILE B 2 370 ? 52.885 -1.735 152.540 1.00 27.14 370 ILE B CA 1
ATOM 5174 C C . ILE B 2 370 ? 52.271 -2.309 153.817 1.00 29.36 370 ILE B C 1
ATOM 5175 O O . ILE B 2 370 ? 51.967 -1.565 154.744 1.00 27.39 370 ILE B O 1
ATOM 5180 N N . ALA B 2 371 ? 52.140 -3.639 153.902 1.00 26.63 371 ALA B N 1
ATOM 5181 C CA . ALA B 2 371 ? 51.583 -4.265 155.089 1.00 26.03 371 ALA B CA 1
ATOM 5182 C C . ALA B 2 371 ? 51.995 -5.733 155.179 1.00 31.41 371 ALA B C 1
ATOM 5183 O O . ALA B 2 371 ? 52.274 -6.378 154.151 1.00 28.91 371 ALA B O 1
ATOM 5185 N N . ILE B 2 372 ? 51.965 -6.273 156.411 1.00 28.27 372 ILE B N 1
ATOM 5186 C CA . ILE B 2 372 ? 52.200 -7.713 156.581 1.00 26.44 372 ILE B CA 1
ATOM 5187 C C . ILE B 2 372 ? 50.945 -8.345 157.170 1.00 29.38 372 ILE B C 1
ATOM 5188 O O . ILE B 2 372 ? 50.151 -7.685 157.835 1.00 29.13 372 ILE B O 1
ATOM 5193 N N . PHE B 2 373 ? 50.786 -9.671 157.010 1.00 27.61 373 PHE B N 1
ATOM 5194 C CA . PHE B 2 373 ? 49.547 -10.282 157.441 1.00 29.53 373 PHE B CA 1
ATOM 5195 C C . PHE B 2 373 ? 49.866 -11.626 158.073 1.00 31.76 373 PHE B C 1
ATOM 5196 O O . PHE B 2 373 ? 50.363 -12.532 157.387 1.00 31.32 373 PHE B O 1
ATOM 5204 N N . ARG B 2 374 ? 49.554 -11.733 159.364 1.00 30.01 374 ARG B N 1
ATOM 5205 C CA . ARG B 2 374 ? 49.726 -13.016 160.029 1.00 30.11 374 ARG B CA 1
ATOM 5206 C C . ARG B 2 374 ? 48.543 -13.894 159.628 1.00 29.15 374 ARG B C 1
ATOM 5207 O O . ARG B 2 374 ? 47.556 -13.478 159.003 1.00 29.69 374 ARG B O 1
ATOM 5215 N N . ASP B 2 375 ? 48.621 -15.162 160.041 1.00 34.55 375 ASP B N 1
ATOM 5216 C CA . ASP B 2 375 ? 47.602 -16.107 159.622 1.00 35.66 375 ASP B CA 1
ATOM 5217 C C . ASP B 2 375 ? 46.589 -16.288 160.744 1.00 38.10 375 ASP B C 1
ATOM 5218 O O . ASP B 2 375 ? 46.899 -16.916 161.745 1.00 43.22 375 ASP B O 1
ATOM 5223 N N . GLY B 2 376 ? 45.373 -15.774 160.551 1.00 36.69 376 GLY B N 1
ATOM 5224 C CA . GLY B 2 376 ? 44.361 -15.733 161.591 1.00 37.34 376 GLY B CA 1
ATOM 5225 C C . GLY B 2 376 ? 43.470 -14.494 161.469 1.00 33.96 376 GLY B C 1
ATOM 5226 O O . GLY B 2 376 ? 43.565 -13.709 160.514 1.00 34.73 376 GLY B O 1
ATOM 5227 N N . ASN B 2 377 ? 42.603 -14.311 162.458 1.00 30.33 377 ASN B N 1
ATOM 5228 C CA . ASN B 2 377 ? 41.612 -13.246 162.359 1.00 32.61 377 ASN B CA 1
ATOM 5229 C C . ASN B 2 377 ? 42.096 -11.976 163.066 1.00 29.95 377 ASN B C 1
ATOM 5230 O O . ASN B 2 377 ? 41.648 -10.895 162.687 1.00 32.66 377 ASN B O 1
ATOM 5235 N N . TYR B 2 378 ? 43.009 -12.102 164.031 1.00 31.95 378 TYR B N 1
ATOM 5236 C CA . TYR B 2 378 ? 43.516 -10.930 164.745 1.00 32.56 378 TYR B CA 1
ATOM 5237 C C . TYR B 2 378 ? 44.688 -10.340 163.971 1.00 32.60 378 TYR B C 1
ATOM 5238 O O . TYR B 2 378 ? 45.502 -11.084 163.417 1.00 29.83 378 TYR B O 1
ATOM 5247 N N . PRO B 2 379 ? 44.830 -8.992 163.882 1.00 30.63 379 PRO B N 1
ATOM 5248 C CA . PRO B 2 379 ? 46.014 -8.399 163.236 1.00 30.68 379 PRO B CA 1
ATOM 5249 C C . PRO B 2 379 ? 47.293 -8.540 164.046 1.00 28.90 379 PRO B C 1
ATOM 5250 O O . PRO B 2 379 ? 47.237 -9.005 165.175 1.00 29.09 379 PRO B O 1
ATOM 5254 N N . VAL B 2 380 ? 48.447 -8.186 163.451 1.00 28.25 380 VAL B N 1
ATOM 5255 C CA . VAL B 2 380 ? 49.713 -8.268 164.160 1.00 28.63 380 VAL B CA 1
ATOM 5256 C C . VAL B 2 380 ? 49.660 -7.379 165.408 1.00 30.62 380 VAL B C 1
ATOM 5257 O O . VAL B 2 380 ? 48.795 -6.510 165.519 1.00 30.71 380 VAL B O 1
ATOM 5261 N N . LEU B 2 381 ? 50.554 -7.678 166.358 1.00 27.27 381 LEU B N 1
ATOM 5262 C CA . LEU B 2 381 ? 50.604 -6.926 167.600 1.00 29.04 381 LEU B CA 1
ATOM 5263 C C . LEU B 2 381 ? 50.957 -5.463 167.305 1.00 27.34 381 LEU B C 1
ATOM 5264 O O . LEU B 2 381 ? 51.818 -5.173 166.482 1.00 26.40 381 LEU B O 1
ATOM 5269 N N . ARG B 2 382 ? 50.377 -4.531 168.094 1.00 29.01 382 ARG B N 1
ATOM 5270 C CA . ARG B 2 382 ? 50.994 -3.210 168.224 1.00 27.12 382 ARG B CA 1
ATOM 5271 C C . ARG B 2 382 ? 52.457 -3.364 168.639 1.00 27.29 382 ARG B C 1
ATOM 5272 O O . ARG B 2 382 ? 52.822 -4.187 169.489 1.00 27.84 382 ARG B O 1
ATOM 5280 N N . GLY B 2 383 ? 53.328 -2.567 168.023 1.00 24.11 383 GLY B N 1
ATOM 5281 C CA . GLY B 2 383 ? 54.760 -2.613 168.275 1.00 24.73 383 GLY B CA 1
ATOM 5282 C C . GLY B 2 383 ? 55.545 -3.518 167.304 1.00 24.62 383 GLY B C 1
ATOM 5283 O O . GLY B 2 383 ? 56.774 -3.500 167.336 1.00 26.19 383 GLY B O 1
ATOM 5284 N N . THR B 2 384 ? 54.848 -4.191 166.394 1.00 24.81 384 THR B N 1
ATOM 5285 C CA . THR B 2 384 ? 55.501 -4.934 165.315 1.00 25.91 384 THR B CA 1
ATOM 5286 C C . THR B 2 384 ? 56.200 -3.964 164.367 1.00 27.50 384 THR B C 1
ATOM 5287 O O . THR B 2 384 ? 55.630 -2.956 163.939 1.00 28.44 384 THR B O 1
ATOM 5291 N N . PHE B 2 385 ? 57.468 -4.270 164.080 1.00 27.49 385 PHE B N 1
ATOM 5292 C CA . PHE B 2 385 ? 58.301 -3.407 163.280 1.00 26.52 385 PHE B CA 1
ATOM 5293 C C . PHE B 2 385 ? 59.046 -4.291 162.288 1.00 29.27 385 PHE B C 1
ATOM 5294 O O . PHE B 2 385 ? 59.532 -5.363 162.671 1.00 29.72 385 PHE B O 1
ATOM 5302 N N . VAL B 2 386 ? 59.123 -3.827 161.035 1.00 26.91 386 VAL B N 1
ATOM 5303 C CA . VAL B 2 386 ? 59.904 -4.511 160.014 1.00 28.20 386 VAL B CA 1
ATOM 5304 C C . VAL B 2 386 ? 60.868 -3.523 159.393 1.00 30.49 386 VAL B C 1
ATOM 5305 O O . VAL B 2 386 ? 60.469 -2.464 158.915 1.00 29.00 386 VAL B O 1
ATOM 5309 N N . ASP B 2 387 ? 62.165 -3.842 159.416 1.00 27.39 387 ASP B N 1
ATOM 5310 C CA . ASP B 2 387 ? 63.146 -2.981 158.806 1.00 28.91 387 ASP B CA 1
ATOM 5311 C C . ASP B 2 387 ? 63.220 -3.376 157.328 1.00 35.64 387 ASP B C 1
ATOM 5312 O O . ASP B 2 387 ? 63.670 -4.476 157.005 1.00 36.13 387 ASP B O 1
ATOM 5317 N N . LEU B 2 388 ? 62.727 -2.496 156.459 1.00 31.77 388 LEU B N 1
ATOM 5318 C CA . LEU B 2 388 ? 62.708 -2.748 154.998 1.00 37.98 388 LEU B CA 1
ATOM 5319 C C . LEU B 2 388 ? 63.874 -2.004 154.356 1.00 46.29 388 LEU B C 1
ATOM 5320 O O . LEU B 2 388 ? 63.604 -1.025 153.653 1.00 53.11 388 LEU B O 1
ATOM 5325 N N . ASP B 2 389 ? 65.107 -2.415 154.639 1.00 42.64 389 ASP B N 1
ATOM 5326 C CA . ASP B 2 389 ? 66.289 -1.812 153.970 1.00 43.72 389 ASP B CA 1
ATOM 5327 C C . ASP B 2 389 ? 66.315 -0.286 154.071 1.00 49.24 389 ASP B C 1
ATOM 5328 O O . ASP B 2 389 ? 66.352 0.356 153.023 1.00 56.18 389 ASP B O 1
ATOM 5333 N N . GLY B 2 390 ? 66.291 0.265 155.283 1.00 53.33 390 GLY B N 1
ATOM 5334 C CA . GLY B 2 390 ? 66.371 1.728 155.458 1.00 56.37 390 GLY B CA 1
ATOM 5335 C C . GLY B 2 390 ? 65.006 2.383 155.528 1.00 53.49 390 GLY B C 1
ATOM 5336 O O . GLY B 2 390 ? 64.957 3.617 155.577 1.00 61.54 390 GLY B O 1
ATOM 5337 N N . LYS B 2 391 ? 63.941 1.600 155.442 1.00 42.35 391 LYS B N 1
ATOM 5338 C CA . LYS B 2 391 ? 62.570 2.117 155.642 1.00 37.49 391 LYS B CA 1
ATOM 5339 C C . LYS B 2 391 ? 62.026 1.257 156.784 1.00 40.32 391 LYS B C 1
ATOM 5340 O O . LYS B 2 391 ? 62.427 0.105 156.858 1.00 40.36 391 LYS B O 1
ATOM 5346 N N . GLY B 2 392 ? 61.169 1.789 157.642 1.00 31.84 392 GLY B N 1
ATOM 5347 C CA . GLY B 2 392 ? 60.773 1.051 158.840 1.00 34.96 392 GLY B CA 1
ATOM 5348 C C . GLY B 2 392 ? 59.260 0.983 158.928 1.00 31.03 392 GLY B C 1
ATOM 5349 O O . GLY B 2 392 ? 58.613 2.028 159.059 1.00 30.21 392 GLY B O 1
ATOM 5350 N N . LEU B 2 393 ? 58.707 -0.231 158.824 1.00 28.88 393 LEU B N 1
ATOM 5351 C CA . LEU B 2 393 ? 57.262 -0.414 158.848 1.00 26.60 393 LEU B CA 1
ATOM 5352 C C . LEU B 2 393 ? 56.873 -0.604 160.313 1.00 29.47 393 LEU B C 1
ATOM 5353 O O . LEU B 2 393 ? 57.377 -1.527 160.939 1.00 28.41 393 LEU B O 1
ATOM 5358 N N . LEU B 2 394 ? 56.042 0.284 160.877 1.00 25.63 394 LEU B N 1
ATOM 5359 C CA . LEU B 2 394 ? 55.758 0.193 162.309 1.00 23.19 394 LEU B CA 1
ATOM 5360 C C . LEU B 2 394 ? 54.234 0.119 162.538 1.00 23.97 394 LEU B C 1
ATOM 5361 O O . LEU B 2 394 ? 53.492 1.031 162.153 1.00 24.82 394 LEU B O 1
ATOM 5366 N N . TYR B 2 395 ? 53.775 -0.897 163.281 1.00 22.11 395 TYR B N 1
ATOM 5367 C CA . TYR B 2 395 ? 52.360 -1.026 163.627 1.00 22.73 395 TYR B CA 1
ATOM 5368 C C . TYR B 2 395 ? 52.141 -0.266 164.940 1.00 25.63 395 TYR B C 1
ATOM 5369 O O . TYR B 2 395 ? 52.399 -0.795 165.999 1.00 24.21 395 TYR B O 1
ATOM 5378 N N . THR B 2 396 ? 51.595 0.949 164.876 1.00 23.87 396 THR B N 1
ATOM 5379 C CA . THR B 2 396 ? 51.246 1.644 166.116 1.00 24.09 396 THR B CA 1
ATOM 5380 C C . THR B 2 396 ? 49.868 1.191 166.592 1.00 23.69 396 THR B C 1
ATOM 5381 O O . THR B 2 396 ? 49.491 1.466 167.750 1.00 25.94 396 THR B O 1
ATOM 5385 N N . ARG B 2 397 ? 49.094 0.549 165.695 1.00 23.53 397 ARG B N 1
ATOM 5386 C CA . ARG B 2 397 ? 47.846 -0.082 166.087 1.00 25.35 397 ARG B CA 1
ATOM 5387 C C . ARG B 2 397 ? 47.901 -1.558 165.690 1.00 30.51 397 ARG B C 1
ATOM 5388 O O . ARG B 2 397 ? 48.620 -1.930 164.754 1.00 28.17 397 ARG B O 1
ATOM 5396 N N . GLY B 2 398 ? 47.116 -2.353 166.422 1.00 28.31 398 GLY B N 1
ATOM 5397 C CA . GLY B 2 398 ? 47.137 -3.796 166.255 1.00 29.64 398 GLY B CA 1
ATOM 5398 C C . GLY B 2 398 ? 46.685 -4.479 167.548 1.00 30.46 398 GLY B C 1
ATOM 5399 O O . GLY B 2 398 ? 46.042 -3.875 168.410 1.00 27.01 398 GLY B O 1
ATOM 5400 N N . SER B 2 399 ? 46.894 -5.802 167.593 1.00 27.12 399 SER B N 1
ATOM 5401 C CA . SER B 2 399 ? 46.554 -6.551 168.778 1.00 25.46 399 SER B CA 1
ATOM 5402 C C . SER B 2 399 ? 47.355 -6.016 169.958 1.00 24.13 399 SER B C 1
ATOM 5403 O O . SER B 2 399 ? 48.553 -5.753 169.848 1.00 24.48 399 SER B O 1
ATOM 5406 N N . VAL B 2 400 ? 46.650 -5.860 171.095 1.00 28.42 400 VAL B N 1
ATOM 5407 C CA . VAL B 2 400 ? 47.215 -5.287 172.302 1.00 24.70 400 VAL B CA 1
ATOM 5408 C C . VAL B 2 400 ? 47.090 -6.321 173.435 1.00 26.39 400 VAL B C 1
ATOM 5409 O O . VAL B 2 400 ? 45.986 -6.553 173.934 1.00 26.14 400 VAL B O 1
ATOM 5413 N N . PRO B 2 401 ? 48.186 -6.988 173.839 1.00 29.09 401 PRO B N 1
ATOM 5414 C CA . PRO B 2 401 ? 48.120 -7.986 174.924 1.00 28.45 401 PRO B CA 1
ATOM 5415 C C . PRO B 2 401 ? 47.515 -7.486 176.233 1.00 29.58 401 PRO B C 1
ATOM 5416 O O . PRO B 2 401 ? 46.626 -8.138 176.784 1.00 28.40 401 PRO B O 1
ATOM 5420 N N . PHE B 2 402 ? 47.898 -6.266 176.645 1.00 26.65 402 PHE B N 1
ATOM 5421 C CA . PHE B 2 402 ? 47.285 -5.695 177.840 1.00 28.09 402 PHE B CA 1
ATOM 5422 C C . PHE B 2 402 ? 45.748 -5.706 177.809 1.00 27.86 402 PHE B C 1
ATOM 5423 O O . PHE B 2 402 ? 45.096 -5.961 178.837 1.00 28.62 402 PHE B O 1
ATOM 5431 N N . TYR B 2 403 ? 45.154 -5.371 176.650 1.00 26.31 403 TYR B N 1
ATOM 5432 C CA . TYR B 2 403 ? 43.716 -5.230 176.511 1.00 28.58 403 TYR B CA 1
ATOM 5433 C C . TYR B 2 403 ? 43.016 -6.561 176.222 1.00 27.94 403 TYR B C 1
ATOM 5434 O O . TYR B 2 403 ? 41.792 -6.607 176.294 1.00 31.04 403 TYR B O 1
ATOM 5443 N N . GLY B 2 404 ? 43.788 -7.599 175.868 1.00 32.33 404 GLY B N 1
ATOM 5444 C CA . GLY B 2 404 ? 43.280 -8.917 175.501 1.00 32.28 404 GLY B CA 1
ATOM 5445 C C . GLY B 2 404 ? 42.431 -8.951 174.229 1.00 36.59 404 GLY B C 1
ATOM 5446 O O . GLY B 2 404 ? 41.548 -9.819 174.076 1.00 30.13 404 GLY B O 1
ATOM 5447 N N . THR B 2 405 ? 42.716 -8.019 173.298 1.00 30.96 405 THR B N 1
ATOM 5448 C CA . THR B 2 405 ? 41.943 -7.903 172.076 1.00 29.33 405 THR B CA 1
ATOM 5449 C C . THR B 2 405 ? 42.680 -6.945 171.135 1.00 30.18 405 THR B C 1
ATOM 5450 O O . THR B 2 405 ? 43.719 -6.391 171.506 1.00 28.14 405 THR B O 1
ATOM 5454 N N . PHE B 2 406 ? 42.154 -6.834 169.918 1.00 27.68 406 PHE B N 1
ATOM 5455 C CA . PHE B 2 406 ? 42.430 -5.700 169.035 1.00 31.95 406 PHE B CA 1
ATOM 5456 C C . PHE B 2 406 ? 41.290 -4.696 169.219 1.00 29.51 406 PHE B C 1
ATOM 5457 O O . PHE B 2 406 ? 40.134 -4.926 168.813 1.00 30.65 406 PHE B O 1
ATOM 5465 N N . PRO B 2 407 ? 41.539 -3.537 169.877 1.00 29.26 407 PRO B N 1
ATOM 5466 C CA . PRO B 2 407 ? 40.420 -2.651 170.215 1.00 29.63 407 PRO B CA 1
ATOM 5467 C C . PRO B 2 407 ? 39.614 -2.083 169.042 1.00 33.22 407 PRO B C 1
ATOM 5468 O O . PRO B 2 407 ? 38.493 -1.641 169.225 1.00 36.72 407 PRO B O 1
ATOM 5472 N N . GLY B 2 408 ? 40.169 -2.087 167.830 1.00 31.13 408 GLY B N 1
ATOM 5473 C CA . GLY B 2 408 ? 39.431 -1.590 166.668 1.00 33.29 408 GLY B CA 1
ATOM 5474 C C . GLY B 2 408 ? 38.677 -2.687 165.910 1.00 34.26 408 GLY B C 1
ATOM 5475 O O . GLY B 2 408 ? 38.445 -3.779 166.444 1.00 32.24 408 GLY B O 1
ATOM 5476 N N . LEU B 2 409 ? 38.227 -2.352 164.684 1.00 34.31 409 LEU B N 1
ATOM 5477 C CA . LEU B 2 409 ? 37.526 -3.313 163.831 1.00 35.50 409 LEU B CA 1
ATOM 5478 C C . LEU B 2 409 ? 38.253 -3.460 162.500 1.00 33.20 409 LEU B C 1
ATOM 5479 O O . LEU B 2 409 ? 38.812 -4.526 162.200 1.00 31.33 409 LEU B O 1
ATOM 5484 N N . ARG B 2 410 ? 38.321 -2.365 161.729 1.00 33.42 410 ARG B N 1
ATOM 5485 C CA . ARG B 2 410 ? 39.064 -2.402 160.472 1.00 34.40 410 ARG B CA 1
ATOM 5486 C C . ARG B 2 410 ? 40.543 -2.701 160.712 1.00 32.52 410 ARG B C 1
ATOM 5487 O O . ARG B 2 410 ? 41.173 -2.199 161.648 1.00 33.37 410 ARG B O 1
ATOM 5495 N N . VAL B 2 411 ? 41.137 -3.482 159.812 1.00 27.20 411 VAL B N 1
ATOM 5496 C CA . VAL B 2 411 ? 42.530 -3.862 159.982 1.00 27.90 411 VAL B CA 1
ATOM 5497 C C . VAL B 2 411 ? 43.377 -2.602 160.099 1.00 33.30 411 VAL B C 1
ATOM 5498 O O . VAL B 2 411 ? 43.131 -1.613 159.404 1.00 34.40 411 VAL B O 1
ATOM 5502 N N . PRO B 2 412 ? 44.391 -2.592 160.990 1.00 32.53 412 PRO B N 1
ATOM 5503 C CA . PRO B 2 412 ? 45.297 -1.445 161.099 1.00 32.95 412 PRO B CA 1
ATOM 5504 C C . PRO B 2 412 ? 46.243 -1.405 159.901 1.00 31.41 412 PRO B C 1
ATOM 5505 O O . PRO B 2 412 ? 46.666 -2.440 159.371 1.00 27.85 412 PRO B O 1
ATOM 5509 N N . ARG B 2 413 ? 46.567 -0.185 159.477 1.00 27.39 413 ARG B N 1
ATOM 5510 C CA . ARG B 2 413 ? 47.566 0.005 158.442 1.00 30.60 413 ARG B CA 1
ATOM 5511 C C . ARG B 2 413 ? 48.731 0.710 159.105 1.00 27.06 413 ARG B C 1
ATOM 5512 O O . ARG B 2 413 ? 48.520 1.656 159.871 1.00 32.05 413 ARG B O 1
ATOM 5520 N N . PRO B 2 414 ? 49.953 0.191 158.920 1.00 26.93 414 PRO B N 1
ATOM 5521 C CA . PRO B 2 414 ? 51.117 0.672 159.669 1.00 27.36 414 PRO B CA 1
ATOM 5522 C C . PRO B 2 414 ? 51.638 2.003 159.128 1.00 29.72 414 PRO B C 1
ATOM 5523 O O . PRO B 2 414 ? 51.230 2.448 158.051 1.00 28.12 414 PRO B O 1
ATOM 5527 N N . LEU B 2 415 ? 52.547 2.630 159.897 1.00 26.74 415 LEU B N 1
ATOM 5528 C CA . LEU B 2 415 ? 53.308 3.783 159.437 1.00 23.91 415 LEU B CA 1
ATOM 5529 C C . LEU B 2 415 ? 54.547 3.254 158.719 1.00 26.59 415 LEU B C 1
ATOM 5530 O O . LEU B 2 415 ? 54.987 2.147 159.008 1.00 26.08 415 LEU B O 1
ATOM 5535 N N . LEU B 2 416 ? 55.046 4.038 157.752 1.00 22.65 416 LEU B N 1
ATOM 5536 C CA . LEU B 2 416 ? 56.373 3.761 157.204 1.00 24.00 416 LEU B CA 1
ATOM 5537 C C . LEU B 2 416 ? 57.296 4.903 157.569 1.00 25.42 416 LEU B C 1
ATOM 5538 O O . LEU B 2 416 ? 57.036 6.055 157.213 1.00 26.19 416 LEU B O 1
ATOM 5543 N N . LEU B 2 417 ? 58.390 4.595 158.288 1.00 25.16 417 LEU B N 1
ATOM 5544 C CA . LEU B 2 417 ? 59.298 5.633 158.741 1.00 26.95 417 LEU B CA 1
ATOM 5545 C C . LEU B 2 417 ? 60.528 5.635 157.840 1.00 31.06 417 LEU B C 1
ATOM 5546 O O . LEU B 2 417 ? 61.144 4.576 157.620 1.00 29.07 417 LEU B O 1
ATOM 5551 N N . VAL B 2 418 ? 60.836 6.824 157.320 1.00 26.05 418 VAL B N 1
ATOM 5552 C CA . VAL B 2 418 ? 61.989 6.988 156.441 1.00 27.86 418 VAL B CA 1
ATOM 5553 C C . VAL B 2 418 ? 62.941 8.001 157.071 1.00 29.91 418 VAL B C 1
ATOM 5554 O O . VAL B 2 418 ? 62.785 9.223 156.964 1.00 29.95 418 VAL B O 1
ATOM 5558 N N . PRO B 2 419 ? 64.000 7.523 157.760 1.00 32.98 419 PRO B N 1
ATOM 5559 C CA . PRO B 2 419 ? 64.979 8.430 158.350 1.00 35.56 419 PRO B CA 1
ATOM 5560 C C . PRO B 2 419 ? 65.861 9.071 157.285 1.00 33.46 419 PRO B C 1
ATOM 5561 O O . PRO B 2 419 ? 66.278 8.434 156.330 1.00 36.22 419 PRO B O 1
ATOM 5565 N N . HIS B 2 420 ? 66.116 10.361 157.432 1.00 30.34 420 HIS B N 1
ATOM 5566 C CA . HIS B 2 420 ? 66.962 11.053 156.483 1.00 33.85 420 HIS B CA 1
ATOM 5567 C C . HIS B 2 420 ? 68.404 10.626 156.763 1.00 35.58 420 HIS B C 1
ATOM 5568 O O . HIS B 2 420 ? 68.734 10.278 157.901 1.00 36.98 420 HIS B O 1
ATOM 5575 N N . GLU B 2 421 ? 69.251 10.671 155.732 1.00 40.84 421 GLU B N 1
ATOM 5576 C CA . GLU B 2 421 ? 70.664 10.322 155.905 1.00 47.39 421 GLU B CA 1
ATOM 5577 C C . GLU B 2 421 ? 71.365 11.224 156.928 1.00 45.99 421 GLU B C 1
ATOM 5578 O O . GLU B 2 421 ? 72.363 10.813 157.524 1.00 45.49 421 GLU B O 1
ATOM 5584 N N . ASN B 2 422 ? 70.887 12.462 157.128 1.00 41.66 422 ASN B N 1
ATOM 5585 C CA . ASN B 2 422 ? 71.475 13.322 158.156 1.00 45.70 422 ASN B CA 1
ATOM 5586 C C . ASN B 2 422 ? 71.263 12.819 159.601 1.00 44.86 422 ASN B C 1
ATOM 5587 O O . ASN B 2 422 ? 71.845 13.406 160.508 1.00 48.35 422 ASN B O 1
ATOM 5592 N N . SER B 2 423 ? 70.475 11.757 159.853 1.00 40.14 423 SER B N 1
ATOM 5593 C CA . SER B 2 423 ? 70.113 11.342 161.220 1.00 38.82 423 SER B CA 1
ATOM 5594 C C . SER B 2 423 ? 71.242 10.624 161.990 1.00 41.34 423 SER B C 1
ATOM 5595 O O . SER B 2 423 ? 71.928 9.761 161.449 1.00 40.98 423 SER B O 1
ATOM 5598 N N . ASP B 2 424 ? 71.330 10.886 163.301 1.00 42.84 424 ASP B N 1
ATOM 5599 C CA . ASP B 2 424 ? 72.321 10.278 164.196 1.00 40.85 424 ASP B CA 1
ATOM 5600 C C . ASP B 2 424 ? 71.898 8.899 164.722 1.00 41.04 424 ASP B C 1
ATOM 5601 O O . ASP B 2 424 ? 72.749 8.056 164.977 1.00 37.67 424 ASP B O 1
ATOM 5606 N N . SER B 2 425 ? 70.586 8.655 164.879 1.00 37.67 425 SER B N 1
ATOM 5607 C CA . SER B 2 425 ? 70.053 7.444 165.498 1.00 33.75 425 SER B CA 1
ATOM 5608 C C . SER B 2 425 ? 69.793 6.324 164.480 1.00 32.02 425 SER B C 1
ATOM 5609 O O . SER B 2 425 ? 69.658 6.569 163.291 1.00 33.71 425 SER B O 1
ATOM 5612 N N . THR B 2 426 ? 69.669 5.070 164.939 1.00 31.48 426 THR B N 1
ATOM 5613 C CA . THR B 2 426 ? 69.281 3.973 164.047 1.00 33.18 426 THR B CA 1
ATOM 5614 C C . THR B 2 426 ? 67.761 3.996 163.873 1.00 30.94 426 THR B C 1
ATOM 5615 O O . THR B 2 426 ? 67.082 4.626 164.688 1.00 33.25 426 THR B O 1
ATOM 5619 N N A ILE B 2 427 ? 67.268 3.290 162.846 0.50 31.84 427 ILE B N 1
ATOM 5620 N N B ILE B 2 427 ? 67.278 3.340 162.806 0.50 31.74 427 ILE B N 1
ATOM 5621 C CA A ILE B 2 427 ? 65.849 3.228 162.532 0.50 31.40 427 ILE B CA 1
ATOM 5622 C CA B ILE B 2 427 ? 65.853 3.227 162.545 0.50 31.69 427 ILE B CA 1
ATOM 5623 C C A ILE B 2 427 ? 65.097 2.419 163.586 0.50 30.99 427 ILE B C 1
ATOM 5624 C C B ILE B 2 427 ? 65.167 2.586 163.744 0.50 31.54 427 ILE B C 1
ATOM 5625 O O A ILE B 2 427 ? 63.888 2.575 163.751 0.50 27.02 427 ILE B O 1
ATOM 5626 O O B ILE B 2 427 ? 64.086 3.025 164.149 0.50 27.84 427 ILE B O 1
ATOM 5635 N N . LEU B 2 428 ? 65.808 1.554 164.321 1.00 31.38 428 LEU B N 1
ATOM 5636 C CA . LEU B 2 428 ? 65.211 0.843 165.443 1.00 31.16 428 LEU B CA 1
ATOM 5637 C C . LEU B 2 428 ? 64.955 1.813 166.603 1.00 27.95 428 LEU B C 1
ATOM 5638 O O . LEU B 2 428 ? 63.888 1.744 167.240 1.00 29.82 428 LEU B O 1
ATOM 5643 N N . THR B 2 429 ? 65.915 2.698 166.909 1.00 31.75 429 THR B N 1
ATOM 5644 C CA . THR B 2 429 ? 65.734 3.696 167.965 1.00 31.13 429 THR B CA 1
ATOM 5645 C C . THR B 2 429 ? 64.602 4.660 167.570 1.00 30.38 429 THR B C 1
ATOM 5646 O O . THR B 2 429 ? 63.779 5.016 168.400 1.00 31.58 429 THR B O 1
ATOM 5650 N N . LEU B 2 430 ? 64.574 5.070 166.295 1.00 30.66 430 LEU B N 1
ATOM 5651 C CA . LEU B 2 430 ? 63.600 6.092 165.896 1.00 31.87 430 LEU B CA 1
ATOM 5652 C C . LEU B 2 430 ? 62.196 5.512 165.876 1.00 29.49 430 LEU B C 1
ATOM 5653 O O . LEU B 2 430 ? 61.247 6.198 166.260 1.00 27.11 430 LEU B O 1
ATOM 5658 N N . ALA B 2 431 ? 62.054 4.249 165.445 1.00 29.11 431 ALA B N 1
ATOM 5659 C CA . ALA B 2 431 ? 60.769 3.580 165.537 1.00 28.07 431 ALA B CA 1
ATOM 5660 C C . ALA B 2 431 ? 60.276 3.439 166.987 1.00 30.14 431 ALA B C 1
ATOM 5661 O O . ALA B 2 431 ? 59.090 3.555 167.243 1.00 26.01 431 ALA B O 1
ATOM 5663 N N . LYS B 2 432 ? 61.152 3.118 167.949 1.00 25.91 432 LYS B N 1
ATOM 5664 C CA . LYS B 2 432 ? 60.709 3.020 169.343 1.00 29.09 432 LYS B CA 1
ATOM 5665 C C . LYS B 2 432 ? 60.245 4.385 169.848 1.00 26.20 432 LYS B C 1
ATOM 5666 O O . LYS B 2 432 ? 59.243 4.464 170.580 1.00 28.17 432 LYS B O 1
ATOM 5672 N N . ASP B 2 433 ? 60.920 5.461 169.384 1.00 28.56 433 ASP B N 1
ATOM 5673 C CA . ASP B 2 433 ? 60.525 6.819 169.751 1.00 26.19 433 ASP B CA 1
ATOM 5674 C C . ASP B 2 433 ? 59.129 7.156 169.218 1.00 26.41 433 ASP B C 1
ATOM 5675 O O . ASP B 2 433 ? 58.277 7.739 169.907 1.00 25.79 433 ASP B O 1
ATOM 5680 N N . VAL B 2 434 ? 58.899 6.834 167.937 1.00 25.62 434 VAL B N 1
ATOM 5681 C CA . VAL B 2 434 ? 57.567 7.056 167.367 1.00 23.41 434 VAL B CA 1
ATOM 5682 C C . VAL B 2 434 ? 56.490 6.311 168.132 1.00 24.36 434 VAL B C 1
ATOM 5683 O O . VAL B 2 434 ? 55.431 6.868 168.424 1.00 24.83 434 VAL B O 1
ATOM 5687 N N . LEU B 2 435 ? 56.752 5.061 168.500 1.00 24.45 435 LEU B N 1
ATOM 5688 C CA . LEU B 2 435 ? 55.727 4.285 169.186 1.00 25.08 435 LEU B CA 1
ATOM 5689 C C . LEU B 2 435 ? 55.407 4.916 170.553 1.00 24.49 435 LEU B C 1
ATOM 5690 O O . LEU B 2 435 ? 54.240 5.029 170.954 1.00 25.35 435 LEU B O 1
ATOM 5695 N N . ALA B 2 436 ? 56.439 5.405 171.236 1.00 26.05 436 ALA B N 1
ATOM 5696 C CA . ALA B 2 436 ? 56.261 6.020 172.553 1.00 26.05 436 ALA B CA 1
ATOM 5697 C C . ALA B 2 436 ? 55.451 7.320 172.422 1.00 25.85 436 ALA B C 1
ATOM 5698 O O . ALA B 2 436 ? 54.558 7.596 173.226 1.00 26.91 436 ALA B O 1
ATOM 5700 N N . LEU B 2 437 ? 55.714 8.070 171.355 1.00 25.26 437 LEU B N 1
ATOM 5701 C CA . LEU B 2 437 ? 55.034 9.340 171.150 1.00 24.86 437 LEU B CA 1
ATOM 5702 C C . LEU B 2 437 ? 53.555 9.107 170.855 1.00 24.55 437 LEU B C 1
ATOM 5703 O O . LEU B 2 437 ? 52.765 10.053 170.941 1.00 24.89 437 LEU B O 1
ATOM 5708 N N . THR B 2 438 ? 53.167 7.877 170.469 1.00 21.46 438 THR B N 1
ATOM 5709 C CA . THR B 2 438 ? 51.728 7.663 170.304 1.00 21.41 438 THR B CA 1
ATOM 5710 C C . THR B 2 438 ? 50.990 7.663 171.640 1.00 25.57 438 THR B C 1
ATOM 5711 O O . THR B 2 438 ? 49.745 7.763 171.655 1.00 22.85 438 THR B O 1
ATOM 5715 N N . LYS B 2 439 ? 51.717 7.634 172.755 1.00 25.31 439 LYS B N 1
ATOM 5716 C CA . LYS B 2 439 ? 50.998 7.472 174.005 1.00 24.66 439 LYS B CA 1
ATOM 5717 C C . LYS B 2 439 ? 50.677 8.854 174.560 1.00 29.72 439 LYS B C 1
ATOM 5718 O O . LYS B 2 439 ? 49.962 8.968 175.540 1.00 30.22 439 LYS B O 1
ATOM 5724 N N . VAL B 2 440 ? 51.240 9.892 173.940 1.00 29.63 440 VAL B N 1
ATOM 5725 C CA . VAL B 2 440 ? 50.870 11.241 174.361 1.00 29.94 440 VAL B CA 1
ATOM 5726 C C . VAL B 2 440 ? 49.519 11.525 173.714 1.00 31.68 440 VAL B C 1
ATOM 5727 O O . VAL B 2 440 ? 49.405 11.637 172.481 1.00 30.72 440 VAL B O 1
ATOM 5731 N N . ASN B 2 441 ? 48.509 11.628 174.560 1.00 35.73 441 ASN B N 1
ATOM 5732 C CA . ASN B 2 441 ? 47.153 11.549 174.076 1.00 35.45 441 ASN B CA 1
ATOM 5733 C C . ASN B 2 441 ? 46.256 12.487 174.893 1.00 40.24 441 ASN B C 1
ATOM 5734 O O . ASN B 2 441 ? 45.911 12.205 176.039 1.00 41.30 441 ASN B O 1
ATOM 5739 N N . TRP B 2 442 ? 45.774 13.564 174.259 1.00 33.98 442 TRP B N 1
ATOM 5740 C CA . TRP B 2 442 ? 44.959 14.527 174.991 1.00 39.06 442 TRP B CA 1
ATOM 5741 C C . TRP B 2 442 ? 43.468 14.227 174.835 1.00 44.20 442 TRP B C 1
ATOM 5742 O O . TRP B 2 442 ? 42.654 14.912 175.456 1.00 52.57 442 TRP B O 1
ATOM 5753 N N . ASN B 2 443 ? 43.136 13.258 173.970 1.00 34.95 443 ASN B N 1
ATOM 5754 C CA . ASN B 2 443 ? 41.791 12.897 173.559 1.00 37.35 443 ASN B CA 1
ATOM 5755 C C . ASN B 2 443 ? 41.207 11.740 174.398 1.00 41.52 443 ASN B C 1
ATOM 5756 O O . ASN B 2 443 ? 40.002 11.748 174.627 1.00 40.28 443 ASN B O 1
ATOM 5761 N N . THR B 2 444 ? 42.015 10.722 174.792 1.00 31.10 444 THR B N 1
ATOM 5762 C CA A THR B 2 444 ? 41.500 9.545 175.493 0.50 28.26 444 THR B CA 1
ATOM 5763 C CA B THR B 2 444 ? 41.516 9.526 175.457 0.50 29.74 444 THR B CA 1
ATOM 5764 C C . THR B 2 444 ? 42.560 8.977 176.430 1.00 27.44 444 THR B C 1
ATOM 5765 O O . THR B 2 444 ? 43.722 9.368 176.366 1.00 29.98 444 THR B O 1
ATOM 5772 N N . THR B 2 445 ? 42.145 8.026 177.305 1.00 25.81 445 THR B N 1
ATOM 5773 C CA . THR B 2 445 ? 43.069 7.308 178.175 1.00 25.82 445 THR B CA 1
ATOM 5774 C C . THR B 2 445 ? 43.387 5.907 177.607 1.00 28.08 445 THR B C 1
ATOM 5775 O O . THR B 2 445 ? 43.978 5.077 178.297 1.00 29.73 445 THR B O 1
ATOM 5779 N N . GLN B 2 446 ? 42.975 5.625 176.382 1.00 25.55 446 GLN B N 1
ATOM 5780 C CA . GLN B 2 446 ? 43.299 4.337 175.746 1.00 26.37 446 GLN B CA 1
ATOM 5781 C C . GLN B 2 446 ? 44.563 4.547 174.920 1.00 30.76 446 GLN B C 1
ATOM 5782 O O . GLN B 2 446 ? 44.599 5.506 174.134 1.00 30.17 446 GLN B O 1
ATOM 5788 N N . PHE B 2 447 ? 45.627 3.731 175.114 1.00 27.10 447 PHE B N 1
ATOM 5789 C CA . PHE B 2 447 ? 46.961 4.169 174.696 1.00 26.37 447 PHE B CA 1
ATOM 5790 C C . PHE B 2 447 ? 47.353 3.799 173.255 1.00 27.17 447 PHE B C 1
ATOM 5791 O O . PHE B 2 447 ? 48.451 4.179 172.781 1.00 27.83 447 PHE B O 1
ATOM 5799 N N . ASP B 2 448 ? 46.494 3.063 172.554 1.00 27.30 448 ASP B N 1
ATOM 5800 C CA . ASP B 2 448 ? 46.845 2.515 171.242 1.00 28.94 448 ASP B CA 1
ATOM 5801 C C . ASP B 2 448 ? 46.477 3.473 170.099 1.00 33.64 448 ASP B C 1
ATOM 5802 O O . ASP B 2 448 ? 45.620 3.147 169.262 1.00 31.65 448 ASP B O 1
ATOM 5807 N N A GLN B 2 449 ? 47.057 4.681 170.109 0.50 30.00 449 GLN B N 1
ATOM 5808 N N B GLN B 2 449 ? 47.174 4.621 170.060 0.50 28.89 449 GLN B N 1
ATOM 5809 C CA A GLN B 2 449 ? 46.740 5.668 169.082 0.50 28.06 449 GLN B CA 1
ATOM 5810 C CA B GLN B 2 449 ? 46.928 5.729 169.140 0.50 27.26 449 GLN B CA 1
ATOM 5811 C C A GLN B 2 449 ? 47.699 5.458 167.917 0.50 28.21 449 GLN B C 1
ATOM 5812 C C B GLN B 2 449 ? 47.784 5.497 167.901 0.50 27.63 449 GLN B C 1
ATOM 5813 O O A GLN B 2 449 ? 48.808 4.941 168.112 0.50 26.89 449 GLN B O 1
ATOM 5814 O O B GLN B 2 449 ? 48.902 4.977 168.024 0.50 25.58 449 GLN B O 1
ATOM 5825 N N . LYS B 2 450 ? 47.269 5.885 166.720 1.00 26.52 450 LYS B N 1
ATOM 5826 C CA . LYS B 2 450 ? 47.995 5.599 165.488 1.00 26.64 450 LYS B CA 1
ATOM 5827 C C . LYS B 2 450 ? 49.182 6.540 165.288 1.00 25.49 450 LYS B C 1
ATOM 5828 O O . LYS B 2 450 ? 50.280 6.106 164.906 1.00 24.35 450 LYS B O 1
ATOM 5834 N N . LEU B 2 451 ? 48.976 7.839 165.567 1.00 24.39 451 LEU B N 1
ATOM 5835 C CA . LEU B 2 451 ? 49.989 8.832 165.211 1.00 25.79 451 LEU B CA 1
ATOM 5836 C C . LEU B 2 451 ? 50.763 9.312 166.427 1.00 23.40 451 LEU B C 1
ATOM 5837 O O . LEU B 2 451 ? 50.201 9.555 167.493 1.00 25.28 451 LEU B O 1
ATOM 5842 N N . PRO B 2 452 ? 52.072 9.577 166.257 1.00 23.52 452 PRO B N 1
ATOM 5843 C CA . PRO B 2 452 ? 52.869 10.200 167.303 1.00 25.42 452 PRO B CA 1
ATOM 5844 C C . PRO B 2 452 ? 52.419 11.645 167.504 1.00 25.27 452 PRO B C 1
ATOM 5845 O O . PRO B 2 452 ? 52.001 12.311 166.537 1.00 25.54 452 PRO B O 1
ATOM 5849 N N . ALA B 2 453 ? 52.410 12.086 168.768 1.00 23.61 453 ALA B N 1
ATOM 5850 C CA . ALA B 2 453 ? 51.770 13.367 169.141 1.00 26.88 453 ALA B CA 1
ATOM 5851 C C . ALA B 2 453 ? 52.170 14.535 168.230 1.00 26.73 453 ALA B C 1
ATOM 5852 O O . ALA B 2 453 ? 51.318 15.332 167.873 1.00 28.47 453 ALA B O 1
ATOM 5854 N N . PRO B 2 454 ? 53.450 14.765 167.883 1.00 26.12 454 PRO B N 1
ATOM 5855 C CA . PRO B 2 454 ? 53.795 15.971 167.111 1.00 27.89 454 PRO B CA 1
ATOM 5856 C C . PRO B 2 454 ? 53.112 15.991 165.737 1.00 32.40 454 PRO B C 1
ATOM 5857 O O . PRO B 2 454 ? 52.771 17.069 165.231 1.00 34.39 454 PRO B O 1
ATOM 5861 N N . ILE B 2 455 ? 52.899 14.801 165.138 1.00 26.94 455 ILE B N 1
ATOM 5862 C CA . ILE B 2 455 ? 52.233 14.704 163.848 1.00 27.22 455 ILE B CA 1
ATOM 5863 C C . ILE B 2 455 ? 50.732 14.849 164.029 1.00 28.75 455 ILE B C 1
ATOM 5864 O O . ILE B 2 455 ? 50.051 15.592 163.291 1.00 28.87 455 ILE B O 1
ATOM 5869 N N . LYS B 2 456 ? 50.206 14.201 165.066 1.00 25.43 456 LYS B N 1
ATOM 5870 C CA . LYS B 2 456 ? 48.779 14.305 165.315 1.00 28.22 456 LYS B CA 1
ATOM 5871 C C . LYS B 2 456 ? 48.390 15.775 165.578 1.00 31.57 456 LYS B C 1
ATOM 5872 O O . LYS B 2 456 ? 47.351 16.254 165.145 1.00 34.34 456 LYS B O 1
ATOM 5878 N N . ALA B 2 457 ? 49.263 16.517 166.245 1.00 27.92 457 ALA B N 1
ATOM 5879 C CA . ALA B 2 457 ? 49.031 17.905 166.622 1.00 29.10 457 ALA B CA 1
ATOM 5880 C C . ALA B 2 457 ? 48.922 18.802 165.383 1.00 30.40 457 ALA B C 1
ATOM 5881 O O . ALA B 2 457 ? 48.217 19.810 165.427 1.00 25.31 457 ALA B O 1
ATOM 5883 N N . ALA B 2 458 ? 49.662 18.478 164.313 1.00 30.46 458 ALA B N 1
ATOM 5884 C CA . ALA B 2 458 ? 49.711 19.336 163.128 1.00 27.33 458 ALA B CA 1
ATOM 5885 C C . ALA B 2 458 ? 48.307 19.576 162.567 1.00 30.24 458 ALA B C 1
ATOM 5886 O O . ALA B 2 458 ? 47.946 20.713 162.243 1.00 26.59 458 ALA B O 1
ATOM 5888 N N . ARG B 2 459 ? 47.498 18.503 162.405 1.00 31.10 459 ARG B N 1
ATOM 5889 C CA . ARG B 2 459 ? 46.219 18.707 161.744 1.00 29.77 459 ARG B CA 1
ATOM 5890 C C . ARG B 2 459 ? 45.257 19.476 162.651 1.00 30.10 459 ARG B C 1
ATOM 5891 O O . ARG B 2 459 ? 44.525 20.333 162.156 1.00 33.57 459 ARG B O 1
ATOM 5899 N N . GLU B 2 460 ? 45.340 19.235 163.960 1.00 27.92 460 GLU B N 1
ATOM 5900 C CA . GLU B 2 460 ? 44.450 19.939 164.871 1.00 33.89 460 GLU B CA 1
ATOM 5901 C C . GLU B 2 460 ? 44.767 21.425 164.874 1.00 28.63 460 GLU B C 1
ATOM 5902 O O . GLU B 2 460 ? 43.852 22.219 164.877 1.00 31.14 460 GLU B O 1
ATOM 5908 N N . VAL B 2 461 ? 46.052 21.766 164.896 1.00 24.52 461 VAL B N 1
ATOM 5909 C CA . VAL B 2 461 ? 46.421 23.163 165.000 1.00 23.97 461 VAL B CA 1
ATOM 5910 C C . VAL B 2 461 ? 46.169 23.830 163.657 1.00 22.15 461 VAL B C 1
ATOM 5911 O O . VAL B 2 461 ? 45.722 24.967 163.675 1.00 22.84 461 VAL B O 1
ATOM 5915 N N . GLY B 2 462 ? 46.384 23.138 162.519 1.00 23.18 462 GLY B N 1
ATOM 5916 C CA . GLY B 2 462 ? 46.142 23.748 161.195 1.00 23.14 462 GLY B CA 1
ATOM 5917 C C . GLY B 2 462 ? 44.683 24.198 160.974 1.00 25.11 462 GLY B C 1
ATOM 5918 O O . GLY B 2 462 ? 44.426 25.231 160.356 1.00 25.90 462 GLY B O 1
ATOM 5919 N N . ARG B 2 463 ? 43.732 23.416 161.496 1.00 24.66 463 ARG B N 1
ATOM 5920 C CA . ARG B 2 463 ? 42.310 23.674 161.291 1.00 25.58 463 ARG B CA 1
ATOM 5921 C C . ARG B 2 463 ? 41.898 24.929 162.050 1.00 25.14 463 ARG B C 1
ATOM 5922 O O . ARG B 2 463 ? 40.987 25.642 161.645 1.00 24.80 463 ARG B O 1
ATOM 5930 N N . ILE B 2 464 ? 42.588 25.197 163.150 1.00 22.89 464 ILE B N 1
ATOM 5931 C CA . ILE B 2 464 ? 42.328 26.405 163.926 1.00 22.07 464 ILE B CA 1
ATOM 5932 C C . ILE B 2 464 ? 43.040 27.607 163.300 1.00 25.18 464 ILE B C 1
ATOM 5933 O O . ILE B 2 464 ? 42.461 28.685 163.143 1.00 24.66 464 ILE B O 1
ATOM 5938 N N . LEU B 2 465 ? 44.332 27.434 163.008 1.00 22.05 465 LEU B N 1
ATOM 5939 C CA . LEU B 2 465 ? 45.161 28.568 162.616 1.00 23.14 465 LEU B CA 1
ATOM 5940 C C . LEU B 2 465 ? 44.770 29.124 161.245 1.00 25.99 465 LEU B C 1
ATOM 5941 O O . LEU B 2 465 ? 45.088 30.278 160.966 1.00 23.77 465 LEU B O 1
ATOM 5946 N N . LYS B 2 466 ? 44.050 28.355 160.412 1.00 23.51 466 LYS B N 1
ATOM 5947 C CA . LYS B 2 466 ? 43.598 28.968 159.165 1.00 27.97 466 LYS B CA 1
ATOM 5948 C C . LYS B 2 466 ? 42.580 30.095 159.425 1.00 27.65 466 LYS B C 1
ATOM 5949 O O . LYS B 2 466 ? 42.359 30.953 158.559 1.00 27.55 466 LYS B O 1
ATOM 5955 N N . HIS B 2 467 ? 42.008 30.148 160.636 1.00 26.35 467 HIS B N 1
ATOM 5956 C CA . HIS B 2 467 ? 41.070 31.207 160.988 1.00 27.43 467 HIS B CA 1
ATOM 5957 C C . HIS B 2 467 ? 41.723 32.388 161.708 1.00 29.20 467 HIS B C 1
ATOM 5958 O O . HIS B 2 467 ? 41.033 33.292 162.189 1.00 29.97 467 HIS B O 1
ATOM 5965 N N . VAL B 2 468 ? 43.042 32.363 161.834 1.00 26.09 468 VAL B N 1
ATOM 5966 C CA . VAL B 2 468 ? 43.778 33.450 162.488 1.00 26.03 468 VAL B CA 1
ATOM 5967 C C . VAL B 2 468 ? 44.652 34.109 161.423 1.00 27.82 468 VAL B C 1
ATOM 5968 O O . VAL B 2 468 ? 45.462 33.448 160.778 1.00 25.57 468 VAL B O 1
ATOM 5972 N N . GLU B 2 469 ? 44.464 35.416 161.220 1.00 26.72 469 GLU B N 1
ATOM 5973 C CA . GLU B 2 469 ? 45.170 36.041 160.099 1.00 31.40 469 GLU B CA 1
ATOM 5974 C C . GLU B 2 469 ? 46.691 35.835 160.188 1.00 28.74 469 GLU B C 1
ATOM 5975 O O . GLU B 2 469 ? 47.288 35.990 161.246 1.00 30.14 469 GLU B O 1
ATOM 5981 N N . PHE B 2 470 ? 47.332 35.530 159.051 1.00 27.69 470 PHE B N 1
ATOM 5982 C CA . PHE B 2 470 ? 48.769 35.340 158.992 1.00 29.20 470 PHE B CA 1
ATOM 5983 C C . PHE B 2 470 ? 49.442 36.616 159.476 1.00 34.07 470 PHE B C 1
ATOM 5984 O O . PHE B 2 470 ? 49.031 37.708 159.093 1.00 33.95 470 PHE B O 1
ATOM 5992 N N . GLY B 2 471 ? 50.458 36.467 160.326 1.00 32.42 471 GLY B N 1
ATOM 5993 C CA . GLY B 2 471 ? 51.110 37.679 160.820 1.00 37.17 471 GLY B CA 1
ATOM 5994 C C . GLY B 2 471 ? 50.645 38.104 162.218 1.00 38.21 471 GLY B C 1
ATOM 5995 O O . GLY B 2 471 ? 51.352 38.845 162.905 1.00 40.66 471 GLY B O 1
ATOM 5996 N N . THR B 2 472 ? 49.444 37.692 162.631 1.00 33.55 472 THR B N 1
ATOM 5997 C CA . THR B 2 472 ? 48.972 37.880 164.008 1.00 33.92 472 THR B CA 1
ATOM 5998 C C . THR B 2 472 ? 49.704 36.879 164.911 1.00 35.21 472 THR B C 1
ATOM 5999 O O . THR B 2 472 ? 49.882 35.715 164.524 1.00 32.54 472 THR B O 1
ATOM 6003 N N . ALA B 2 473 ? 50.157 37.327 166.093 1.00 31.42 473 ALA B N 1
ATOM 6004 C CA . ALA B 2 473 ? 50.888 36.454 167.013 1.00 33.50 473 ALA B CA 1
ATOM 6005 C C . ALA B 2 473 ? 49.898 35.422 167.537 1.00 28.47 473 ALA B C 1
ATOM 6006 O O . ALA B 2 473 ? 48.739 35.756 167.764 1.00 28.59 473 ALA B O 1
ATOM 6008 N N . VAL B 2 474 ? 50.351 34.173 167.653 1.00 27.16 474 VAL B N 1
ATOM 6009 C CA . VAL B 2 474 ? 49.514 33.152 168.258 1.00 28.74 474 VAL B CA 1
ATOM 6010 C C . VAL B 2 474 ? 50.236 32.523 169.437 1.00 27.14 474 VAL B C 1
ATOM 6011 O O . VAL B 2 474 ? 51.461 32.390 169.424 1.00 30.04 474 VAL B O 1
ATOM 6015 N N . SER B 2 475 ? 49.427 32.095 170.403 1.00 27.57 475 SER B N 1
ATOM 6016 C CA . SER B 2 475 ? 49.940 31.496 171.615 1.00 26.50 475 SER B CA 1
ATOM 6017 C C . SER B 2 475 ? 50.670 30.206 171.262 1.00 25.76 475 SER B C 1
ATOM 6018 O O . SER B 2 475 ? 50.160 29.408 170.439 1.00 28.76 475 SER B O 1
ATOM 6021 N N . SER B 2 476 ? 51.801 29.919 171.955 1.00 22.74 476 SER B N 1
ATOM 6022 C CA . SER B 2 476 ? 52.422 28.614 171.774 1.00 25.23 476 SER B CA 1
ATOM 6023 C C . SER B 2 476 ? 51.832 27.539 172.691 1.00 26.79 476 SER B C 1
ATOM 6024 O O . SER B 2 476 ? 52.274 26.393 172.633 1.00 25.97 476 SER B O 1
ATOM 6027 N N . ASP B 2 477 ? 50.895 27.884 173.571 1.00 25.06 477 ASP B N 1
ATOM 6028 C CA . ASP B 2 477 ? 50.412 26.904 174.553 1.00 26.18 477 ASP B CA 1
ATOM 6029 C C . ASP B 2 477 ? 49.412 25.938 173.885 1.00 26.59 477 ASP B C 1
ATOM 6030 O O . ASP B 2 477 ? 48.262 26.286 173.571 1.00 26.49 477 ASP B O 1
ATOM 6035 N N . PHE B 2 478 ? 49.859 24.696 173.661 1.00 24.31 478 PHE B N 1
ATOM 6036 C CA . PHE B 2 478 ? 49.091 23.716 172.910 1.00 23.89 478 PHE B CA 1
ATOM 6037 C C . PHE B 2 478 ? 47.738 23.461 173.582 1.00 23.80 478 PHE B C 1
ATOM 6038 O O . PHE B 2 478 ? 46.798 23.016 172.925 1.00 25.09 478 PHE B O 1
ATOM 6046 N N . ARG B 2 479 ? 47.620 23.636 174.910 1.00 25.52 479 ARG B N 1
ATOM 6047 C CA . ARG B 2 479 ? 46.337 23.339 175.570 1.00 26.55 479 ARG B CA 1
ATOM 6048 C C . ARG B 2 479 ? 45.189 24.134 174.973 1.00 28.25 479 ARG B C 1
ATOM 6049 O O . ARG B 2 479 ? 44.030 23.687 174.988 1.00 27.51 479 ARG B O 1
ATOM 6057 N N . ARG B 2 480 ? 45.506 25.320 174.427 1.00 27.11 480 ARG B N 1
ATOM 6058 C CA . ARG B 2 480 ? 44.469 26.159 173.872 1.00 28.28 480 ARG B CA 1
ATOM 6059 C C . ARG B 2 480 ? 43.920 25.569 172.578 1.00 30.22 480 ARG B C 1
ATOM 6060 O O . ARG B 2 480 ? 42.832 25.952 172.155 1.00 29.69 480 ARG B O 1
ATOM 6068 N N . TYR B 2 481 ? 44.693 24.677 171.948 1.00 24.81 481 TYR B N 1
ATOM 6069 C CA . TYR B 2 481 ? 44.322 24.150 170.645 1.00 25.03 481 TYR B CA 1
ATOM 6070 C C . TYR B 2 481 ? 43.591 22.808 170.808 1.00 29.59 481 TYR B C 1
ATOM 6071 O O . TYR B 2 481 ? 43.087 22.272 169.826 1.00 31.69 481 TYR B O 1
ATOM 6080 N N . THR B 2 482 ? 43.628 22.219 172.014 1.00 29.07 482 THR B N 1
ATOM 6081 C CA . THR B 2 482 ? 43.047 20.905 172.242 1.00 32.92 482 THR B CA 1
ATOM 6082 C C . THR B 2 482 ? 41.559 21.093 172.553 1.00 36.96 482 THR B C 1
ATOM 6083 O O . THR B 2 482 ? 41.101 22.206 172.604 1.00 41.28 482 THR B O 1
ATOM 6088 N N . GLY C 1 40 ? 17.927 38.879 103.133 1.00 60.43 163 GLY C N 1
ATOM 6089 C CA . GLY C 1 40 ? 17.871 38.363 104.549 1.00 51.94 163 GLY C CA 1
ATOM 6090 C C . GLY C 1 40 ? 17.730 36.842 104.594 1.00 56.61 163 GLY C C 1
ATOM 6091 O O . GLY C 1 40 ? 17.538 36.222 103.555 1.00 50.13 163 GLY C O 1
ATOM 6092 N N . GLU C 1 41 ? 17.830 36.259 105.804 1.00 48.49 164 GLU C N 1
ATOM 6093 C CA . GLU C 1 41 ? 17.617 34.837 106.047 1.00 49.38 164 GLU C CA 1
ATOM 6094 C C . GLU C 1 41 ? 17.397 34.595 107.546 1.00 49.24 164 GLU C C 1
ATOM 6095 O O . GLU C 1 41 ? 17.508 35.528 108.343 1.00 55.25 164 GLU C O 1
ATOM 6101 N N . ASP C 1 42 ? 17.074 33.341 107.908 1.00 51.80 165 ASP C N 1
ATOM 6102 C CA . ASP C 1 42 ? 16.734 32.970 109.274 1.00 52.08 165 ASP C CA 1
ATOM 6103 C C . ASP C 1 42 ? 17.739 31.960 109.851 1.00 48.34 165 ASP C C 1
ATOM 6104 O O . ASP C 1 42 ? 18.300 31.123 109.135 1.00 50.09 165 ASP C O 1
ATOM 6109 N N . ALA C 1 43 ? 17.975 32.056 111.170 1.00 40.69 166 ALA C N 1
ATOM 6110 C CA . ALA C 1 43 ? 18.888 31.136 111.845 1.00 41.24 166 ALA C CA 1
ATOM 6111 C C . ALA C 1 43 ? 18.250 30.644 113.140 1.00 41.05 166 ALA C C 1
ATOM 6112 O O . ALA C 1 43 ? 17.480 31.379 113.774 1.00 42.29 166 ALA C O 1
ATOM 6114 N N . ILE C 1 44 ? 18.548 29.389 113.515 1.00 41.94 167 ILE C N 1
ATOM 6115 C CA . ILE C 1 44 ? 18.042 28.866 114.775 1.00 44.27 167 ILE C CA 1
ATOM 6116 C C . ILE C 1 44 ? 19.100 29.119 115.853 1.00 45.28 167 ILE C C 1
ATOM 6117 O O . ILE C 1 44 ? 20.281 29.061 115.541 1.00 36.60 167 ILE C O 1
ATOM 6122 N N . ILE C 1 45 ? 18.661 29.400 117.090 1.00 39.91 168 ILE C N 1
ATOM 6123 C CA . ILE C 1 45 ? 19.578 29.550 118.216 1.00 38.75 168 ILE C CA 1
ATOM 6124 C C . ILE C 1 45 ? 19.528 28.275 119.049 1.00 40.24 168 ILE C C 1
ATOM 6125 O O . ILE C 1 45 ? 18.483 27.628 119.154 1.00 37.72 168 ILE C O 1
ATOM 6130 N N . ASN C 1 46 ? 20.677 27.877 119.630 1.00 38.06 169 ASN C N 1
ATOM 6131 C CA . ASN C 1 46 ? 20.776 26.602 120.317 1.00 32.45 169 ASN C CA 1
ATOM 6132 C C . ASN C 1 46 ? 20.297 26.679 121.778 1.00 39.80 169 ASN C C 1
ATOM 6133 O O . ASN C 1 46 ? 20.833 25.977 122.659 1.00 35.72 169 ASN C O 1
ATOM 6138 N N . LEU C 1 47 ? 19.259 27.494 122.034 1.00 39.27 170 LEU C N 1
ATOM 6139 C CA . LEU C 1 47 ? 18.687 27.681 123.364 1.00 37.57 170 LEU C CA 1
ATOM 6140 C C . LEU C 1 47 ? 17.273 27.095 123.388 1.00 44.00 170 LEU C C 1
ATOM 6141 O O . LEU C 1 47 ? 16.582 27.129 122.367 1.00 38.30 170 LEU C O 1
ATOM 6146 N N . LEU C 1 48 ? 16.859 26.543 124.540 1.00 37.28 171 LEU C N 1
ATOM 6147 C CA . LEU C 1 48 ? 15.451 26.300 124.844 1.00 35.70 171 LEU C CA 1
ATOM 6148 C C . LEU C 1 48 ? 15.098 27.107 126.091 1.00 38.82 171 LEU C C 1
ATOM 6149 O O . LEU C 1 48 ? 15.859 27.120 127.062 1.00 39.17 171 LEU C O 1
ATOM 6154 N N . ARG C 1 49 ? 13.933 27.762 126.093 1.00 39.92 172 ARG C N 1
ATOM 6155 C CA . ARG C 1 49 ? 13.495 28.461 127.295 1.00 38.08 172 ARG C CA 1
ATOM 6156 C C . ARG C 1 49 ? 13.048 27.427 128.318 1.00 38.47 172 ARG C C 1
ATOM 6157 O O . ARG C 1 49 ? 12.395 26.435 127.977 1.00 37.02 172 ARG C O 1
ATOM 6165 N N . ILE C 1 50 ? 13.369 27.666 129.605 1.00 36.28 173 ILE C N 1
ATOM 6166 C CA . ILE C 1 50 ? 13.000 26.668 130.593 1.00 33.46 173 ILE C CA 1
ATOM 6167 C C . ILE C 1 50 ? 11.775 27.190 131.349 1.00 38.04 173 ILE C C 1
ATOM 6168 O O . ILE C 1 50 ? 11.774 28.337 131.803 1.00 41.17 173 ILE C O 1
ATOM 6173 N N . ARG C 1 51 ? 10.778 26.324 131.529 1.00 38.61 174 ARG C N 1
ATOM 6174 C CA . ARG C 1 51 ? 9.592 26.669 132.304 1.00 42.75 174 ARG C CA 1
ATOM 6175 C C . ARG C 1 51 ? 9.695 26.056 133.694 1.00 41.94 174 ARG C C 1
ATOM 6176 O O . ARG C 1 51 ? 9.593 24.838 133.849 1.00 40.94 174 ARG C O 1
ATOM 6184 N N A LEU C 1 52 ? 9.934 26.909 134.696 0.50 43.77 175 LEU C N 1
ATOM 6185 N N B LEU C 1 52 ? 9.872 26.931 134.686 0.50 42.72 175 LEU C N 1
ATOM 6186 C CA A LEU C 1 52 ? 10.092 26.436 136.064 0.50 47.78 175 LEU C CA 1
ATOM 6187 C CA B LEU C 1 52 ? 10.074 26.534 136.069 0.50 46.53 175 LEU C CA 1
ATOM 6188 C C A LEU C 1 52 ? 8.742 26.476 136.775 0.50 50.17 175 LEU C C 1
ATOM 6189 C C B LEU C 1 52 ? 8.718 26.483 136.772 0.50 49.13 175 LEU C C 1
ATOM 6190 O O A LEU C 1 52 ? 7.925 27.350 136.495 0.50 51.52 175 LEU C O 1
ATOM 6191 O O B LEU C 1 52 ? 7.852 27.300 136.472 0.50 50.67 175 LEU C O 1
ATOM 6200 N N . PRO C 1 53 ? 8.482 25.529 137.707 1.00 51.57 176 PRO C N 1
ATOM 6201 C CA . PRO C 1 53 ? 7.321 25.599 138.593 1.00 49.87 176 PRO C CA 1
ATOM 6202 C C . PRO C 1 53 ? 7.346 26.938 139.321 1.00 53.10 176 PRO C C 1
ATOM 6203 O O . PRO C 1 53 ? 8.377 27.614 139.380 1.00 50.23 176 PRO C O 1
ATOM 6207 N N . ASP C 1 54 ? 6.183 27.361 139.826 1.00 56.48 177 ASP C N 1
ATOM 6208 C CA . ASP C 1 54 ? 6.103 28.673 140.451 1.00 51.62 177 ASP C CA 1
ATOM 6209 C C . ASP C 1 54 ? 6.680 28.557 141.859 1.00 42.56 177 ASP C C 1
ATOM 6210 O O . ASP C 1 54 ? 7.161 29.541 142.418 1.00 48.91 177 ASP C O 1
ATOM 6215 N N . GLU C 1 55 ? 6.619 27.344 142.417 1.00 46.77 178 GLU C N 1
ATOM 6216 C CA . GLU C 1 55 ? 7.164 27.145 143.750 1.00 48.73 178 GLU C CA 1
ATOM 6217 C C . GLU C 1 55 ? 8.290 26.115 143.740 1.00 48.64 178 GLU C C 1
ATOM 6218 O O . GLU C 1 55 ? 8.336 25.211 142.906 1.00 49.42 178 GLU C O 1
ATOM 6224 N N . ILE C 1 56 ? 9.181 26.290 144.720 1.00 43.82 179 ILE C N 1
ATOM 6225 C CA . ILE C 1 56 ? 10.333 25.444 144.968 1.00 41.66 179 ILE C CA 1
ATOM 6226 C C . ILE C 1 56 ? 10.362 25.195 146.474 1.00 44.52 179 ILE C C 1
ATOM 6227 O O . ILE C 1 56 ? 9.983 26.070 147.259 1.00 49.29 179 ILE C O 1
ATOM 6232 N N . PHE C 1 57 ? 10.747 23.985 146.852 1.00 38.04 180 PHE C N 1
ATOM 6233 C CA . PHE C 1 57 ? 10.865 23.599 148.247 1.00 40.40 180 PHE C CA 1
ATOM 6234 C C . PHE C 1 57 ? 12.285 23.829 148.768 1.00 46.63 180 PHE C C 1
ATOM 6235 O O . PHE C 1 57 ? 13.255 23.452 148.113 1.00 37.97 180 PHE C O 1
ATOM 6243 N N . ILE C 1 58 ? 12.405 24.449 149.952 1.00 43.30 181 ILE C N 1
ATOM 6244 C CA . ILE C 1 58 ? 13.709 24.606 150.584 1.00 41.36 181 ILE C CA 1
ATOM 6245 C C . ILE C 1 58 ? 13.651 24.035 152.003 1.00 49.02 181 ILE C C 1
ATOM 6246 O O . ILE C 1 58 ? 12.576 23.995 152.597 1.00 45.42 181 ILE C O 1
ATOM 6251 N N . SER C 1 59 ? 14.791 23.547 152.527 1.00 40.48 182 SER C N 1
ATOM 6252 C CA . SER C 1 59 ? 14.862 23.096 153.909 1.00 37.12 182 SER C CA 1
ATOM 6253 C C . SER C 1 59 ? 16.306 23.215 154.401 1.00 41.95 182 SER C C 1
ATOM 6254 O O . SER C 1 59 ? 17.200 23.457 153.601 1.00 34.09 182 SER C O 1
ATOM 6257 N N . THR C 1 60 ? 16.542 23.055 155.712 1.00 39.25 183 THR C N 1
ATOM 6258 C CA . THR C 1 60 ? 17.896 22.747 156.174 1.00 38.47 183 THR C CA 1
ATOM 6259 C C . THR C 1 60 ? 18.037 21.227 156.157 1.00 37.00 183 THR C C 1
ATOM 6260 O O . THR C 1 60 ? 17.037 20.504 156.099 1.00 37.69 183 THR C O 1
ATOM 6264 N N . SER C 1 61 ? 19.291 20.738 156.175 1.00 33.18 184 SER C N 1
ATOM 6265 C CA . SER C 1 61 ? 19.606 19.322 156.266 1.00 30.65 184 SER C CA 1
ATOM 6266 C C . SER C 1 61 ? 20.703 19.130 157.310 1.00 28.90 184 SER C C 1
ATOM 6267 O O . SER C 1 61 ? 21.558 20.012 157.444 1.00 33.61 184 SER C O 1
ATOM 6270 N N . PRO C 1 62 ? 20.725 17.975 158.006 1.00 31.80 185 PRO C N 1
ATOM 6271 C CA . PRO C 1 62 ? 21.826 17.620 158.892 1.00 34.19 185 PRO C CA 1
ATOM 6272 C C . PRO C 1 62 ? 23.124 17.386 158.117 1.00 35.45 185 PRO C C 1
ATOM 6273 O O . PRO C 1 62 ? 24.191 17.455 158.708 1.00 31.34 185 PRO C O 1
ATOM 6277 N N . PHE C 1 63 ? 22.999 17.085 156.811 1.00 30.84 186 PHE C N 1
ATOM 6278 C CA . PHE C 1 63 ? 24.140 16.729 155.965 1.00 32.30 186 PHE C CA 1
ATOM 6279 C C . PHE C 1 63 ? 24.698 17.981 155.305 1.00 30.25 186 PHE C C 1
ATOM 6280 O O . PHE C 1 63 ? 23.942 18.810 154.797 1.00 29.72 186 PHE C O 1
ATOM 6288 N N . GLY C 1 64 ? 26.023 18.122 155.285 1.00 29.32 187 GLY C N 1
ATOM 6289 C CA . GLY C 1 64 ? 26.647 19.244 154.596 1.00 32.14 187 GLY C CA 1
ATOM 6290 C C . GLY C 1 64 ? 26.351 19.281 153.091 1.00 34.84 187 GLY C C 1
ATOM 6291 O O . GLY C 1 64 ? 25.998 20.322 152.546 1.00 33.00 187 GLY C O 1
ATOM 6292 N N . SER C 1 65 ? 26.476 18.129 152.421 1.00 36.15 188 SER C N 1
ATOM 6293 C CA . SER C 1 65 ? 26.349 18.077 150.968 1.00 33.91 188 SER C CA 1
ATOM 6294 C C . SER C 1 65 ? 25.568 16.829 150.559 1.00 33.13 188 SER C C 1
ATOM 6295 O O . SER C 1 65 ? 25.431 15.900 151.349 1.00 31.77 188 SER C O 1
ATOM 6298 N N . GLY C 1 66 ? 25.090 16.820 149.307 1.00 34.90 189 GLY C N 1
ATOM 6299 C CA . GLY C 1 66 ? 24.218 15.750 148.833 1.00 38.38 189 GLY C CA 1
ATOM 6300 C C . GLY C 1 66 ? 24.903 14.387 148.885 1.00 37.01 189 GLY C C 1
ATOM 6301 O O . GLY C 1 66 ? 24.275 13.397 149.255 1.00 39.29 189 GLY C O 1
ATOM 6302 N N . ARG C 1 67 ? 26.218 14.351 148.585 1.00 34.92 190 ARG C N 1
ATOM 6303 C CA . ARG C 1 67 ? 26.962 13.103 148.568 1.00 40.61 190 ARG C CA 1
ATOM 6304 C C . ARG C 1 67 ? 26.968 12.476 149.956 1.00 39.26 190 ARG C C 1
ATOM 6305 O O . ARG C 1 67 ? 26.878 11.254 150.075 1.00 41.60 190 ARG C O 1
ATOM 6313 N N . ASP C 1 68 ? 27.052 13.305 151.014 1.00 35.68 191 ASP C N 1
ATOM 6314 C CA . ASP C 1 68 ? 27.001 12.770 152.370 1.00 33.96 191 ASP C CA 1
ATOM 6315 C C . ASP C 1 68 ? 25.632 12.185 152.705 1.00 30.86 191 ASP C C 1
ATOM 6316 O O . ASP C 1 68 ? 25.548 11.383 153.642 1.00 32.46 191 ASP C O 1
ATOM 6321 N N . ALA C 1 69 ? 24.579 12.681 152.044 1.00 33.24 192 ALA C N 1
ATOM 6322 C CA . ALA C 1 69 ? 23.209 12.246 152.336 1.00 35.24 192 ALA C CA 1
ATOM 6323 C C . ALA C 1 69 ? 22.829 10.943 151.618 1.00 39.29 192 ALA C C 1
ATOM 6324 O O . ALA C 1 69 ? 21.873 10.250 152.005 1.00 38.48 192 ALA C O 1
ATOM 6326 N N . VAL C 1 70 ? 23.586 10.594 150.564 1.00 37.85 193 VAL C N 1
ATOM 6327 C CA . VAL C 1 70 ? 23.206 9.456 149.722 1.00 39.77 193 VAL C CA 1
ATOM 6328 C C . VAL C 1 70 ? 23.084 8.155 150.519 1.00 41.32 193 VAL C C 1
ATOM 6329 O O . VAL C 1 70 ? 22.069 7.479 150.396 1.00 47.84 193 VAL C O 1
ATOM 6333 N N . PRO C 1 71 ? 24.081 7.723 151.330 1.00 41.25 194 PRO C N 1
ATOM 6334 C CA . PRO C 1 71 ? 23.956 6.479 152.095 1.00 45.22 194 PRO C CA 1
ATOM 6335 C C . PRO C 1 71 ? 22.686 6.415 152.945 1.00 55.47 194 PRO C C 1
ATOM 6336 O O . PRO C 1 71 ? 22.043 5.361 153.051 1.00 54.13 194 PRO C O 1
ATOM 6340 N N . GLU C 1 72 ? 22.315 7.562 153.531 1.00 49.95 195 GLU C N 1
ATOM 6341 C CA . GLU C 1 72 ? 21.082 7.644 154.291 1.00 49.09 195 GLU C CA 1
ATOM 6342 C C . GLU C 1 72 ? 19.893 7.474 153.352 1.00 44.17 195 GLU C C 1
ATOM 6343 O O . GLU C 1 72 ? 18.994 6.673 153.654 1.00 50.14 195 GLU C O 1
ATOM 6349 N N . LEU C 1 73 ? 19.888 8.240 152.249 1.00 40.51 196 LEU C N 1
ATOM 6350 C CA . LEU C 1 73 ? 18.753 8.316 151.336 1.00 39.68 196 LEU C CA 1
ATOM 6351 C C . LEU C 1 73 ? 18.402 6.929 150.787 1.00 44.94 196 LEU C C 1
ATOM 6352 O O . LEU C 1 73 ? 17.228 6.578 150.742 1.00 45.39 196 LEU C O 1
ATOM 6357 N N . VAL C 1 74 ? 19.417 6.146 150.400 1.00 51.04 197 VAL C N 1
ATOM 6358 C CA . VAL C 1 74 ? 19.189 4.874 149.723 1.00 51.81 197 VAL C CA 1
ATOM 6359 C C . VAL C 1 74 ? 18.829 3.777 150.727 1.00 60.84 197 VAL C C 1
ATOM 6360 O O . VAL C 1 74 ? 18.485 2.672 150.320 1.00 55.27 197 VAL C O 1
ATOM 6364 N N . LYS C 1 75 ? 18.932 4.063 152.029 1.00 57.12 198 LYS C N 1
ATOM 6365 C CA . LYS C 1 75 ? 18.575 3.077 153.035 1.00 67.85 198 LYS C CA 1
ATOM 6366 C C . LYS C 1 75 ? 17.057 3.016 153.180 1.00 71.24 198 LYS C C 1
ATOM 6367 O O . LYS C 1 75 ? 16.537 2.094 153.801 1.00 77.16 198 LYS C O 1
ATOM 6373 N N . HIS C 1 76 ? 16.362 3.992 152.583 1.00 76.11 199 HIS C N 1
ATOM 6374 C CA . HIS C 1 76 ? 14.956 4.224 152.870 1.00 80.03 199 HIS C CA 1
ATOM 6375 C C . HIS C 1 76 ? 14.084 3.829 151.687 1.00 81.03 199 HIS C C 1
ATOM 6376 O O . HIS C 1 76 ? 12.967 3.362 151.892 1.00 87.76 199 HIS C O 1
ATOM 6383 N N . GLY C 1 77 ? 14.591 4.028 150.465 1.00 70.24 200 GLY C N 1
ATOM 6384 C CA . GLY C 1 77 ? 13.824 3.678 149.280 1.00 76.12 200 GLY C CA 1
ATOM 6385 C C . GLY C 1 77 ? 12.696 4.673 149.004 1.00 81.70 200 GLY C C 1
ATOM 6386 O O . GLY C 1 77 ? 12.365 5.504 149.848 1.00 85.37 200 GLY C O 1
ATOM 6387 N N . ASN C 1 78 ? 12.091 4.550 147.817 1.00 76.54 201 ASN C N 1
ATOM 6388 C CA . ASN C 1 78 ? 11.278 5.605 147.232 1.00 68.30 201 ASN C CA 1
ATOM 6389 C C . ASN C 1 78 ? 12.199 6.788 146.934 1.00 64.02 201 ASN C C 1
ATOM 6390 O O . ASN C 1 78 ? 11.875 7.928 147.274 1.00 57.57 201 ASN C O 1
ATOM 6395 N N . VAL C 1 79 ? 13.322 6.473 146.259 1.00 62.15 202 VAL C N 1
ATOM 6396 C CA . VAL C 1 79 ? 14.484 7.330 146.028 1.00 61.64 202 VAL C CA 1
ATOM 6397 C C . VAL C 1 79 ? 14.366 8.041 144.680 1.00 56.99 202 VAL C C 1
ATOM 6398 O O . VAL C 1 79 ? 13.897 7.467 143.702 1.00 61.74 202 VAL C O 1
ATOM 6402 N N . ARG C 1 80 ? 14.838 9.291 144.632 1.00 46.45 203 ARG C N 1
ATOM 6403 C CA . ARG C 1 80 ? 15.121 10.000 143.395 1.00 41.14 203 ARG C CA 1
ATOM 6404 C C . ARG C 1 80 ? 16.266 10.966 143.688 1.00 44.76 203 ARG C C 1
ATOM 6405 O O . ARG C 1 80 ? 16.538 11.234 144.856 1.00 38.28 203 ARG C O 1
ATOM 6413 N N . PHE C 1 81 ? 16.899 11.500 142.642 1.00 40.14 204 PHE C N 1
ATOM 6414 C CA . PHE C 1 81 ? 18.126 12.249 142.844 1.00 39.71 204 PHE C CA 1
ATOM 6415 C C . PHE C 1 81 ? 18.027 13.677 142.331 1.00 35.73 204 PHE C C 1
ATOM 6416 O O . PHE C 1 81 ? 19.023 14.386 142.334 1.00 35.53 204 PHE C O 1
ATOM 6424 N N . ASP C 1 82 ? 16.838 14.144 141.940 1.00 33.01 205 ASP C N 1
ATOM 6425 C CA . ASP C 1 82 ? 16.755 15.491 141.392 1.00 33.99 205 ASP C CA 1
ATOM 6426 C C . ASP C 1 82 ? 16.572 16.531 142.493 1.00 36.87 205 ASP C C 1
ATOM 6427 O O . ASP C 1 82 ? 15.536 17.187 142.574 1.00 34.36 205 ASP C O 1
ATOM 6432 N N . TRP C 1 83 ? 17.632 16.740 143.284 1.00 30.95 206 TRP C N 1
ATOM 6433 C CA . TRP C 1 83 ? 17.563 17.677 144.397 1.00 29.78 206 TRP C CA 1
ATOM 6434 C C . TRP C 1 83 ? 19.006 18.059 144.691 1.00 32.19 206 TRP C C 1
ATOM 6435 O O . TRP C 1 83 ? 19.916 17.369 144.207 1.00 32.14 206 TRP C O 1
ATOM 6446 N N . VAL C 1 84 ? 19.196 19.120 145.493 1.00 31.52 207 VAL C N 1
ATOM 6447 C CA . VAL C 1 84 ? 20.537 19.580 145.843 1.00 32.66 207 VAL C CA 1
ATOM 6448 C C . VAL C 1 84 ? 20.618 19.693 147.373 1.00 33.52 207 VAL C C 1
ATOM 6449 O O . VAL C 1 84 ? 19.702 20.273 147.953 1.00 32.61 207 VAL C O 1
ATOM 6453 N N . ILE C 1 85 ? 21.701 19.200 148.012 1.00 32.58 208 ILE C N 1
ATOM 6454 C CA . ILE C 1 85 ? 22.110 19.774 149.306 1.00 29.98 208 ILE C CA 1
ATOM 6455 C C . ILE C 1 85 ? 23.505 20.384 149.183 1.00 33.44 208 ILE C C 1
ATOM 6456 O O . ILE C 1 85 ? 24.448 19.710 148.751 1.00 29.12 208 ILE C O 1
ATOM 6461 N N . ARG C 1 86 ? 23.621 21.632 149.632 1.00 29.00 209 ARG C N 1
ATOM 6462 C CA . ARG C 1 86 ? 24.897 22.332 149.662 1.00 32.22 209 ARG C CA 1
ATOM 6463 C C . ARG C 1 86 ? 24.901 23.278 150.861 1.00 32.37 209 ARG C C 1
ATOM 6464 O O . ARG C 1 86 ? 23.891 23.925 151.139 1.00 33.23 209 ARG C O 1
ATOM 6472 N N . LYS C 1 87 ? 26.001 23.256 151.622 1.00 33.47 210 LYS C N 1
ATOM 6473 C CA . LYS C 1 87 ? 26.100 24.014 152.870 1.00 35.05 210 LYS C CA 1
ATOM 6474 C C . LYS C 1 87 ? 24.869 23.854 153.779 1.00 31.88 210 LYS C C 1
ATOM 6475 O O . LYS C 1 87 ? 24.433 24.843 154.352 1.00 33.06 210 LYS C O 1
ATOM 6481 N N . ARG C 1 88 ? 24.402 22.618 153.974 1.00 29.12 211 ARG C N 1
ATOM 6482 C CA . ARG C 1 88 ? 23.318 22.188 154.850 1.00 29.22 211 ARG C CA 1
ATOM 6483 C C . ARG C 1 88 ? 21.974 22.748 154.364 1.00 32.22 211 ARG C C 1
ATOM 6484 O O . ARG C 1 88 ? 21.023 22.734 155.129 1.00 35.01 211 ARG C O 1
ATOM 6492 N N . ARG C 1 89 ? 21.909 23.322 153.157 1.00 31.43 212 ARG C N 1
ATOM 6493 C CA . ARG C 1 89 ? 20.606 23.697 152.606 1.00 34.86 212 ARG C CA 1
ATOM 6494 C C . ARG C 1 89 ? 20.190 22.718 151.500 1.00 41.70 212 ARG C C 1
ATOM 6495 O O . ARG C 1 89 ? 20.986 22.428 150.612 1.00 31.94 212 ARG C O 1
ATOM 6503 N N . PHE C 1 90 ? 18.933 22.237 151.569 1.00 36.12 213 PHE C N 1
ATOM 6504 C CA . PHE C 1 90 ? 18.307 21.354 150.589 1.00 37.31 213 PHE C CA 1
ATOM 6505 C C . PHE C 1 90 ? 17.321 22.139 149.721 1.00 39.46 213 PHE C C 1
ATOM 6506 O O . PHE C 1 90 ? 16.578 22.969 150.241 1.00 35.74 213 PHE C O 1
ATOM 6514 N N A VAL C 1 91 ? 17.357 21.883 148.405 0.50 37.20 214 VAL C N 1
ATOM 6515 N N B VAL C 1 91 ? 17.268 21.844 148.407 0.50 38.50 214 VAL C N 1
ATOM 6516 C CA A VAL C 1 91 ? 16.394 22.460 147.481 0.50 35.32 214 VAL C CA 1
ATOM 6517 C CA B VAL C 1 91 ? 16.383 22.562 147.491 0.50 37.60 214 VAL C CA 1
ATOM 6518 C C A VAL C 1 91 ? 15.862 21.359 146.575 0.50 33.96 214 VAL C C 1
ATOM 6519 C C B VAL C 1 91 ? 15.950 21.635 146.361 0.50 35.06 214 VAL C C 1
ATOM 6520 O O A VAL C 1 91 ? 16.513 20.334 146.349 0.50 28.05 214 VAL C O 1
ATOM 6521 O O B VAL C 1 91 ? 16.799 21.037 145.714 0.50 29.83 214 VAL C O 1
ATOM 6528 N N . SER C 1 92 ? 14.633 21.579 146.097 1.00 36.89 215 SER C N 1
ATOM 6529 C CA . SER C 1 92 ? 14.041 20.712 145.076 1.00 39.72 215 SER C CA 1
ATOM 6530 C C . SER C 1 92 ? 12.691 21.262 144.605 1.00 46.96 215 SER C C 1
ATOM 6531 O O . SER C 1 92 ? 12.097 22.143 145.244 1.00 39.37 215 SER C O 1
ATOM 6534 N N . PHE C 1 93 ? 12.207 20.715 143.478 1.00 45.02 216 PHE C N 1
ATOM 6535 C CA . PHE C 1 93 ? 10.927 21.148 142.938 1.00 44.01 216 PHE C CA 1
ATOM 6536 C C . PHE C 1 93 ? 9.799 20.306 143.505 1.00 45.62 216 PHE C C 1
ATOM 6537 O O . PHE C 1 93 ? 8.670 20.786 143.615 1.00 50.87 216 PHE C O 1
ATOM 6545 N N . PHE C 1 94 ? 10.119 19.049 143.801 1.00 41.75 217 PHE C N 1
ATOM 6546 C CA . PHE C 1 94 ? 9.190 18.140 144.432 1.00 44.36 217 PHE C CA 1
ATOM 6547 C C . PHE C 1 94 ? 9.179 18.414 145.932 1.00 50.38 217 PHE C C 1
ATOM 6548 O O . PHE C 1 94 ? 10.157 18.934 146.480 1.00 42.42 217 PHE C O 1
ATOM 6556 N N . ASP C 1 95 ? 8.055 18.072 146.575 1.00 49.95 218 ASP C N 1
ATOM 6557 C CA . ASP C 1 95 ? 7.937 18.202 148.017 1.00 51.08 218 ASP C CA 1
ATOM 6558 C C . ASP C 1 95 ? 8.717 17.062 148.665 1.00 44.52 218 ASP C C 1
ATOM 6559 O O . ASP C 1 95 ? 8.319 15.917 148.564 1.00 39.89 218 ASP C O 1
ATOM 6564 N N . PRO C 1 96 ? 9.831 17.334 149.391 1.00 43.96 219 PRO C N 1
ATOM 6565 C CA . PRO C 1 96 ? 10.647 16.265 149.948 1.00 42.77 219 PRO C CA 1
ATOM 6566 C C . PRO C 1 96 ? 10.003 15.361 150.991 1.00 42.02 219 PRO C C 1
ATOM 6567 O O . PRO C 1 96 ? 10.521 14.278 151.228 1.00 39.62 219 PRO C O 1
ATOM 6571 N N . ARG C 1 97 ? 8.854 15.776 151.553 1.00 49.29 220 ARG C N 1
ATOM 6572 C CA . ARG C 1 97 ? 8.148 15.004 152.576 1.00 51.46 220 ARG C CA 1
ATOM 6573 C C . ARG C 1 97 ? 7.513 13.748 151.981 1.00 54.58 220 ARG C C 1
ATOM 6574 O O . ARG C 1 97 ? 7.255 12.793 152.714 1.00 56.32 220 ARG C O 1
ATOM 6582 N N . GLU C 1 98 ? 7.326 13.750 150.653 1.00 54.62 221 GLU C N 1
ATOM 6583 C CA . GLU C 1 98 ? 6.537 12.763 149.925 1.00 55.94 221 GLU C CA 1
ATOM 6584 C C . GLU C 1 98 ? 7.414 11.611 149.448 1.00 60.37 221 GLU C C 1
ATOM 6585 O O . GLU C 1 98 ? 6.882 10.603 148.977 1.00 59.88 221 GLU C O 1
ATOM 6591 N N . TYR C 1 99 ? 8.747 11.778 149.554 1.00 53.04 222 TYR C N 1
ATOM 6592 C CA . TYR C 1 99 ? 9.701 10.773 149.095 1.00 50.60 222 TYR C CA 1
ATOM 6593 C C . TYR C 1 99 ? 10.682 10.397 150.201 1.00 53.36 222 TYR C C 1
ATOM 6594 O O . TYR C 1 99 ? 10.655 10.978 151.288 1.00 50.74 222 TYR C O 1
ATOM 6603 N N . GLY C 1 100 ? 11.528 9.403 149.901 1.00 48.17 223 GLY C N 1
ATOM 6604 C CA . GLY C 1 100 ? 12.564 8.947 150.812 1.00 51.21 223 GLY C CA 1
ATOM 6605 C C . GLY C 1 100 ? 13.518 10.078 151.207 1.00 43.74 223 GLY C C 1
ATOM 6606 O O . GLY C 1 100 ? 14.261 9.940 152.167 1.00 45.91 223 GLY C O 1
ATOM 6607 N N . THR C 1 101 ? 13.461 11.202 150.486 1.00 40.93 224 THR C N 1
ATOM 6608 C CA . THR C 1 101 ? 14.202 12.397 150.864 1.00 42.27 224 THR C CA 1
ATOM 6609 C C . THR C 1 101 ? 13.781 12.895 152.252 1.00 50.47 224 THR C C 1
ATOM 6610 O O . THR C 1 101 ? 14.448 13.755 152.828 1.00 41.81 224 THR C O 1
ATOM 6614 N N A ARG C 1 102 ? 12.677 12.366 152.795 0.50 46.40 225 ARG C N 1
ATOM 6615 N N B ARG C 1 102 ? 12.669 12.346 152.764 0.50 48.29 225 ARG C N 1
ATOM 6616 C CA A ARG C 1 102 ? 12.254 12.824 154.111 0.50 48.38 225 ARG C CA 1
ATOM 6617 C CA B ARG C 1 102 ? 12.175 12.659 154.098 0.50 52.09 225 ARG C CA 1
ATOM 6618 C C A ARG C 1 102 ? 13.342 12.536 155.147 0.50 44.58 225 ARG C C 1
ATOM 6619 C C B ARG C 1 102 ? 13.315 12.520 155.106 0.50 46.28 225 ARG C C 1
ATOM 6620 O O A ARG C 1 102 ? 13.500 13.311 156.088 0.50 45.30 225 ARG C O 1
ATOM 6621 O O B ARG C 1 102 ? 13.488 13.386 155.962 0.50 46.49 225 ARG C O 1
ATOM 6636 N N . ALA C 1 103 ? 14.121 11.463 154.943 1.00 41.31 226 ALA C N 1
ATOM 6637 C CA . ALA C 1 103 ? 15.186 11.109 155.876 1.00 45.37 226 ALA C CA 1
ATOM 6638 C C . ALA C 1 103 ? 16.413 12.037 155.826 1.00 43.00 226 ALA C C 1
ATOM 6639 O O . ALA C 1 103 ? 17.289 11.882 156.672 1.00 46.88 226 ALA C O 1
ATOM 6641 N N . ILE C 1 104 ? 16.496 12.988 154.879 1.00 41.99 227 ILE C N 1
ATOM 6642 C CA . ILE C 1 104 ? 17.729 13.749 154.695 1.00 39.03 227 ILE C CA 1
ATOM 6643 C C . ILE C 1 104 ? 17.475 15.247 154.826 1.00 40.66 227 ILE C C 1
ATOM 6644 O O . ILE C 1 104 ? 18.360 16.055 154.539 1.00 39.98 227 ILE C O 1
ATOM 6649 N N . VAL C 1 105 ? 16.246 15.628 155.223 1.00 38.22 228 VAL C N 1
ATOM 6650 C CA . VAL C 1 105 ? 15.944 17.014 155.527 1.00 35.96 228 VAL C CA 1
ATOM 6651 C C . VAL C 1 105 ? 15.485 17.103 156.986 1.00 37.42 228 VAL C C 1
ATOM 6652 O O . VAL C 1 105 ? 15.138 16.087 157.579 1.00 39.00 228 VAL C O 1
ATOM 6656 N N . ASP C 1 106 ? 15.553 18.312 157.546 1.00 40.10 229 ASP C N 1
ATOM 6657 C CA . ASP C 1 106 ? 14.919 18.643 158.817 1.00 43.72 229 ASP C CA 1
ATOM 6658 C C . ASP C 1 106 ? 13.449 18.927 158.501 1.00 36.71 229 ASP C C 1
ATOM 6659 O O . ASP C 1 106 ? 13.142 19.934 157.883 1.00 42.41 229 ASP C O 1
ATOM 6664 N N . LEU C 1 107 ? 12.581 17.978 158.837 1.00 44.98 230 LEU C N 1
ATOM 6665 C CA . LEU C 1 107 ? 11.200 17.988 158.362 1.00 50.44 230 LEU C CA 1
ATOM 6666 C C . LEU C 1 107 ? 10.486 19.279 158.761 1.00 52.58 230 LEU C C 1
ATOM 6667 O O . LEU C 1 107 ? 9.736 19.852 157.965 1.00 53.34 230 LEU C O 1
ATOM 6672 N N A ASP C 1 108 ? 10.740 19.736 159.995 0.50 52.43 231 ASP C N 1
ATOM 6673 N N B ASP C 1 108 ? 10.787 19.753 159.975 0.50 51.90 231 ASP C N 1
ATOM 6674 C CA A ASP C 1 108 ? 10.102 20.927 160.538 0.50 48.50 231 ASP C CA 1
ATOM 6675 C CA B ASP C 1 108 ? 10.184 20.925 160.594 0.50 47.90 231 ASP C CA 1
ATOM 6676 C C A ASP C 1 108 ? 10.424 22.152 159.687 0.50 47.68 231 ASP C C 1
ATOM 6677 C C B ASP C 1 108 ? 10.573 22.209 159.869 0.50 45.74 231 ASP C C 1
ATOM 6678 O O A ASP C 1 108 ? 9.655 23.114 159.712 0.50 46.60 231 ASP C O 1
ATOM 6679 O O B ASP C 1 108 ? 10.012 23.270 160.156 0.50 42.79 231 ASP C O 1
ATOM 6688 N N . GLN C 1 109 ? 11.560 22.135 158.963 1.00 41.68 232 GLN C N 1
ATOM 6689 C CA . GLN C 1 109 ? 11.990 23.340 158.261 1.00 42.13 232 GLN C CA 1
ATOM 6690 C C . GLN C 1 109 ? 11.582 23.349 156.776 1.00 41.96 232 GLN C C 1
ATOM 6691 O O . GLN C 1 109 ? 11.888 24.308 156.083 1.00 46.49 232 GLN C O 1
ATOM 6697 N N . VAL C 1 110 ? 10.913 22.302 156.290 1.00 44.56 233 VAL C N 1
ATOM 6698 C CA . VAL C 1 110 ? 10.532 22.247 154.877 1.00 46.42 233 VAL C CA 1
ATOM 6699 C C . VAL C 1 110 ? 9.491 23.329 154.567 1.00 47.74 233 VAL C C 1
ATOM 6700 O O . VAL C 1 110 ? 8.458 23.421 155.230 1.00 46.96 233 VAL C O 1
ATOM 6704 N N . GLU C 1 111 ? 9.769 24.150 153.550 1.00 50.34 234 GLU C N 1
ATOM 6705 C CA . GLU C 1 111 ? 9.023 25.358 153.221 1.00 54.26 234 GLU C CA 1
ATOM 6706 C C . GLU C 1 111 ? 8.854 25.419 151.694 1.00 58.19 234 GLU C C 1
ATOM 6707 O O . GLU C 1 111 ? 9.821 25.267 150.952 1.00 46.97 234 GLU C O 1
ATOM 6713 N N . ALA C 1 112 ? 7.631 25.638 151.199 1.00 47.98 235 ALA C N 1
ATOM 6714 C CA . ALA C 1 112 ? 7.507 26.009 149.798 1.00 47.10 235 ALA C CA 1
ATOM 6715 C C . ALA C 1 112 ? 7.596 27.523 149.670 1.00 51.37 235 ALA C C 1
ATOM 6716 O O . ALA C 1 112 ? 6.969 28.288 150.402 1.00 53.60 235 ALA C O 1
ATOM 6718 N N . VAL C 1 113 ? 8.418 27.945 148.725 1.00 46.94 236 VAL C N 1
ATOM 6719 C CA . VAL C 1 113 ? 8.777 29.333 148.558 1.00 48.99 236 VAL C CA 1
ATOM 6720 C C . VAL C 1 113 ? 8.619 29.649 147.070 1.00 57.64 236 VAL C C 1
ATOM 6721 O O . VAL C 1 113 ? 8.482 28.723 146.261 1.00 49.47 236 VAL C O 1
ATOM 6725 N N . ASP C 1 114 ? 8.558 30.947 146.744 1.00 55.07 237 ASP C N 1
ATOM 6726 C CA . ASP C 1 114 ? 8.429 31.402 145.369 1.00 64.23 237 ASP C CA 1
ATOM 6727 C C . ASP C 1 114 ? 9.738 31.151 144.620 1.00 57.19 237 ASP C C 1
ATOM 6728 O O . ASP C 1 114 ? 10.786 31.701 144.967 1.00 50.36 237 ASP C O 1
ATOM 6733 N N . THR C 1 115 ? 9.640 30.382 143.530 1.00 53.72 238 THR C N 1
ATOM 6734 C CA . THR C 1 115 ? 10.813 30.004 142.755 1.00 52.31 238 THR C CA 1
ATOM 6735 C C . THR C 1 115 ? 11.782 31.180 142.573 1.00 46.77 238 THR C C 1
ATOM 6736 O O . THR C 1 115 ? 13.000 31.003 142.630 1.00 49.78 238 THR C O 1
ATOM 6740 N N . LYS C 1 116 ? 11.255 32.394 142.379 1.00 53.92 239 LYS C N 1
ATOM 6741 C CA . LYS C 1 116 ? 12.095 33.554 142.091 1.00 56.63 239 LYS C CA 1
ATOM 6742 C C . LYS C 1 116 ? 13.103 33.853 143.211 1.00 55.35 239 LYS C C 1
ATOM 6743 O O . LYS C 1 116 ? 14.090 34.549 142.962 1.00 53.88 239 LYS C O 1
ATOM 6749 N N . LEU C 1 117 ? 12.860 33.349 144.437 1.00 58.14 240 LEU C N 1
ATOM 6750 C CA . LEU C 1 117 ? 13.726 33.636 145.580 1.00 61.91 240 LEU C CA 1
ATOM 6751 C C . LEU C 1 117 ? 15.073 32.917 145.451 1.00 65.80 240 LEU C C 1
ATOM 6752 O O . LEU C 1 117 ? 16.086 33.411 145.937 1.00 64.11 240 LEU C O 1
ATOM 6757 N N . ILE C 1 118 ? 15.072 31.748 144.796 1.00 57.77 241 ILE C N 1
ATOM 6758 C CA . ILE C 1 118 ? 16.271 30.949 144.574 1.00 54.00 241 ILE C CA 1
ATOM 6759 C C . ILE C 1 118 ? 16.827 31.226 143.176 1.00 49.16 241 ILE C C 1
ATOM 6760 O O . ILE C 1 118 ? 18.036 31.439 143.015 1.00 47.23 241 ILE C O 1
ATOM 6765 N N . ALA C 1 119 ? 15.932 31.212 142.172 1.00 41.41 242 ALA C N 1
ATOM 6766 C CA . ALA C 1 119 ? 16.326 31.066 140.776 1.00 39.89 242 ALA C CA 1
ATOM 6767 C C . ALA C 1 119 ? 16.538 32.426 140.119 1.00 45.49 242 ALA C C 1
ATOM 6768 O O . ALA C 1 119 ? 17.229 32.524 139.097 1.00 46.68 242 ALA C O 1
ATOM 6770 N N . PHE C 1 120 ? 16.029 33.502 140.747 1.00 41.84 243 PHE C N 1
ATOM 6771 C CA . PHE C 1 120 ? 16.192 34.810 140.123 1.00 46.01 243 PHE C CA 1
ATOM 6772 C C . PHE C 1 120 ? 16.668 35.881 141.100 1.00 53.92 243 PHE C C 1
ATOM 6773 O O . PHE C 1 120 ? 15.989 36.891 141.251 1.00 56.95 243 PHE C O 1
ATOM 6781 N N . ASN C 1 121 ? 17.855 35.682 141.697 1.00 51.86 244 ASN C N 1
ATOM 6782 C CA . ASN C 1 121 ? 18.533 36.688 142.499 1.00 50.29 244 ASN C CA 1
ATOM 6783 C C . ASN C 1 121 ? 19.999 36.726 142.088 1.00 58.29 244 ASN C C 1
ATOM 6784 O O . ASN C 1 121 ? 20.394 36.034 141.149 1.00 54.29 244 ASN C O 1
ATOM 6789 N N . ASP C 1 122 ? 20.792 37.528 142.809 1.00 52.58 245 ASP C N 1
ATOM 6790 C CA . ASP C 1 122 ? 22.183 37.724 142.458 1.00 58.10 245 ASP C CA 1
ATOM 6791 C C . ASP C 1 122 ? 23.092 37.036 143.481 1.00 53.89 245 ASP C C 1
ATOM 6792 O O . ASP C 1 122 ? 24.289 37.283 143.485 1.00 59.70 245 ASP C O 1
ATOM 6797 N N . GLU C 1 123 ? 22.536 36.139 144.308 1.00 55.08 246 GLU C N 1
ATOM 6798 C CA . GLU C 1 123 ? 23.336 35.346 145.236 1.00 58.12 246 GLU C CA 1
ATOM 6799 C C . GLU C 1 123 ? 24.005 34.193 144.483 1.00 57.00 246 GLU C C 1
ATOM 6800 O O . GLU C 1 123 ? 23.320 33.339 143.927 1.00 51.90 246 GLU C O 1
ATOM 6806 N N . GLN C 1 124 ? 25.340 34.158 144.502 1.00 50.39 247 GLN C N 1
ATOM 6807 C CA . GLN C 1 124 ? 26.122 33.156 143.793 1.00 58.18 247 GLN C CA 1
ATOM 6808 C C . GLN C 1 124 ? 25.717 31.727 144.172 1.00 54.92 247 GLN C C 1
ATOM 6809 O O . GLN C 1 124 ? 25.575 30.874 143.285 1.00 52.34 247 GLN C O 1
ATOM 6815 N N . ASP C 1 125 ? 25.536 31.480 145.475 1.00 52.60 248 ASP C N 1
ATOM 6816 C CA . ASP C 1 125 ? 25.186 30.171 146.014 1.00 51.73 248 ASP C CA 1
ATOM 6817 C C . ASP C 1 125 ? 23.845 29.703 145.457 1.00 49.69 248 ASP C C 1
ATOM 6818 O O . ASP C 1 125 ? 23.607 28.509 145.314 1.00 39.91 248 ASP C O 1
ATOM 6823 N N . ASP C 1 126 ? 22.940 30.656 145.257 1.00 46.35 249 ASP C N 1
ATOM 6824 C CA . ASP C 1 126 ? 21.586 30.350 144.832 1.00 48.01 249 ASP C CA 1
ATOM 6825 C C . ASP C 1 126 ? 21.581 30.045 143.332 1.00 44.33 249 ASP C C 1
ATOM 6826 O O . ASP C 1 126 ? 20.823 29.183 142.894 1.00 42.40 249 ASP C O 1
ATOM 6831 N N A LEU C 1 127 ? 22.450 30.741 142.587 0.50 40.73 250 LEU C N 1
ATOM 6832 N N B LEU C 1 127 ? 22.400 30.782 142.574 0.50 42.08 250 LEU C N 1
ATOM 6833 C CA A LEU C 1 127 ? 22.630 30.576 141.151 0.50 43.92 250 LEU C CA 1
ATOM 6834 C CA B LEU C 1 127 ? 22.589 30.528 141.155 0.50 46.11 250 LEU C CA 1
ATOM 6835 C C A LEU C 1 127 ? 23.347 29.254 140.862 0.50 45.13 250 LEU C C 1
ATOM 6836 C C B LEU C 1 127 ? 23.189 29.134 140.985 0.50 47.37 250 LEU C C 1
ATOM 6837 O O A LEU C 1 127 ? 23.090 28.603 139.847 0.50 41.12 250 LEU C O 1
ATOM 6838 O O B LEU C 1 127 ? 22.705 28.331 140.180 0.50 43.01 250 LEU C O 1
ATOM 6847 N N . ASN C 1 128 ? 24.229 28.847 141.782 1.00 44.72 251 ASN C N 1
ATOM 6848 C CA . ASN C 1 128 ? 24.915 27.564 141.703 1.00 46.77 251 ASN C CA 1
ATOM 6849 C C . ASN C 1 128 ? 23.956 26.413 141.971 1.00 44.26 251 ASN C C 1
ATOM 6850 O O . ASN C 1 128 ? 23.973 25.415 141.250 1.00 37.03 251 ASN C O 1
ATOM 6855 N N . ASP C 1 129 ? 23.143 26.558 143.025 1.00 35.47 252 ASP C N 1
ATOM 6856 C CA . ASP C 1 129 ? 22.257 25.483 143.419 1.00 37.50 252 ASP C CA 1
ATOM 6857 C C . ASP C 1 129 ? 21.153 25.339 142.371 1.00 39.83 252 ASP C C 1
ATOM 6858 O O . ASP C 1 129 ? 20.654 24.229 142.162 1.00 38.55 252 ASP C O 1
ATOM 6863 N N . THR C 1 130 ? 20.785 26.468 141.754 1.00 36.65 253 THR C N 1
ATOM 6864 C CA . THR C 1 130 ? 19.736 26.448 140.742 1.00 38.47 253 THR C CA 1
ATOM 6865 C C . THR C 1 130 ? 20.239 25.662 139.537 1.00 34.55 253 THR C C 1
ATOM 6866 O O . THR C 1 130 ? 19.552 24.761 139.070 1.00 36.14 253 THR C O 1
ATOM 6878 N N . ASP C 1 132 ? 22.541 23.421 139.478 1.00 34.63 255 ASP C N 1
ATOM 6879 C CA . ASP C 1 132 ? 22.704 22.026 139.846 1.00 33.27 255 ASP C CA 1
ATOM 6880 C C . ASP C 1 132 ? 21.337 21.349 139.826 1.00 34.84 255 ASP C C 1
ATOM 6881 O O . ASP C 1 132 ? 21.228 20.187 139.439 1.00 31.79 255 ASP C O 1
ATOM 6886 N N . LEU C 1 133 ? 20.303 22.059 140.296 1.00 33.93 256 LEU C N 1
ATOM 6887 C CA . LEU C 1 133 ? 18.983 21.442 140.320 1.00 36.65 256 LEU C CA 1
ATOM 6888 C C . LEU C 1 133 ? 18.475 21.272 138.884 1.00 29.71 256 LEU C C 1
ATOM 6889 O O . LEU C 1 133 ? 17.938 20.226 138.561 1.00 33.85 256 LEU C O 1
ATOM 6894 N N . LEU C 1 134 ? 18.627 22.289 138.040 1.00 32.28 257 LEU C N 1
ATOM 6895 C CA . LEU C 1 134 ? 18.226 22.134 136.645 1.00 33.76 257 LEU C CA 1
ATOM 6896 C C . LEU C 1 134 ? 18.896 20.899 136.002 1.00 34.63 257 LEU C C 1
ATOM 6897 O O . LEU C 1 134 ? 18.254 20.101 135.313 1.00 33.84 257 LEU C O 1
ATOM 6902 N N A ARG C 1 135 ? 20.208 20.733 136.228 0.50 32.64 258 ARG C N 1
ATOM 6903 N N B ARG C 1 135 ? 20.206 20.734 136.231 0.50 31.98 258 ARG C N 1
ATOM 6904 C CA A ARG C 1 135 ? 20.990 19.684 135.575 0.50 31.86 258 ARG C CA 1
ATOM 6905 C CA B ARG C 1 135 ? 20.983 19.685 135.576 0.50 31.00 258 ARG C CA 1
ATOM 6906 C C A ARG C 1 135 ? 20.517 18.303 136.016 0.50 33.32 258 ARG C C 1
ATOM 6907 C C B ARG C 1 135 ? 20.513 18.304 136.017 0.50 32.70 258 ARG C C 1
ATOM 6908 O O A ARG C 1 135 ? 20.342 17.395 135.197 0.50 35.20 258 ARG C O 1
ATOM 6909 O O B ARG C 1 135 ? 20.335 17.396 135.197 0.50 34.52 258 ARG C O 1
ATOM 6924 N N . ARG C 1 136 ? 20.316 18.143 137.325 1.00 31.88 259 ARG C N 1
ATOM 6925 C CA . ARG C 1 136 ? 19.857 16.879 137.853 1.00 33.03 259 ARG C CA 1
ATOM 6926 C C . ARG C 1 136 ? 18.407 16.607 137.414 1.00 32.25 259 ARG C C 1
ATOM 6927 O O . ARG C 1 136 ? 18.047 15.448 137.296 1.00 33.63 259 ARG C O 1
ATOM 6935 N N . THR C 1 137 ? 17.622 17.654 137.177 1.00 34.15 260 THR C N 1
ATOM 6936 C CA . THR C 1 137 ? 16.248 17.470 136.685 1.00 33.66 260 THR C CA 1
ATOM 6937 C C . THR C 1 137 ? 16.288 16.947 135.242 1.00 37.67 260 THR C C 1
ATOM 6938 O O . THR C 1 137 ? 15.597 15.980 134.896 1.00 39.66 260 THR C O 1
ATOM 6942 N N . VAL C 1 138 ? 17.108 17.589 134.407 1.00 34.32 261 VAL C N 1
ATOM 6943 C CA . VAL C 1 138 ? 17.310 17.136 133.037 1.00 34.53 261 VAL C CA 1
ATOM 6944 C C . VAL C 1 138 ? 17.765 15.681 133.061 1.00 36.03 261 VAL C C 1
ATOM 6945 O O . VAL C 1 138 ? 17.278 14.838 132.296 1.00 38.30 261 VAL C O 1
ATOM 6949 N N . GLU C 1 139 ? 18.731 15.373 133.933 1.00 34.78 262 GLU C N 1
ATOM 6950 C CA . GLU C 1 139 ? 19.214 14.014 134.019 1.00 34.39 262 GLU C CA 1
ATOM 6951 C C . GLU C 1 139 ? 18.026 13.086 134.243 1.00 39.40 262 GLU C C 1
ATOM 6952 O O . GLU C 1 139 ? 17.933 12.055 133.579 1.00 37.64 262 GLU C O 1
ATOM 6958 N N . ARG C 1 140 ? 17.152 13.439 135.206 1.00 32.53 263 ARG C N 1
ATOM 6959 C CA . ARG C 1 140 ? 16.077 12.523 135.556 1.00 36.18 263 ARG C CA 1
ATOM 6960 C C . ARG C 1 140 ? 15.080 12.408 134.400 1.00 35.18 263 ARG C C 1
ATOM 6961 O O . ARG C 1 140 ? 14.659 11.298 134.109 1.00 37.78 263 ARG C O 1
ATOM 6969 N N . GLN C 1 141 ? 14.737 13.533 133.759 1.00 35.08 264 GLN C N 1
ATOM 6970 C CA . GLN C 1 141 ? 13.721 13.570 132.715 1.00 34.94 264 GLN C CA 1
ATOM 6971 C C . GLN C 1 141 ? 14.177 12.851 131.439 1.00 38.50 264 GLN C C 1
ATOM 6972 O O . GLN C 1 141 ? 13.334 12.502 130.637 1.00 38.23 264 GLN C O 1
ATOM 6978 N N . THR C 1 142 ? 15.486 12.642 131.241 1.00 35.99 265 THR C N 1
ATOM 6979 C CA . THR C 1 142 ? 15.988 12.126 129.969 1.00 34.56 265 THR C CA 1
ATOM 6980 C C . THR C 1 142 ? 16.604 10.741 130.154 1.00 36.75 265 THR C C 1
ATOM 6981 O O . THR C 1 142 ? 17.296 10.230 129.265 1.00 38.33 265 THR C O 1
ATOM 6985 N N . ALA C 1 143 ? 16.381 10.124 131.322 1.00 36.99 266 ALA C N 1
ATOM 6986 C CA . ALA C 1 143 ? 17.075 8.889 131.667 1.00 37.17 266 ALA C CA 1
ATOM 6987 C C . ALA C 1 143 ? 16.775 7.750 130.689 1.00 42.11 266 ALA C C 1
ATOM 6988 O O . ALA C 1 143 ? 17.528 6.778 130.640 1.00 42.65 266 ALA C O 1
ATOM 6990 N N . THR C 1 144 ? 15.650 7.830 129.968 1.00 41.82 267 THR C N 1
ATOM 6991 C CA . THR C 1 144 ? 15.309 6.790 129.007 1.00 49.09 267 THR C CA 1
ATOM 6992 C C . THR C 1 144 ? 16.374 6.663 127.913 1.00 43.81 267 THR C C 1
ATOM 6993 O O . THR C 1 144 ? 16.668 5.549 127.499 1.00 44.48 267 THR C O 1
ATOM 6997 N N . GLN C 1 145 ? 16.858 7.808 127.405 1.00 37.23 268 GLN C N 1
ATOM 6998 C CA . GLN C 1 145 ? 17.750 7.899 126.256 1.00 39.27 268 GLN C CA 1
ATOM 6999 C C . GLN C 1 145 ? 19.211 8.126 126.672 1.00 38.23 268 GLN C C 1
ATOM 7000 O O . GLN C 1 145 ? 20.116 7.620 125.998 1.00 39.39 268 GLN C O 1
ATOM 7006 N N . LEU C 1 146 ? 19.431 8.920 127.736 1.00 35.65 269 LEU C N 1
ATOM 7007 C CA . LEU C 1 146 ? 20.731 9.537 128.022 1.00 34.30 269 LEU C CA 1
ATOM 7008 C C . LEU C 1 146 ? 21.363 8.993 129.307 1.00 40.13 269 LEU C C 1
ATOM 7009 O O . LEU C 1 146 ? 20.677 8.549 130.221 1.00 40.83 269 LEU C O 1
ATOM 7014 N N . SER C 1 147 ? 22.704 8.999 129.327 1.00 38.38 270 SER C N 1
ATOM 7015 C CA . SER C 1 147 ? 23.547 8.794 130.492 1.00 40.53 270 SER C CA 1
ATOM 7016 C C . SER C 1 147 ? 24.266 10.117 130.733 1.00 36.23 270 SER C C 1
ATOM 7017 O O . SER C 1 147 ? 24.480 10.880 129.794 1.00 38.47 270 SER C O 1
ATOM 7020 N N . PHE C 1 148 ? 24.681 10.365 131.974 1.00 38.94 271 PHE C N 1
ATOM 7021 C CA . PHE C 1 148 ? 25.367 11.602 132.288 1.00 39.47 271 PHE C CA 1
ATOM 7022 C C . PHE C 1 148 ? 26.776 11.262 132.773 1.00 42.40 271 PHE C C 1
ATOM 7023 O O . PHE C 1 148 ? 26.957 10.333 133.565 1.00 40.73 271 PHE C O 1
ATOM 7031 N N . LEU C 1 149 ? 27.759 12.022 132.282 1.00 43.90 272 LEU C N 1
ATOM 7032 C CA . LEU C 1 149 ? 29.150 11.846 132.687 1.00 50.22 272 LEU C CA 1
ATOM 7033 C C . LEU C 1 149 ? 29.585 13.054 133.508 1.00 44.73 272 LEU C C 1
ATOM 7034 O O . LEU C 1 149 ? 29.571 14.167 132.996 1.00 48.01 272 LEU C O 1
ATOM 7039 N N . ARG C 1 150 ? 30.026 12.808 134.743 1.00 53.72 273 ARG C N 1
ATOM 7040 C CA . ARG C 1 150 ? 30.582 13.840 135.614 1.00 54.22 273 ARG C CA 1
ATOM 7041 C C . ARG C 1 150 ? 31.682 14.641 134.913 1.00 57.27 273 ARG C C 1
ATOM 7042 O O . ARG C 1 150 ? 31.692 15.867 135.008 1.00 53.65 273 ARG C O 1
ATOM 7050 N N . LYS C 1 151 ? 32.585 13.963 134.178 1.00 57.16 274 LYS C N 1
ATOM 7051 C CA . LYS C 1 151 ? 33.691 14.631 133.499 1.00 62.52 274 LYS C CA 1
ATOM 7052 C C . LYS C 1 151 ? 33.200 15.384 132.260 1.00 60.88 274 LYS C C 1
ATOM 7053 O O . LYS C 1 151 ? 32.671 14.784 131.323 1.00 59.90 274 LYS C O 1
ATOM 7059 N N . ASP C 1 152 ? 33.390 16.708 132.259 1.00 65.22 275 ASP C N 1
ATOM 7060 C CA . ASP C 1 152 ? 32.898 17.602 131.215 1.00 62.40 275 ASP C CA 1
ATOM 7061 C C . ASP C 1 152 ? 31.382 17.802 131.312 1.00 61.34 275 ASP C C 1
ATOM 7062 O O . ASP C 1 152 ? 30.800 18.508 130.485 1.00 57.27 275 ASP C O 1
ATOM 7067 N N . ARG C 1 153 ? 30.748 17.202 132.331 1.00 48.05 276 ARG C N 1
ATOM 7068 C CA . ARG C 1 153 ? 29.318 17.366 132.539 1.00 51.05 276 ARG C CA 1
ATOM 7069 C C . ARG C 1 153 ? 28.609 17.125 131.206 1.00 45.30 276 ARG C C 1
ATOM 7070 O O . ARG C 1 153 ? 27.984 18.038 130.647 1.00 47.51 276 ARG C O 1
ATOM 7078 N N . LEU C 1 154 ? 28.763 15.889 130.713 1.00 45.30 277 LEU C N 1
ATOM 7079 C CA . LEU C 1 154 ? 28.400 15.507 129.354 1.00 43.47 277 LEU C CA 1
ATOM 7080 C C . LEU C 1 154 ? 27.281 14.462 129.388 1.00 34.90 277 LEU C C 1
ATOM 7081 O O . LEU C 1 154 ? 27.377 13.430 130.051 1.00 37.32 277 LEU C O 1
ATOM 7086 N N . PHE C 1 155 ? 26.225 14.750 128.622 1.00 33.89 278 PHE C N 1
ATOM 7087 C CA . PHE C 1 155 ? 25.164 13.793 128.380 1.00 32.87 278 PHE C CA 1
ATOM 7088 C C . PHE C 1 155 ? 25.419 13.107 127.041 1.00 31.99 278 PHE C C 1
ATOM 7089 O O . PHE C 1 155 ? 25.844 13.752 126.080 1.00 33.13 278 PHE C O 1
ATOM 7097 N N . HIS C 1 156 ? 25.098 11.818 126.969 1.00 33.57 279 HIS C N 1
ATOM 7098 C CA . HIS C 1 156 ? 25.215 11.102 125.708 1.00 35.85 279 HIS C CA 1
ATOM 7099 C C . HIS C 1 156 ? 24.154 10.004 125.608 1.00 35.80 279 HIS C C 1
ATOM 7100 O O . HIS C 1 156 ? 23.746 9.395 126.602 1.00 37.15 279 HIS C O 1
ATOM 7107 N N . PHE C 1 157 ? 23.759 9.709 124.370 1.00 36.14 280 PHE C N 1
ATOM 7108 C CA . PHE C 1 157 ? 22.886 8.568 124.115 1.00 38.60 280 PHE C CA 1
ATOM 7109 C C . PHE C 1 157 ? 23.527 7.285 124.645 1.00 39.33 280 PHE C C 1
ATOM 7110 O O . PHE C 1 157 ? 24.662 6.934 124.302 1.00 40.73 280 PHE C O 1
ATOM 7118 N N . LYS C 1 158 ? 22.787 6.553 125.488 1.00 42.52 281 LYS C N 1
ATOM 7119 C CA . LYS C 1 158 ? 23.333 5.354 126.117 1.00 44.46 281 LYS C CA 1
ATOM 7120 C C . LYS C 1 158 ? 23.162 4.147 125.194 1.00 44.23 281 LYS C C 1
ATOM 7121 O O . LYS C 1 158 ? 22.283 4.134 124.342 1.00 46.62 281 LYS C O 1
ATOM 7127 N N . ALA C 1 159 ? 24.033 3.145 125.367 1.00 46.90 282 ALA C N 1
ATOM 7128 C CA . ALA C 1 159 ? 23.974 1.927 124.573 1.00 53.08 282 ALA C CA 1
ATOM 7129 C C . ALA C 1 159 ? 22.959 0.990 125.219 1.00 51.73 282 ALA C C 1
ATOM 7130 O O . ALA C 1 159 ? 22.708 1.118 126.411 1.00 52.75 282 ALA C O 1
ATOM 7132 N N . VAL C 1 160 ? 22.400 0.062 124.429 1.00 60.85 283 VAL C N 1
ATOM 7133 C CA . VAL C 1 160 ? 21.480 -0.945 124.942 1.00 68.72 283 VAL C CA 1
ATOM 7134 C C . VAL C 1 160 ? 22.158 -2.313 124.957 1.00 73.00 283 VAL C C 1
ATOM 7135 O O . VAL C 1 160 ? 22.172 -2.975 125.993 1.00 82.02 283 VAL C O 1
ATOM 7139 N N . GLY C 1 161 ? 22.705 -2.728 123.809 1.00 77.64 284 GLY C N 1
ATOM 7140 C CA . GLY C 1 161 ? 23.442 -3.980 123.716 1.00 80.87 284 GLY C CA 1
ATOM 7141 C C . GLY C 1 161 ? 24.948 -3.738 123.695 1.00 87.15 284 GLY C C 1
ATOM 7142 O O . GLY C 1 161 ? 25.413 -2.743 123.134 1.00 91.21 284 GLY C O 1
ATOM 7143 N N . VAL C 1 162 ? 25.695 -4.659 124.314 1.00 82.48 285 VAL C N 1
ATOM 7144 C CA . VAL C 1 162 ? 27.146 -4.563 124.382 1.00 87.26 285 VAL C CA 1
ATOM 7145 C C . VAL C 1 162 ? 27.723 -4.757 122.975 1.00 88.07 285 VAL C C 1
ATOM 7146 O O . VAL C 1 162 ? 27.499 -5.781 122.329 1.00 85.66 285 VAL C O 1
ATOM 7150 N N . GLY C 1 163 ? 28.419 -3.723 122.485 1.00 84.58 286 GLY C N 1
ATOM 7151 C CA . GLY C 1 163 ? 28.949 -3.709 121.132 1.00 73.60 286 GLY C CA 1
ATOM 7152 C C . GLY C 1 163 ? 27.847 -3.606 120.081 1.00 75.63 286 GLY C C 1
ATOM 7153 O O . GLY C 1 163 ? 28.033 -4.053 118.953 1.00 78.55 286 GLY C O 1
ATOM 7154 N N . LYS C 1 164 ? 26.701 -3.016 120.456 1.00 71.96 287 LYS C N 1
ATOM 7155 C CA . LYS C 1 164 ? 25.578 -2.902 119.538 1.00 67.50 287 LYS C CA 1
ATOM 7156 C C . LYS C 1 164 ? 25.304 -1.442 119.198 1.00 68.21 287 LYS C C 1
ATOM 7157 O O . LYS C 1 164 ? 25.540 -0.548 120.013 1.00 69.64 287 LYS C O 1
ATOM 7163 N N . SER C 1 165 ? 24.803 -1.243 117.974 1.00 62.88 288 SER C N 1
ATOM 7164 C CA . SER C 1 165 ? 24.413 0.050 117.438 1.00 60.62 288 SER C CA 1
ATOM 7165 C C . SER C 1 165 ? 22.921 0.254 117.661 1.00 58.41 288 SER C C 1
ATOM 7166 O O . SER C 1 165 ? 22.177 -0.716 117.770 1.00 61.98 288 SER C O 1
ATOM 7169 N N . ARG C 1 166 ? 22.491 1.518 117.710 1.00 51.20 289 ARG C N 1
ATOM 7170 C CA . ARG C 1 166 ? 21.069 1.814 117.782 1.00 46.47 289 ARG C CA 1
ATOM 7171 C C . ARG C 1 166 ? 20.804 3.178 117.177 1.00 47.29 289 ARG C C 1
ATOM 7172 O O . ARG C 1 166 ? 21.710 4.001 117.055 1.00 45.12 289 ARG C O 1
ATOM 7180 N N A SER C 1 167 ? 19.539 3.392 116.806 0.50 47.53 290 SER C N 1
ATOM 7181 N N B SER C 1 167 ? 19.537 3.411 116.831 0.50 46.04 290 SER C N 1
ATOM 7182 C CA A SER C 1 167 ? 19.073 4.601 116.153 0.50 46.61 290 SER C CA 1
ATOM 7183 C CA B SER C 1 167 ? 19.126 4.635 116.174 0.50 44.21 290 SER C CA 1
ATOM 7184 C C A SER C 1 167 ? 18.057 5.289 117.058 0.50 49.49 290 SER C C 1
ATOM 7185 C C B SER C 1 167 ? 17.984 5.275 116.956 0.50 48.32 290 SER C C 1
ATOM 7186 O O A SER C 1 167 ? 17.459 4.644 117.915 0.50 54.73 290 SER C O 1
ATOM 7187 O O B SER C 1 167 ? 17.221 4.586 117.626 0.50 54.81 290 SER C O 1
ATOM 7192 N N . TYR C 1 168 ? 17.893 6.602 116.866 1.00 49.66 291 TYR C N 1
ATOM 7193 C CA . TYR C 1 168 ? 16.924 7.377 117.612 1.00 50.48 291 TYR C CA 1
ATOM 7194 C C . TYR C 1 168 ? 16.054 8.106 116.601 1.00 49.04 291 TYR C C 1
ATOM 7195 O O . TYR C 1 168 ? 16.580 8.842 115.769 1.00 44.55 291 TYR C O 1
ATOM 7204 N N A ARG C 1 169 ? 14.735 7.894 116.694 0.50 51.36 292 ARG C N 1
ATOM 7205 N N B ARG C 1 169 ? 14.740 7.844 116.656 0.50 53.70 292 ARG C N 1
ATOM 7206 C CA A ARG C 1 169 ? 13.774 8.470 115.768 0.50 53.97 292 ARG C CA 1
ATOM 7207 C CA B ARG C 1 169 ? 13.770 8.474 115.772 0.50 57.89 292 ARG C CA 1
ATOM 7208 C C A ARG C 1 169 ? 13.212 9.757 116.367 0.50 57.18 292 ARG C C 1
ATOM 7209 C C B ARG C 1 169 ? 13.313 9.786 116.402 0.50 59.78 292 ARG C C 1
ATOM 7210 O O A ARG C 1 169 ? 12.756 9.757 117.512 0.50 57.94 292 ARG C O 1
ATOM 7211 O O B ARG C 1 169 ? 13.021 9.831 117.598 0.50 60.51 292 ARG C O 1
ATOM 7226 N N . TYR C 1 170 ? 13.251 10.843 115.584 1.00 57.00 293 TYR C N 1
ATOM 7227 C CA . TYR C 1 170 ? 12.857 12.159 116.073 1.00 56.22 293 TYR C CA 1
ATOM 7228 C C . TYR C 1 170 ? 12.205 12.977 114.967 1.00 64.16 293 TYR C C 1
ATOM 7229 O O . TYR C 1 170 ? 12.073 12.518 113.832 1.00 60.76 293 TYR C O 1
ATOM 7246 N N . SER C 1 172 ? 12.385 16.407 112.705 1.00 86.45 295 SER C N 1
ATOM 7247 C CA . SER C 1 172 ? 13.102 17.626 112.270 1.00 88.14 295 SER C CA 1
ATOM 7248 C C . SER C 1 172 ? 12.017 18.407 111.546 1.00 93.76 295 SER C C 1
ATOM 7249 O O . SER C 1 172 ? 11.563 17.902 110.503 1.00 81.60 295 SER C O 1
ATOM 7252 N N . ASN C 1 173 ? 11.615 19.565 112.080 1.00 93.64 296 ASN C N 1
ATOM 7253 C CA . ASN C 1 173 ? 10.439 20.271 111.511 1.00 88.91 296 ASN C CA 1
ATOM 7254 C C . ASN C 1 173 ? 9.262 19.297 111.634 1.00 82.96 296 ASN C C 1
ATOM 7255 O O . ASN C 1 173 ? 8.980 18.850 112.754 1.00 77.67 296 ASN C O 1
ATOM 7260 N N . VAL C 1 174 ? 8.598 18.995 110.525 1.00 88.55 297 VAL C N 1
ATOM 7261 C CA . VAL C 1 174 ? 7.429 18.068 110.529 1.00 95.92 297 VAL C CA 1
ATOM 7262 C C . VAL C 1 174 ? 7.848 16.730 109.904 1.00 92.16 297 VAL C C 1
ATOM 7263 O O . VAL C 1 174 ? 6.956 15.970 109.505 1.00 84.39 297 VAL C O 1
ATOM 7267 N N . ASN C 1 175 ? 9.156 16.470 109.808 1.00 96.42 298 ASN C N 1
ATOM 7268 C CA . ASN C 1 175 ? 9.662 15.236 109.146 1.00 94.11 298 ASN C CA 1
ATOM 7269 C C . ASN C 1 175 ? 10.232 14.220 110.141 1.00 89.87 298 ASN C C 1
ATOM 7270 O O . ASN C 1 175 ? 11.163 14.577 110.875 1.00 85.26 298 ASN C O 1
ATOM 7275 N N . GLU C 1 176 ? 9.697 13.001 110.150 1.00 83.27 299 GLU C N 1
ATOM 7276 C CA . GLU C 1 176 ? 10.229 11.915 110.965 1.00 82.59 299 GLU C CA 1
ATOM 7277 C C . GLU C 1 176 ? 11.583 11.488 110.394 1.00 79.25 299 GLU C C 1
ATOM 7278 O O . GLU C 1 176 ? 11.680 11.189 109.206 1.00 72.39 299 GLU C O 1
ATOM 7284 N N . THR C 1 177 ? 12.622 11.484 111.247 1.00 67.80 300 THR C N 1
ATOM 7285 C CA . THR C 1 177 ? 13.994 11.192 110.846 1.00 67.29 300 THR C CA 1
ATOM 7286 C C . THR C 1 177 ? 14.612 10.181 111.809 1.00 62.06 300 THR C C 1
ATOM 7287 O O . THR C 1 177 ? 13.958 9.719 112.747 1.00 61.04 300 THR C O 1
ATOM 7291 N N A SER C 1 178 ? 15.879 9.830 111.560 0.50 57.39 301 SER C N 1
ATOM 7292 N N B SER C 1 178 ? 15.877 9.838 111.555 0.50 60.24 301 SER C N 1
ATOM 7293 C CA A SER C 1 178 ? 16.611 8.946 112.450 0.50 56.20 301 SER C CA 1
ATOM 7294 C CA B SER C 1 178 ? 16.619 8.970 112.447 0.50 60.57 301 SER C CA 1
ATOM 7295 C C A SER C 1 178 ? 18.103 9.272 112.414 0.50 57.96 301 SER C C 1
ATOM 7296 C C B SER C 1 178 ? 18.090 9.374 112.450 0.50 61.01 301 SER C C 1
ATOM 7297 O O A SER C 1 178 ? 18.631 9.732 111.400 0.50 53.01 301 SER C O 1
ATOM 7298 O O B SER C 1 178 ? 18.587 9.987 111.502 0.50 56.73 301 SER C O 1
ATOM 7303 N N . ALA C 1 179 ? 18.770 9.043 113.549 1.00 56.33 302 ALA C N 1
ATOM 7304 C CA . ALA C 1 179 ? 20.200 9.239 113.642 1.00 50.05 302 ALA C CA 1
ATOM 7305 C C . ALA C 1 179 ? 20.778 8.036 114.371 1.00 53.60 302 ALA C C 1
ATOM 7306 O O . ALA C 1 179 ? 20.194 7.522 115.335 1.00 47.71 302 ALA C O 1
ATOM 7308 N N . LYS C 1 180 ? 21.907 7.541 113.862 1.00 50.53 303 LYS C N 1
ATOM 7309 C CA . LYS C 1 180 ? 22.534 6.418 114.531 1.00 47.17 303 LYS C CA 1
ATOM 7310 C C . LYS C 1 180 ? 23.339 6.978 115.707 1.00 47.95 303 LYS C C 1
ATOM 7311 O O . LYS C 1 180 ? 24.521 7.286 115.549 1.00 45.31 303 LYS C O 1
ATOM 7317 N N . VAL C 1 181 ? 22.692 7.058 116.882 1.00 41.93 304 VAL C N 1
ATOM 7318 C CA . VAL C 1 181 ? 23.187 7.817 118.028 1.00 39.78 304 VAL C CA 1
ATOM 7319 C C . VAL C 1 181 ? 24.162 6.954 118.818 1.00 38.96 304 VAL C C 1
ATOM 7320 O O . VAL C 1 181 ? 24.961 7.462 119.610 1.00 38.60 304 VAL C O 1
ATOM 7324 N N . VAL C 1 182 ? 24.031 5.632 118.659 1.00 39.49 305 VAL C N 1
ATOM 7325 C CA . VAL C 1 182 ? 25.084 4.733 119.097 1.00 43.58 305 VAL C CA 1
ATOM 7326 C C . VAL C 1 182 ? 25.590 3.985 117.859 1.00 50.28 305 VAL C C 1
ATOM 7327 O O . VAL C 1 182 ? 24.800 3.305 117.194 1.00 47.19 305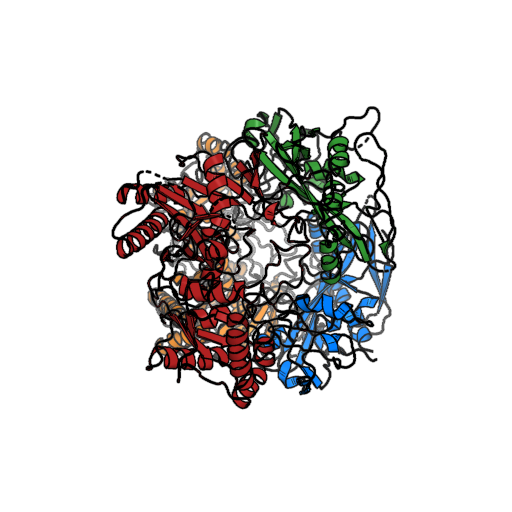 VAL C O 1
ATOM 7331 N N A SER C 1 183 ? 26.896 4.118 117.571 0.50 49.98 306 SER C N 1
ATOM 7332 N N B SER C 1 183 ? 26.894 4.117 117.568 0.50 48.48 306 SER C N 1
ATOM 7333 C CA A SER C 1 183 ? 27.507 3.515 116.393 0.50 50.05 306 SER C CA 1
ATOM 7334 C CA B SER C 1 183 ? 27.492 3.503 116.390 0.50 47.63 306 SER C CA 1
ATOM 7335 C C A SER C 1 183 ? 28.711 2.667 116.793 0.50 54.89 306 SER C C 1
ATOM 7336 C C B SER C 1 183 ? 28.709 2.669 116.778 0.50 53.21 306 SER C C 1
ATOM 7337 O O A SER C 1 183 ? 29.738 3.192 117.229 0.50 49.82 306 SER C O 1
ATOM 7338 O O B SER C 1 183 ? 29.738 3.203 117.197 0.50 48.03 306 SER C O 1
ATOM 7343 N N . ALA C 1 184 ? 28.565 1.347 116.624 1.00 56.95 307 ALA C N 1
ATOM 7344 C CA . ALA C 1 184 ? 29.626 0.407 116.931 1.00 61.48 307 ALA C CA 1
ATOM 7345 C C . ALA C 1 184 ? 30.416 0.143 115.653 1.00 62.67 307 ALA C C 1
ATOM 7346 O O . ALA C 1 184 ? 29.847 -0.268 114.642 1.00 60.64 307 ALA C O 1
ATOM 7348 N N . TYR C 1 185 ? 31.726 0.402 115.736 1.00 67.66 308 TYR C N 1
ATOM 7349 C CA . TYR C 1 185 ? 32.634 0.159 114.586 1.00 71.67 308 TYR C CA 1
ATOM 7350 C C . TYR C 1 185 ? 33.495 -1.054 114.940 1.00 82.87 308 TYR C C 1
ATOM 7351 O O . TYR C 1 185 ? 34.108 -1.039 116.023 1.00 74.51 308 TYR C O 1
ATOM 7360 N N . SER C 1 186 ? 33.538 -2.058 114.066 1.00 91.11 309 SER C N 1
ATOM 7361 C CA . SER C 1 186 ? 34.239 -3.308 114.319 1.00 92.06 309 SER C CA 1
ATOM 7362 C C . SER C 1 186 ? 35.366 -3.515 113.295 1.00 94.19 309 SER C C 1
ATOM 7363 O O . SER C 1 186 ? 35.075 -3.432 112.081 1.00 88.96 309 SER C O 1
ATOM 7366 N N . GLY C 1 194 ? 37.778 -2.240 117.706 1.00 64.85 317 GLY C N 1
ATOM 7367 C CA . GLY C 1 194 ? 36.428 -2.013 118.259 1.00 71.82 317 GLY C CA 1
ATOM 7368 C C . GLY C 1 194 ? 36.329 -0.728 119.085 1.00 77.80 317 GLY C C 1
ATOM 7369 O O . GLY C 1 194 ? 37.053 -0.552 120.070 1.00 71.73 317 GLY C O 1
ATOM 7370 N N . TYR C 1 195 ? 35.417 0.162 118.664 1.00 71.09 318 TYR C N 1
ATOM 7371 C CA . TYR C 1 195 ? 35.168 1.436 119.394 1.00 65.95 318 TYR C CA 1
ATOM 7372 C C . TYR C 1 195 ? 33.730 1.892 119.113 1.00 58.94 318 TYR C C 1
ATOM 7373 O O . TYR C 1 195 ? 33.264 1.699 117.972 1.00 56.65 318 TYR C O 1
ATOM 7382 N N . VAL C 1 196 ? 33.048 2.468 120.109 1.00 53.75 319 VAL C N 1
ATOM 7383 C CA . VAL C 1 196 ? 31.659 2.892 119.975 1.00 45.81 319 VAL C CA 1
ATOM 7384 C C . VAL C 1 196 ? 31.576 4.407 120.167 1.00 37.05 319 VAL C C 1
ATOM 7385 O O . VAL C 1 196 ? 32.091 4.948 121.148 1.00 42.93 319 VAL C O 1
ATOM 7389 N N . ARG C 1 197 ? 30.925 5.059 119.213 1.00 38.24 320 ARG C N 1
ATOM 7390 C CA . ARG C 1 197 ? 30.731 6.496 119.283 1.00 42.88 320 ARG C CA 1
ATOM 7391 C C . ARG C 1 197 ? 29.285 6.785 119.686 1.00 37.83 320 ARG C C 1
ATOM 7392 O O . ARG C 1 197 ? 28.348 6.272 119.086 1.00 41.01 320 ARG C O 1
ATOM 7400 N N . HIS C 1 198 ? 29.125 7.677 120.674 1.00 38.32 321 HIS C N 1
ATOM 7401 C CA . HIS C 1 198 ? 27.787 8.055 121.122 1.00 38.13 321 HIS C CA 1
ATOM 7402 C C . HIS C 1 198 ? 27.573 9.543 120.872 1.00 38.96 321 HIS C C 1
ATOM 7403 O O . HIS C 1 198 ? 28.397 10.368 121.296 1.00 37.46 321 HIS C O 1
ATOM 7410 N N . HIS C 1 199 ? 26.443 9.885 120.234 1.00 34.29 322 HIS C N 1
ATOM 7411 C CA . HIS C 1 199 ? 26.032 11.276 120.143 1.00 36.61 322 HIS C CA 1
ATOM 7412 C C . HIS C 1 199 ? 25.960 11.872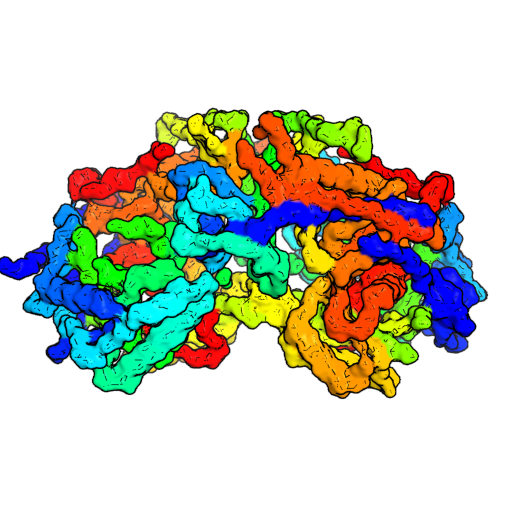 121.559 1.00 37.32 322 HIS C C 1
ATOM 7413 O O . HIS C 1 199 ? 25.495 11.198 122.469 1.00 36.70 322 HIS C O 1
ATOM 7420 N N . ALA C 1 200 ? 26.438 13.114 121.732 1.00 33.14 323 ALA C N 1
ATOM 7421 C CA . ALA C 1 200 ? 26.544 13.690 123.067 1.00 33.47 323 ALA C CA 1
ATOM 7422 C C . ALA C 1 200 ? 26.266 15.184 123.012 1.00 30.38 323 ALA C C 1
ATOM 7423 O O . ALA C 1 200 ? 26.211 15.799 121.946 1.00 34.62 323 ALA C O 1
ATOM 7425 N N . ALA C 1 201 ? 26.105 15.806 124.190 1.00 30.24 324 ALA C N 1
ATOM 7426 C CA . ALA C 1 201 ? 25.969 17.247 124.194 1.00 33.19 324 ALA C CA 1
ATOM 7427 C C . ALA C 1 201 ? 26.333 17.760 125.575 1.00 32.74 324 ALA C C 1
ATOM 7428 O O . ALA C 1 201 ? 26.008 17.149 126.594 1.00 32.74 324 ALA C O 1
ATOM 7430 N N . ARG C 1 202 ? 27.015 18.903 125.578 1.00 34.08 325 ARG C N 1
ATOM 7431 C CA . ARG C 1 202 ? 27.167 19.620 126.826 1.00 35.98 325 ARG C CA 1
ATOM 7432 C C . ARG C 1 202 ? 25.897 20.446 127.006 1.00 38.56 325 ARG C C 1
ATOM 7433 O O . ARG C 1 202 ? 25.597 21.315 126.193 1.00 46.82 325 ARG C O 1
ATOM 7441 N N . LEU C 1 203 ? 25.134 20.132 128.040 1.00 35.85 326 LEU C N 1
ATOM 7442 C CA . LEU C 1 203 ? 23.936 20.908 128.280 1.00 38.22 326 LEU C CA 1
ATOM 7443 C C . LEU C 1 203 ? 24.257 21.919 129.385 1.00 41.05 326 LEU C C 1
ATOM 7444 O O . LEU C 1 203 ? 24.660 21.533 130.474 1.00 49.63 326 LEU C O 1
ATOM 7449 N N . ARG C 1 204 ? 24.164 23.209 129.055 1.00 34.34 327 ARG C N 1
ATOM 7450 C CA . ARG C 1 204 ? 24.523 24.269 129.989 1.00 35.76 327 ARG C CA 1
ATOM 7451 C C . ARG C 1 204 ? 23.282 25.117 130.286 1.00 40.13 327 ARG C C 1
ATOM 7452 O O . ARG C 1 204 ? 22.269 25.049 129.572 1.00 35.85 327 ARG C O 1
ATOM 7460 N N . PHE C 1 205 ? 23.377 25.941 131.331 1.00 37.87 328 PHE C N 1
ATOM 7461 C CA . PHE C 1 205 ? 22.284 26.822 131.718 1.00 34.92 328 PHE C CA 1
ATOM 7462 C C . PHE C 1 205 ? 22.749 28.269 131.644 1.00 41.68 328 PHE C C 1
ATOM 7463 O O . PHE C 1 205 ? 23.882 28.597 132.007 1.00 38.07 328 PHE C O 1
ATOM 7471 N N . GLU C 1 206 ? 21.894 29.120 131.069 1.00 34.30 329 GLU C N 1
ATOM 7472 C CA . GLU C 1 206 ? 22.187 30.531 130.957 1.00 35.04 329 GLU C CA 1
ATOM 7473 C C . GLU C 1 206 ? 20.924 31.301 131.359 1.00 41.85 329 GLU C C 1
ATOM 7474 O O . GLU C 1 206 ? 19.816 30.911 130.971 1.00 36.74 329 GLU C O 1
ATOM 7480 N N . ARG C 1 207 ? 21.098 32.341 132.174 1.00 37.94 330 ARG C N 1
ATOM 7481 C CA . ARG C 1 207 ? 19.963 33.207 132.565 1.00 40.72 330 ARG C CA 1
ATOM 7482 C C . ARG C 1 207 ? 20.085 34.499 131.768 1.00 42.19 330 ARG C C 1
ATOM 7483 O O . ARG C 1 207 ? 21.131 35.146 131.842 1.00 45.24 330 ARG C O 1
ATOM 7491 N N . LEU C 1 208 ? 19.065 34.799 130.977 1.00 40.18 331 LEU C N 1
ATOM 7492 C CA . LEU C 1 208 ? 19.072 36.048 130.194 1.00 40.96 331 LEU C CA 1
ATOM 7493 C C . LEU C 1 208 ? 17.927 36.895 130.733 1.00 43.73 331 LEU C C 1
ATOM 7494 O O . LEU C 1 208 ? 16.791 36.412 130.706 1.00 38.01 331 LEU C O 1
ATOM 7499 N N . ALA C 1 209 ? 18.261 38.071 131.268 1.00 49.74 332 ALA C N 1
ATOM 7500 C CA . ALA C 1 209 ? 17.240 38.926 131.907 1.00 55.34 332 ALA C CA 1
ATOM 7501 C C . ALA C 1 209 ? 16.563 38.115 133.012 1.00 59.89 332 ALA C C 1
ATOM 7502 O O . ALA C 1 209 ? 17.254 37.722 133.961 1.00 67.25 332 ALA C O 1
ATOM 7504 N N . ASP C 1 210 ? 15.257 37.903 132.898 1.00 54.36 333 ASP C N 1
ATOM 7505 C CA . ASP C 1 210 ? 14.526 37.184 133.967 1.00 52.79 333 ASP C CA 1
ATOM 7506 C C . ASP C 1 210 ? 14.028 35.810 133.519 1.00 52.21 333 ASP C C 1
ATOM 7507 O O . ASP C 1 210 ? 12.949 35.427 133.988 1.00 45.28 333 ASP C O 1
ATOM 7512 N N . GLU C 1 211 ? 14.746 35.105 132.631 1.00 47.51 334 GLU C N 1
ATOM 7513 C CA . GLU C 1 211 ? 14.359 33.733 132.337 1.00 40.29 334 GLU C CA 1
ATOM 7514 C C . GLU C 1 211 ? 15.585 32.807 132.297 1.00 38.12 334 GLU C C 1
ATOM 7515 O O . GLU C 1 211 ? 16.672 33.262 131.993 1.00 40.33 334 GLU C O 1
ATOM 7521 N N . TRP C 1 212 ? 15.359 31.504 132.477 1.00 37.24 335 TRP C N 1
ATOM 7522 C CA . TRP C 1 212 ? 16.409 30.498 132.336 1.00 39.53 335 TRP C CA 1
ATOM 7523 C C . TRP C 1 212 ? 16.305 29.819 130.975 1.00 43.28 335 TRP C C 1
ATOM 7524 O O . TRP C 1 212 ? 15.200 29.588 130.518 1.00 38.33 335 TRP C O 1
ATOM 7535 N N . PHE C 1 213 ? 17.465 29.469 130.384 1.00 34.90 336 PHE C N 1
ATOM 7536 C CA . PHE C 1 213 ? 17.583 28.805 129.092 1.00 34.36 336 PHE C CA 1
ATOM 7537 C C . PHE C 1 213 ? 18.572 27.664 129.246 1.00 38.57 336 PHE C C 1
ATOM 7538 O O . PHE C 1 213 ? 19.546 27.788 130.000 1.00 35.03 336 PHE C O 1
ATOM 7546 N N . LEU C 1 214 ? 18.258 26.551 128.584 1.00 32.02 337 LEU C N 1
ATOM 7547 C CA . LEU C 1 214 ? 19.149 25.418 128.397 1.00 34.84 337 LEU C CA 1
ATOM 7548 C C . LEU C 1 214 ? 19.872 25.591 127.057 1.00 35.20 337 LEU C C 1
ATOM 7549 O O . LEU C 1 214 ? 19.266 25.948 126.052 1.00 35.92 337 LEU C O 1
ATOM 7554 N N . VAL C 1 215 ? 21.203 25.433 127.067 1.00 31.66 338 VAL C N 1
ATOM 7555 C CA . VAL C 1 215 ? 22.046 25.658 125.907 1.00 32.77 338 VAL C CA 1
ATOM 7556 C C . VAL C 1 215 ? 22.558 24.294 125.470 1.00 32.25 338 VAL C C 1
ATOM 7557 O O . VAL C 1 215 ? 22.997 23.492 126.305 1.00 33.32 338 VAL C O 1
ATOM 7561 N N . ILE C 1 216 ? 22.425 24.002 124.164 1.00 32.47 339 ILE C N 1
ATOM 7562 C CA . ILE C 1 216 ? 22.772 22.684 123.655 1.00 33.14 339 ILE C CA 1
ATOM 7563 C C . ILE C 1 216 ? 24.049 22.810 122.823 1.00 35.33 339 ILE C C 1
ATOM 7564 O O . ILE C 1 216 ? 24.069 23.491 121.799 1.00 36.68 339 ILE C O 1
ATOM 7569 N N . ASP C 1 217 ? 25.092 22.113 123.261 1.00 39.78 340 ASP C N 1
ATOM 7570 C CA . ASP C 1 217 ? 26.389 22.196 122.607 1.00 37.49 340 ASP C CA 1
ATOM 7571 C C . ASP C 1 217 ? 26.796 20.790 122.176 1.00 34.85 340 ASP C C 1
ATOM 7572 O O . ASP C 1 217 ? 27.315 20.003 122.973 1.00 37.24 340 ASP C O 1
ATOM 7577 N N . PRO C 1 218 ? 26.474 20.351 120.936 1.00 35.48 341 PRO C N 1
ATOM 7578 C CA . PRO C 1 218 ? 26.707 18.951 120.576 1.00 32.93 341 PRO C CA 1
ATOM 7579 C C . PRO C 1 218 ? 28.177 18.546 120.561 1.00 38.31 341 PRO C C 1
ATOM 7580 O O . PRO C 1 218 ? 29.047 19.384 120.333 1.00 39.09 341 PRO C O 1
ATOM 7584 N N . ASP C 1 219 ? 28.413 17.266 120.858 1.00 36.52 342 ASP C N 1
ATOM 7585 C CA . ASP C 1 219 ? 29.729 16.639 120.874 1.00 45.00 342 ASP C CA 1
ATOM 7586 C C . ASP C 1 219 ? 29.539 15.135 120.657 1.00 39.99 342 ASP C C 1
ATOM 7587 O O . ASP C 1 219 ? 28.458 14.705 120.267 1.00 41.41 342 ASP C O 1
ATOM 7592 N N . PHE C 1 220 ? 30.591 14.347 120.918 1.00 40.84 343 PHE C N 1
ATOM 7593 C CA . PHE C 1 220 ? 30.561 12.899 120.799 1.00 38.80 343 PHE C CA 1
ATOM 7594 C C . PHE C 1 220 ? 31.373 12.273 121.914 1.00 42.40 343 PHE C C 1
ATOM 7595 O O . PHE C 1 220 ? 32.402 12.817 122.300 1.00 46.35 343 PHE C O 1
ATOM 7603 N N . HIS C 1 221 ? 30.894 11.126 122.406 1.00 38.66 344 HIS C N 1
ATOM 7604 C CA . HIS C 1 221 ? 31.561 10.362 123.443 1.00 45.50 344 HIS C CA 1
ATOM 7605 C C . HIS C 1 221 ? 31.939 9.005 122.851 1.00 43.11 344 HIS C C 1
ATOM 7606 O O . HIS C 1 221 ? 31.161 8.451 122.101 1.00 41.05 344 HIS C O 1
ATOM 7613 N N . PHE C 1 222 ? 33.117 8.482 123.218 1.00 46.12 345 PHE C N 1
ATOM 7614 C CA . PHE C 1 222 ? 33.637 7.231 122.689 1.00 43.94 345 PHE C CA 1
ATOM 7615 C C . PHE C 1 222 ? 33.770 6.208 123.813 1.00 40.54 345 PHE C C 1
ATOM 7616 O O . PHE C 1 222 ? 34.296 6.515 124.878 1.00 47.11 345 PHE C O 1
ATOM 7624 N N . THR C 1 223 ? 33.266 4.992 123.559 1.00 44.35 346 THR C N 1
ATOM 7625 C CA . THR C 1 223 ? 33.482 3.860 124.446 1.00 48.54 346 THR C CA 1
ATOM 7626 C C . THR C 1 223 ? 34.088 2.686 123.671 1.00 47.35 346 THR C C 1
ATOM 7627 O O . THR C 1 223 ? 34.005 2.642 122.441 1.00 48.52 346 THR C O 1
ATOM 7631 N N . THR C 1 224 ? 34.621 1.710 124.427 1.00 54.24 347 THR C N 1
ATOM 7632 C CA . THR C 1 224 ? 35.184 0.471 123.903 1.00 55.87 347 THR C CA 1
ATOM 7633 C C . THR C 1 224 ? 34.077 -0.502 123.501 1.00 62.54 347 THR C C 1
ATOM 7634 O O . THR C 1 224 ? 34.127 -1.062 122.407 1.00 57.38 347 THR C O 1
ATOM 7638 N N . ASP C 1 225 ? 33.087 -0.676 124.397 1.00 63.81 348 ASP C N 1
ATOM 7639 C CA . ASP C 1 225 ? 32.097 -1.747 124.331 1.00 68.60 348 ASP C CA 1
ATOM 7640 C C . ASP C 1 225 ? 30.679 -1.190 124.201 1.00 71.59 348 ASP C C 1
ATOM 7641 O O . ASP C 1 225 ? 29.747 -1.935 123.910 1.00 74.53 348 ASP C O 1
ATOM 7646 N N . GLY C 1 226 ? 30.532 0.123 124.415 1.00 70.65 349 GLY C N 1
ATOM 7647 C CA . GLY C 1 226 ? 29.234 0.766 124.531 1.00 60.49 349 GLY C CA 1
ATOM 7648 C C . GLY C 1 226 ? 29.058 1.410 125.904 1.00 58.73 349 GLY C C 1
ATOM 7649 O O . GLY C 1 226 ? 28.156 2.223 126.085 1.00 57.06 349 GLY C O 1
ATOM 7650 N N . PHE C 1 227 ? 29.942 1.062 126.856 1.00 64.26 350 PHE C N 1
ATOM 7651 C CA . PHE C 1 227 ? 29.804 1.492 128.245 1.00 66.88 350 PHE C CA 1
ATOM 7652 C C . PHE C 1 227 ? 31.127 1.963 128.844 1.00 66.65 350 PHE C C 1
ATOM 7653 O O . PHE C 1 227 ? 31.188 3.033 129.454 1.00 63.92 350 PHE C O 1
ATOM 7661 N N . GLN C 1 228 ? 32.168 1.131 128.710 1.00 73.54 351 GLN C N 1
ATOM 7662 C CA . GLN C 1 228 ? 33.468 1.399 129.307 1.00 70.40 351 GLN C CA 1
ATOM 7663 C C . GLN C 1 228 ? 34.137 2.536 128.541 1.00 71.22 351 GLN C C 1
ATOM 7664 O O . GLN C 1 228 ? 34.304 2.446 127.324 1.00 66.01 351 GLN C O 1
ATOM 7670 N N . PRO C 1 229 ? 34.517 3.645 129.218 1.00 63.38 352 PRO C N 1
ATOM 7671 C CA . PRO C 1 229 ? 35.169 4.765 128.544 1.00 67.95 352 PRO C CA 1
ATOM 7672 C C . PRO C 1 229 ? 36.421 4.241 127.854 1.00 77.90 352 PRO C C 1
ATOM 7673 O O . PRO C 1 229 ? 36.994 3.228 128.272 1.00 75.08 352 PRO C O 1
ATOM 7677 N N . HIS C 1 230 ? 36.803 4.936 126.780 1.00 70.58 353 HIS C N 1
ATOM 7678 C CA . HIS C 1 230 ? 37.949 4.561 125.978 1.00 66.61 353 HIS C CA 1
ATOM 7679 C C . HIS C 1 230 ? 39.236 4.908 126.721 1.00 64.39 353 HIS C C 1
ATOM 7680 O O . HIS C 1 230 ? 39.470 6.066 127.054 1.00 59.65 353 HIS C O 1
ATOM 7687 N N . ARG C 1 231 ? 40.069 3.884 126.937 1.00 59.42 354 ARG C N 1
ATOM 7688 C CA . ARG C 1 231 ? 41.323 3.999 127.663 1.00 58.89 354 ARG C CA 1
ATOM 7689 C C . ARG C 1 231 ? 42.150 5.172 127.123 1.00 58.13 354 ARG C C 1
ATOM 7690 O O . ARG C 1 231 ? 42.630 5.997 127.901 1.00 58.73 354 ARG C O 1
ATOM 7698 N N . TYR C 1 232 ? 42.295 5.264 125.786 1.00 54.50 355 TYR C N 1
ATOM 7699 C CA . TYR C 1 232 ? 43.132 6.291 125.172 1.00 57.71 355 TYR C CA 1
ATOM 7700 C C . TYR C 1 232 ? 42.362 7.004 124.057 1.00 58.08 355 TYR C C 1
ATOM 7701 O O . TYR C 1 232 ? 42.586 6.722 122.886 1.00 62.07 355 TYR C O 1
ATOM 7710 N N . PRO C 1 233 ? 41.445 7.952 124.369 1.00 59.41 356 PRO C N 1
ATOM 7711 C CA . PRO C 1 233 ? 40.538 8.513 123.363 1.00 65.29 356 PRO C CA 1
ATOM 7712 C C . PRO C 1 233 ? 40.996 9.632 122.419 1.00 67.37 356 PRO C C 1
ATOM 7713 O O . PRO C 1 233 ? 40.194 10.115 121.630 1.00 67.52 356 PRO C O 1
ATOM 7717 N N . GLU C 1 234 ? 42.281 10.012 122.443 1.00 69.86 357 GLU C N 1
ATOM 7718 C CA . GLU C 1 234 ? 42.749 11.158 121.665 1.00 62.09 357 GLU C CA 1
ATOM 7719 C C . GLU C 1 234 ? 42.689 10.870 120.164 1.00 57.94 357 GLU C C 1
ATOM 7720 O O . GLU C 1 234 ? 42.562 11.786 119.353 1.00 49.92 357 GLU C O 1
ATOM 7726 N N . ALA C 1 235 ? 42.858 9.594 119.807 1.00 55.09 358 ALA C N 1
ATOM 7727 C CA . ALA C 1 235 ? 42.855 9.126 118.429 1.00 63.05 358 ALA C CA 1
ATOM 7728 C C . ALA C 1 235 ? 41.547 9.509 117.745 1.00 70.57 358 ALA C C 1
ATOM 7729 O O . ALA C 1 235 ? 41.540 9.957 116.601 1.00 77.42 358 ALA C O 1
ATOM 7731 N N . LEU C 1 236 ? 40.440 9.291 118.462 1.00 67.17 359 LEU C N 1
ATOM 7732 C CA . LEU C 1 236 ? 39.103 9.418 117.913 1.00 60.19 359 LEU C CA 1
ATOM 7733 C C . LEU C 1 236 ? 38.660 10.879 117.960 1.00 70.90 359 LEU C C 1
ATOM 7734 O O . LEU C 1 236 ? 38.095 11.389 116.988 1.00 52.88 359 LEU C O 1
ATOM 7739 N N . LEU C 1 237 ? 38.953 11.550 119.087 1.00 75.85 360 LEU C N 1
ATOM 7740 C CA . LEU C 1 237 ? 38.620 12.956 119.271 1.00 81.15 360 LEU C CA 1
ATOM 7741 C C . LEU C 1 237 ? 39.058 13.742 118.036 1.00 76.53 360 LEU C C 1
ATOM 7742 O O . LEU C 1 237 ? 38.426 14.727 117.656 1.00 75.52 360 LEU C O 1
ATOM 7747 N N . ALA C 1 238 ? 40.116 13.254 117.383 1.00 72.75 361 ALA C N 1
ATOM 7748 C CA . ALA C 1 238 ? 40.714 13.962 116.261 1.00 70.50 361 ALA C CA 1
ATOM 7749 C C . ALA C 1 238 ? 39.753 14.024 115.074 1.00 62.16 361 ALA C C 1
ATOM 7750 O O . ALA C 1 238 ? 39.729 15.015 114.352 1.00 70.13 361 ALA C O 1
ATOM 7752 N N . GLY C 1 239 ? 38.941 12.979 114.887 1.00 62.56 362 GLY C N 1
ATOM 7753 C CA . GLY C 1 239 ? 38.019 12.899 113.761 1.00 56.23 362 GLY C CA 1
ATOM 7754 C C . GLY C 1 239 ? 36.644 13.513 114.048 1.00 54.62 362 GLY C C 1
ATOM 7755 O O . GLY C 1 239 ? 35.787 13.563 113.171 1.00 54.22 362 GLY C O 1
ATOM 7756 N N . LYS C 1 240 ? 36.446 14.013 115.271 1.00 44.83 363 LYS C N 1
ATOM 7757 C CA . LYS C 1 240 ? 35.256 14.781 115.595 1.00 48.06 363 LYS C CA 1
ATOM 7758 C C . LYS C 1 240 ? 35.315 16.144 114.911 1.00 50.75 363 LYS C C 1
ATOM 7759 O O . LYS C 1 240 ? 34.277 16.739 114.631 1.00 46.19 363 LYS C O 1
ATOM 7765 N N . LYS C 1 241 ? 36.533 16.649 114.678 1.00 46.88 364 LYS C N 1
ATOM 7766 C CA . LYS C 1 241 ? 36.711 18.000 114.164 1.00 53.31 364 LYS C CA 1
ATOM 7767 C C . LYS C 1 241 ? 36.171 18.117 112.740 1.00 48.01 364 LYS C C 1
ATOM 7768 O O . LYS C 1 241 ? 35.608 19.156 112.371 1.00 43.74 364 LYS C O 1
ATOM 7774 N N . ARG C 1 242 ? 36.332 17.037 111.962 1.00 45.79 365 ARG C N 1
ATOM 7775 C CA . ARG C 1 242 ? 35.828 16.951 110.601 1.00 51.57 365 ARG C CA 1
ATOM 7776 C C . ARG C 1 242 ? 34.303 17.088 110.571 1.00 48.48 365 ARG C C 1
ATOM 7777 O O . ARG C 1 242 ? 33.730 17.384 109.527 1.00 45.97 365 ARG C O 1
ATOM 7785 N N . LEU C 1 243 ? 33.636 16.857 111.710 1.00 50.43 366 LEU C N 1
ATOM 7786 C CA . LEU C 1 243 ? 32.178 16.904 111.727 1.00 48.98 366 LEU C CA 1
ATOM 7787 C C . LEU C 1 243 ? 31.693 18.269 112.210 1.00 47.43 366 LEU C C 1
ATOM 7788 O O . LEU C 1 243 ? 30.492 18.512 112.240 1.00 51.97 366 LEU C O 1
ATOM 7793 N N . GLU C 1 244 ? 32.630 19.170 112.542 1.00 47.44 367 GLU C N 1
ATOM 7794 C CA . GLU C 1 244 ? 32.272 20.492 113.036 1.00 41.74 367 GLU C CA 1
ATOM 7795 C C . GLU C 1 244 ? 31.991 21.403 111.847 1.00 43.26 367 GLU C C 1
ATOM 7796 O O . GLU C 1 244 ? 32.799 22.262 111.524 1.00 40.32 367 GLU C O 1
ATOM 7802 N N . ARG C 1 245 ? 30.824 21.195 111.218 1.00 39.67 368 ARG C N 1
ATOM 7803 C CA . ARG C 1 245 ? 30.392 21.938 110.047 1.00 40.79 368 ARG C CA 1
ATOM 7804 C C . ARG C 1 245 ? 28.943 22.363 110.294 1.00 41.13 368 ARG C C 1
ATOM 7805 O O . ARG C 1 245 ? 28.209 21.664 110.992 1.00 42.64 368 ARG C O 1
ATOM 7813 N N . ASN C 1 246 ? 28.549 23.499 109.710 1.00 42.50 369 ASN C N 1
ATOM 7814 C CA . ASN C 1 246 ? 27.314 24.182 110.069 1.00 41.03 369 ASN C CA 1
ATOM 7815 C C . ASN C 1 246 ? 26.091 23.255 110.017 1.00 41.68 369 ASN C C 1
ATOM 7816 O O . ASN C 1 246 ? 25.327 23.172 110.985 1.00 40.14 369 ASN C O 1
ATOM 7821 N N . ALA C 1 247 ? 25.877 22.587 108.873 1.00 44.02 370 ALA C N 1
ATOM 7822 C CA . ALA C 1 247 ? 24.692 21.758 108.673 1.00 42.48 370 ALA C CA 1
ATOM 7823 C C . ALA C 1 247 ? 24.693 20.569 109.633 1.00 40.38 370 ALA C C 1
ATOM 7824 O O . ALA C 1 247 ? 23.632 20.177 110.126 1.00 39.32 370 ALA C O 1
ATOM 7826 N N . ALA C 1 248 ? 25.863 19.958 109.882 1.00 39.46 371 ALA C N 1
ATOM 7827 C CA . ALA C 1 248 ? 25.885 18.785 110.747 1.00 38.98 371 ALA C CA 1
ATOM 7828 C C . ALA C 1 248 ? 25.582 19.208 112.194 1.00 39.70 371 ALA C C 1
ATOM 7829 O O . ALA C 1 248 ? 24.864 18.510 112.918 1.00 39.03 371 ALA C O 1
ATOM 7831 N N . VAL C 1 249 ? 26.131 20.358 112.614 1.00 35.19 372 VAL C N 1
ATOM 7832 C CA . VAL C 1 249 ? 25.924 20.769 113.996 1.00 38.43 372 VAL C CA 1
ATOM 7833 C C . VAL C 1 249 ? 24.468 21.190 114.177 1.00 37.32 372 VAL C C 1
ATOM 7834 O O . VAL C 1 249 ? 23.836 20.761 115.135 1.00 37.24 372 VAL C O 1
ATOM 7838 N N . ARG C 1 250 ? 23.971 22.030 113.258 1.00 37.53 373 ARG C N 1
ATOM 7839 C CA . ARG C 1 250 ? 22.577 22.473 113.226 1.00 38.60 373 ARG C CA 1
ATOM 7840 C C . ARG C 1 250 ? 21.627 21.281 113.364 1.00 38.59 373 ARG C C 1
ATOM 7841 O O . ARG C 1 250 ? 20.693 21.321 114.174 1.00 37.93 373 ARG C O 1
ATOM 7849 N N . GLY C 1 251 ? 21.872 20.213 112.590 1.00 41.18 374 GLY C N 1
ATOM 7850 C CA . GLY C 1 251 ? 21.089 18.981 112.637 1.00 39.76 374 GLY C CA 1
ATOM 7851 C C . GLY C 1 251 ? 21.079 18.331 114.020 1.00 41.91 374 GLY C C 1
ATOM 7852 O O . GLY C 1 251 ? 20.068 17.774 114.467 1.00 38.50 374 GLY C O 1
ATOM 7853 N N A GLN C 1 252 ? 22.226 18.390 114.706 0.50 38.15 375 GLN C N 1
ATOM 7854 N N B GLN C 1 252 ? 22.231 18.419 114.687 0.50 40.72 375 GLN C N 1
ATOM 7855 C CA A GLN C 1 252 ? 22.322 17.854 116.052 0.50 35.71 375 GLN C CA 1
ATOM 7856 C CA B GLN C 1 252 ? 22.406 17.911 116.031 0.50 39.53 375 GLN C CA 1
ATOM 7857 C C A GLN C 1 252 ? 21.533 18.743 117.016 0.50 31.89 375 GLN C C 1
ATOM 7858 C C B GLN C 1 252 ? 21.556 18.741 116.991 0.50 33.90 375 GLN C C 1
ATOM 7859 O O A GLN C 1 252 ? 20.843 18.213 117.878 0.50 37.77 375 GLN C O 1
ATOM 7860 O O B GLN C 1 252 ? 20.855 18.171 117.819 0.50 38.80 375 GLN C O 1
ATOM 7871 N N . VAL C 1 253 ? 21.620 20.076 116.860 1.00 33.37 376 VAL C N 1
ATOM 7872 C CA . VAL C 1 253 ? 20.870 20.998 117.721 1.00 31.57 376 VAL C CA 1
ATOM 7873 C C . VAL C 1 253 ? 19.379 20.620 117.668 1.00 36.50 376 VAL C C 1
ATOM 7874 O O . VAL C 1 253 ? 18.700 20.505 118.691 1.00 38.15 376 VAL C O 1
ATOM 7878 N N . THR C 1 254 ? 18.912 20.317 116.461 1.00 38.13 377 THR C N 1
ATOM 7879 C CA . THR C 1 254 ? 17.514 20.047 116.171 1.00 40.50 377 THR C CA 1
ATOM 7880 C C . THR C 1 254 ? 17.089 18.781 116.892 1.00 34.93 377 THR C C 1
ATOM 7881 O O . THR C 1 254 ? 16.034 18.746 117.533 1.00 39.46 377 THR C O 1
ATOM 7893 N N . TRP C 1 256 ? 18.516 17.369 119.467 1.00 34.25 379 TRP C N 1
ATOM 7894 C CA . TRP C 1 256 ? 18.562 17.524 120.914 1.00 36.41 379 TRP C CA 1
ATOM 7895 C C . TRP C 1 256 ? 17.360 18.335 121.400 1.00 31.90 379 TRP C C 1
ATOM 7896 O O . TRP C 1 256 ? 16.785 18.037 122.441 1.00 34.88 379 TRP C O 1
ATOM 7907 N N . GLN C 1 257 ? 17.022 19.386 120.664 1.00 35.75 380 GLN C N 1
ATOM 7908 C CA . GLN C 1 257 ? 15.835 20.162 120.967 1.00 37.16 380 GLN C CA 1
ATOM 7909 C C . GLN C 1 257 ? 14.627 19.237 121.061 1.00 42.89 380 GLN C C 1
ATOM 7910 O O . GLN C 1 257 ? 13.928 19.260 122.069 1.00 38.59 380 GLN C O 1
ATOM 7916 N N . HIS C 1 258 ? 14.442 18.378 120.049 1.00 39.99 381 HIS C N 1
ATOM 7917 C CA . HIS C 1 258 ? 13.294 17.485 120.039 1.00 43.84 381 HIS C CA 1
ATOM 7918 C C . HIS C 1 258 ? 13.277 16.673 121.333 1.00 42.16 381 HIS C C 1
ATOM 7919 O O . HIS C 1 258 ? 12.268 16.620 122.033 1.00 40.64 381 HIS C O 1
ATOM 7926 N N . LEU C 1 259 ? 14.414 16.035 121.649 1.00 38.68 382 LEU C N 1
ATOM 7927 C CA . LEU C 1 259 ? 14.493 15.129 122.780 1.00 35.41 382 LEU C CA 1
ATOM 7928 C C . LEU C 1 259 ? 14.137 15.895 124.062 1.00 34.20 382 LEU C C 1
ATOM 7929 O O . LEU C 1 259 ? 13.426 15.370 124.922 1.00 37.51 382 LEU C O 1
ATOM 7934 N N . LEU C 1 260 ? 14.637 17.129 124.196 1.00 35.66 383 LEU C N 1
ATOM 7935 C CA . LEU C 1 260 ? 14.510 17.826 125.479 1.00 39.58 383 LEU C CA 1
ATOM 7936 C C . LEU C 1 260 ? 13.089 18.373 125.669 1.00 37.57 383 LEU C C 1
ATOM 7937 O O . LEU C 1 260 ? 12.551 18.293 126.768 1.00 39.55 383 LEU C O 1
ATOM 7942 N N . VAL C 1 261 ? 12.510 18.939 124.603 1.00 40.08 384 VAL C N 1
ATOM 7943 C CA . VAL C 1 261 ? 11.102 19.351 124.595 1.00 41.63 384 VAL C CA 1
ATOM 7944 C C . VAL C 1 261 ? 10.206 18.157 124.928 1.00 38.15 384 VAL C C 1
ATOM 7945 O O . VAL C 1 261 ? 9.406 18.245 125.859 1.00 40.46 384 VAL C O 1
ATOM 7949 N N . GLU C 1 262 ? 10.367 17.024 124.227 1.00 39.14 385 GLU C N 1
ATOM 7950 C CA . GLU C 1 262 ? 9.601 15.830 124.539 1.00 43.61 385 GLU C CA 1
ATOM 7951 C C . GLU C 1 262 ? 9.757 15.417 126.006 1.00 50.79 385 GLU C C 1
ATOM 7952 O O . GLU C 1 262 ? 8.836 14.841 126.593 1.00 45.88 385 GLU C O 1
ATOM 7958 N N . SER C 1 263 ? 10.947 15.624 126.585 1.00 43.76 386 SER C N 1
ATOM 7959 C CA . SER C 1 263 ? 11.212 15.103 127.918 1.00 40.83 386 SER C CA 1
ATOM 7960 C C . SER C 1 263 ? 10.309 15.813 128.929 1.00 36.28 386 SER C C 1
ATOM 7961 O O . SER C 1 263 ? 10.108 15.326 130.022 1.00 38.23 386 SER C O 1
ATOM 7964 N N . GLY C 1 264 ? 9.821 17.004 128.585 1.00 40.85 387 GLY C N 1
ATOM 7965 C CA . GLY C 1 264 ? 8.996 17.745 129.521 1.00 40.77 387 GLY C CA 1
ATOM 7966 C C . GLY C 1 264 ? 7.499 17.530 129.311 1.00 43.54 387 GLY C C 1
ATOM 7967 O O . GLY C 1 264 ? 6.717 18.170 130.009 1.00 42.54 387 GLY C O 1
ATOM 7968 N N . LYS C 1 265 ? 7.127 16.641 128.366 1.00 40.18 388 LYS C N 1
ATOM 7969 C CA . LYS C 1 265 ? 5.731 16.430 127.992 1.00 49.39 388 LYS C CA 1
ATOM 7970 C C . LYS C 1 265 ? 5.039 15.485 128.983 1.00 50.73 388 LYS C C 1
ATOM 7971 O O . LYS C 1 265 ? 5.568 14.431 129.348 1.00 45.86 388 LYS C O 1
ATOM 7977 N N . HIS C 1 266 ? 3.857 15.919 129.437 1.00 58.83 389 HIS C N 1
ATOM 7978 C CA . HIS C 1 266 ? 2.939 15.114 130.229 1.00 72.78 389 HIS C CA 1
ATOM 7979 C C . HIS C 1 266 ? 2.060 14.316 129.266 1.00 72.78 389 HIS C C 1
ATOM 7980 O O . HIS C 1 266 ? 1.357 14.896 128.441 1.00 87.73 389 HIS C O 1
ATOM 7987 N N . GLU C 1 267 ? 2.178 12.998 129.352 1.00 66.33 390 GLU C N 1
ATOM 7988 C CA . GLU C 1 267 ? 1.406 12.116 128.454 1.00 72.67 390 GLU C CA 1
ATOM 7989 C C . GLU C 1 267 ? 0.408 11.336 129.302 1.00 71.78 390 GLU C C 1
ATOM 7990 O O . GLU C 1 267 ? 0.771 10.961 130.412 1.00 76.57 390 GLU C O 1
ATOM 7996 N N . VAL C 1 268 ? -0.811 11.151 128.806 1.00 60.91 391 VAL C N 1
ATOM 7997 C CA . VAL C 1 268 ? -1.818 10.329 129.535 1.00 58.26 391 VAL C CA 1
ATOM 7998 C C . VAL C 1 268 ? -1.385 8.862 129.444 1.00 59.10 391 VAL C C 1
ATOM 7999 O O . VAL C 1 268 ? -0.911 8.467 128.377 1.00 62.24 391 VAL C O 1
ATOM 8003 N N . GLY C 1 269 ? -1.546 8.098 130.526 1.00 59.64 392 GLY C N 1
ATOM 8004 C CA . GLY C 1 269 ? -1.132 6.682 130.564 1.00 67.42 392 GLY C CA 1
ATOM 8005 C C . GLY C 1 269 ? 0.342 6.426 130.272 1.00 73.71 392 GLY C C 1
ATOM 8006 O O . GLY C 1 269 ? 0.605 5.539 129.444 1.00 71.88 392 GLY C O 1
ATOM 8007 N N . LEU C 1 270 ? 1.273 7.165 130.897 1.00 71.29 393 LEU C N 1
ATOM 8008 C CA . LEU C 1 270 ? 2.729 6.877 130.719 1.00 68.62 393 LEU C CA 1
ATOM 8009 C C . LEU C 1 270 ? 3.481 6.970 132.041 1.00 70.97 393 LEU C C 1
ATOM 8010 O O . LEU C 1 270 ? 4.345 6.114 132.282 1.00 64.25 393 LEU C O 1
ATOM 8015 N N . LYS C 1 275 ? 7.905 6.072 136.650 1.00 68.82 398 LYS C N 1
ATOM 8016 C CA . LYS C 1 275 ? 8.708 7.278 136.987 1.00 68.73 398 LYS C CA 1
ATOM 8017 C C . LYS C 1 275 ? 7.771 8.486 137.145 1.00 71.55 398 LYS C C 1
ATOM 8018 O O . LYS C 1 275 ? 6.830 8.576 136.331 1.00 73.86 398 LYS C O 1
ATOM 8024 N N . PRO C 1 276 ? 7.943 9.424 138.120 1.00 71.37 399 PRO C N 1
ATOM 8025 C CA . PRO C 1 276 ? 7.075 10.607 138.162 1.00 68.32 399 PRO C CA 1
ATOM 8026 C C . PRO C 1 276 ? 7.117 11.442 136.883 1.00 69.42 399 PRO C C 1
ATOM 8027 O O . PRO C 1 276 ? 8.112 11.424 136.157 1.00 72.42 399 PRO C O 1
ATOM 8031 N N . ALA C 1 277 ? 6.033 12.189 136.635 1.00 64.30 400 ALA C N 1
ATOM 8032 C CA . ALA C 1 277 ? 5.954 13.134 135.528 1.00 63.46 400 ALA C CA 1
ATOM 8033 C C . ALA C 1 277 ? 7.004 14.242 135.673 1.00 60.32 400 ALA C C 1
ATOM 8034 O O . ALA C 1 277 ? 7.396 14.602 136.784 1.00 58.22 400 ALA C O 1
ATOM 8036 N N . PRO C 1 278 ? 7.480 14.834 134.550 1.00 53.84 401 PRO C N 1
ATOM 8037 C CA . PRO C 1 278 ? 8.561 15.823 134.603 1.00 50.43 401 PRO C CA 1
ATOM 8038 C C . PRO C 1 278 ? 8.000 17.112 135.171 1.00 48.41 401 PRO C C 1
ATOM 8039 O O . PRO C 1 278 ? 6.865 17.444 134.880 1.00 45.50 401 PRO C O 1
ATOM 8043 N N . LEU C 1 279 ? 8.811 17.863 135.920 1.00 46.58 402 LEU C N 1
ATOM 8044 C CA . LEU C 1 279 ? 8.356 19.136 136.451 1.00 46.10 402 LEU C CA 1
ATOM 8045 C C . LEU C 1 279 ? 8.893 20.319 135.655 1.00 47.08 402 LEU C C 1
ATOM 8046 O O . LEU C 1 279 ? 8.452 21.438 135.905 1.00 49.48 402 LEU C O 1
ATOM 8051 N N . LEU C 1 280 ? 9.855 20.095 134.739 1.00 44.92 403 LEU C N 1
ATOM 8052 C CA . LEU C 1 280 ? 10.354 21.187 133.910 1.00 43.81 403 LEU C CA 1
ATOM 8053 C C . LEU C 1 280 ? 9.867 21.036 132.466 1.00 38.41 403 LEU C C 1
ATOM 8054 O O . LEU C 1 280 ? 9.987 19.975 131.875 1.00 41.62 403 LEU C O 1
ATOM 8059 N N . GLN C 1 281 ? 9.459 22.147 131.849 1.00 40.42 404 GLN C N 1
ATOM 8060 C CA . GLN C 1 281 ? 9.177 22.109 130.418 1.00 41.99 404 GLN C CA 1
ATOM 8061 C C . GLN C 1 281 ? 10.174 22.995 129.668 1.00 37.56 404 GLN C C 1
ATOM 8062 O O . GLN C 1 281 ? 10.766 23.889 130.251 1.00 37.20 404 GLN C O 1
ATOM 8068 N N . PHE C 1 282 ? 10.323 22.757 128.355 1.00 35.59 405 PHE C N 1
ATOM 8069 C CA . PHE C 1 282 ? 11.299 23.431 127.512 1.00 39.96 405 PHE C CA 1
ATOM 8070 C C . PHE C 1 282 ? 10.589 23.960 126.268 1.00 37.06 405 PHE C C 1
ATOM 8071 O O . PHE C 1 282 ? 9.746 23.260 125.749 1.00 41.30 405 PHE C O 1
ATOM 8079 N N . GLU C 1 283 ? 10.956 25.151 125.765 1.00 42.12 406 GLU C N 1
ATOM 8080 C CA . GLU C 1 283 ? 10.296 25.720 124.595 1.00 47.88 406 GLU C CA 1
ATOM 8081 C C . GLU C 1 283 ? 11.307 26.231 123.579 1.00 48.99 406 GLU C C 1
ATOM 8082 O O . GLU C 1 283 ? 12.272 26.920 123.928 1.00 42.87 406 GLU C O 1
ATOM 8088 N N . ARG C 1 284 ? 10.994 25.999 122.305 1.00 40.20 407 ARG C N 1
ATOM 8089 C CA . ARG C 1 284 ? 11.842 26.489 121.235 1.00 41.76 407 ARG C CA 1
ATOM 8090 C C . ARG C 1 284 ? 11.656 27.990 121.124 1.00 41.17 407 ARG C C 1
ATOM 8091 O O . ARG C 1 284 ? 10.598 28.507 121.459 1.00 42.59 407 ARG C O 1
ATOM 8099 N N . LEU C 1 285 ? 12.696 28.689 120.677 1.00 40.04 408 LEU C N 1
ATOM 8100 C CA . LEU C 1 285 ? 12.616 30.125 120.505 1.00 45.18 408 LEU C CA 1
ATOM 8101 C C . LEU C 1 285 ? 12.268 30.416 119.043 1.00 48.63 408 LEU C C 1
ATOM 8102 O O . LEU C 1 285 ? 12.518 29.583 118.177 1.00 50.40 408 LEU C O 1
ATOM 8107 N N . PRO C 1 286 ? 11.735 31.621 118.727 1.00 53.16 409 PRO C N 1
ATOM 8108 C CA . PRO C 1 286 ? 11.553 32.049 117.338 1.00 53.06 409 PRO C CA 1
ATOM 8109 C C . PRO C 1 286 ? 12.905 32.084 116.634 1.00 56.94 409 PRO C C 1
ATOM 8110 O O . PRO C 1 286 ? 13.945 32.284 117.271 1.00 48.44 409 PRO C O 1
ATOM 8114 N N . VAL C 1 287 ? 12.883 31.885 115.311 1.00 51.21 410 VAL C N 1
ATOM 8115 C CA . VAL C 1 287 ? 14.116 31.960 114.551 1.00 48.20 410 VAL C CA 1
ATOM 8116 C C . VAL C 1 287 ? 14.691 33.361 114.708 1.00 50.74 410 VAL C C 1
ATOM 8117 O O . VAL C 1 287 ? 13.978 34.311 115.035 1.00 50.17 410 VAL C O 1
ATOM 8121 N N . ILE C 1 288 ? 16.008 33.465 114.528 1.00 43.88 411 ILE C N 1
ATOM 8122 C CA . ILE C 1 288 ? 16.688 34.746 114.516 1.00 45.96 411 ILE C CA 1
ATOM 8123 C C . ILE C 1 288 ? 16.613 35.279 113.088 1.00 43.68 411 ILE C C 1
ATOM 8124 O O . ILE C 1 288 ? 16.947 34.548 112.161 1.00 49.27 411 ILE C O 1
ATOM 8129 N N . GLN C 1 289 ? 16.235 36.558 112.921 1.00 48.41 412 GLN C N 1
ATOM 8130 C CA . GLN C 1 289 ? 16.106 37.122 111.587 1.00 49.09 412 GLN C CA 1
ATOM 8131 C C . GLN C 1 289 ? 17.322 37.973 111.240 1.00 51.65 412 GLN C C 1
ATOM 8132 O O . GLN C 1 289 ? 17.600 38.970 111.906 1.00 53.94 412 GLN C O 1
ATOM 8138 N N . LEU C 1 290 ? 18.039 37.564 110.187 1.00 45.65 413 LEU C N 1
ATOM 8139 C CA . LEU C 1 290 ? 19.243 38.263 109.769 1.00 47.27 413 LEU C CA 1
ATOM 8140 C C . LEU C 1 290 ? 18.965 39.025 108.474 1.00 51.02 413 LEU C C 1
ATOM 8141 O O . LEU C 1 290 ? 18.539 38.420 107.498 1.00 47.22 413 LEU C O 1
ATOM 8146 N N . SER C 1 291 ? 19.240 40.337 108.496 1.00 50.07 414 SER C N 1
ATOM 8147 C CA . SER C 1 291 ? 18.947 41.264 107.408 1.00 58.63 414 SER C CA 1
ATOM 8148 C C . SER C 1 291 ? 19.840 41.022 106.189 1.00 62.14 414 SER C C 1
ATOM 8149 O O . SER C 1 291 ? 19.523 41.473 105.093 1.00 60.75 414 SER C O 1
ATOM 8152 N N . GLN C 1 292 ? 20.987 40.361 106.386 1.00 63.43 415 GLN C N 1
ATOM 8153 C CA . GLN C 1 292 ? 21.876 40.057 105.278 1.00 55.11 415 GLN C CA 1
ATOM 8154 C C . GLN C 1 292 ? 22.189 38.566 105.284 1.00 56.66 415 GLN C C 1
ATOM 8155 O O . GLN C 1 292 ? 22.419 37.981 106.342 1.00 61.74 415 GLN C O 1
ATOM 8161 N N . ALA C 1 293 ? 22.183 37.957 104.092 1.00 50.75 416 ALA C N 1
ATOM 8162 C CA . ALA C 1 293 ? 22.295 36.511 103.971 1.00 47.33 416 ALA C CA 1
ATOM 8163 C C . ALA C 1 293 ? 23.597 36.123 103.268 1.00 46.40 416 ALA C C 1
ATOM 8164 O O . ALA C 1 293 ? 24.159 36.905 102.496 1.00 47.20 416 ALA C O 1
ATOM 8166 N N . VAL C 1 294 ? 24.095 34.925 103.590 1.00 39.98 417 VAL C N 1
ATOM 8167 C CA . VAL C 1 294 ? 25.273 34.363 102.949 1.00 44.17 417 VAL C CA 1
ATOM 8168 C C . VAL C 1 294 ? 24.864 33.930 101.537 1.00 48.17 417 VAL C C 1
ATOM 8169 O O . VAL C 1 294 ? 23.874 33.208 101.388 1.00 48.62 417 VAL C O 1
ATOM 8173 N N . PRO C 1 295 ? 25.612 34.311 100.473 1.00 51.71 418 PRO C N 1
ATOM 8174 C CA . PRO C 1 295 ? 25.209 33.986 99.099 1.00 47.83 418 PRO C CA 1
ATOM 8175 C C . PRO C 1 295 ? 25.623 32.555 98.772 1.00 47.91 418 PRO C C 1
ATOM 8176 O O . PRO C 1 295 ? 26.509 32.318 97.949 1.00 47.82 418 PRO C O 1
ATOM 8180 N N . GLU C 1 296 ? 24.967 31.595 99.434 1.00 47.76 419 GLU C N 1
ATOM 8181 C CA . GLU C 1 296 ? 25.430 30.219 99.389 1.00 50.67 419 GLU C CA 1
ATOM 8182 C C . GLU C 1 296 ? 25.307 29.633 97.980 1.00 53.11 419 GLU C C 1
ATOM 8183 O O . GLU C 1 296 ? 26.212 28.925 97.520 1.00 48.41 419 GLU C O 1
ATOM 8189 N N . SER C 1 297 ? 24.173 29.895 97.323 1.00 49.36 420 SER C N 1
ATOM 8190 C CA . SER C 1 297 ? 23.979 29.381 95.971 1.00 54.69 420 SER C CA 1
ATOM 8191 C C . SER C 1 297 ? 25.098 29.853 95.038 1.00 54.30 420 SER C C 1
ATOM 8192 O O . SER C 1 297 ? 25.601 29.067 94.239 1.00 54.15 420 SER C O 1
ATOM 8195 N N . TRP C 1 299 ? 28.222 30.969 96.025 1.00 48.83 422 TRP C N 1
ATOM 8196 C CA . TRP C 1 299 ? 29.521 30.469 96.454 1.00 48.52 422 TRP C CA 1
ATOM 8197 C C . TRP C 1 299 ? 29.727 29.002 96.071 1.00 47.28 422 TRP C C 1
ATOM 8198 O O . TRP C 1 299 ? 30.868 28.555 95.901 1.00 48.45 422 TRP C O 1
ATOM 8209 N N . ASN C 1 300 ? 28.624 28.249 95.974 1.00 49.57 423 ASN C N 1
ATOM 8210 C CA . ASN C 1 300 ? 28.699 26.857 95.549 1.00 56.50 423 ASN C CA 1
ATOM 8211 C C . ASN C 1 300 ? 29.345 26.759 94.161 1.00 56.92 423 ASN C C 1
ATOM 8212 O O . ASN C 1 300 ? 30.019 25.765 93.879 1.00 51.48 423 ASN C O 1
ATOM 8217 N N . ARG C 1 301 ? 29.156 27.807 93.334 1.00 55.55 424 ARG C N 1
ATOM 8218 C CA . ARG C 1 301 ? 29.723 27.920 91.991 1.00 60.84 424 ARG C CA 1
ATOM 8219 C C . ARG C 1 301 ? 31.178 28.398 92.020 1.00 63.16 424 ARG C C 1
ATOM 8220 O O . ARG C 1 301 ? 32.036 27.785 91.387 1.00 67.48 424 ARG C O 1
ATOM 8228 N N . THR C 1 302 ? 31.447 29.503 92.733 1.00 57.94 425 THR C N 1
ATOM 8229 C CA . THR C 1 302 ? 32.708 30.225 92.619 1.00 56.91 425 THR C CA 1
ATOM 8230 C C . THR C 1 302 ? 33.772 29.745 93.606 1.00 61.16 425 THR C C 1
ATOM 8231 O O . THR C 1 302 ? 34.969 29.866 93.329 1.00 54.41 425 THR C O 1
ATOM 8235 N N . ASP C 1 303 ? 33.346 29.249 94.774 1.00 57.80 426 ASP C N 1
ATOM 8236 C CA . ASP C 1 303 ? 34.305 28.964 95.829 1.00 54.87 426 ASP C CA 1
ATOM 8237 C C . ASP C 1 303 ? 34.827 27.544 95.660 1.00 44.14 426 ASP C C 1
ATOM 8238 O O . ASP C 1 303 ? 34.093 26.599 95.913 1.00 47.71 426 ASP C O 1
ATOM 8243 N N . PRO C 1 304 ? 36.121 27.338 95.314 1.00 49.10 427 PRO C N 1
ATOM 8244 C CA . PRO C 1 304 ? 36.646 25.990 95.087 1.00 51.81 427 PRO C CA 1
ATOM 8245 C C . PRO C 1 304 ? 36.673 25.133 96.345 1.00 52.54 427 PRO C C 1
ATOM 8246 O O . PRO C 1 304 ? 37.062 23.972 96.277 1.00 50.96 427 PRO C O 1
ATOM 8250 N N . ARG C 1 305 ? 36.292 25.730 97.483 1.00 54.15 428 ARG C N 1
ATOM 8251 C CA . ARG C 1 305 ? 36.373 25.053 98.771 1.00 53.52 428 ARG C CA 1
ATOM 8252 C C . ARG C 1 305 ? 34.973 24.790 99.331 1.00 54.65 428 ARG C C 1
ATOM 8253 O O . ARG C 1 305 ? 34.846 24.329 100.465 1.00 54.90 428 ARG C O 1
ATOM 8261 N N . ALA C 1 306 ? 33.934 25.063 98.525 1.00 50.07 429 ALA C N 1
ATOM 8262 C CA . ALA C 1 306 ? 32.542 24.853 98.906 1.00 53.01 429 ALA C CA 1
ATOM 8263 C C . ALA C 1 306 ? 32.291 23.477 99.535 1.00 54.18 429 ALA C C 1
ATOM 8264 O O . ALA C 1 306 ? 31.595 23.399 100.543 1.00 57.76 429 ALA C O 1
ATOM 8266 N N . LYS C 1 307 ? 32.813 22.411 98.920 1.00 56.28 430 LYS C N 1
ATOM 8267 C CA . LYS C 1 307 ? 32.525 21.036 99.418 1.00 55.28 430 LYS C CA 1
ATOM 8268 C C . LYS C 1 307 ? 33.159 20.824 100.797 1.00 56.00 430 LYS C C 1
ATOM 8269 O O . LYS C 1 307 ? 32.641 19.976 101.550 1.00 54.40 430 LYS C O 1
ATOM 8275 N N . GLU C 1 308 ? 34.230 21.558 101.112 1.00 50.30 431 GLU C N 1
ATOM 8276 C CA . GLU C 1 308 ? 34.910 21.357 102.380 1.00 50.51 431 GLU C CA 1
ATOM 8277 C C . GLU C 1 308 ? 34.007 21.799 103.535 1.00 50.20 431 GLU C C 1
ATOM 8278 O O . GLU C 1 308 ? 34.200 21.347 104.671 1.00 46.48 431 GLU C O 1
ATOM 8292 N N . GLU C 1 310 ? 30.933 21.017 103.948 1.00 45.77 433 GLU C N 1
ATOM 8293 C CA . GLU C 1 310 ? 29.997 19.972 104.336 1.00 49.00 433 GLU C CA 1
ATOM 8294 C C . GLU C 1 310 ? 30.767 18.910 105.118 1.00 49.12 433 GLU C C 1
ATOM 8295 O O . GLU C 1 310 ? 31.932 18.675 104.817 1.00 48.21 433 GLU C O 1
ATOM 8301 N N . ALA C 1 311 ? 30.132 18.295 106.136 1.00 45.69 434 ALA C N 1
ATOM 8302 C CA . ALA C 1 311 ? 30.772 17.253 106.923 1.00 49.29 434 ALA C CA 1
ATOM 8303 C C . ALA C 1 311 ? 30.773 15.910 106.187 1.00 54.79 434 ALA C C 1
ATOM 8304 O O . ALA C 1 311 ? 29.821 15.564 105.484 1.00 54.55 434 ALA C O 1
ATOM 8306 N N . GLN C 1 312 ? 31.873 15.170 106.376 1.00 56.41 435 GLN C N 1
ATOM 8307 C CA . GLN C 1 312 ? 32.065 13.829 105.851 1.00 63.78 435 GLN C CA 1
ATOM 8308 C C . GLN C 1 312 ? 32.365 12.898 107.024 1.00 69.19 435 GLN C C 1
ATOM 8309 O O . GLN C 1 312 ? 33.399 13.016 107.687 1.00 64.67 435 GLN C O 1
ATOM 8315 N N . ASP C 1 313 ? 31.423 11.988 107.290 1.00 67.19 436 ASP C N 1
ATOM 8316 C CA . ASP C 1 313 ? 31.509 11.101 108.437 1.00 67.68 436 ASP C CA 1
ATOM 8317 C C . ASP C 1 313 ? 32.227 9.814 108.029 1.00 77.38 436 ASP C C 1
ATOM 8318 O O . ASP C 1 313 ? 31.774 9.113 107.125 1.00 84.54 436 ASP C O 1
ATOM 8323 N N . LEU C 1 314 ? 33.335 9.496 108.714 1.00 76.33 437 LEU C N 1
ATOM 8324 C CA . LEU C 1 314 ? 34.173 8.370 108.326 1.00 82.76 437 LEU C CA 1
ATOM 8325 C C . LEU C 1 314 ? 34.227 7.310 109.435 1.00 78.45 437 LEU C C 1
ATOM 8326 O O . LEU C 1 314 ? 33.946 7.669 110.590 1.00 71.28 437 LEU C O 1
ATOM 8331 N N . PHE D 2 3 ? 14.851 38.331 120.692 1.00 70.02 3 PHE D N 1
ATOM 8332 C CA . PHE D 2 3 ? 16.292 38.668 120.427 1.00 56.59 3 PHE D CA 1
ATOM 8333 C C . PHE D 2 3 ? 16.438 39.276 119.032 1.00 56.49 3 PHE D C 1
ATOM 8334 O O . PHE D 2 3 ? 16.158 38.628 118.022 1.00 59.64 3 PHE D O 1
ATOM 8342 N N . LYS D 2 4 ? 16.929 40.517 119.008 1.00 63.07 4 LYS D N 1
ATOM 8343 C CA . LYS D 2 4 ? 17.219 41.269 117.800 1.00 60.40 4 LYS D CA 1
ATOM 8344 C C . LYS D 2 4 ? 18.646 40.969 117.325 1.00 55.61 4 LYS D C 1
ATOM 8345 O O . LYS D 2 4 ? 19.597 40.962 118.111 1.00 49.43 4 LYS D O 1
ATOM 8351 N N . ALA D 2 5 ? 18.763 40.711 116.019 1.00 45.35 5 ALA D N 1
ATOM 8352 C CA . ALA D 2 5 ? 20.038 40.531 115.357 1.00 44.62 5 ALA D CA 1
ATOM 8353 C C . ALA D 2 5 ? 20.405 41.773 114.557 1.00 50.73 5 ALA D C 1
ATOM 8354 O O . ALA D 2 5 ? 19.543 42.551 114.156 1.00 51.75 5 ALA D O 1
ATOM 8356 N N A HIS D 2 6 ? 21.714 41.940 114.332 0.50 45.11 6 HIS D N 1
ATOM 8357 N N B HIS D 2 6 ? 21.711 41.971 114.389 0.50 45.82 6 HIS D N 1
ATOM 8358 C CA A HIS D 2 6 ? 22.274 42.983 113.491 0.50 44.30 6 HIS D CA 1
ATOM 8359 C CA B HIS D 2 6 ? 22.235 42.937 113.448 0.50 45.48 6 HIS D CA 1
ATOM 8360 C C A HIS D 2 6 ? 23.442 42.369 112.720 0.50 44.28 6 HIS D C 1
ATOM 8361 C C B HIS D 2 6 ? 23.321 42.232 112.639 0.50 45.08 6 HIS D C 1
ATOM 8362 O O A HIS D 2 6 ? 24.151 41.514 113.251 0.50 40.82 6 HIS D O 1
ATOM 8363 O O B HIS D 2 6 ? 23.846 41.201 113.066 0.50 43.40 6 HIS D O 1
ATOM 8376 N N . VAL D 2 7 ? 23.624 42.771 111.456 1.00 44.17 7 VAL D N 1
ATOM 8377 C CA . VAL D 2 7 ? 24.809 42.353 110.717 1.00 43.38 7 VAL D CA 1
ATOM 8378 C C . VAL D 2 7 ? 25.662 43.595 110.509 1.00 48.82 7 VAL D C 1
ATOM 8379 O O . VAL D 2 7 ? 25.272 44.494 109.756 1.00 45.36 7 VAL D O 1
ATOM 8383 N N . PHE D 2 8 ? 26.790 43.674 111.237 1.00 39.25 8 PHE D N 1
ATOM 8384 C CA . PHE D 2 8 ? 27.623 44.868 111.134 1.00 41.03 8 PHE D CA 1
ATOM 8385 C C . PHE D 2 8 ? 28.308 44.848 109.777 1.00 39.51 8 PHE D C 1
ATOM 8386 O O . PHE D 2 8 ? 28.610 43.777 109.253 1.00 38.05 8 PHE D O 1
ATOM 8394 N N . ASP D 2 9 ? 28.570 46.044 109.252 1.00 41.72 9 ASP D N 1
ATOM 8395 C CA . ASP D 2 9 ? 29.459 46.219 108.117 1.00 43.67 9 ASP D CA 1
ATOM 8396 C C . ASP D 2 9 ? 30.889 45.923 108.574 1.00 47.55 9 ASP D C 1
ATOM 8397 O O . ASP D 2 9 ? 31.260 46.275 109.698 1.00 41.42 9 ASP D O 1
ATOM 8402 N N . GLU D 2 10 ? 31.675 45.272 107.705 1.00 45.64 10 GLU D N 1
ATOM 8403 C CA . GLU D 2 10 ? 33.094 45.073 107.950 1.00 41.85 10 GLU D CA 1
ATOM 8404 C C . GLU D 2 10 ? 33.703 46.424 108.288 1.00 47.74 10 GLU D C 1
ATOM 8405 O O . GLU D 2 10 ? 33.590 47.349 107.483 1.00 40.91 10 GLU D O 1
ATOM 8411 N N . PRO D 2 11 ? 34.317 46.585 109.491 1.00 42.49 11 PRO D N 1
ATOM 8412 C CA . PRO D 2 11 ? 34.879 47.874 109.908 1.00 41.63 11 PRO D CA 1
ATOM 8413 C C . PRO D 2 11 ? 35.910 48.449 108.936 1.00 42.35 11 PRO D C 1
ATOM 8414 O O . PRO D 2 11 ? 36.766 47.741 108.390 1.00 39.66 11 PRO D O 1
ATOM 8426 N N . LEU D 2 13 ? 39.051 50.787 107.614 1.00 32.56 13 LEU D N 1
ATOM 8427 C CA . LEU D 2 13 ? 40.346 51.291 108.034 1.00 33.02 13 LEU D CA 1
ATOM 8428 C C . LEU D 2 13 ? 40.756 52.488 107.181 1.00 33.56 13 LEU D C 1
ATOM 8429 O O . LEU D 2 13 ? 40.305 52.614 106.052 1.00 33.66 13 LEU D O 1
ATOM 8434 N N . GLU D 2 14 ? 41.646 53.322 107.722 1.00 34.91 14 GLU D N 1
ATOM 8435 C CA . GLU D 2 14 ? 42.145 54.487 107.013 1.00 38.10 14 GLU D CA 1
ATOM 8436 C C . GLU D 2 14 ? 43.618 54.243 106.750 1.00 43.58 14 GLU D C 1
ATOM 8437 O O . GLU D 2 14 ? 44.358 53.801 107.639 1.00 39.80 14 GLU D O 1
ATOM 8443 N N . PHE D 2 15 ? 44.013 54.579 105.522 1.00 39.39 15 PHE D N 1
ATOM 8444 C CA . PHE D 2 15 ? 45.348 54.343 105.002 1.00 33.91 15 PHE D CA 1
ATOM 8445 C C . PHE D 2 15 ? 45.973 55.690 104.635 1.00 38.01 15 PHE D C 1
ATOM 8446 O O . PHE D 2 15 ? 45.603 56.701 105.225 1.00 38.52 15 PHE D O 1
ATOM 8454 N N . GLY D 2 16 ? 46.951 55.704 103.707 1.00 34.94 16 GLY D N 1
ATOM 8455 C CA . GLY D 2 16 ? 47.625 56.948 103.371 1.00 39.54 16 GLY D CA 1
ATOM 8456 C C . GLY D 2 16 ? 46.668 57.987 102.774 1.00 33.38 16 GLY D C 1
ATOM 8457 O O . GLY D 2 16 ? 45.692 57.623 102.105 1.00 37.06 16 GLY D O 1
ATOM 8458 N N . ASP D 2 17 ? 46.959 59.261 103.072 1.00 43.47 17 ASP D N 1
ATOM 8459 C CA . ASP D 2 17 ? 46.312 60.438 102.478 1.00 44.03 17 ASP D CA 1
ATOM 8460 C C . ASP D 2 17 ? 44.783 60.308 102.460 1.00 41.93 17 ASP D C 1
ATOM 8461 O O . ASP D 2 17 ? 44.118 60.541 101.444 1.00 42.22 17 ASP D O 1
ATOM 8466 N N . GLY D 2 18 ? 44.223 59.899 103.602 1.00 37.20 18 GLY D N 1
ATOM 8467 C CA . GLY D 2 18 ? 42.781 59.771 103.777 1.00 36.02 18 GLY D CA 1
ATOM 8468 C C . GLY D 2 18 ? 42.126 58.611 103.045 1.00 36.47 18 GLY D C 1
ATOM 8469 O O . GLY D 2 18 ? 40.894 58.511 103.022 1.00 41.88 18 GLY D O 1
ATOM 8470 N N . GLY D 2 19 ? 42.913 57.721 102.429 1.00 35.99 19 GLY D N 1
ATOM 8471 C CA . GLY D 2 19 ? 42.319 56.541 101.808 1.00 34.37 19 GLY D CA 1
ATOM 8472 C C . GLY D 2 19 ? 41.647 55.644 102.854 1.00 37.97 19 GLY D C 1
ATOM 8473 O O . GLY D 2 19 ? 42.100 55.615 104.008 1.00 36.86 19 GLY D O 1
ATOM 8474 N N . GLN D 2 20 ? 40.537 54.992 102.458 1.00 37.79 20 GLN D N 1
ATOM 8475 C CA . GLN D 2 20 ? 39.772 54.091 103.314 1.00 35.08 20 GLN D CA 1
ATOM 8476 C C . GLN D 2 20 ? 39.560 52.753 102.612 1.00 41.46 20 GLN D C 1
ATOM 8477 O O . GLN D 2 20 ? 39.326 52.696 101.415 1.00 44.82 20 GLN D O 1
ATOM 8483 N N . HIS D 2 21 ? 39.612 51.651 103.364 1.00 34.55 21 HIS D N 1
ATOM 8484 C CA . HIS D 2 21 ? 39.264 50.370 102.762 1.00 35.20 21 HIS D CA 1
ATOM 8485 C C . HIS D 2 21 ? 39.014 49.404 103.919 1.00 36.92 21 HIS D C 1
ATOM 8486 O O . HIS D 2 21 ? 39.587 49.641 104.970 1.00 33.49 21 HIS D O 1
ATOM 8503 N N . ASP D 2 23 ? 40.017 46.231 103.806 1.00 41.32 23 ASP D N 1
ATOM 8504 C CA . ASP D 2 23 ? 41.044 45.200 103.661 1.00 40.05 23 ASP D CA 1
ATOM 8505 C C . ASP D 2 23 ? 42.442 45.785 103.801 1.00 39.62 23 ASP D C 1
ATOM 8506 O O . ASP D 2 23 ? 42.857 46.651 103.030 1.00 39.98 23 ASP D O 1
ATOM 8511 N N . PRO D 2 24 ? 43.257 45.309 104.767 1.00 38.54 24 PRO D N 1
ATOM 8512 C CA . PRO D 2 24 ? 44.594 45.855 104.947 1.00 35.24 24 PRO D CA 1
ATOM 8513 C C . PRO D 2 24 ? 45.400 45.771 103.654 1.00 33.01 24 PRO D C 1
ATOM 8514 O O . PRO D 2 24 ? 46.165 46.692 103.386 1.00 39.38 24 PRO D O 1
ATOM 8518 N N . ARG D 2 25 ? 45.200 44.705 102.870 1.00 32.75 25 ARG D N 1
ATOM 8519 C CA . ARG D 2 25 ? 46.043 44.480 101.702 1.00 35.10 25 ARG D CA 1
ATOM 8520 C C . ARG D 2 25 ? 45.623 45.370 100.536 1.00 34.67 25 ARG D C 1
ATOM 8521 O O . ARG D 2 25 ? 46.472 46.091 100.013 1.00 39.34 25 ARG D O 1
ATOM 8529 N N . GLN D 2 26 ? 44.330 45.357 100.180 1.00 39.84 26 GLN D N 1
ATOM 8530 C CA A GLN D 2 26 ? 43.838 46.209 99.099 0.50 41.41 26 GLN D CA 1
ATOM 8531 C CA B GLN D 2 26 ? 43.867 46.202 99.086 0.50 41.95 26 GLN D CA 1
ATOM 8532 C C . GLN D 2 26 ? 44.075 47.673 99.453 1.00 37.66 26 GLN D C 1
ATOM 8533 O O . GLN D 2 26 ? 44.399 48.495 98.602 1.00 39.08 26 GLN D O 1
ATOM 8544 N N . GLY D 2 27 ? 43.861 48.016 100.726 1.00 35.56 27 GLY D N 1
ATOM 8545 C CA . GLY D 2 27 ? 44.085 49.376 101.180 1.00 32.19 27 GLY D CA 1
ATOM 8546 C C . GLY D 2 27 ? 45.521 49.854 100.996 1.00 36.73 27 GLY D C 1
ATOM 8547 O O . GLY D 2 27 ? 45.775 50.976 100.542 1.00 36.66 27 GLY D O 1
ATOM 8548 N N . LEU D 2 28 ? 46.481 49.027 101.417 1.00 33.11 28 LEU D N 1
ATOM 8549 C CA . LEU D 2 28 ? 47.865 49.427 101.261 1.00 32.77 28 LEU D CA 1
ATOM 8550 C C . LEU D 2 28 ? 48.209 49.491 99.776 1.00 34.61 28 LEU D C 1
ATOM 8551 O O . LEU D 2 28 ? 48.979 50.335 99.357 1.00 35.50 28 LEU D O 1
ATOM 8556 N N . ARG D 2 29 ? 47.666 48.565 99.003 1.00 36.60 29 ARG D N 1
ATOM 8557 C CA . ARG D 2 29 ? 47.967 48.527 97.582 1.00 44.62 29 ARG D CA 1
ATOM 8558 C C . ARG D 2 29 ? 47.627 49.880 96.958 1.00 43.42 29 ARG D C 1
ATOM 8559 O O . ARG D 2 29 ? 48.416 50.420 96.188 1.00 42.44 29 ARG D O 1
ATOM 8567 N N . GLU D 2 30 ? 46.444 50.410 97.298 1.00 45.06 30 GLU D N 1
ATOM 8568 C CA . GLU D 2 30 ? 45.887 51.582 96.637 1.00 45.16 30 GLU D CA 1
ATOM 8569 C C . GLU D 2 30 ? 46.438 52.857 97.255 1.00 46.35 30 GLU D C 1
ATOM 8570 O O . GLU D 2 30 ? 46.671 53.835 96.546 1.00 46.69 30 GLU D O 1
ATOM 8576 N N . HIS D 2 31 ? 46.620 52.858 98.583 1.00 38.93 31 HIS D N 1
ATOM 8577 C CA . HIS D 2 31 ? 46.856 54.103 99.303 1.00 37.98 31 HIS D CA 1
ATOM 8578 C C . HIS D 2 31 ? 48.226 54.169 99.961 1.00 37.20 31 HIS D C 1
ATOM 8579 O O . HIS D 2 31 ? 48.711 55.258 100.314 1.00 40.32 31 HIS D O 1
ATOM 8586 N N . GLY D 2 32 ? 48.863 53.013 100.162 1.00 37.77 32 GLY D N 1
ATOM 8587 C CA . GLY D 2 32 ? 50.104 53.053 100.922 1.00 34.09 32 GLY D CA 1
ATOM 8588 C C . GLY D 2 32 ? 49.772 53.155 102.414 1.00 37.44 32 GLY D C 1
ATOM 8589 O O . GLY D 2 32 ? 48.603 53.269 102.775 1.00 36.10 32 GLY D O 1
ATOM 8590 N N . PRO D 2 33 ? 50.774 53.170 103.314 1.00 37.48 33 PRO D N 1
ATOM 8591 C CA . PRO D 2 33 ? 50.517 53.219 104.762 1.00 41.90 33 PRO D CA 1
ATOM 8592 C C . PRO D 2 33 ? 50.131 54.603 105.269 1.00 43.40 33 PRO D C 1
ATOM 8593 O O . PRO D 2 33 ? 50.222 55.587 104.524 1.00 44.02 33 PRO D O 1
ATOM 8597 N N . LEU D 2 34 ? 49.787 54.667 106.566 1.00 41.83 34 LEU D N 1
ATOM 8598 C CA . LEU D 2 34 ? 49.191 55.842 107.183 1.00 41.84 34 LEU D CA 1
ATOM 8599 C C . LEU D 2 34 ? 50.021 57.120 107.052 1.00 45.59 34 LEU D C 1
ATOM 8600 O O . LEU D 2 34 ? 49.456 58.179 106.782 1.00 47.60 34 LEU D O 1
ATOM 8605 N N . GLN D 2 35 ? 51.331 57.062 107.315 1.00 46.77 35 GLN D N 1
ATOM 8606 C CA . GLN D 2 35 ? 52.082 58.300 107.438 1.00 50.47 35 GLN D CA 1
ATOM 8607 C C . GLN D 2 35 ? 53.520 58.118 106.972 1.00 52.90 35 GLN D C 1
ATOM 8608 O O . GLN D 2 35 ? 54.435 58.321 107.767 1.00 52.53 35 GLN D O 1
ATOM 8614 N N . PRO D 2 36 ? 53.763 57.849 105.667 1.00 55.05 36 PRO D N 1
ATOM 8615 C CA . PRO D 2 36 ? 55.119 57.602 105.170 1.00 61.13 36 PRO D CA 1
ATOM 8616 C C . PRO D 2 36 ? 55.943 58.885 105.077 1.00 70.53 36 PRO D C 1
ATOM 8617 O O . PRO D 2 36 ? 55.385 59.979 104.985 1.00 75.64 36 PRO D O 1
ATOM 8621 N N . ARG D 2 37 ? 57.273 58.731 105.130 1.00 73.09 37 ARG D N 1
ATOM 8622 C CA . ARG D 2 37 ? 58.225 59.813 104.917 1.00 75.93 37 ARG D CA 1
ATOM 8623 C C . ARG D 2 37 ? 59.134 59.393 103.768 1.00 72.91 37 ARG D C 1
ATOM 8624 O O . ARG D 2 37 ? 59.398 58.202 103.618 1.00 65.22 37 ARG D O 1
ATOM 8632 N N . SER D 2 38 ? 59.621 60.359 102.972 1.00 74.11 38 SER D N 1
ATOM 8633 C CA . SER D 2 38 ? 60.358 60.011 101.760 1.00 77.75 38 SER D CA 1
ATOM 8634 C C . SER D 2 38 ? 61.698 59.348 102.098 1.00 78.29 38 SER D C 1
ATOM 8635 O O . SER D 2 38 ? 62.377 59.728 103.060 1.00 62.78 38 SER D O 1
ATOM 8638 N N . GLY D 2 39 ? 62.038 58.320 101.307 1.00 74.11 39 GLY D N 1
ATOM 8639 C CA . GLY D 2 39 ? 63.221 57.498 101.525 1.00 74.60 39 GLY D CA 1
ATOM 8640 C C . GLY D 2 39 ? 63.128 56.603 102.765 1.00 72.87 39 GLY D C 1
ATOM 8641 O O . GLY D 2 39 ? 64.145 56.304 103.385 1.00 73.76 39 GLY D O 1
ATOM 8642 N N . ASP D 2 40 ? 61.908 56.183 103.132 1.00 63.44 40 ASP D N 1
ATOM 8643 C CA . ASP D 2 40 ? 61.710 55.256 104.237 1.00 58.22 40 ASP D CA 1
ATOM 8644 C C . ASP D 2 40 ? 62.413 53.932 103.922 1.00 52.90 40 ASP D C 1
ATOM 8645 O O . ASP D 2 40 ? 62.281 53.413 102.816 1.00 50.42 40 ASP D O 1
ATOM 8650 N N . VAL D 2 41 ? 63.152 53.394 104.901 1.00 55.17 41 VAL D N 1
ATOM 8651 C CA . VAL D 2 41 ? 63.844 52.119 104.737 1.00 53.09 41 VAL D CA 1
ATOM 8652 C C . VAL D 2 41 ? 63.840 51.345 106.053 1.00 48.25 41 VAL D C 1
ATOM 8653 O O . VAL D 2 41 ? 64.115 51.881 107.137 1.00 49.19 41 VAL D O 1
ATOM 8657 N N . ILE D 2 42 ? 63.574 50.045 105.946 1.00 47.42 42 ILE D N 1
ATOM 8658 C CA . ILE D 2 42 ? 63.685 49.199 107.117 1.00 40.38 42 ILE D CA 1
ATOM 8659 C C . ILE D 2 42 ? 64.929 48.336 106.936 1.00 37.45 42 ILE D C 1
ATOM 8660 O O . ILE D 2 42 ? 65.026 47.583 105.970 1.00 41.43 42 ILE D O 1
ATOM 8665 N N . ARG D 2 43 ? 65.853 48.463 107.885 1.00 36.60 43 ARG D N 1
ATOM 8666 C CA . ARG D 2 43 ? 67.093 47.706 107.879 1.00 36.32 43 ARG D CA 1
ATOM 8667 C C . ARG D 2 43 ? 66.789 46.405 108.623 1.00 36.66 43 ARG D C 1
ATOM 8668 O O . ARG D 2 43 ? 66.417 46.433 109.794 1.00 36.99 43 ARG D O 1
ATOM 8676 N N . VAL D 2 44 ? 66.865 45.285 107.896 1.00 35.65 44 VAL D N 1
ATOM 8677 C CA . VAL D 2 44 ? 66.576 43.967 108.438 1.00 32.65 44 VAL D CA 1
ATOM 8678 C C . VAL D 2 44 ? 67.881 43.261 108.758 1.00 35.06 44 VAL D C 1
ATOM 8679 O O . VAL D 2 44 ? 68.671 42.977 107.855 1.00 38.89 44 VAL D O 1
ATOM 8683 N N . GLY D 2 45 ? 68.067 42.959 110.042 1.00 32.73 45 GLY D N 1
ATOM 8684 C CA . GLY D 2 45 ? 69.136 42.067 110.466 1.00 34.19 45 GLY D CA 1
ATOM 8685 C C . GLY D 2 45 ? 68.716 40.615 110.262 1.00 32.75 45 GLY D C 1
ATOM 8686 O O . GLY D 2 45 ? 67.529 40.287 110.211 1.00 30.87 45 GLY D O 1
ATOM 8687 N N . VAL D 2 46 ? 69.702 39.717 110.132 1.00 32.88 46 VAL D N 1
ATOM 8688 C CA . VAL D 2 46 ? 69.358 38.323 109.931 1.00 32.38 46 VAL D CA 1
ATOM 8689 C C . VAL D 2 46 ? 70.284 37.437 110.755 1.00 34.61 46 VAL D C 1
ATOM 8690 O O . VAL D 2 46 ? 71.494 37.616 110.741 1.00 39.35 46 VAL D O 1
ATOM 8694 N N . ILE D 2 47 ? 69.698 36.447 111.444 1.00 33.02 47 ILE D N 1
ATOM 8695 C CA . ILE D 2 47 ? 70.465 35.369 112.061 1.00 32.72 47 ILE D CA 1
ATOM 8696 C C . ILE D 2 47 ? 70.013 34.045 111.445 1.00 33.92 47 ILE D C 1
ATOM 8697 O O . ILE D 2 47 ? 68.835 33.726 111.442 1.00 31.55 47 ILE D O 1
ATOM 8702 N N . GLY D 2 48 ? 70.944 33.249 110.897 1.00 32.63 48 GLY D N 1
ATOM 8703 C CA . GLY D 2 48 ? 70.569 31.913 110.440 1.00 34.33 48 GLY D CA 1
ATOM 8704 C C . GLY D 2 48 ? 71.819 31.115 110.085 1.00 32.99 48 GLY D C 1
ATOM 8705 O O . GLY D 2 48 ? 72.915 31.477 110.502 1.00 39.51 48 GLY D O 1
ATOM 8706 N N . THR D 2 49 ? 71.661 30.089 109.263 1.00 39.24 49 THR D N 1
ATOM 8707 C CA . THR D 2 49 ? 72.859 29.442 108.750 1.00 40.20 49 THR D CA 1
ATOM 8708 C C . THR D 2 49 ? 73.191 30.056 107.398 1.00 42.38 49 THR D C 1
ATOM 8709 O O . THR D 2 49 ? 72.372 30.776 106.809 1.00 40.68 49 THR D O 1
ATOM 8713 N N . ASP D 2 50 ? 74.383 29.723 106.881 1.00 43.03 50 ASP D N 1
ATOM 8714 C CA . ASP D 2 50 ? 74.732 30.085 105.519 1.00 45.48 50 ASP D CA 1
ATOM 8715 C C . ASP D 2 50 ? 73.541 29.832 104.581 1.00 40.63 50 ASP D C 1
ATOM 8716 O O . ASP D 2 50 ? 73.188 30.707 103.792 1.00 48.56 50 ASP D O 1
ATOM 8721 N N . ASP D 2 51 ? 72.903 28.660 104.689 1.00 37.92 51 ASP D N 1
ATOM 8722 C CA . ASP D 2 51 ? 71.798 28.299 103.812 1.00 45.80 51 ASP D CA 1
ATOM 8723 C C . ASP D 2 51 ? 70.561 29.180 104.044 1.00 44.48 51 ASP D C 1
ATOM 8724 O O . ASP D 2 51 ? 69.987 29.688 103.082 1.00 41.91 51 ASP D O 1
ATOM 8729 N N . THR D 2 52 ? 70.137 29.336 105.310 1.00 41.34 52 THR D N 1
ATOM 8730 C CA . THR D 2 52 ? 68.888 30.048 105.580 1.00 36.51 52 THR D CA 1
ATOM 8731 C C . THR D 2 52 ? 69.038 31.539 105.299 1.00 34.79 52 THR D C 1
ATOM 8732 O O . THR D 2 52 ? 68.081 32.186 104.882 1.00 41.14 52 THR D O 1
ATOM 8736 N N . VAL D 2 53 ? 70.217 32.104 105.572 1.00 34.45 53 VAL D N 1
ATOM 8737 C CA . VAL D 2 53 ? 70.482 33.507 105.293 1.00 37.56 53 VAL D CA 1
ATOM 8738 C C . VAL D 2 53 ? 70.396 33.749 103.782 1.00 44.60 53 VAL D C 1
ATOM 8739 O O . VAL D 2 53 ? 69.791 34.728 103.350 1.00 39.78 53 VAL D O 1
ATOM 8743 N N . ALA D 2 54 ? 70.984 32.842 102.987 1.00 45.77 54 ALA D N 1
ATOM 8744 C CA . ALA D 2 54 ? 70.918 32.902 101.532 1.00 46.14 54 ALA D CA 1
ATOM 8745 C C . ALA D 2 54 ? 69.472 32.743 101.058 1.00 45.11 54 ALA D C 1
ATOM 8746 O O . ALA D 2 54 ? 69.002 33.504 100.213 1.00 46.12 54 ALA D O 1
ATOM 8748 N N . GLY D 2 55 ? 68.775 31.757 101.630 1.00 43.47 55 GLY D N 1
ATOM 8749 C CA . GLY D 2 55 ? 67.355 31.554 101.411 1.00 40.16 55 GLY D CA 1
ATOM 8750 C C . GLY D 2 55 ? 66.532 32.816 101.684 1.00 41.10 55 GLY D C 1
ATOM 8751 O O . GLY D 2 55 ? 65.670 33.164 100.875 1.00 42.52 55 GLY D O 1
ATOM 8752 N N . PHE D 2 56 ? 66.818 33.515 102.792 1.00 40.56 56 PHE D N 1
ATOM 8753 C CA . PHE D 2 56 ? 65.993 34.659 103.173 1.00 40.70 56 PHE D CA 1
ATOM 8754 C C . PHE D 2 56 ? 66.265 35.847 102.257 1.00 42.75 56 PHE D C 1
ATOM 8755 O O . PHE D 2 56 ? 65.334 36.581 101.916 1.00 45.14 56 PHE D O 1
ATOM 8763 N N . THR D 2 57 ? 67.531 36.050 101.880 1.00 41.13 57 THR D N 1
ATOM 8764 C CA . THR D 2 57 ? 67.856 37.160 100.990 1.00 49.51 57 THR D CA 1
ATOM 8765 C C . THR D 2 57 ? 67.308 36.921 99.576 1.00 47.80 57 THR D C 1
ATOM 8766 O O . THR D 2 57 ? 66.979 37.870 98.883 1.00 50.32 57 THR D O 1
ATOM 8770 N N . GLU D 2 58 ? 67.183 35.665 99.134 1.00 44.89 58 GLU D N 1
ATOM 8771 C CA . GLU D 2 58 ? 66.507 35.434 97.865 1.00 46.84 58 GLU D CA 1
ATOM 8772 C C . GLU D 2 58 ? 65.013 35.753 97.999 1.00 44.99 58 GLU D C 1
ATOM 8773 O O . GLU D 2 58 ? 64.402 36.313 97.086 1.00 41.16 58 GLU D O 1
ATOM 8779 N N . PHE D 2 59 ? 64.423 35.416 99.153 1.00 40.64 59 PHE D N 1
ATOM 8780 C CA . PHE D 2 59 ? 62.987 35.602 99.292 1.00 40.13 59 PHE D CA 1
ATOM 8781 C C . PHE D 2 59 ? 62.673 37.090 99.260 1.00 38.73 59 PHE D C 1
ATOM 8782 O O . PHE D 2 59 ? 61.680 37.510 98.667 1.00 40.35 59 PHE D O 1
ATOM 8790 N N . LEU D 2 60 ? 63.514 37.861 99.928 1.00 38.27 60 LEU D N 1
ATOM 8791 C CA . LEU D 2 60 ? 63.384 39.303 99.998 1.00 45.20 60 LEU D CA 1
ATOM 8792 C C . LEU D 2 60 ? 63.496 39.912 98.596 1.00 50.01 60 LEU D C 1
ATOM 8793 O O . LEU D 2 60 ? 62.728 40.807 98.247 1.00 51.41 60 LEU D O 1
ATOM 8798 N N . ALA D 2 61 ? 64.433 39.395 97.790 1.00 48.20 61 ALA D N 1
ATOM 8799 C CA . ALA D 2 61 ? 64.661 39.860 96.430 1.00 48.38 61 ALA D CA 1
ATOM 8800 C C . ALA D 2 61 ? 63.435 39.518 95.593 1.00 47.36 61 ALA D C 1
ATOM 8801 O O . ALA D 2 61 ? 62.887 40.372 94.911 1.00 50.21 61 ALA D O 1
ATOM 8803 N N . GLU D 2 62 ? 62.978 38.267 95.704 1.00 50.37 62 GLU D N 1
ATOM 8804 C CA . GLU D 2 62 ? 61.843 37.784 94.939 1.00 43.90 62 GLU D CA 1
ATOM 8805 C C . GLU D 2 62 ? 60.588 38.585 95.275 1.00 47.25 62 GLU D C 1
ATOM 8806 O O . GLU D 2 62 ? 59.767 38.893 94.410 1.00 42.12 62 GLU D O 1
ATOM 8812 N N . THR D 2 63 ? 60.436 38.915 96.557 1.00 43.64 63 THR D N 1
ATOM 8813 C CA . THR D 2 63 ? 59.314 39.706 97.020 1.00 44.20 63 THR D CA 1
ATOM 8814 C C . THR D 2 63 ? 59.310 41.051 96.295 1.00 42.12 63 THR D C 1
ATOM 8815 O O . THR D 2 63 ? 58.253 41.560 95.930 1.00 42.57 63 THR D O 1
ATOM 8819 N N . GLY D 2 64 ? 60.505 41.645 96.169 1.00 44.59 64 GLY D N 1
ATOM 8820 C CA . GLY D 2 64 ? 60.714 42.920 95.499 1.00 46.33 64 GLY D CA 1
ATOM 8821 C C . GLY D 2 64 ? 60.235 42.900 94.044 1.00 46.45 64 GLY D C 1
ATOM 8822 O O . GLY D 2 64 ? 59.679 43.889 93.570 1.00 51.00 64 GLY D O 1
ATOM 8823 N N . ARG D 2 65 ? 60.441 41.779 93.342 1.00 43.44 65 ARG D N 1
ATOM 8824 C CA . ARG D 2 65 ? 60.076 41.662 91.939 1.00 45.82 65 ARG D CA 1
ATOM 8825 C C . ARG D 2 65 ? 58.575 41.404 91.814 1.00 54.17 65 ARG D C 1
ATOM 8826 O O . ARG D 2 65 ? 57.993 41.661 90.764 1.00 50.18 65 ARG D O 1
ATOM 8834 N N . GLY D 2 66 ? 57.953 40.870 92.873 1.00 46.17 66 GLY D N 1
ATOM 8835 C CA . GLY D 2 66 ? 56.523 40.632 92.830 1.00 45.63 66 GLY D CA 1
ATOM 8836 C C . GLY D 2 66 ? 56.227 39.152 92.681 1.00 45.47 66 GLY D C 1
ATOM 8837 O O . GLY D 2 66 ? 57.015 38.407 92.099 1.00 47.69 66 GLY D O 1
ATOM 8838 N N . ILE D 2 67 ? 55.076 38.736 93.227 1.00 44.13 67 ILE D N 1
ATOM 8839 C CA . ILE D 2 67 ? 54.712 37.333 93.287 1.00 42.34 67 ILE D CA 1
ATOM 8840 C C . ILE D 2 67 ? 53.248 37.206 92.891 1.00 47.94 67 ILE D C 1
ATOM 8841 O O . ILE D 2 67 ? 52.399 37.939 93.403 1.00 45.30 67 ILE D O 1
ATOM 8846 N N . GLU D 2 68 ? 52.967 36.254 91.992 1.00 48.61 68 GLU D N 1
ATOM 8847 C CA . GLU D 2 68 ? 51.629 36.074 91.451 1.00 54.19 68 GLU D CA 1
ATOM 8848 C C . GLU D 2 68 ? 50.789 35.277 92.439 1.00 50.04 68 GLU D C 1
ATOM 8849 O O . GLU D 2 68 ? 51.317 34.415 93.134 1.00 49.89 68 GLU D O 1
ATOM 8855 N N . SER D 2 69 ? 49.480 35.568 92.475 1.00 49.40 69 SER D N 1
ATOM 8856 C CA . SER D 2 69 ? 48.497 34.762 93.175 1.00 50.53 69 SER D CA 1
ATOM 8857 C C . SER D 2 69 ? 48.549 33.326 92.671 1.00 56.59 69 SER D C 1
ATOM 8858 O O . SER D 2 69 ? 48.639 33.104 91.471 1.00 56.71 69 SER D O 1
ATOM 8861 N N . GLY D 2 70 ? 48.452 32.367 93.596 1.00 62.96 70 GLY D N 1
ATOM 8862 C CA . GLY D 2 70 ? 48.375 30.958 93.243 1.00 74.15 70 GLY D CA 1
ATOM 8863 C C . GLY D 2 70 ? 46.958 30.400 93.375 1.00 80.71 70 GLY D C 1
ATOM 8864 O O . GLY D 2 70 ? 46.769 29.185 93.393 1.00 81.37 70 GLY D O 1
ATOM 8865 N N . ASN D 2 71 ? 45.971 31.299 93.483 1.00 85.27 71 ASN D N 1
ATOM 8866 C CA . ASN D 2 71 ? 44.566 30.926 93.542 1.00 82.25 71 ASN D CA 1
ATOM 8867 C C . ASN D 2 71 ? 43.723 32.123 93.107 1.00 86.36 71 ASN D C 1
ATOM 8868 O O . ASN D 2 71 ? 43.211 32.859 93.949 1.00 91.40 71 ASN D O 1
ATOM 8873 N N . LYS D 2 72 ? 43.584 32.305 91.786 1.00 78.67 72 LYS D N 1
ATOM 8874 C CA . LYS D 2 72 ? 42.924 33.481 91.235 1.00 75.97 72 LYS D CA 1
ATOM 8875 C C . LYS D 2 72 ? 41.400 33.358 91.355 1.00 77.89 72 LYS D C 1
ATOM 8876 O O . LYS D 2 72 ? 40.679 34.341 91.153 1.00 71.52 72 LYS D O 1
ATOM 8882 N N . GLN D 2 73 ? 40.922 32.150 91.710 1.00 72.83 73 GLN D N 1
ATOM 8883 C CA . GLN D 2 73 ? 39.506 31.908 91.976 1.00 68.48 73 GLN D CA 1
ATOM 8884 C C . GLN D 2 73 ? 39.063 32.601 93.271 1.00 67.47 73 GLN D C 1
ATOM 8885 O O . GLN D 2 73 ? 37.918 33.032 93.375 1.00 58.24 73 GLN D O 1
ATOM 8891 N N . LEU D 2 74 ? 39.960 32.680 94.266 1.00 64.84 74 LEU D N 1
ATOM 8892 C CA . LEU D 2 74 ? 39.730 33.512 95.440 1.00 62.40 74 LEU D CA 1
ATOM 8893 C C . LEU D 2 74 ? 40.877 34.523 95.560 1.00 62.09 74 LEU D C 1
ATOM 8894 O O . LEU D 2 74 ? 41.794 34.325 96.360 1.00 61.83 74 LEU D O 1
ATOM 8899 N N . ILE D 2 75 ? 40.787 35.614 94.779 1.00 50.53 75 ILE D N 1
ATOM 8900 C CA . ILE D 2 75 ? 41.847 36.593 94.581 1.00 51.20 75 ILE D CA 1
ATOM 8901 C C . ILE D 2 75 ? 41.964 37.567 95.757 1.00 50.19 75 ILE D C 1
ATOM 8902 O O . ILE D 2 75 ? 43.045 38.119 96.000 1.00 48.20 75 ILE D O 1
ATOM 8907 N N . ASN D 2 76 ? 40.837 37.865 96.410 1.00 47.14 76 ASN D N 1
ATOM 8908 C CA . ASN D 2 76 ? 40.858 38.810 97.522 1.00 45.03 76 ASN D CA 1
ATOM 8909 C C . ASN D 2 76 ? 41.497 38.100 98.717 1.00 46.78 76 ASN D C 1
ATOM 8910 O O . ASN D 2 76 ? 42.245 38.705 99.490 1.00 46.96 76 ASN D O 1
ATOM 8915 N N . LEU D 2 77 ? 41.186 36.805 98.832 1.00 39.65 77 LEU D N 1
ATOM 8916 C CA . LEU D 2 77 ? 41.735 35.936 99.867 1.00 46.84 77 LEU D CA 1
ATOM 8917 C C . LEU D 2 77 ? 43.169 35.517 99.552 1.00 48.41 77 LEU D C 1
ATOM 8918 O O . LEU D 2 77 ? 43.964 35.296 100.469 1.00 51.05 77 LEU D O 1
ATOM 8923 N N . ASN D 2 78 ? 43.473 35.336 98.267 1.00 46.45 78 ASN D N 1
ATOM 8924 C CA . ASN D 2 78 ? 44.805 34.910 97.867 1.00 51.21 78 ASN D CA 1
ATOM 8925 C C . ASN D 2 78 ? 45.315 35.900 96.819 1.00 49.23 78 ASN D C 1
ATOM 8926 O O . ASN D 2 78 ? 45.315 35.582 95.627 1.00 51.13 78 ASN D O 1
ATOM 8931 N N . PRO D 2 79 ? 45.776 37.115 97.210 1.00 44.65 79 PRO D N 1
ATOM 8932 C CA . PRO D 2 79 ? 46.114 38.149 96.230 1.00 41.67 79 PRO D CA 1
ATOM 8933 C C . PRO D 2 79 ? 47.544 37.984 95.715 1.00 48.94 79 PRO D C 1
ATOM 8934 O O . PRO D 2 79 ? 48.315 37.194 96.257 1.00 47.21 79 PRO D O 1
ATOM 8938 N N . ASP D 2 80 ? 47.902 38.880 94.790 1.00 43.27 80 ASP D N 1
ATOM 8939 C CA A ASP D 2 80 ? 49.291 38.920 94.276 0.50 44.74 80 ASP D CA 1
ATOM 8940 C CA B ASP D 2 80 ? 49.391 38.920 94.276 0.50 44.74 80 ASP D CA 1
ATOM 8941 C C . ASP D 2 80 ? 50.083 39.909 95.131 1.00 44.94 80 ASP D C 1
ATOM 8942 O O . ASP D 2 80 ? 49.515 40.894 95.613 1.00 43.96 80 ASP D O 1
ATOM 8951 N N . PHE D 2 81 ? 51.346 39.579 95.314 1.00 42.11 81 PHE D N 1
ATOM 8952 C CA . PHE D 2 81 ? 52.129 40.584 96.003 1.00 43.65 81 PHE D CA 1
ATOM 8953 C C . PHE D 2 81 ? 52.798 41.446 94.941 1.00 42.73 81 PHE D C 1
ATOM 8954 O O . PHE D 2 81 ? 53.596 40.944 94.177 1.00 45.89 81 PHE D O 1
ATOM 8962 N N . PRO D 2 82 ? 52.484 42.751 94.854 1.00 46.24 82 PRO D N 1
ATOM 8963 C CA . PRO D 2 82 ? 52.858 43.546 93.674 1.00 48.66 82 PRO D CA 1
ATOM 8964 C C . PRO D 2 82 ? 54.304 44.042 93.614 1.00 54.48 82 PRO D C 1
ATOM 8965 O O . PRO D 2 82 ? 54.681 44.745 92.680 1.00 54.26 82 PRO D O 1
ATOM 8969 N N . GLY D 2 83 ? 55.125 43.690 94.611 1.00 47.78 83 GLY D N 1
ATOM 8970 C CA . GLY D 2 83 ? 56.547 43.962 94.497 1.00 46.50 83 GLY D CA 1
ATOM 8971 C C . GLY D 2 83 ? 56.938 45.194 95.299 1.00 49.28 83 GLY D C 1
ATOM 8972 O O . GLY D 2 83 ? 56.072 45.855 95.866 1.00 58.78 83 GLY D O 1
ATOM 8973 N N . LEU D 2 84 ? 58.243 45.485 95.357 1.00 47.80 84 LEU D N 1
ATOM 8974 C CA . LEU D 2 84 ? 58.733 46.565 96.196 1.00 49.66 84 LEU D CA 1
ATOM 8975 C C . LEU D 2 84 ? 59.308 47.685 95.336 1.00 51.68 84 LEU D C 1
ATOM 8976 O O . LEU D 2 84 ? 60.112 48.489 95.807 1.00 51.48 84 LEU D O 1
ATOM 8981 N N . GLY D 2 85 ? 58.860 47.731 94.079 1.00 55.31 85 GLY D N 1
ATOM 8982 C CA . GLY D 2 85 ? 59.203 48.822 93.182 1.00 59.58 85 GLY D CA 1
ATOM 8983 C C . GLY D 2 85 ? 58.116 49.895 93.190 1.00 64.28 85 GLY D C 1
ATOM 8984 O O . GLY D 2 85 ? 57.771 50.442 94.237 1.00 60.69 85 GLY D O 1
ATOM 8985 N N . ASN D 2 86 ? 57.562 50.164 92.005 1.00 71.99 86 ASN D N 1
ATOM 8986 C CA . ASN D 2 86 ? 56.652 51.280 91.809 1.00 68.14 86 ASN D CA 1
ATOM 8987 C C . ASN D 2 86 ? 55.293 50.977 92.433 1.00 63.22 86 ASN D C 1
ATOM 8988 O O . ASN D 2 86 ? 54.493 51.888 92.599 1.00 62.45 86 ASN D O 1
ATOM 8993 N N . GLN D 2 87 ? 55.008 49.689 92.715 1.00 60.63 87 GLN D N 1
ATOM 8994 C CA . GLN D 2 87 ? 53.680 49.249 93.259 1.00 59.31 87 GLN D CA 1
ATOM 8995 C C . GLN D 2 87 ? 53.835 48.768 94.704 1.00 59.14 87 GLN D C 1
ATOM 8996 O O . GLN D 2 87 ? 52.978 47.992 95.149 1.00 55.55 87 GLN D O 1
ATOM 9002 N N . ASN D 2 88 ? 54.902 49.163 95.385 1.00 53.10 88 ASN D N 1
ATOM 9003 C CA . ASN D 2 88 ? 55.202 48.874 96.780 1.00 48.38 88 ASN D CA 1
ATOM 9004 C C . ASN D 2 88 ? 54.063 49.330 97.699 1.00 48.51 88 ASN D C 1
ATOM 9005 O O . ASN D 2 88 ? 53.929 50.524 97.984 1.00 48.20 88 ASN D O 1
ATOM 9010 N N . PRO D 2 89 ? 53.281 48.394 98.288 1.00 46.48 89 PRO D N 1
ATOM 9011 C CA . PRO D 2 89 ? 52.204 48.754 99.213 1.00 45.61 89 PRO D CA 1
ATOM 9012 C C . PRO D 2 89 ? 52.683 49.397 100.523 1.00 44.30 89 PRO D C 1
ATOM 9013 O O . PRO D 2 89 ? 51.881 50.035 101.213 1.00 41.05 89 PRO D O 1
ATOM 9017 N N . PHE D 2 90 ? 53.975 49.211 100.868 1.00 40.84 90 PHE D N 1
ATOM 9018 C CA . PHE D 2 90 ? 54.546 49.752 102.101 1.00 40.07 90 PHE D CA 1
ATOM 9019 C C . PHE D 2 90 ? 55.239 51.097 101.896 1.00 40.52 90 PHE D C 1
ATOM 9020 O O . PHE D 2 90 ? 55.631 51.739 102.872 1.00 40.37 90 PHE D O 1
ATOM 9028 N N A ARG D 2 91 ? 55.378 51.528 100.634 0.50 45.47 91 ARG D N 1
ATOM 9029 N N B ARG D 2 91 ? 55.383 51.502 100.626 0.50 46.19 91 ARG D N 1
ATOM 9030 C CA A ARG D 2 91 ? 56.150 52.721 100.305 0.50 46.11 91 ARG D CA 1
ATOM 9031 C CA B ARG D 2 91 ? 56.151 52.680 100.247 0.50 47.51 91 ARG D CA 1
ATOM 9032 C C A ARG D 2 91 ? 57.404 52.760 101.173 0.50 46.59 91 ARG D C 1
ATOM 9033 C C B ARG D 2 91 ? 57.414 52.756 101.104 0.50 47.25 91 ARG D C 1
ATOM 9034 O O A ARG D 2 91 ? 57.756 53.808 101.719 0.50 46.66 91 ARG D O 1
ATOM 9035 O O B ARG D 2 91 ? 57.787 53.833 101.573 0.50 47.74 91 ARG D O 1
ATOM 9050 N N . CYS D 2 92 ? 58.040 51.586 101.320 1.00 49.28 92 CYS D N 1
ATOM 9051 C CA . CYS D 2 92 ? 59.196 51.398 102.196 1.00 46.75 92 CYS D CA 1
ATOM 9052 C C . CYS D 2 92 ? 60.157 50.432 101.511 1.00 47.98 92 CYS D C 1
ATOM 9053 O O . CYS D 2 92 ? 59.741 49.438 100.910 1.00 47.06 92 CYS D O 1
ATOM 9056 N N . LYS D 2 93 ? 61.459 50.725 101.621 1.00 47.23 93 LYS D N 1
ATOM 9057 C CA . LYS D 2 93 ? 62.459 49.755 101.203 1.00 46.87 93 LYS D CA 1
ATOM 9058 C C . LYS D 2 93 ? 62.658 48.774 102.359 1.00 41.84 93 LYS D C 1
ATOM 9059 O O . LYS D 2 93 ? 62.612 49.194 103.508 1.00 48.22 93 LYS D O 1
ATOM 9065 N N . PHE D 2 94 ? 62.884 47.491 102.038 1.00 43.56 94 PHE D N 1
ATOM 9066 C CA . PHE D 2 94 ? 63.305 46.490 103.012 1.00 43.14 94 PHE D CA 1
ATOM 9067 C C . PHE D 2 94 ? 64.663 45.950 102.573 1.00 40.98 94 PHE D C 1
ATOM 9068 O O . PHE D 2 94 ? 64.766 45.321 101.530 1.00 45.06 94 PHE D O 1
ATOM 9076 N N . GLU D 2 95 ? 65.694 46.220 103.364 1.00 40.64 95 GLU D N 1
ATOM 9077 C CA . GLU D 2 95 ? 67.066 45.940 102.957 1.00 49.85 95 GLU D CA 1
ATOM 9078 C C . GLU D 2 95 ? 67.825 45.300 104.116 1.00 44.41 95 GLU D C 1
ATOM 9079 O O . GLU D 2 95 ? 67.700 45.762 105.252 1.00 43.62 95 GLU D O 1
ATOM 9085 N N . VAL D 2 96 ? 68.652 44.293 103.802 1.00 43.78 96 VAL D N 1
ATOM 9086 C CA . VAL D 2 96 ? 69.626 43.772 104.753 1.00 38.40 96 VAL D CA 1
ATOM 9087 C C . VAL D 2 96 ? 70.951 44.504 104.546 1.00 46.99 96 VAL D C 1
ATOM 9088 O O . VAL D 2 96 ? 71.633 44.255 103.548 1.00 51.27 96 VAL D O 1
ATOM 9092 N N . PRO D 2 97 ? 71.387 45.413 105.449 1.00 49.26 97 PRO D N 1
ATOM 9093 C CA . PRO D 2 97 ? 72.652 46.115 105.247 1.00 51.24 97 PRO D CA 1
ATOM 9094 C C . PRO D 2 97 ? 73.872 45.222 105.464 1.00 59.05 97 PRO D C 1
ATOM 9095 O O . PRO D 2 97 ? 73.771 44.162 106.085 1.00 50.11 97 PRO D O 1
ATOM 9099 N N A ASP D 2 98 ? 75.015 45.659 104.920 0.50 58.83 98 ASP D N 1
ATOM 9100 N N B ASP D 2 98 ? 75.023 45.685 104.945 0.50 58.34 98 ASP D N 1
ATOM 9101 C CA A ASP D 2 98 ? 76.266 44.935 105.063 0.50 61.59 98 ASP D CA 1
ATOM 9102 C CA B ASP D 2 98 ? 76.326 45.051 105.100 0.50 61.36 98 ASP D CA 1
ATOM 9103 C C A ASP D 2 98 ? 76.621 44.864 106.546 0.50 55.36 98 ASP D C 1
ATOM 9104 C C B ASP D 2 98 ? 76.610 44.878 106.590 0.50 54.97 98 ASP D C 1
ATOM 9105 O O A ASP D 2 98 ? 76.472 45.846 107.271 0.50 56.54 98 ASP D O 1
ATOM 9106 O O B ASP D 2 98 ? 76.413 45.813 107.365 0.50 56.02 98 ASP D O 1
ATOM 9115 N N . GLY D 2 99 ? 77.043 43.672 106.981 1.00 55.95 99 GLY D N 1
ATOM 9116 C CA . GLY D 2 99 ? 77.396 43.402 108.368 1.00 56.12 99 GLY D CA 1
ATOM 9117 C C . GLY D 2 99 ? 76.201 43.348 109.323 1.00 48.37 99 GLY D C 1
ATOM 9118 O O . GLY D 2 99 ? 76.378 43.471 110.532 1.00 50.33 99 GLY D O 1
ATOM 9119 N N . ALA D 2 100 ? 74.990 43.143 108.792 1.00 48.28 100 ALA D N 1
ATOM 9120 C CA . ALA D 2 100 ? 73.826 42.956 109.648 1.00 46.76 100 ALA D CA 1
ATOM 9121 C C . ALA D 2 100 ? 73.427 41.479 109.697 1.00 48.80 100 ALA D C 1
ATOM 9122 O O . ALA D 2 100 ? 72.312 41.145 110.076 1.00 45.82 100 ALA D O 1
ATOM 9124 N N . THR D 2 101 ? 74.339 40.588 109.298 1.00 46.95 101 THR D N 1
ATOM 9125 C CA . THR D 2 101 ? 74.038 39.165 109.255 1.00 44.70 101 THR D CA 1
ATOM 9126 C C . THR D 2 101 ? 74.941 38.412 110.232 1.00 46.17 101 THR D C 1
ATOM 9127 O O . THR D 2 101 ? 76.139 38.659 110.286 1.00 50.16 101 THR D O 1
ATOM 9131 N N . VAL D 2 102 ? 74.364 37.479 110.999 1.00 48.16 102 VAL D N 1
ATOM 9132 C CA . VAL D 2 102 ? 75.121 36.596 111.875 1.00 43.43 102 VAL D CA 1
ATOM 9133 C C . VAL D 2 102 ? 74.774 35.153 111.506 1.00 44.79 102 VAL D C 1
ATOM 9134 O O . VAL D 2 102 ? 73.611 34.835 111.270 1.00 40.18 102 VAL D O 1
ATOM 9138 N N A THR D 2 103 ? 75.785 34.287 111.365 0.50 43.28 103 THR D N 1
ATOM 9139 N N B THR D 2 103 ? 75.801 34.295 111.492 0.50 45.28 103 THR D N 1
ATOM 9140 C CA A THR D 2 103 ? 75.488 32.909 111.007 0.50 38.77 103 THR D CA 1
ATOM 9141 C CA B THR D 2 103 ? 75.642 32.917 111.067 0.50 42.61 103 THR D CA 1
ATOM 9142 C C A THR D 2 103 ? 75.733 31.986 112.195 0.50 39.57 103 THR D C 1
ATOM 9143 C C B THR D 2 103 ? 75.759 31.972 112.259 0.50 41.41 103 THR D C 1
ATOM 9144 O O A THR D 2 103 ? 76.645 32.190 112.988 0.50 41.55 103 THR D O 1
ATOM 9145 O O B THR D 2 103 ? 76.613 32.145 113.123 0.50 43.42 103 THR D O 1
ATOM 9152 N N . ILE D 2 104 ? 74.881 30.967 112.280 1.00 39.59 104 ILE D N 1
ATOM 9153 C CA . ILE D 2 104 ? 75.016 29.843 113.176 1.00 42.72 104 ILE D CA 1
ATOM 9154 C C . ILE D 2 104 ? 75.688 28.736 112.353 1.00 43.22 104 ILE D C 1
ATOM 9155 O O . ILE D 2 104 ? 75.257 28.454 111.239 1.00 46.45 104 ILE D O 1
ATOM 9160 N N . SER D 2 105 ? 76.731 28.102 112.898 1.00 47.46 105 SER D N 1
ATOM 9161 C CA . SER D 2 105 ? 77.461 27.063 112.168 1.00 43.26 105 SER D CA 1
ATOM 9162 C C . SER D 2 105 ? 76.727 25.730 112.234 1.00 46.49 105 SER D C 1
ATOM 9163 O O . SER D 2 105 ? 75.911 25.506 113.135 1.00 42.60 105 SER D O 1
ATOM 9166 N N . ARG D 2 106 ? 77.065 24.818 111.312 0.50 34.61 106 ARG D N 1
ATOM 9167 C CA . ARG D 2 106 ? 76.422 23.516 111.298 0.50 37.37 106 ARG D CA 1
ATOM 9168 C C . ARG D 2 106 ? 76.728 22.807 112.616 0.50 35.19 106 ARG D C 1
ATOM 9169 O O . ARG D 2 106 ? 75.941 22.003 113.100 0.50 32.47 106 ARG D O 1
ATOM 9177 N N . ARG D 2 107 ? 77.864 23.165 113.212 1.00 41.59 107 ARG D N 1
ATOM 9178 C CA . ARG D 2 107 ? 78.321 22.524 114.433 1.00 48.22 107 ARG D CA 1
ATOM 9179 C C . ARG D 2 107 ? 77.514 23.027 115.634 1.00 49.12 107 ARG D C 1
ATOM 9180 O O . ARG D 2 107 ? 77.190 22.260 116.539 1.00 45.55 107 ARG D O 1
ATOM 9188 N N . GLN D 2 108 ? 77.208 24.325 115.632 1.00 44.85 108 GLN D N 1
ATOM 9189 C CA . GLN D 2 108 ? 76.340 24.907 116.653 1.00 46.03 108 GLN D CA 1
ATOM 9190 C C . GLN D 2 108 ? 74.949 24.283 116.623 1.00 41.82 108 GLN D C 1
ATOM 9191 O O . GLN D 2 108 ? 74.357 24.040 117.682 1.00 46.88 108 GLN D O 1
ATOM 9197 N N . VAL D 2 109 ? 74.423 24.025 115.420 1.00 36.07 109 VAL D N 1
ATOM 9198 C CA . VAL D 2 109 ? 73.155 23.318 115.297 1.00 36.20 109 VAL D CA 1
ATOM 9199 C C . VAL D 2 109 ? 73.288 21.942 115.944 1.00 42.00 109 VAL D C 1
ATOM 9200 O O . VAL D 2 109 ? 72.460 21.573 116.767 1.00 36.17 109 VAL D O 1
ATOM 9204 N N . ASN D 2 110 ? 74.338 21.183 115.586 1.00 40.80 110 ASN D N 1
ATOM 9205 C CA . ASN D 2 110 ? 74.481 19.827 116.106 1.00 46.63 110 ASN D CA 1
ATOM 9206 C C . ASN D 2 110 ? 74.664 19.845 117.629 1.00 39.68 110 ASN D C 1
ATOM 9207 O O . ASN D 2 110 ? 74.253 18.919 118.324 1.00 42.29 110 ASN D O 1
ATOM 9212 N N . ASP D 2 111 ? 75.310 20.888 118.147 1.00 37.27 111 ASP D N 1
ATOM 9213 C CA . ASP D 2 111 ? 75.514 21.035 119.579 1.00 42.20 111 ASP D CA 1
ATOM 9214 C C . ASP D 2 111 ? 74.176 21.122 120.326 1.00 43.03 111 ASP D C 1
ATOM 9215 O O . ASP D 2 111 ? 74.050 20.617 121.444 1.00 44.96 111 ASP D O 1
ATOM 9220 N N . ILE D 2 112 ? 73.185 21.784 119.717 1.00 39.69 112 ILE D N 1
ATOM 9221 C CA . ILE D 2 112 ? 71.866 21.906 120.329 1.00 34.72 112 ILE D CA 1
ATOM 9222 C C . ILE D 2 112 ? 71.017 20.653 120.105 1.00 32.07 112 ILE D C 1
ATOM 9223 O O . ILE D 2 112 ? 70.407 20.150 121.057 1.00 32.07 112 ILE D O 1
ATOM 9228 N N . THR D 2 113 ? 70.949 20.134 118.863 1.00 30.13 113 THR D N 1
ATOM 9229 C CA . THR D 2 113 ? 70.005 19.054 118.589 1.00 33.56 113 THR D CA 1
ATOM 9230 C C . THR D 2 113 ? 70.444 17.776 119.309 1.00 35.34 113 THR D C 1
ATOM 9231 O O . THR D 2 113 ? 69.633 16.882 119.553 1.00 38.65 113 THR D O 1
ATOM 9235 N N . GLY D 2 114 ? 71.729 17.700 119.635 1.00 34.92 114 GLY D N 1
ATOM 9236 C CA . GLY D 2 114 ? 72.249 16.531 120.335 1.00 38.61 114 GLY D CA 1
ATOM 9237 C C . GLY D 2 114 ? 72.124 16.610 121.862 1.00 49.14 114 GLY D C 1
ATOM 9238 O O . GLY D 2 114 ? 72.493 15.663 122.551 1.00 45.94 114 GLY D O 1
ATOM 9239 N N . ILE D 2 115 ? 71.607 17.722 122.418 1.00 38.67 115 ILE D N 1
ATOM 9240 C CA . ILE D 2 115 ? 71.391 17.735 123.864 1.00 34.41 115 ILE D CA 1
ATOM 9241 C C . ILE D 2 115 ? 70.142 16.918 124.147 1.00 34.79 115 ILE D C 1
ATOM 9242 O O . ILE D 2 115 ? 69.090 17.217 123.611 1.00 36.79 115 ILE D O 1
ATOM 9247 N N . GLY D 2 116 ? 70.251 15.895 125.005 1.00 31.33 116 GLY D N 1
ATOM 9248 C CA . GLY D 2 116 ? 69.130 14.986 125.125 1.00 33.58 116 GLY D CA 1
ATOM 9249 C C . GLY D 2 116 ? 67.973 15.500 125.986 1.00 36.22 116 GLY D C 1
ATOM 9250 O O . GLY D 2 116 ? 66.842 15.053 125.799 1.00 38.57 116 GLY D O 1
ATOM 9251 N N . ARG D 2 117 ? 68.236 16.418 126.938 1.00 32.13 117 ARG D N 1
ATOM 9252 C CA . ARG D 2 117 ? 67.174 16.909 127.816 1.00 30.62 117 ARG D CA 1
ATOM 9253 C C . ARG D 2 117 ? 66.585 18.199 127.234 1.00 27.72 117 ARG D C 1
ATOM 9254 O O . ARG D 2 117 ? 67.317 19.133 126.946 1.00 31.23 117 ARG D O 1
ATOM 9262 N N . HIS D 2 118 ? 65.265 18.222 127.015 1.00 28.59 118 HIS D N 1
ATOM 9263 C CA . HIS D 2 118 ? 64.627 19.319 126.300 1.00 28.08 118 HIS D CA 1
ATOM 9264 C C . HIS D 2 118 ? 64.977 20.658 126.962 1.00 28.25 118 HIS D C 1
ATOM 9265 O O . HIS D 2 118 ? 65.367 21.590 126.272 1.00 25.88 118 HIS D O 1
ATOM 9272 N N . ASP D 2 119 ? 64.840 20.754 128.288 1.00 28.60 119 ASP D N 1
ATOM 9273 C CA . ASP D 2 119 ? 65.028 22.081 128.882 1.00 30.87 119 ASP D CA 1
ATOM 9274 C C . ASP D 2 119 ? 66.468 22.583 128.717 1.00 30.08 119 ASP D C 1
ATOM 9275 O O . ASP D 2 119 ? 66.687 23.778 128.522 1.00 29.25 119 ASP D O 1
ATOM 9280 N N . GLU D 2 120 ? 67.454 21.670 128.792 1.00 27.95 120 GLU D N 1
ATOM 9281 C CA . GLU D 2 120 ? 68.847 22.023 128.567 1.00 31.17 120 GLU D CA 1
ATOM 9282 C C . GLU D 2 120 ? 69.057 22.461 127.118 1.00 32.44 120 GLU D C 1
ATOM 9283 O O . GLU D 2 120 ? 69.820 23.403 126.859 1.00 29.93 120 GLU D O 1
ATOM 9289 N N . ALA D 2 121 ? 68.399 21.794 126.147 1.00 30.28 121 ALA D N 1
ATOM 9290 C CA . ALA D 2 121 ? 68.570 22.224 124.770 1.00 28.12 121 ALA D CA 1
ATOM 9291 C C . ALA D 2 121 ? 68.048 23.655 124.618 1.00 29.17 121 ALA D C 1
ATOM 9292 O O . ALA D 2 121 ? 68.682 24.490 123.989 1.00 27.65 121 ALA D O 1
ATOM 9294 N N . VAL D 2 122 ? 66.829 23.894 125.115 1.00 29.44 122 VAL D N 1
ATOM 9295 C CA . VAL D 2 122 ? 66.227 25.202 124.985 1.00 27.60 122 VAL D CA 1
ATOM 9296 C C . VAL D 2 122 ? 67.126 26.263 125.632 1.00 26.11 122 VAL D C 1
ATOM 9297 O O . VAL D 2 122 ? 67.370 27.284 125.023 1.00 26.49 122 VAL D O 1
ATOM 9301 N N A ARG D 2 123 ? 67.608 26.059 126.863 0.50 27.60 123 ARG D N 1
ATOM 9302 N N B ARG D 2 123 ? 67.603 25.984 126.858 0.50 27.78 123 ARG D N 1
ATOM 9303 C CA A ARG D 2 123 ? 68.382 27.152 127.461 0.50 28.69 123 ARG D CA 1
ATOM 9304 C CA B ARG D 2 123 ? 68.390 26.962 127.611 0.50 31.16 123 ARG D CA 1
ATOM 9305 C C A ARG D 2 123 ? 69.665 27.409 126.670 0.50 29.43 123 ARG D C 1
ATOM 9306 C C B ARG D 2 123 ? 69.685 27.317 126.880 0.50 31.24 123 ARG D C 1
ATOM 9307 O O A ARG D 2 123 ? 70.089 28.561 126.448 0.50 25.46 123 ARG D O 1
ATOM 9308 O O B ARG D 2 123 ? 70.133 28.468 126.924 0.50 31.62 123 ARG D O 1
ATOM 9323 N N . HIS D 2 124 ? 70.292 26.318 126.226 1.00 32.32 124 HIS D N 1
ATOM 9324 C CA . HIS D 2 124 ? 71.507 26.488 125.444 1.00 33.70 124 HIS D CA 1
ATOM 9325 C C . HIS D 2 124 ? 71.244 27.321 124.179 1.00 28.61 124 HIS D C 1
ATOM 9326 O O . HIS D 2 124 ? 72.027 28.201 123.868 1.00 33.35 124 HIS D O 1
ATOM 9333 N N . ALA D 2 125 ? 70.180 27.002 123.425 1.00 28.70 125 ALA D N 1
ATOM 9334 C CA . ALA D 2 125 ? 69.821 27.744 122.220 1.00 28.27 125 ALA D CA 1
ATOM 9335 C C . ALA D 2 125 ? 69.541 29.208 122.583 1.00 28.27 125 ALA D C 1
ATOM 9336 O O . ALA D 2 125 ? 69.953 30.121 121.875 1.00 28.82 125 ALA D O 1
ATOM 9338 N N . VAL D 2 126 ? 68.783 29.417 123.669 1.00 31.64 126 VAL D N 1
ATOM 9339 C CA . VAL D 2 126 ? 68.466 30.779 124.105 1.00 27.65 126 VAL D CA 1
ATOM 9340 C C . VAL D 2 126 ? 69.740 31.571 124.434 1.00 29.30 126 VAL D C 1
ATOM 9341 O O . VAL D 2 126 ? 69.851 32.728 124.013 1.00 31.32 126 VAL D O 1
ATOM 9345 N N . GLU D 2 127 ? 70.660 30.968 125.190 1.00 29.90 127 GLU D N 1
ATOM 9346 C CA . GLU D 2 127 ? 71.930 31.615 125.537 1.00 32.83 127 GLU D CA 1
ATOM 9347 C C . GLU D 2 127 ? 72.663 32.018 124.255 1.00 34.53 127 GLU D C 1
ATOM 9348 O O . GLU D 2 127 ? 73.115 33.152 124.099 1.00 35.81 127 GLU D O 1
ATOM 9354 N N . LEU D 2 128 ? 72.710 31.105 123.286 1.00 32.92 128 LEU D N 1
ATOM 9355 C CA . LEU D 2 128 ? 73.476 31.356 122.081 1.00 34.49 128 LEU D CA 1
ATOM 9356 C C . LEU D 2 128 ? 72.835 32.470 121.258 1.00 34.16 128 LEU D C 1
ATOM 9357 O O . LEU D 2 128 ? 73.487 33.416 120.855 1.00 32.37 128 LEU D O 1
ATOM 9362 N N . ILE D 2 129 ? 71.531 32.357 121.010 1.00 31.98 129 ILE D N 1
ATOM 9363 C CA . ILE D 2 129 ? 70.872 33.286 120.100 1.00 30.68 129 ILE D CA 1
ATOM 9364 C C . ILE D 2 129 ? 70.755 34.661 120.760 1.00 29.68 129 ILE D C 1
ATOM 9365 O O . ILE D 2 129 ? 70.921 35.686 120.107 1.00 31.29 129 ILE D O 1
ATOM 9370 N N . SER D 2 130 ? 70.470 34.701 122.066 1.00 31.38 130 SER D N 1
ATOM 9371 C CA . SER D 2 130 ? 70.331 36.023 122.664 1.00 31.88 130 SER D CA 1
ATOM 9372 C C . SER D 2 130 ? 71.668 36.758 122.694 1.00 36.96 130 SER D C 1
ATOM 9373 O O . SER D 2 130 ? 71.709 38.002 122.660 1.00 33.05 130 SER D O 1
ATOM 9376 N N . SER D 2 131 ? 72.767 35.988 122.696 1.00 33.23 131 SER D N 1
ATOM 9377 C CA . SER D 2 131 ? 74.082 36.623 122.609 1.00 38.57 131 SER D CA 1
ATOM 9378 C C . SER D 2 131 ? 74.319 37.205 121.210 1.00 35.79 131 SER D C 1
ATOM 9379 O O . SER D 2 131 ? 74.838 38.309 121.065 1.00 35.82 131 SER D O 1
ATOM 9382 N N . GLN D 2 132 ? 73.848 36.523 120.168 1.00 34.87 132 GLN D N 1
ATOM 9383 C CA . GLN D 2 132 ? 74.014 37.040 118.820 1.00 35.03 132 GLN D CA 1
ATOM 9384 C C . GLN D 2 132 ? 73.092 38.238 118.608 1.00 36.17 132 GLN D C 1
ATOM 9385 O O . GLN D 2 132 ? 73.457 39.181 117.912 1.00 34.79 132 GLN D O 1
ATOM 9391 N N . LEU D 2 133 ? 71.884 38.190 119.191 1.00 31.36 133 LEU D N 1
ATOM 9392 C CA . LEU D 2 133 ? 70.989 39.330 119.094 1.00 32.45 133 LEU D CA 1
ATOM 9393 C C . LEU D 2 133 ? 71.605 40.553 119.770 1.00 32.35 133 LEU D C 1
ATOM 9394 O O . LEU D 2 133 ? 71.503 41.668 119.242 1.00 35.99 133 LEU D O 1
ATOM 9399 N N . SER D 2 134 ? 72.171 40.358 120.959 1.00 35.26 134 SER D N 1
ATOM 9400 C CA . SER D 2 134 ? 72.786 41.461 121.687 1.00 38.28 134 SER D CA 1
ATOM 9401 C C . SER D 2 134 ? 73.931 42.064 120.870 1.00 41.93 134 SER D C 1
ATOM 9402 O O . SER D 2 134 ? 74.043 43.283 120.773 1.00 40.08 134 SER D O 1
ATOM 9405 N N . ALA D 2 135 ? 74.735 41.201 120.234 1.00 40.12 135 ALA D N 1
ATOM 9406 C CA . ALA D 2 135 ? 75.858 41.662 119.424 1.00 42.94 135 ALA D CA 1
ATOM 9407 C C . ALA D 2 135 ? 75.359 42.534 118.266 1.00 43.44 135 ALA D C 1
ATOM 9408 O O . ALA D 2 135 ? 75.897 43.602 117.994 1.00 42.39 135 ALA D O 1
ATOM 9410 N N . LEU D 2 136 ? 74.297 42.072 117.596 1.00 38.86 136 LEU D N 1
ATOM 9411 C CA . LEU D 2 136 ? 73.713 42.752 116.454 1.00 39.87 136 LEU D CA 1
ATOM 9412 C C . LEU D 2 136 ? 73.197 44.140 116.830 1.00 42.96 136 LEU D C 1
ATOM 9413 O O . LEU D 2 136 ? 73.386 45.084 116.076 1.00 39.02 136 LEU D O 1
ATOM 9418 N N . VAL D 2 137 ? 72.478 44.233 117.951 1.00 43.02 137 VAL D N 1
ATOM 9419 C CA . VAL D 2 137 ? 71.892 45.459 118.475 1.00 43.29 137 VAL D CA 1
ATOM 9420 C C . VAL D 2 137 ? 72.986 46.426 118.947 1.00 49.74 137 VAL D C 1
ATOM 9421 O O . VAL D 2 137 ? 72.872 47.636 118.760 1.00 46.61 137 VAL D O 1
ATOM 9425 N N . GLU D 2 138 ? 74.048 45.899 119.564 1.00 52.26 138 GLU D N 1
ATOM 9426 C CA . GLU D 2 138 ? 75.084 46.742 120.153 1.00 58.62 138 GLU D CA 1
ATOM 9427 C C . GLU D 2 138 ? 76.181 47.156 119.161 1.00 57.69 138 GLU D C 1
ATOM 9428 O O . GLU D 2 138 ? 76.993 48.009 119.505 1.00 58.70 138 GLU D O 1
ATOM 9434 N N . GLY D 2 139 ? 76.209 46.589 117.945 1.00 54.65 139 GLY D N 1
ATOM 9435 C CA . GLY D 2 139 ? 77.210 46.966 116.944 1.00 55.73 139 GLY D CA 1
ATOM 9436 C C . GLY D 2 139 ? 76.760 48.100 116.012 1.00 57.07 139 GLY D C 1
ATOM 9437 O O . GLY D 2 139 ? 75.885 48.886 116.368 1.00 53.54 139 GLY D O 1
ATOM 9438 N N A SER D 2 140 ? 77.332 48.141 114.798 0.50 55.64 140 SER D N 1
ATOM 9439 N N B SER D 2 140 ? 77.334 48.138 114.799 0.50 56.52 140 SER D N 1
ATOM 9440 C CA A SER D 2 140 ? 77.204 49.280 113.900 0.50 55.35 140 SER D CA 1
ATOM 9441 C CA B SER D 2 140 ? 77.213 49.276 113.899 0.50 56.63 140 SER D CA 1
ATOM 9442 C C A SER D 2 140 ? 76.178 49.043 112.789 0.50 55.21 140 SER D C 1
ATOM 9443 C C B SER D 2 140 ? 76.176 49.044 112.794 0.50 56.04 140 SER D C 1
ATOM 9444 O O A SER D 2 140 ? 75.910 49.949 112.001 0.50 56.72 140 SER D O 1
ATOM 9445 O O B SER D 2 140 ? 75.902 49.957 112.015 0.50 57.49 140 SER D O 1
ATOM 9450 N N . ALA D 2 141 ? 75.592 47.838 112.729 1.00 52.89 141 ALA D N 1
ATOM 9451 C CA . ALA D 2 141 ? 74.620 47.505 111.688 1.00 49.71 141 ALA D CA 1
ATOM 9452 C C . ALA D 2 141 ? 73.278 48.245 111.839 1.00 46.83 141 ALA D C 1
ATOM 9453 O O . ALA D 2 141 ? 72.607 48.502 110.842 1.00 47.37 141 ALA D O 1
ATOM 9455 N N . LYS D 2 142 ? 72.876 48.594 113.073 1.00 44.35 142 LYS D N 1
ATOM 9456 C CA . LYS D 2 142 ? 71.665 49.372 113.335 1.00 45.08 142 LYS D CA 1
ATOM 9457 C C . LYS D 2 142 ? 70.449 48.777 112.630 1.00 38.44 142 LYS D C 1
ATOM 9458 O O . LYS D 2 142 ? 69.751 49.468 111.875 1.00 40.03 142 LYS D O 1
ATOM 9464 N N . PRO D 2 143 ? 70.115 47.489 112.870 1.00 37.52 143 PRO D N 1
ATOM 9465 C CA . PRO D 2 143 ? 68.877 46.924 112.351 1.00 35.90 143 PRO D CA 1
ATOM 9466 C C . PRO D 2 143 ? 67.681 47.564 113.053 1.00 34.96 143 PRO D C 1
ATOM 9467 O O . PRO D 2 143 ? 67.761 47.983 114.209 1.00 40.94 143 PRO D O 1
ATOM 9471 N N . ASP D 2 144 ? 66.597 47.664 112.303 1.00 35.74 144 ASP D N 1
ATOM 9472 C CA . ASP D 2 144 ? 65.292 48.046 112.799 1.00 36.21 144 ASP D CA 1
ATOM 9473 C C . ASP D 2 144 ? 64.503 46.824 113.265 1.00 37.58 144 ASP D C 1
ATOM 9474 O O . ASP D 2 144 ? 63.664 46.948 114.157 1.00 38.63 144 ASP D O 1
ATOM 9479 N N A VAL D 2 145 ? 64.764 45.661 112.645 0.50 32.77 145 VAL D N 1
ATOM 9480 N N B VAL D 2 145 ? 64.721 45.685 112.598 0.50 33.58 145 VAL D N 1
ATOM 9481 C CA A VAL D 2 145 ? 64.058 44.422 112.943 0.50 31.62 145 VAL D CA 1
ATOM 9482 C CA B VAL D 2 145 ? 64.128 44.427 113.013 0.50 32.92 145 VAL D CA 1
ATOM 9483 C C A VAL D 2 145 ? 64.986 43.267 112.566 0.50 31.89 145 VAL D C 1
ATOM 9484 C C B VAL D 2 145 ? 65.168 43.349 112.736 0.50 32.51 145 VAL D C 1
ATOM 9485 O O A VAL D 2 145 ? 65.740 43.382 111.602 0.50 33.41 145 VAL D O 1
ATOM 9486 O O B VAL D 2 145 ? 66.134 43.582 112.004 0.50 31.06 145 VAL D O 1
ATOM 9493 N N . ILE D 2 146 ? 64.980 42.184 113.363 1.00 31.45 146 ILE D N 1
ATOM 9494 C CA . ILE D 2 146 ? 65.861 41.058 113.094 1.00 31.22 146 ILE D CA 1
ATOM 9495 C C . ILE D 2 146 ? 65.029 39.824 112.776 1.00 32.95 146 ILE D C 1
ATOM 9496 O O . ILE D 2 146 ? 64.153 39.433 113.554 1.00 32.60 146 ILE D O 1
ATOM 9501 N N . VAL D 2 147 ? 65.340 39.191 111.629 1.00 28.82 147 VAL D N 1
ATOM 9502 C CA . VAL D 2 147 ? 64.757 37.912 111.262 1.00 27.78 147 VAL D CA 1
ATOM 9503 C C . VAL D 2 147 ? 65.650 36.789 111.783 1.00 32.99 147 VAL D C 1
ATOM 9504 O O . VAL D 2 147 ? 66.868 36.795 111.544 1.00 33.35 147 VAL D O 1
ATOM 9508 N N . LEU D 2 148 ? 65.025 35.862 112.527 1.00 30.94 148 LEU D N 1
ATOM 9509 C CA . LEU D 2 148 ? 65.699 34.659 112.997 1.00 30.10 148 LEU D CA 1
ATOM 9510 C C . LEU D 2 148 ? 65.198 33.499 112.137 1.00 28.56 148 LEU D C 1
ATOM 9511 O O . LEU D 2 148 ? 64.044 33.061 112.242 1.00 29.61 148 LEU D O 1
ATOM 9516 N N . ALA D 2 149 ? 66.076 33.024 111.243 1.00 31.10 149 ALA D N 1
ATOM 9517 C CA . ALA D 2 149 ? 65.689 31.983 110.289 1.00 30.42 149 ALA D CA 1
ATOM 9518 C C . ALA D 2 149 ? 66.463 30.712 110.651 1.00 35.54 149 ALA D C 1
ATOM 9519 O O . ALA D 2 149 ? 67.563 30.482 110.152 1.00 34.91 149 ALA D O 1
ATOM 9521 N N . LEU D 2 150 ? 65.928 29.921 111.595 1.00 35.85 150 LEU D N 1
ATOM 9522 C CA . LEU D 2 150 ? 66.687 28.782 112.091 1.00 38.64 150 LEU D CA 1
ATOM 9523 C C . LEU D 2 150 ? 66.500 27.659 111.079 1.00 34.52 150 LEU D C 1
ATOM 9524 O O . LEU D 2 150 ? 65.463 27.611 110.423 1.00 31.64 150 LEU D O 1
ATOM 9529 N N . PRO D 2 151 ? 67.492 26.756 110.905 1.00 37.49 151 PRO D N 1
ATOM 9530 C CA . PRO D 2 151 ? 67.336 25.623 109.994 1.00 37.57 151 PRO D CA 1
ATOM 9531 C C . PRO D 2 151 ? 66.264 24.676 110.521 1.00 36.80 151 PRO D C 1
ATOM 9532 O O . PRO D 2 151 ? 66.008 24.627 111.723 1.00 35.22 151 PRO D O 1
ATOM 9536 N N . ILE D 2 152 ? 65.649 23.912 109.628 1.00 32.66 152 ILE D N 1
ATOM 9537 C CA . ILE D 2 152 ? 64.551 23.035 109.992 1.00 35.69 152 ILE D CA 1
ATOM 9538 C C . ILE D 2 152 ? 64.898 22.105 111.157 1.00 36.58 152 ILE D C 1
ATOM 9539 O O . ILE D 2 152 ? 64.085 21.916 112.059 1.00 33.82 152 ILE D O 1
ATOM 9544 N N . PRO D 2 153 ? 66.070 21.444 111.206 1.00 41.07 153 PRO D N 1
ATOM 9545 C CA . PRO D 2 153 ? 66.344 20.539 112.320 1.00 43.26 153 PRO D CA 1
ATOM 9546 C C . PRO D 2 153 ? 66.409 21.208 113.691 1.00 34.74 153 PRO D C 1
ATOM 9547 O O . PRO D 2 153 ? 66.109 20.563 114.697 1.00 35.67 153 PRO D O 1
ATOM 9551 N N . LEU D 2 154 ? 66.861 22.458 113.725 1.00 35.85 154 LEU D N 1
ATOM 9552 C CA . LEU D 2 154 ? 66.915 23.191 114.977 1.00 35.12 154 LEU D CA 1
ATOM 9553 C C . LEU D 2 154 ? 65.505 23.604 115.402 1.00 30.35 154 LEU D C 1
ATOM 9554 O O . LEU D 2 154 ? 65.165 23.492 116.560 1.00 34.66 154 LEU D O 1
ATOM 9559 N N . ILE D 2 155 ? 64.651 24.010 114.460 1.00 29.02 155 ILE D N 1
ATOM 9560 C CA . ILE D 2 155 ? 63.242 24.242 114.785 1.00 33.66 155 ILE D CA 1
ATOM 9561 C C . ILE D 2 155 ? 62.564 22.981 115.306 1.00 35.47 155 ILE D C 1
ATOM 9562 O O . ILE D 2 155 ? 61.822 23.025 116.287 1.00 31.86 155 ILE D O 1
ATOM 9567 N N . GLU D 2 156 ? 62.822 21.840 114.663 1.00 31.29 156 GLU D N 1
ATOM 9568 C CA . GLU D 2 156 ? 62.227 20.591 115.111 1.00 31.58 156 GLU D CA 1
ATOM 9569 C C . GLU D 2 156 ? 62.673 20.215 116.519 1.00 27.16 156 GLU D C 1
ATOM 9570 O O . GLU D 2 156 ? 61.872 19.681 117.289 1.00 29.90 156 GLU D O 1
ATOM 9576 N N . LYS D 2 157 ? 63.925 20.502 116.853 1.00 26.94 157 LYS D N 1
ATOM 9577 C CA . LYS D 2 157 ? 64.391 20.208 118.192 1.00 27.35 157 LYS D CA 1
ATOM 9578 C C . LYS D 2 157 ? 63.707 21.122 119.219 1.00 25.69 157 LYS D C 1
ATOM 9579 O O . LYS D 2 157 ? 63.343 20.654 120.295 1.00 26.81 157 LYS D O 1
ATOM 9585 N N . LEU D 2 158 ? 63.547 22.398 118.856 1.00 27.78 158 LEU D N 1
ATOM 9586 C CA . LEU D 2 158 ? 63.123 23.406 119.822 1.00 27.97 158 LEU D CA 1
ATOM 9587 C C . LEU D 2 158 ? 61.609 23.439 119.993 1.00 29.28 158 LEU D C 1
ATOM 9588 O O . LEU D 2 158 ? 61.151 23.917 121.018 1.00 33.53 158 LEU D O 1
ATOM 9593 N N . VAL D 2 159 ? 60.842 22.995 118.996 1.00 25.37 159 VAL D N 1
ATOM 9594 C CA . VAL D 2 159 ? 59.402 23.202 118.983 1.00 29.31 159 VAL D CA 1
ATOM 9595 C C . VAL D 2 159 ? 58.745 21.826 119.054 1.00 31.58 159 VAL D C 1
ATOM 9596 O O . VAL D 2 159 ? 59.024 20.993 118.214 1.00 28.97 159 VAL D O 1
ATOM 9600 N N A ASN D 2 160 ? 57.822 21.639 120.005 0.50 29.00 160 ASN D N 1
ATOM 9601 N N B ASN D 2 160 ? 57.853 21.607 120.017 0.50 31.31 160 ASN D N 1
ATOM 9602 C CA A ASN D 2 160 ? 57.073 20.400 120.212 0.50 30.61 160 ASN D CA 1
ATOM 9603 C CA B ASN D 2 160 ? 57.205 20.306 120.102 0.50 34.25 160 ASN D CA 1
ATOM 9604 C C A ASN D 2 160 ? 56.079 20.160 119.062 0.50 30.84 160 ASN D C 1
ATOM 9605 C C B ASN D 2 160 ? 56.144 20.150 119.014 0.50 33.43 160 ASN D C 1
ATOM 9606 O O A ASN D 2 160 ? 55.478 21.099 118.536 0.50 28.78 160 ASN D O 1
ATOM 9607 O O B ASN D 2 160 ? 55.569 21.118 118.512 0.50 31.16 160 ASN D O 1
ATOM 9616 N N . ALA D 2 161 ? 55.896 18.889 118.672 1.00 31.06 161 ALA D N 1
ATOM 9617 C CA . ALA D 2 161 ? 54.966 18.498 117.614 1.00 33.91 161 ALA D CA 1
ATOM 9618 C C . ALA D 2 161 ? 53.615 18.149 118.216 1.00 36.97 161 ALA D C 1
ATOM 9619 O O . ALA D 2 161 ? 53.559 17.670 119.341 1.00 36.34 161 ALA D O 1
ATOM 9621 N N . LYS D 2 162 ? 52.520 18.418 117.482 1.00 40.83 162 LYS D N 1
ATOM 9622 C CA . LYS D 2 162 ? 51.194 17.880 117.799 1.00 47.22 162 LYS D CA 1
ATOM 9623 C C . LYS D 2 162 ? 50.560 17.331 116.516 1.00 45.08 162 LYS D C 1
ATOM 9624 O O . LYS D 2 162 ? 51.080 17.553 115.428 1.00 50.22 162 LYS D O 1
ATOM 9630 N N . SER D 2 163 ? 49.445 16.599 116.624 1.00 56.75 163 SER D N 1
ATOM 9631 C CA . SER D 2 163 ? 48.800 16.115 115.406 1.00 67.94 163 SER D CA 1
ATOM 9632 C C . SER D 2 163 ? 47.547 16.929 115.039 1.00 75.78 163 SER D C 1
ATOM 9633 O O . SER D 2 163 ? 46.961 17.556 115.946 1.00 84.49 163 SER D O 1
ATOM 9636 N N . GLY D 2 175 ? 53.277 23.756 131.241 1.00 83.12 175 GLY D N 1
ATOM 9637 C CA . GLY D 2 175 ? 54.150 24.032 132.400 1.00 78.60 175 GLY D CA 1
ATOM 9638 C C . GLY D 2 175 ? 55.221 22.957 132.575 1.00 81.39 175 GLY D C 1
ATOM 9639 O O . GLY D 2 175 ? 56.185 23.139 133.318 1.00 79.81 175 GLY D O 1
ATOM 9640 N N . ASP D 2 176 ? 55.025 21.830 131.888 1.00 86.51 176 ASP D N 1
ATOM 9641 C CA . ASP D 2 176 ? 55.959 20.680 131.991 1.00 79.01 176 ASP D CA 1
ATOM 9642 C C . ASP D 2 176 ? 57.290 21.014 131.323 1.00 61.93 176 ASP D C 1
ATOM 9643 O O . ASP D 2 176 ? 58.308 20.450 131.745 1.00 62.86 176 ASP D O 1
ATOM 9656 N N . LEU D 2 178 ? 59.954 23.957 128.978 1.00 34.47 178 LEU D N 1
ATOM 9657 C CA . LEU D 2 178 ? 60.252 25.316 128.510 1.00 31.98 178 LEU D CA 1
ATOM 9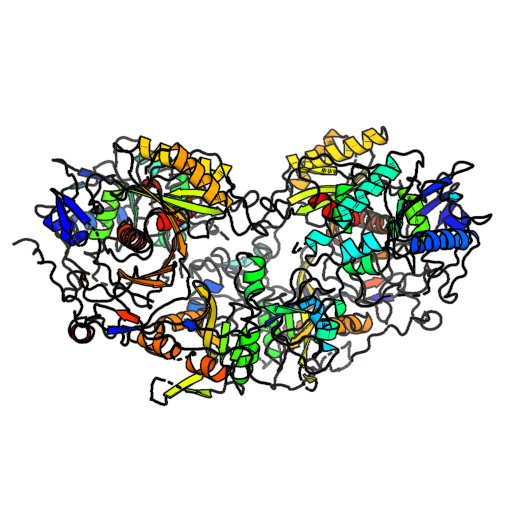658 C C . LEU D 2 178 ? 59.871 25.491 127.051 1.00 35.01 178 LEU D C 1
ATOM 9659 O O . LEU D 2 178 ? 60.110 24.593 126.265 1.00 32.06 178 LEU D O 1
ATOM 9664 N N . ASN D 2 179 ? 59.253 26.601 126.735 1.00 29.80 179 ASN D N 1
ATOM 9665 C CA . ASN D 2 179 ? 58.959 27.044 125.393 1.00 28.81 179 ASN D CA 1
ATOM 9666 C C . ASN D 2 179 ? 60.072 27.974 124.920 1.00 29.88 179 ASN D C 1
ATOM 9667 O O . ASN D 2 179 ? 60.359 29.028 125.512 1.00 25.56 179 ASN D O 1
ATOM 9672 N N . PHE D 2 180 ? 60.764 27.529 123.867 1.00 28.95 180 PHE D N 1
ATOM 9673 C CA . PHE D 2 180 ? 61.908 28.260 123.329 1.00 26.17 180 PHE D CA 1
ATOM 9674 C C . PHE D 2 180 ? 61.525 29.695 122.946 1.00 27.01 180 PHE D C 1
ATOM 9675 O O . PHE D 2 180 ? 62.267 30.626 123.288 1.00 28.85 180 PHE D O 1
ATOM 9683 N N . ARG D 2 181 ? 60.390 29.899 122.245 1.00 24.64 181 ARG D N 1
ATOM 9684 C CA . ARG D 2 181 ? 60.106 31.241 121.755 1.00 28.09 181 ARG D CA 1
ATOM 9685 C C . ARG D 2 181 ? 59.806 32.153 122.960 1.00 29.33 181 ARG D C 1
ATOM 9686 O O . ARG D 2 181 ? 60.272 33.308 122.995 1.00 27.24 181 ARG D O 1
ATOM 9694 N N . ASP D 2 182 ? 59.014 31.643 123.917 1.00 27.62 182 ASP D N 1
ATOM 9695 C CA . ASP D 2 182 ? 58.667 32.458 125.108 1.00 26.82 182 ASP D CA 1
ATOM 9696 C C . ASP D 2 182 ? 59.927 32.839 125.912 1.00 27.26 182 ASP D C 1
ATOM 9697 O O . ASP D 2 182 ? 60.087 33.992 126.373 1.00 25.88 182 ASP D O 1
ATOM 9702 N N . LEU D 2 183 ? 60.820 31.869 126.147 1.00 26.12 183 LEU D N 1
ATOM 9703 C CA . LEU D 2 183 ? 62.061 32.128 126.872 1.00 27.39 183 LEU D CA 1
ATOM 9704 C C . LEU D 2 183 ? 63.002 33.067 126.107 1.00 27.77 183 LEU D C 1
ATOM 9705 O O . LEU D 2 183 ? 63.556 33.997 126.687 1.00 27.17 183 LEU D O 1
ATOM 9710 N N . LEU D 2 184 ? 63.136 32.892 124.786 1.00 24.94 184 LEU D N 1
ATOM 9711 C CA . LEU D 2 184 ? 64.008 33.798 124.050 1.00 26.07 184 LEU D CA 1
ATOM 9712 C C . LEU D 2 184 ? 63.488 35.234 124.128 1.00 27.79 184 LEU D C 1
ATOM 9713 O O . LEU D 2 184 ? 64.249 36.186 124.313 1.00 27.45 184 LEU D O 1
ATOM 9718 N N . LYS D 2 185 ? 62.163 35.391 123.985 1.00 24.43 185 LYS D N 1
ATOM 9719 C CA . LYS D 2 185 ? 61.586 36.725 123.998 1.00 24.65 185 LYS D CA 1
ATOM 9720 C C . LYS D 2 185 ? 61.760 37.328 125.388 1.00 24.24 185 LYS D C 1
ATOM 9721 O O . LYS D 2 185 ? 62.048 38.520 125.471 1.00 26.86 185 LYS D O 1
ATOM 9727 N N . ALA D 2 186 ? 61.642 36.520 126.457 1.00 23.10 186 ALA D N 1
ATOM 9728 C CA . ALA D 2 186 ? 61.804 37.092 127.802 1.00 24.19 186 ALA D CA 1
ATOM 9729 C C . ALA D 2 186 ? 63.258 37.539 127.996 1.00 28.87 186 ALA D C 1
ATOM 9730 O O . ALA D 2 186 ? 63.549 38.566 128.613 1.00 25.27 186 ALA D O 1
ATOM 9732 N N . LYS D 2 187 ? 64.189 36.709 127.509 1.00 26.35 187 LYS D N 1
ATOM 9733 C CA . LYS D 2 187 ? 65.607 36.999 127.684 1.00 25.65 187 LYS D CA 1
ATOM 9734 C C . LYS D 2 187 ? 66.051 38.162 126.809 1.00 27.60 187 LYS D C 1
ATOM 9735 O O . LYS D 2 187 ? 67.127 38.739 127.029 1.00 30.80 187 LYS D O 1
ATOM 9741 N N . THR D 2 188 ? 65.237 38.562 125.843 1.00 23.81 188 THR D N 1
ATOM 9742 C CA . THR D 2 188 ? 65.643 39.642 124.976 1.00 24.21 188 THR D CA 1
ATOM 9743 C C . THR D 2 188 ? 64.766 40.874 125.131 1.00 29.44 188 THR D C 1
ATOM 9744 O O . THR D 2 188 ? 64.861 41.775 124.304 1.00 27.75 188 THR D O 1
ATOM 9748 N N . LEU D 2 189 ? 63.896 40.880 126.152 1.00 25.57 189 LEU D N 1
ATOM 9749 C CA . LEU D 2 189 ? 62.873 41.913 126.215 1.00 27.47 189 LEU D CA 1
ATOM 9750 C C . LEU D 2 189 ? 63.544 43.273 126.490 1.00 28.86 189 LEU D C 1
ATOM 9751 O O . LEU D 2 189 ? 62.920 44.307 126.291 1.00 31.07 189 LEU D O 1
ATOM 9756 N N . HIS D 2 190 ? 64.790 43.274 126.968 1.00 27.14 190 HIS D N 1
ATOM 9757 C CA . HIS D 2 190 ? 65.483 44.542 127.233 1.00 29.50 190 HIS D CA 1
ATOM 9758 C C . HIS D 2 190 ? 66.094 45.136 125.957 1.00 36.81 190 HIS D C 1
ATOM 9759 O O . HIS D 2 190 ? 66.604 46.260 125.974 1.00 34.38 190 HIS D O 1
ATOM 9766 N N . LEU D 2 191 ? 66.082 44.380 124.842 1.00 31.04 191 LEU D N 1
ATOM 9767 C CA . LEU D 2 191 ? 66.610 44.887 123.581 1.00 31.73 191 LEU D CA 1
ATOM 9768 C C . LEU D 2 191 ? 65.559 45.667 122.804 1.00 33.53 191 LEU D C 1
ATOM 9769 O O . LEU D 2 191 ? 64.415 45.252 122.676 1.00 32.23 191 LEU D O 1
ATOM 9774 N N . PRO D 2 192 ? 65.914 46.810 122.185 1.00 34.38 192 PRO D N 1
ATOM 9775 C CA . PRO D 2 192 ? 64.921 47.601 121.447 1.00 38.65 192 PRO D CA 1
ATOM 9776 C C . PRO D 2 192 ? 64.617 47.211 119.998 1.00 40.61 192 PRO D C 1
ATOM 9777 O O . PRO D 2 192 ? 63.792 47.851 119.356 1.00 42.22 192 PRO D O 1
ATOM 9781 N N . VAL D 2 193 ? 65.261 46.152 119.492 1.00 36.82 193 VAL D N 1
ATOM 9782 C CA . VAL D 2 193 ? 65.025 45.701 118.122 1.00 33.52 193 VAL D CA 1
ATOM 9783 C C . VAL D 2 193 ? 64.285 44.369 118.178 1.00 35.88 193 VAL D C 1
ATOM 9784 O O . VAL D 2 193 ? 64.882 43.370 118.588 1.00 35.53 193 VAL D O 1
ATOM 9788 N N . PRO D 2 194 ? 62.991 44.315 117.781 1.00 30.58 194 PRO D N 1
ATOM 9789 C CA . PRO D 2 194 ? 62.201 43.080 117.841 1.00 32.76 194 PRO D CA 1
ATOM 9790 C C . PRO D 2 194 ? 62.715 42.015 116.864 1.00 34.27 194 PRO D C 1
ATOM 9791 O O . PRO D 2 194 ? 63.371 42.359 115.873 1.00 34.60 194 PRO D O 1
ATOM 9795 N N . THR D 2 195 ? 62.398 40.744 117.155 1.00 32.95 195 THR D N 1
ATOM 9796 C CA . THR D 2 195 ? 62.769 39.618 116.292 1.00 29.53 195 THR D CA 1
ATOM 9797 C C . THR D 2 195 ? 61.525 39.003 115.686 1.00 35.47 195 THR D C 1
ATOM 9798 O O . THR D 2 195 ? 60.474 38.997 116.317 1.00 34.48 195 THR D O 1
ATOM 9802 N N . GLN D 2 196 ? 61.647 38.481 114.451 1.00 30.54 196 GLN D N 1
ATOM 9803 C CA . GLN D 2 196 ? 60.578 37.737 113.790 1.00 27.93 196 GLN D CA 1
ATOM 9804 C C . GLN D 2 196 ? 61.191 36.376 113.497 1.00 30.15 196 GLN D C 1
ATOM 9805 O O . GLN D 2 196 ? 62.238 36.317 112.853 1.00 31.90 196 GLN D O 1
ATOM 9811 N N . ILE D 2 197 ? 60.582 35.316 114.005 1.00 30.84 197 ILE D N 1
ATOM 9812 C CA . ILE D 2 197 ? 61.118 33.968 113.882 1.00 31.49 197 ILE D CA 1
ATOM 9813 C C . ILE D 2 197 ? 60.351 33.238 112.785 1.00 36.38 197 ILE D C 1
ATOM 9814 O O . ILE D 2 197 ? 59.124 33.122 112.876 1.00 35.61 197 ILE D O 1
ATOM 9819 N N . VAL D 2 198 ? 61.078 32.722 111.773 1.00 34.06 198 VAL D N 1
ATOM 9820 C CA . VAL D 2 198 ? 60.434 32.209 110.571 1.00 33.51 198 VAL D CA 1
ATOM 9821 C C . VAL D 2 198 ? 60.915 30.796 110.224 1.00 35.11 198 VAL D C 1
ATOM 9822 O O . VAL D 2 198 ? 62.047 30.410 110.534 1.00 35.03 198 VAL D O 1
ATOM 9826 N N . TRP D 2 199 ? 60.019 30.025 109.596 1.00 33.06 199 TRP D N 1
ATOM 9827 C CA . TRP D 2 199 ? 60.427 28.796 108.924 1.00 34.18 199 TRP D CA 1
ATOM 9828 C C . TRP D 2 199 ? 61.164 29.151 107.642 1.00 36.76 199 TRP D C 1
ATOM 9829 O O . TRP D 2 199 ? 60.691 29.978 106.864 1.00 35.14 199 TRP D O 1
ATOM 9840 N N . PRO D 2 200 ? 62.334 28.532 107.377 1.00 37.40 200 PRO D N 1
ATOM 9841 C CA . PRO D 2 200 ? 63.217 28.977 106.298 1.00 40.89 200 PRO D CA 1
ATOM 9842 C C . PRO D 2 200 ? 62.830 28.419 104.930 1.00 44.24 200 PRO D C 1
ATOM 9843 O O . PRO D 2 200 ? 63.475 28.704 103.925 1.00 47.54 200 PRO D O 1
ATOM 9847 N N . ASP D 2 201 ? 61.731 27.676 104.889 1.00 42.31 201 ASP D N 1
ATOM 9848 C CA . ASP D 2 201 ? 61.286 27.116 103.628 1.00 50.07 201 ASP D CA 1
ATOM 9849 C C . ASP D 2 201 ? 60.179 28.006 103.049 1.00 50.74 201 ASP D C 1
ATOM 9850 O O . ASP D 2 201 ? 60.234 28.412 101.883 1.00 50.25 201 ASP D O 1
ATOM 9855 N N . THR D 2 202 ? 59.190 28.327 103.896 1.00 49.10 202 THR D N 1
ATOM 9856 C CA . THR D 2 202 ? 57.975 29.002 103.471 1.00 45.09 202 THR D CA 1
ATOM 9857 C C . THR D 2 202 ? 57.919 30.426 104.028 1.00 43.60 202 THR D C 1
ATOM 9858 O O . THR D 2 202 ? 57.082 31.208 103.605 1.00 44.71 202 THR D O 1
ATOM 9862 N N . TRP D 2 203 ? 58.788 30.748 104.987 1.00 40.48 203 TRP D N 1
ATOM 9863 C CA . TRP D 2 203 ? 58.873 32.059 105.622 1.00 39.46 203 TRP D CA 1
ATOM 9864 C C . TRP D 2 203 ? 57.625 32.396 106.431 1.00 42.46 203 TRP D C 1
ATOM 9865 O O . TRP D 2 203 ? 57.434 33.552 106.784 1.00 43.52 203 TRP D O 1
ATOM 9876 N N . ASP D 2 204 ? 56.792 31.404 106.762 1.00 46.38 204 ASP D N 1
ATOM 9877 C CA . ASP D 2 204 ? 55.768 31.675 107.764 1.00 47.55 204 ASP D CA 1
ATOM 9878 C C . ASP D 2 204 ? 56.373 31.595 109.167 1.00 46.43 204 ASP D C 1
ATOM 9879 O O . ASP D 2 204 ? 57.541 31.249 109.335 1.00 36.64 204 ASP D O 1
ATOM 9884 N N . ASP D 2 205 ? 55.570 32.019 110.149 1.00 41.58 205 ASP D N 1
ATOM 9885 C CA . ASP D 2 205 ? 55.962 32.155 111.537 1.00 41.48 205 ASP D CA 1
ATOM 9886 C C . ASP D 2 205 ? 56.292 30.784 112.107 1.00 40.47 205 ASP D C 1
ATOM 9887 O O . ASP D 2 205 ? 55.496 29.862 111.953 1.00 37.23 205 ASP D O 1
ATOM 9892 N N . ALA D 2 206 ? 57.442 30.689 112.796 1.00 34.44 206 ALA D N 1
ATOM 9893 C CA . ALA D 2 206 ? 57.780 29.472 113.531 1.00 38.80 206 ALA D CA 1
ATOM 9894 C C . ALA D 2 206 ? 57.749 29.701 115.056 1.00 37.71 206 ALA D C 1
ATOM 9895 O O . ALA D 2 206 ? 58.001 30.804 115.559 1.00 38.10 206 ALA D O 1
ATOM 9897 N N . ALA D 2 207 ? 57.587 28.595 115.805 1.00 38.26 207 ALA D N 1
ATOM 9898 C CA . ALA D 2 207 ? 57.686 28.603 117.294 1.00 37.99 207 ALA D CA 1
ATOM 9899 C C . ALA D 2 207 ? 56.502 29.231 118.042 1.00 37.90 207 ALA D C 1
ATOM 9900 O O . ALA D 2 207 ? 56.392 28.964 119.255 1.00 39.05 207 ALA D O 1
ATOM 9902 N N . LYS D 2 208 ? 55.651 30.019 117.382 1.00 38.19 208 LYS D N 1
ATOM 9903 C CA . LYS D 2 208 ? 54.453 30.528 118.105 1.00 39.87 208 LYS D CA 1
ATOM 9904 C C . LYS D 2 208 ? 53.557 29.351 118.495 1.00 42.36 208 LYS D C 1
ATOM 9905 O O . LYS D 2 208 ? 53.020 29.375 119.620 1.00 41.76 208 LYS D O 1
ATOM 9911 N N . ILE D 2 209 ? 53.404 28.361 117.607 1.00 41.75 209 ILE D N 1
ATOM 9912 C CA . ILE D 2 209 ? 52.443 27.248 117.871 1.00 43.46 209 ILE D CA 1
ATOM 9913 C C . ILE D 2 209 ? 53.146 25.875 117.786 1.00 41.75 209 ILE D C 1
ATOM 9914 O O . ILE D 2 209 ? 54.289 25.868 117.286 1.00 39.67 209 ILE D O 1
ATOM 9919 N N . PRO D 2 210 ? 52.584 24.712 118.259 1.00 45.56 210 PRO D N 1
ATOM 9920 C CA . PRO D 2 210 ? 53.245 23.428 118.019 1.00 42.71 210 PRO D CA 1
ATOM 9921 C C . PRO D 2 210 ? 53.290 23.165 116.512 1.00 40.28 210 PRO D C 1
ATOM 9922 O O . PRO D 2 210 ? 52.415 23.620 115.768 1.00 40.49 210 PRO D O 1
ATOM 9926 N N . ARG D 2 211 ? 54.357 22.492 116.063 1.00 40.16 211 ARG D N 1
ATOM 9927 C CA . ARG D 2 211 ? 54.584 22.157 114.657 1.00 38.08 211 ARG D CA 1
ATOM 9928 C C . ARG D 2 211 ? 53.923 20.813 114.338 1.00 38.52 211 ARG D C 1
ATOM 9929 O O . ARG D 2 211 ? 53.522 20.072 115.235 1.00 38.67 211 ARG D O 1
ATOM 9937 N N . LYS D 2 212 ? 53.766 20.515 113.043 1.00 41.68 212 LYS D N 1
ATOM 9938 C CA A LYS D 2 212 ? 53.254 19.209 112.654 0.50 46.03 212 LYS D CA 1
ATOM 9939 C CA B LYS D 2 212 ? 53.260 19.219 112.600 0.50 45.36 212 LYS D CA 1
ATOM 9940 C C . LYS D 2 212 ? 54.412 18.219 112.577 1.00 46.66 212 LYS D C 1
ATOM 9941 O O . LYS D 2 212 ? 55.555 18.608 112.334 1.00 56.04 212 LYS D O 1
ATOM 9952 N N . ILE D 2 213 ? 54.099 16.937 112.820 1.00 41.45 213 ILE D N 1
ATOM 9953 C CA . ILE D 2 213 ? 55.093 15.872 112.909 1.00 53.02 213 ILE D CA 1
ATOM 9954 C C . ILE D 2 213 ? 56.055 15.864 111.710 1.00 60.84 213 ILE D C 1
ATOM 9955 O O . ILE D 2 213 ? 57.243 15.590 111.885 1.00 58.45 213 ILE D O 1
ATOM 9960 N N . LYS D 2 214 ? 55.551 16.159 110.503 1.00 60.65 214 LYS D N 1
ATOM 9961 C CA . LYS D 2 214 ? 56.401 16.277 109.325 1.00 69.45 214 LYS D CA 1
ATOM 9962 C C . LYS D 2 214 ? 56.014 17.536 108.547 1.00 76.59 214 LYS D C 1
ATOM 9963 O O . LYS D 2 214 ? 54.823 17.815 108.391 1.00 76.05 214 LYS D O 1
ATOM 9969 N N . ARG D 2 215 ? 57.023 18.279 108.054 1.00 80.43 215 ARG D N 1
ATOM 9970 C CA . ARG D 2 215 ? 56.801 19.564 107.392 1.00 86.00 215 ARG D CA 1
ATOM 9971 C C . ARG D 2 215 ? 55.985 19.388 106.098 1.00 90.93 215 ARG D C 1
ATOM 9972 O O . ARG D 2 215 ? 56.190 18.369 105.401 1.00 94.90 215 ARG D O 1
ATOM 9980 N N . GLN D 2 222 ? 51.493 25.920 98.351 1.00 95.00 222 GLN D N 1
ATOM 9981 C CA . GLN D 2 222 ? 52.204 27.200 98.083 1.00 93.07 222 GLN D CA 1
ATOM 9982 C C . GLN D 2 222 ? 51.192 28.346 98.071 1.00 96.16 222 GLN D C 1
ATOM 9983 O O . GLN D 2 222 ? 50.255 28.356 97.272 1.00 106.13 222 GLN D O 1
ATOM 9989 N N . VAL D 2 223 ? 51.395 29.301 98.987 1.00 81.34 223 VAL D N 1
ATOM 9990 C CA . VAL D 2 223 ? 50.637 30.539 99.059 1.00 60.67 223 VAL D CA 1
ATOM 9991 C C . VAL D 2 223 ? 51.654 31.662 99.226 1.00 57.66 223 VAL D C 1
ATOM 9992 O O . VAL D 2 223 ? 51.518 32.497 100.116 1.00 44.78 223 VAL D O 1
ATOM 9996 N N . LYS D 2 224 ? 52.668 31.657 98.350 1.00 45.80 224 LYS D N 1
ATOM 9997 C CA . LYS D 2 224 ? 53.886 32.435 98.492 1.00 45.68 224 LYS D CA 1
ATOM 9998 C C . LYS D 2 224 ? 53.584 33.935 98.581 1.00 37.87 224 LYS D C 1
ATOM 9999 O O . LYS D 2 224 ? 54.192 34.628 99.385 1.00 39.13 224 LYS D O 1
ATOM 10005 N N . ALA D 2 225 ? 52.657 34.431 97.755 1.00 40.15 225 ALA D N 1
ATOM 10006 C CA . ALA D 2 225 ? 52.328 35.845 97.767 1.00 39.38 225 ALA D CA 1
ATOM 10007 C C . ALA D 2 225 ? 51.731 36.241 99.125 1.00 38.17 225 ALA D C 1
ATOM 10008 O O . ALA D 2 225 ? 52.019 37.337 99.606 1.00 37.03 225 ALA D O 1
ATOM 10010 N N . THR D 2 226 ? 50.902 35.366 99.718 1.00 39.21 226 THR D N 1
ATOM 10011 C CA . THR D 2 226 ? 50.364 35.623 101.060 1.00 37.81 226 THR D CA 1
ATOM 10012 C C . THR D 2 226 ? 51.474 35.614 102.113 1.00 41.46 226 THR D C 1
ATOM 10013 O O . THR D 2 226 ? 51.483 36.441 103.048 1.00 36.69 226 THR D O 1
ATOM 10017 N N A ARG D 2 227 ? 52.411 34.669 101.962 0.50 39.34 227 ARG D N 1
ATOM 10018 N N B ARG D 2 227 ? 52.412 34.666 101.969 0.50 39.74 227 ARG D N 1
ATOM 10019 C CA A ARG D 2 227 ? 53.553 34.576 102.857 0.50 39.07 227 ARG D CA 1
ATOM 10020 C CA B ARG D 2 227 ? 53.552 34.583 102.869 0.50 39.74 227 ARG D CA 1
ATOM 10021 C C A ARG D 2 227 ? 54.376 35.860 102.800 0.50 39.14 227 ARG D C 1
ATOM 10022 C C B ARG D 2 227 ? 54.365 35.873 102.805 0.50 39.61 227 ARG D C 1
ATOM 10023 O O A ARG D 2 227 ? 54.866 36.323 103.834 0.50 36.74 227 ARG D O 1
ATOM 10024 O O B ARG D 2 227 ? 54.841 36.350 103.838 0.50 37.33 227 ARG D O 1
ATOM 10039 N N . ALA D 2 228 ? 54.545 36.414 101.585 1.00 36.37 228 ALA D N 1
ATOM 10040 C CA . ALA D 2 228 ? 55.251 37.680 101.395 1.00 33.63 228 ALA D CA 1
ATOM 10041 C C . ALA D 2 228 ? 54.518 38.835 102.087 1.00 30.34 228 ALA D C 1
ATOM 10042 O O . ALA D 2 228 ? 55.134 39.623 102.807 1.00 34.08 228 ALA D O 1
ATOM 10044 N N . TRP D 2 229 ? 53.202 38.907 101.884 1.00 31.23 229 TRP D N 1
ATOM 10045 C CA . TRP D 2 229 ? 52.436 39.973 102.515 1.00 35.06 229 TRP D CA 1
ATOM 10046 C C . TRP D 2 229 ? 52.608 39.892 104.034 1.00 33.55 229 TRP D C 1
ATOM 10047 O O . TRP D 2 229 ? 52.760 40.914 104.700 1.00 32.58 229 TRP D O 1
ATOM 10058 N N . ASN D 2 230 ? 52.451 38.683 104.579 1.00 33.24 230 ASN D N 1
ATOM 10059 C CA . ASN D 2 230 ? 52.400 38.485 106.020 1.00 34.69 230 ASN D CA 1
ATOM 10060 C C . ASN D 2 230 ? 53.752 38.838 106.612 1.00 34.61 230 ASN D C 1
ATOM 10061 O O . ASN D 2 230 ? 53.834 39.519 107.637 1.00 32.89 230 ASN D O 1
ATOM 10066 N N . LEU D 2 231 ? 54.817 38.380 105.957 1.00 33.21 231 LEU D N 1
ATOM 10067 C CA . LEU D 2 231 ? 56.142 38.636 106.519 1.00 37.02 231 LEU D CA 1
ATOM 10068 C C . LEU D 2 231 ? 56.439 40.138 106.520 1.00 32.19 231 LEU D C 1
ATOM 10069 O O . LEU D 2 231 ? 56.894 40.700 107.521 1.00 32.60 231 LEU D O 1
ATOM 10074 N N . LEU D 2 232 ? 56.223 40.789 105.365 1.00 32.40 232 LEU D N 1
ATOM 10075 C CA . LEU D 2 232 ? 56.567 42.193 105.257 1.00 31.98 232 LEU D CA 1
ATOM 10076 C C . LEU D 2 232 ? 55.739 43.041 106.227 1.00 31.14 232 LEU D C 1
ATOM 10077 O O . LEU D 2 232 ? 56.269 43.981 106.820 1.00 33.05 232 LEU D O 1
ATOM 10082 N N . ASN D 2 233 ? 54.453 42.728 106.359 1.00 31.93 233 ASN D N 1
ATOM 10083 C CA . ASN D 2 233 ? 53.555 43.419 107.287 1.00 35.19 233 ASN D CA 1
ATOM 10084 C C . ASN D 2 233 ? 54.070 43.282 108.721 1.00 35.72 233 ASN D C 1
ATOM 10085 O O . ASN D 2 233 ? 54.070 44.240 109.507 1.00 32.54 233 ASN D O 1
ATOM 10090 N N . ALA D 2 234 ? 54.580 42.095 109.050 1.00 31.20 234 ALA D N 1
ATOM 10091 C CA . ALA D 2 234 ? 55.105 41.899 110.403 1.00 35.18 234 ALA D CA 1
ATOM 10092 C C . ALA D 2 234 ? 56.368 42.724 110.636 1.00 33.33 234 ALA D C 1
ATOM 10093 O O . ALA D 2 234 ? 56.539 43.287 111.719 1.00 33.61 234 ALA D O 1
ATOM 10095 N N . LEU D 2 235 ? 57.273 42.747 109.649 1.00 32.38 235 LEU D N 1
ATOM 10096 C CA . LEU D 2 235 ? 58.502 43.517 109.753 1.00 33.60 235 LEU D CA 1
ATOM 10097 C C . LEU D 2 235 ? 58.171 45.006 109.847 1.00 32.59 235 LEU D C 1
ATOM 10098 O O . LEU D 2 235 ? 58.852 45.716 110.578 1.00 33.98 235 LEU D O 1
ATOM 10103 N N . PHE D 2 236 ? 57.115 45.430 109.125 1.00 31.18 236 PHE D N 1
ATOM 10104 C CA . PHE D 2 236 ? 56.717 46.838 109.070 1.00 34.02 236 PHE D CA 1
ATOM 10105 C C . PHE D 2 236 ? 56.268 47.308 110.449 1.00 33.28 236 PHE D C 1
ATOM 10106 O O . PHE D 2 236 ? 56.725 48.354 110.942 1.00 31.84 236 PHE D O 1
ATOM 10114 N N . TYR D 2 237 ? 55.390 46.509 111.056 1.00 33.71 237 TYR D N 1
ATOM 10115 C CA . TYR D 2 237 ? 54.909 46.753 112.411 1.00 36.90 237 TYR D CA 1
ATOM 10116 C C . TYR D 2 237 ? 56.071 46.698 113.406 1.00 38.67 237 TYR D C 1
ATOM 10117 O O . TYR D 2 237 ? 56.155 47.529 114.299 1.00 33.39 237 TYR D O 1
ATOM 10126 N N . LYS D 2 238 ? 56.970 45.707 113.278 1.00 34.26 238 LYS D N 1
ATOM 10127 C CA . LYS D 2 238 ? 58.004 45.573 114.289 1.00 33.08 238 LYS D CA 1
ATOM 10128 C C . LYS D 2 238 ? 59.023 46.697 114.139 1.00 33.41 238 LYS D C 1
ATOM 10129 O O . LYS D 2 238 ? 59.715 47.044 115.089 1.00 34.53 238 LYS D O 1
ATOM 10135 N N . ALA D 2 239 ? 59.085 47.294 112.944 1.00 35.39 239 ALA D N 1
ATOM 10136 C CA . ALA D 2 239 ? 60.001 48.407 112.714 1.00 37.76 239 ALA D CA 1
ATOM 10137 C C . ALA D 2 239 ? 59.430 49.724 113.271 1.00 40.53 239 ALA D C 1
ATOM 10138 O O . ALA D 2 239 ? 60.103 50.750 113.256 1.00 45.42 239 ALA D O 1
ATOM 10140 N N . GLY D 2 240 ? 58.205 49.685 113.793 1.00 36.81 240 GLY D N 1
ATOM 10141 C CA . GLY D 2 240 ? 57.604 50.804 114.505 1.00 37.53 240 GLY D CA 1
ATOM 10142 C C . GLY D 2 240 ? 56.742 51.675 113.593 1.00 42.59 240 GLY D C 1
ATOM 10143 O O . GLY D 2 240 ? 56.399 52.787 113.966 1.00 44.70 240 GLY D O 1
ATOM 10144 N N . LYS D 2 241 ? 56.403 51.171 112.404 1.00 40.66 241 LYS D N 1
ATOM 10145 C CA . LYS D 2 241 ? 55.625 51.912 111.417 1.00 40.84 241 LYS D CA 1
ATOM 10146 C C . LYS D 2 241 ? 54.152 51.505 111.492 1.00 41.44 241 LYS D C 1
ATOM 10147 O O . LYS D 2 241 ? 53.825 50.358 111.810 1.00 34.61 241 LYS D O 1
ATOM 10153 N N . VAL D 2 242 ? 53.245 52.428 111.133 1.00 36.39 242 VAL D N 1
ATOM 10154 C CA . VAL D 2 242 ? 51.806 52.177 111.272 1.00 37.12 242 VAL D CA 1
ATOM 10155 C C . VAL D 2 242 ? 51.220 52.025 109.878 1.00 38.61 242 VAL D C 1
ATOM 10156 O O . VAL D 2 242 ? 51.276 52.969 109.085 1.00 39.70 242 VAL D O 1
ATOM 10160 N N . PRO D 2 243 ? 50.675 50.847 109.510 1.00 38.49 243 PRO D N 1
ATOM 10161 C CA . PRO D 2 243 ? 50.103 50.659 108.180 1.00 40.13 243 PRO D CA 1
ATOM 10162 C C . PRO D 2 243 ? 48.765 51.354 107.987 1.00 40.02 243 PRO D C 1
ATOM 10163 O O . PRO D 2 243 ? 48.480 51.828 106.891 1.00 39.36 243 PRO D O 1
ATOM 10167 N N . TRP D 2 244 ? 47.960 51.439 109.051 1.00 34.91 244 TRP D N 1
ATOM 10168 C CA . TRP D 2 244 ? 46.603 51.967 108.942 1.00 37.34 244 TRP D CA 1
ATOM 10169 C C . TRP D 2 244 ? 46.075 52.276 110.341 1.00 40.33 244 TRP D C 1
ATOM 10170 O O . TRP D 2 244 ? 46.715 51.881 111.299 1.00 38.79 244 TRP D O 1
ATOM 10181 N N . ARG D 2 245 ? 44.950 53.004 110.449 1.00 41.93 245 ARG D N 1
ATOM 10182 C CA . ARG D 2 245 ? 44.275 53.224 111.727 1.00 39.30 245 ARG D CA 1
ATOM 10183 C C . ARG D 2 245 ? 42.832 52.752 111.602 1.00 41.63 245 ARG D C 1
ATOM 10184 O O . ARG D 2 245 ? 42.281 52.707 110.497 1.00 39.73 245 ARG D O 1
ATOM 10192 N N . LEU D 2 246 ? 42.241 52.330 112.727 1.00 39.10 246 LEU D N 1
ATOM 10193 C CA . LEU D 2 246 ? 40.808 5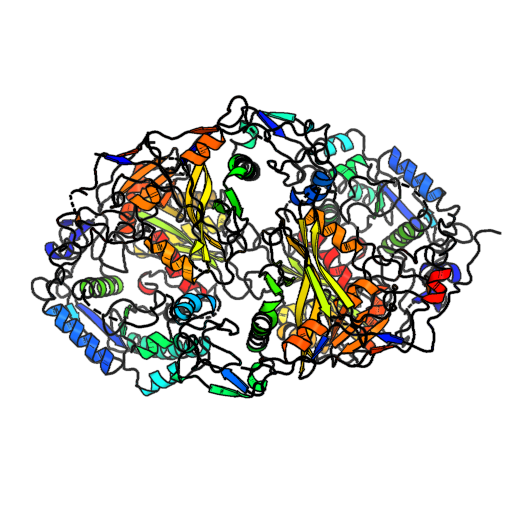2.131 112.767 1.00 37.39 246 LEU D CA 1
ATOM 10194 C C . LEU D 2 246 ? 40.152 53.499 112.598 1.00 43.30 246 LEU D C 1
ATOM 10195 O O . LEU D 2 246 ? 40.498 54.437 113.312 1.00 42.32 246 LEU D O 1
ATOM 10200 N N . LEU D 2 247 ? 39.197 53.578 111.671 1.00 45.75 247 LEU D N 1
ATOM 10201 C CA . LEU D 2 247 ? 38.426 54.787 111.425 1.00 53.87 247 LEU D CA 1
ATOM 10202 C C . LEU D 2 247 ? 37.323 54.912 112.476 1.00 53.71 247 LEU D C 1
ATOM 10203 O O . LEU D 2 247 ? 36.391 54.113 112.483 1.00 55.95 247 LEU D O 1
ATOM 10208 N N . PRO D 2 248 ? 37.385 55.905 113.399 1.00 62.48 248 PRO D N 1
ATOM 10209 C CA . PRO D 2 248 ? 36.325 56.120 114.393 1.00 76.25 248 PRO D CA 1
ATOM 10210 C C . PRO D 2 248 ? 34.972 56.557 113.799 1.00 74.58 248 PRO D C 1
ATOM 10211 O O . PRO D 2 248 ? 34.990 57.244 112.787 1.00 69.91 248 PRO D O 1
ATOM 10215 N N . TYR D 2 253 ? 37.478 62.638 119.104 1.00 59.91 253 TYR D N 1
ATOM 10216 C CA . TYR D 2 253 ? 38.260 62.307 120.323 1.00 61.74 253 TYR D CA 1
ATOM 10217 C C . TYR D 2 253 ? 38.864 60.900 120.221 1.00 59.01 253 TYR D C 1
ATOM 10218 O O . TYR D 2 253 ? 38.378 60.036 119.489 1.00 52.70 253 TYR D O 1
ATOM 10227 N N . ARG D 2 254 ? 39.913 60.685 121.026 1.00 52.62 254 ARG D N 1
ATOM 10228 C CA . ARG D 2 254 ? 40.651 59.397 120.963 1.00 50.79 254 ARG D CA 1
ATOM 10229 C C . ARG D 2 254 ? 40.182 58.397 122.017 1.00 50.82 254 ARG D C 1
ATOM 10230 O O . ARG D 2 254 ? 40.061 58.787 123.194 1.00 47.34 254 ARG D O 1
ATOM 10238 N N . THR D 2 255 ? 39.925 57.161 121.598 1.00 47.12 255 THR D N 1
ATOM 10239 C CA . THR D 2 255 ? 39.570 56.065 122.486 1.00 43.75 255 THR D CA 1
ATOM 10240 C C . THR D 2 255 ? 40.789 55.157 122.658 1.00 39.97 255 THR D C 1
ATOM 10241 O O . THR D 2 255 ? 41.450 54.820 121.670 1.00 40.16 255 THR D O 1
ATOM 10245 N N . SER D 2 256 ? 41.066 54.780 123.918 1.00 39.40 256 SER D N 1
ATOM 10246 C CA . SER D 2 256 ? 42.009 53.718 124.247 1.00 37.62 256 SER D CA 1
ATOM 10247 C C . SER D 2 256 ? 41.253 52.462 124.681 1.00 35.52 256 SER D C 1
ATOM 10248 O O . SER D 2 256 ? 40.169 52.519 125.276 1.00 34.28 256 SER D O 1
ATOM 10251 N N . PHE D 2 257 ? 41.846 51.297 124.389 1.00 30.18 257 PHE D N 1
ATOM 10252 C CA . PHE D 2 257 ? 41.191 50.054 124.730 1.00 29.87 257 PHE D CA 1
ATOM 10253 C C . PHE D 2 257 ? 42.201 49.289 125.579 1.00 33.43 257 PHE D C 1
ATOM 10254 O O . PHE D 2 257 ? 43.241 48.904 125.032 1.00 32.54 257 PHE D O 1
ATOM 10262 N N . LEU D 2 258 ? 41.856 49.065 126.862 1.00 28.42 258 LEU D N 1
ATOM 10263 C CA . LEU D 2 258 ? 42.768 48.512 127.856 1.00 27.72 258 LEU D CA 1
ATOM 10264 C C . LEU D 2 258 ? 42.278 47.103 128.215 1.00 28.92 258 LEU D C 1
ATOM 10265 O O . LEU D 2 258 ? 41.175 46.947 128.742 1.00 34.28 258 LEU D O 1
ATOM 10270 N N . GLY D 2 259 ? 43.057 46.069 127.874 1.00 27.77 259 GLY D N 1
ATOM 10271 C CA . GLY D 2 259 ? 42.755 44.728 128.346 1.00 25.32 259 GLY D CA 1
ATOM 10272 C C . GLY D 2 259 ? 43.518 44.485 129.657 1.00 25.92 259 GLY D C 1
ATOM 10273 O O . GLY D 2 259 ? 44.611 45.020 129.856 1.00 24.68 259 GLY D O 1
ATOM 10274 N N . ILE D 2 260 ? 42.857 43.830 130.616 1.00 26.25 260 ILE D N 1
ATOM 10275 C CA . ILE D 2 260 ? 43.471 43.439 131.880 1.00 26.11 260 ILE D CA 1
ATOM 10276 C C . ILE D 2 260 ? 43.449 41.918 131.880 1.00 25.39 260 ILE D C 1
ATOM 10277 O O . ILE D 2 260 ? 42.398 41.337 131.674 1.00 25.58 260 ILE D O 1
ATOM 10282 N N . GLY D 2 261 ? 44.639 41.321 132.036 1.00 25.45 261 GLY D N 1
ATOM 10283 C CA . GLY D 2 261 ? 44.737 39.873 132.063 1.00 26.24 261 GLY D CA 1
ATOM 10284 C C . GLY D 2 261 ? 45.584 39.395 133.248 1.00 23.08 261 GLY D C 1
ATOM 10285 O O . GLY D 2 261 ? 45.982 40.155 134.139 1.00 22.81 261 GLY D O 1
ATOM 10286 N N . PHE D 2 262 ? 45.776 38.077 133.267 1.00 20.65 262 PHE D N 1
ATOM 10287 C CA . PHE D 2 262 ? 46.501 37.499 134.388 1.00 24.23 262 PHE D CA 1
ATOM 10288 C C . PHE D 2 262 ? 47.274 36.300 133.857 1.00 24.10 262 PHE D C 1
ATOM 10289 O O . PHE D 2 262 ? 46.749 35.602 132.993 1.00 23.83 262 PHE D O 1
ATOM 10297 N N . TYR D 2 263 ? 48.513 36.109 134.337 1.00 22.58 263 TYR D N 1
ATOM 10298 C CA . TYR D 2 263 ? 49.232 34.871 134.040 1.00 23.00 263 TYR D CA 1
ATOM 10299 C C . TYR D 2 263 ? 49.787 34.257 135.319 1.00 21.74 263 TYR D C 1
ATOM 10300 O O . TYR D 2 263 ? 49.978 34.950 136.311 1.00 21.33 263 TYR D O 1
ATOM 10309 N N . ARG D 2 264 ? 50.052 32.940 135.298 1.00 22.14 264 ARG D N 1
ATOM 10310 C CA . ARG D 2 264 ? 50.476 32.303 136.539 1.00 21.50 264 ARG D CA 1
ATOM 10311 C C . ARG D 2 264 ? 51.935 31.879 136.428 1.00 24.05 264 ARG D C 1
ATOM 10312 O O . ARG D 2 264 ? 52.329 31.329 135.394 1.00 24.48 264 ARG D O 1
ATOM 10320 N N . ASP D 2 265 ? 52.699 32.145 137.504 1.00 23.54 265 ASP D N 1
ATOM 10321 C CA . ASP D 2 265 ? 54.100 31.721 137.593 1.00 25.67 265 ASP D CA 1
ATOM 10322 C C . ASP D 2 265 ? 54.193 30.209 137.786 1.00 25.59 265 ASP D C 1
ATOM 10323 O O . ASP D 2 265 ? 53.314 29.570 138.376 1.00 24.55 265 ASP D O 1
ATOM 10328 N N . LEU D 2 266 ? 55.324 29.647 137.325 1.00 23.38 266 LEU D N 1
ATOM 10329 C CA . LEU D 2 266 ? 55.513 28.198 137.474 1.00 28.55 266 LEU D CA 1
ATOM 10330 C C . LEU D 2 266 ? 56.227 27.872 138.779 1.00 27.86 266 LEU D C 1
ATOM 10331 O O . LEU D 2 266 ? 56.039 26.809 139.360 1.00 27.66 266 LEU D O 1
ATOM 10336 N N . ASP D 2 267 ? 57.077 28.763 139.238 1.00 25.82 267 ASP D N 1
ATOM 10337 C CA . ASP D 2 267 ? 57.817 28.419 140.437 1.00 36.12 267 ASP D CA 1
ATOM 10338 C C . ASP D 2 267 ? 57.298 29.214 141.631 1.00 29.71 267 ASP D C 1
ATOM 10339 O O . ASP D 2 267 ? 56.191 29.757 141.578 1.00 29.75 267 ASP D O 1
ATOM 10344 N N . GLY D 2 268 ? 58.054 29.198 142.730 1.00 28.37 268 GLY D N 1
ATOM 10345 C CA . GLY D 2 268 ? 57.682 29.991 143.885 1.00 27.87 268 GLY D CA 1
ATOM 10346 C C . GLY D 2 268 ? 56.446 29.412 144.571 1.00 26.86 268 GLY D C 1
ATOM 10347 O O . GLY D 2 268 ? 56.464 28.254 145.043 1.00 24.98 268 GLY D O 1
ATOM 10348 N N . GLN D 2 269 ? 55.376 30.222 144.628 1.00 24.62 269 GLN D N 1
ATOM 10349 C CA . GLN D 2 269 ? 54.078 29.773 145.144 1.00 22.26 269 GLN D CA 1
ATOM 10350 C C . GLN D 2 269 ? 53.032 29.729 144.018 1.00 21.98 269 GLN D C 1
ATOM 10351 O O . GLN D 2 269 ? 51.836 29.603 144.291 1.00 24.54 269 GLN D O 1
ATOM 10357 N N . GLN D 2 270 ? 53.488 29.712 142.769 1.00 22.06 270 GLN D N 1
ATOM 10358 C CA . GLN D 2 270 ? 52.647 29.796 141.582 1.00 22.25 270 GLN D CA 1
ATOM 10359 C C . GLN D 2 270 ? 51.620 30.922 141.753 1.00 23.64 270 GLN D C 1
ATOM 10360 O O . GLN D 2 270 ? 50.452 30.720 141.412 1.00 24.18 270 GLN D O 1
ATOM 10366 N N . LEU D 2 271 ? 52.048 32.101 142.209 1.00 24.16 271 LEU D N 1
ATOM 10367 C CA . LEU D 2 271 ? 51.135 33.250 142.217 1.00 22.18 271 LEU D CA 1
ATOM 10368 C C . LEU D 2 271 ? 50.828 33.725 140.802 1.00 23.40 271 LEU D C 1
ATOM 10369 O O . LEU D 2 271 ? 51.606 33.521 139.876 1.00 22.07 271 LEU D O 1
ATOM 10374 N N . TRP D 2 272 ? 49.667 34.392 140.672 1.00 20.77 272 TRP D N 1
ATOM 10375 C CA . TRP D 2 272 ? 49.252 35.033 139.431 1.00 20.77 272 TRP D CA 1
ATOM 10376 C C . TRP D 2 272 ? 49.624 36.502 139.501 1.00 20.94 272 TRP D C 1
ATOM 10377 O O . TRP D 2 272 ? 49.615 37.104 140.581 1.00 22.21 272 TRP D O 1
ATOM 10388 N N . THR D 2 273 ? 49.939 37.072 138.320 1.00 20.68 273 THR D N 1
ATOM 10389 C CA . THR D 2 273 ? 50.298 38.481 138.248 1.00 21.78 273 THR D CA 1
ATOM 10390 C C . THR D 2 273 ? 49.346 39.099 137.212 1.00 21.08 273 THR D C 1
ATOM 10391 O O . THR D 2 273 ? 49.049 38.464 136.193 1.00 22.16 273 THR D O 1
ATOM 10395 N N . SER D 2 274 ? 48.873 40.311 137.512 1.00 22.57 274 SER D N 1
ATOM 10396 C CA . SER D 2 274 ? 48.077 41.100 136.581 1.00 20.68 274 SER D CA 1
ATOM 10397 C C . SER D 2 274 ? 48.945 41.734 135.495 1.00 21.00 274 SER D C 1
ATOM 10398 O O . SER D 2 274 ? 50.110 42.113 135.711 1.00 23.12 274 SER D O 1
ATOM 10401 N N . THR D 2 275 ? 48.306 41.944 134.338 1.00 24.79 275 THR D N 1
ATOM 10402 C CA . THR D 2 275 ? 48.923 42.634 133.219 1.00 25.59 275 THR D CA 1
ATOM 10403 C C . THR D 2 275 ? 47.864 43.509 132.565 1.00 23.89 275 THR D C 1
ATOM 10404 O O . THR D 2 275 ? 46.681 43.201 132.655 1.00 23.71 275 THR D O 1
ATOM 10408 N N . ALA D 2 276 ? 48.344 44.590 131.943 1.00 22.84 276 ALA D N 1
ATOM 10409 C CA . ALA D 2 276 ? 47.449 45.414 131.131 1.00 25.90 276 ALA D CA 1
ATOM 10410 C C . ALA D 2 276 ? 47.996 45.495 129.710 1.00 26.09 276 ALA D C 1
ATOM 10411 O O . ALA D 2 276 ? 49.224 45.606 129.527 1.00 24.51 276 ALA D O 1
ATOM 10413 N N . GLN D 2 277 ? 47.082 45.473 128.728 1.00 24.39 277 GLN D N 1
ATOM 10414 C CA . GLN D 2 277 ? 47.498 45.614 127.338 1.00 25.59 277 GLN D CA 1
ATOM 10415 C C . GLN D 2 277 ? 46.659 46.736 126.738 1.00 26.40 277 GLN D C 1
ATOM 10416 O O . GLN D 2 277 ? 45.478 46.507 126.470 1.00 28.42 277 GLN D O 1
ATOM 10430 N N . PHE D 2 279 ? 45.783 49.469 123.941 1.00 30.97 279 PHE D N 1
ATOM 10431 C CA . PHE D 2 279 ? 45.947 49.713 122.522 1.00 29.49 279 PHE D CA 1
ATOM 10432 C C . PHE D 2 279 ? 45.283 51.042 122.146 1.00 35.00 279 PHE D C 1
ATOM 10433 O O . PHE D 2 279 ? 44.266 51.423 122.731 1.00 30.57 279 PHE D O 1
ATOM 10441 N N . ASP D 2 280 ? 45.923 51.766 121.211 1.00 32.20 280 ASP D N 1
ATOM 10442 C CA . ASP D 2 280 ? 45.302 52.930 120.579 1.00 34.28 280 ASP D CA 1
ATOM 10443 C C . ASP D 2 280 ? 44.682 52.551 119.227 1.00 36.29 280 ASP D C 1
ATOM 10444 O O . ASP D 2 280 ? 44.733 51.395 118.767 1.00 35.21 280 ASP D O 1
ATOM 10449 N N . GLU D 2 281 ? 44.079 53.554 118.563 1.00 37.22 281 GLU D N 1
ATOM 10450 C CA . GLU D 2 281 ? 43.326 53.248 117.357 1.00 38.06 281 GLU D CA 1
ATOM 10451 C C . GLU D 2 281 ? 44.288 53.081 116.168 1.00 35.20 281 GLU D C 1
ATOM 10452 O O . GLU D 2 281 ? 43.861 52.682 115.090 1.00 37.90 281 GLU D O 1
ATOM 10458 N N . ARG D 2 282 ? 45.588 53.327 116.380 1.00 39.05 282 ARG D N 1
ATOM 10459 C CA . ARG D 2 282 ? 46.591 53.026 115.370 1.00 41.08 282 ARG D CA 1
ATOM 10460 C C . ARG D 2 282 ? 47.222 51.652 115.599 1.00 40.51 282 ARG D C 1
ATOM 10461 O O . ARG D 2 282 ? 48.194 51.301 114.923 1.00 42.61 282 ARG D O 1
ATOM 10469 N N . GLY D 2 283 ? 46.668 50.889 116.550 1.00 36.83 283 GLY D N 1
ATOM 10470 C CA . GLY D 2 283 ? 47.044 49.498 116.761 1.00 35.06 283 GLY D CA 1
ATOM 10471 C C . GLY D 2 283 ? 48.346 49.344 117.542 1.00 36.06 283 GLY D C 1
ATOM 10472 O O . GLY D 2 283 ? 48.910 48.249 117.601 1.00 36.78 283 GLY D O 1
ATOM 10473 N N . ARG D 2 284 ? 48.842 50.443 118.124 1.00 33.02 284 ARG D N 1
ATOM 10474 C CA . ARG D 2 284 ? 50.057 50.339 118.920 1.00 36.66 284 ARG D CA 1
ATOM 10475 C C . ARG D 2 284 ? 49.681 49.927 120.347 1.00 34.24 284 ARG D C 1
ATOM 10476 O O . ARG D 2 284 ? 48.629 50.342 120.849 1.00 31.94 284 ARG D O 1
ATOM 10484 N N . GLY D 2 285 ? 50.528 49.092 120.965 1.00 33.41 285 GLY D N 1
ATOM 10485 C CA . GLY D 2 285 ? 50.222 48.549 122.288 1.00 32.31 285 GLY D CA 1
ATOM 10486 C C . GLY D 2 285 ? 51.234 48.975 123.349 1.00 31.37 285 GLY D C 1
ATOM 10487 O O . GLY D 2 285 ? 52.458 49.069 123.091 1.00 29.63 285 GLY D O 1
ATOM 10488 N N . LEU D 2 286 ? 50.724 49.220 124.572 1.00 27.85 286 LEU D N 1
ATOM 10489 C CA . LEU D 2 286 ? 51.615 49.471 125.692 1.00 25.96 286 LEU D CA 1
ATOM 10490 C C . LEU D 2 286 ? 51.314 48.377 126.712 1.00 26.42 286 LEU D C 1
ATOM 10491 O O . LEU D 2 286 ? 50.155 48.132 127.010 1.00 28.76 286 LEU D O 1
ATOM 10496 N N . ILE D 2 287 ? 52.349 47.708 127.204 1.00 23.41 287 ILE D N 1
ATOM 10497 C CA . ILE D 2 287 ? 52.173 46.579 128.109 1.00 23.54 287 ILE D CA 1
ATOM 10498 C C . ILE D 2 287 ? 52.684 46.958 129.502 1.00 23.70 287 ILE D C 1
ATOM 10499 O O . ILE D 2 287 ? 53.799 47.446 129.662 1.00 26.45 287 ILE D O 1
ATOM 10504 N N . LEU D 2 288 ? 51.890 46.668 130.544 1.00 23.11 288 LEU D N 1
ATOM 10505 C CA . LEU D 2 288 ? 52.220 47.019 131.916 1.00 24.71 288 LEU D CA 1
ATOM 10506 C C . LEU D 2 288 ? 52.034 45.745 132.746 1.00 26.97 288 LEU D C 1
ATOM 10507 O O . LEU D 2 288 ? 51.143 44.971 132.430 1.00 26.12 288 LEU D O 1
ATOM 10512 N N . ARG D 2 289 ? 52.863 45.571 133.775 1.00 24.26 289 ARG D N 1
ATOM 10513 C CA . ARG D 2 289 ? 52.688 44.504 134.760 1.00 24.20 289 ARG D CA 1
ATOM 10514 C C . ARG D 2 289 ? 52.269 45.187 136.051 1.00 25.20 289 ARG D C 1
ATOM 10515 O O . ARG D 2 289 ? 52.838 46.221 136.410 1.00 25.44 289 ARG D O 1
ATOM 10523 N N . GLY D 2 290 ? 51.244 44.633 136.713 1.00 24.86 290 GLY D N 1
ATOM 10524 C CA . GLY D 2 290 ? 50.686 45.145 137.946 1.00 23.69 290 GLY D CA 1
ATOM 10525 C C . GLY D 2 290 ? 50.992 44.250 139.139 1.00 24.83 290 GLY D C 1
ATOM 10526 O O . GLY D 2 290 ? 52.016 43.547 139.129 1.00 27.52 290 GLY D O 1
ATOM 10527 N N . ALA D 2 291 ? 50.173 44.405 140.182 1.00 23.75 291 ALA D N 1
ATOM 10528 C CA . ALA D 2 291 ? 50.391 43.652 141.410 1.00 23.96 291 ALA D CA 1
ATOM 10529 C C . ALA D 2 291 ? 50.080 42.172 141.173 1.00 23.21 291 ALA D C 1
ATOM 10530 O O . ALA D 2 291 ? 49.412 41.791 140.218 1.00 21.90 291 ALA D O 1
ATOM 10532 N N . ARG D 2 292 ? 50.543 41.331 142.121 1.00 23.54 292 ARG D N 1
ATOM 10533 C CA . ARG D 2 292 ? 50.091 39.947 142.150 1.00 21.71 292 ARG D CA 1
ATOM 10534 C C . ARG D 2 292 ? 48.583 39.950 142.403 1.00 21.89 292 ARG D C 1
ATOM 10535 O O . ARG D 2 292 ? 48.021 40.829 143.065 1.00 24.05 292 ARG D O 1
ATOM 10543 N N . ALA D 2 293 ? 47.909 38.985 141.796 1.00 20.28 293 ALA D N 1
ATOM 10544 C CA . ALA D 2 293 ? 46.460 38.849 141.959 1.00 19.28 293 ALA D CA 1
ATOM 10545 C C . ALA D 2 293 ? 46.116 38.079 143.242 1.00 23.46 293 ALA D C 1
ATOM 10546 O O . ALA D 2 293 ? 46.904 37.308 143.751 1.00 23.05 293 ALA D O 1
ATOM 10548 N N . GLN D 2 294 ? 44.893 38.275 143.722 1.00 21.43 294 GLN D N 1
ATOM 10549 C CA . GLN D 2 294 ? 44.266 37.372 144.682 1.00 21.81 294 GLN D CA 1
ATOM 10550 C C . GLN D 2 294 ? 43.622 36.248 143.866 1.00 24.21 294 GLN D C 1
ATOM 10551 O O . GLN D 2 294 ? 43.542 36.333 142.639 1.00 22.81 294 GLN D O 1
ATOM 10557 N N . THR D 2 295 ? 43.184 35.186 144.533 1.00 22.69 295 THR D N 1
ATOM 10558 C CA . THR D 2 295 ? 42.468 34.136 143.821 1.00 22.73 295 THR D CA 1
ATOM 10559 C C . THR D 2 295 ? 41.216 33.757 144.624 1.00 22.10 295 THR D C 1
ATOM 10560 O O . THR D 2 295 ? 41.189 33.857 145.847 1.00 23.64 295 THR D O 1
ATOM 10564 N N . GLU D 2 296 ? 40.206 33.239 143.941 1.00 23.48 296 GLU D N 1
ATOM 10565 C CA . GLU D 2 296 ? 38.936 32.927 144.639 1.00 25.00 296 GLU D CA 1
ATOM 10566 C C . GLU D 2 296 ? 39.018 31.579 145.357 1.00 22.78 296 GLU D C 1
ATOM 10567 O O . GLU D 2 296 ? 38.609 31.520 146.519 1.00 28.42 296 GLU D O 1
ATOM 10573 N N . THR D 2 297 ? 39.516 30.552 144.678 1.00 23.78 297 THR D N 1
ATOM 10574 C CA . THR D 2 297 ? 39.445 29.195 145.267 1.00 26.23 297 THR D CA 1
ATOM 10575 C C . THR D 2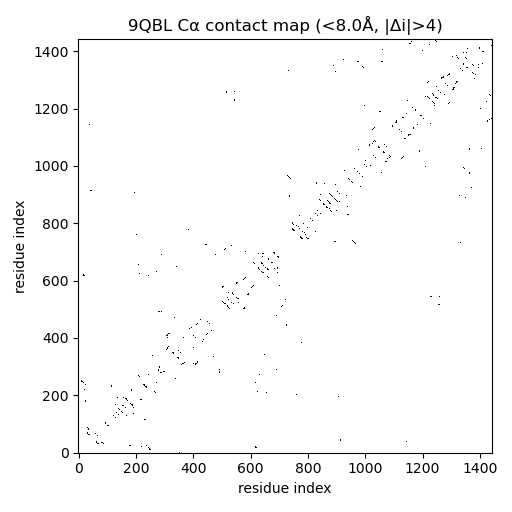 297 ? 40.610 28.294 144.906 1.00 23.81 297 THR D C 1
ATOM 10576 O O . THR D 2 297 ? 40.937 28.256 143.731 1.00 25.76 297 THR D O 1
ATOM 10580 N N A ARG D 2 298 ? 41.368 27.845 145.909 0.50 25.41 298 ARG D N 1
ATOM 10581 N N B ARG D 2 298 ? 41.375 27.855 145.909 0.50 25.47 298 ARG D N 1
ATOM 10582 C CA A ARG D 2 298 ? 42.494 26.903 145.670 0.50 26.56 298 ARG D CA 1
ATOM 10583 C CA B ARG D 2 298 ? 42.492 26.902 145.667 0.50 26.51 298 ARG D CA 1
ATOM 10584 C C A ARG D 2 298 ? 43.454 27.378 144.580 0.50 25.18 298 ARG D C 1
ATOM 10585 C C B ARG D 2 298 ? 43.466 27.374 144.587 0.50 25.27 298 ARG D C 1
ATOM 10586 O O A ARG D 2 298 ? 43.684 26.613 143.643 0.50 25.94 298 ARG D O 1
ATOM 10587 O O B ARG D 2 298 ? 43.682 26.615 143.641 0.50 26.21 298 ARG D O 1
ATOM 10602 N N . GLY D 2 299 ? 43.852 28.651 144.622 1.00 24.44 299 GLY D N 1
ATOM 10603 C CA . GLY D 2 299 ? 44.844 29.160 143.658 1.00 25.81 299 GLY D CA 1
ATOM 10604 C C . GLY D 2 299 ? 44.298 29.429 142.278 1.00 26.77 299 GLY D C 1
ATOM 10605 O O . GLY D 2 299 ? 45.102 29.566 141.373 1.00 26.80 299 GLY D O 1
ATOM 10606 N N . ARG D 2 300 ? 42.982 29.487 142.151 1.00 23.19 300 ARG D N 1
ATOM 10607 C CA . ARG D 2 300 ? 42.405 29.678 140.803 1.00 29.49 300 ARG D CA 1
ATOM 10608 C C . ARG D 2 300 ? 41.462 30.879 140.791 1.00 25.56 300 ARG D C 1
ATOM 10609 O O . ARG D 2 300 ? 41.055 31.311 141.867 1.00 25.22 300 ARG D O 1
ATOM 10617 N N . HIS D 2 301 ? 41.076 31.310 139.596 1.00 25.68 301 HIS D N 1
ATOM 10618 C CA . HIS D 2 301 ? 40.185 32.488 139.440 1.00 27.13 301 HIS D CA 1
ATOM 10619 C C . HIS D 2 301 ? 40.858 33.764 139.946 1.00 21.92 301 HIS D C 1
ATOM 10620 O O . HIS D 2 301 ? 40.405 34.331 140.938 1.00 23.94 301 HIS D O 1
ATOM 10627 N N . PRO D 2 302 ? 41.932 34.211 139.267 1.00 23.64 302 PRO D N 1
ATOM 10628 C CA . PRO D 2 302 ? 42.636 35.416 139.665 1.00 21.89 302 PRO D CA 1
ATOM 10629 C C . PRO D 2 302 ? 41.809 36.710 139.554 1.00 23.16 302 PRO D C 1
ATOM 10630 O O . PRO D 2 302 ? 41.030 36.819 138.655 1.00 23.49 302 PRO D O 1
ATOM 10634 N N . TYR D 2 303 ? 42.012 37.640 140.487 1.00 22.37 303 TYR D N 1
ATOM 10635 C CA . TYR D 2 303 ? 41.303 38.944 140.468 1.00 21.83 303 TYR D CA 1
ATOM 10636 C C . TYR D 2 303 ? 42.131 39.990 141.213 1.00 21.67 303 TYR D C 1
ATOM 10637 O O . TYR D 2 303 ? 43.014 39.611 141.976 1.00 21.96 303 TYR D O 1
ATOM 10646 N N . LEU D 2 304 ? 41.835 41.272 140.993 1.00 22.72 304 LEU D N 1
ATOM 10647 C CA . LEU D 2 304 ? 42.554 42.308 141.712 1.00 22.47 304 LEU D CA 1
ATOM 10648 C C . LEU D 2 304 ? 41.646 42.928 142.770 1.00 25.09 304 LEU D C 1
ATOM 10649 O O . LEU D 2 304 ? 40.414 42.987 142.596 1.00 23.68 304 LEU D O 1
ATOM 10654 N N . THR D 2 305 ? 42.277 43.329 143.879 1.00 24.63 305 THR D N 1
ATOM 10655 C CA . THR D 2 305 ? 41.615 44.126 144.902 1.00 26.47 305 THR D CA 1
ATOM 10656 C C . THR D 2 305 ? 41.426 45.528 144.324 1.00 25.51 305 THR D C 1
ATOM 10657 O O . THR D 2 305 ? 42.007 45.871 143.284 1.00 25.30 305 THR D O 1
ATOM 10661 N N . ALA D 2 306 ? 40.599 46.352 144.993 1.00 26.69 306 ALA D N 1
ATOM 10662 C CA . ALA D 2 306 ? 40.261 47.664 144.422 1.00 25.66 306 ALA D CA 1
ATOM 10663 C C . ALA D 2 306 ? 41.507 48.508 144.243 1.00 25.09 306 ALA D C 1
ATOM 10664 O O . ALA D 2 306 ? 41.697 49.169 143.210 1.00 25.96 306 ALA D O 1
ATOM 10666 N N . LYS D 2 307 ? 42.353 48.543 145.269 1.00 27.41 307 LYS D N 1
ATOM 10667 C CA . LYS D 2 307 ? 43.514 49.400 145.160 1.00 26.29 307 LYS D CA 1
ATOM 10668 C C . LYS D 2 307 ? 44.481 48.919 144.079 1.00 27.28 307 LYS D C 1
ATOM 10669 O O . LYS D 2 307 ? 45.131 49.753 143.423 1.00 26.64 307 LYS D O 1
ATOM 10675 N N . ASP D 2 308 ? 44.634 47.598 143.928 1.00 26.82 308 ASP D N 1
ATOM 10676 C CA . ASP D 2 308 ? 45.571 47.092 142.928 1.00 26.46 308 ASP D CA 1
ATOM 10677 C C . ASP D 2 308 ? 45.000 47.288 141.525 1.00 26.72 308 ASP D C 1
ATOM 10678 O O . ASP D 2 308 ? 45.747 47.515 140.579 1.00 26.75 308 ASP D O 1
ATOM 10683 N N . ALA D 2 309 ? 43.677 47.175 141.374 1.00 22.52 309 ALA D N 1
ATOM 10684 C CA . ALA D 2 309 ? 43.077 47.516 140.090 1.00 23.78 309 ALA D CA 1
ATOM 10685 C C . ALA D 2 309 ? 43.252 49.000 139.762 1.00 25.25 309 ALA D C 1
ATOM 10686 O O . ALA D 2 309 ? 43.592 49.379 138.634 1.00 26.59 309 ALA D O 1
ATOM 10688 N N . GLU D 2 310 ? 43.034 49.863 140.757 1.00 25.33 310 GLU D N 1
ATOM 10689 C CA . GLU D 2 310 ? 43.204 51.291 140.506 1.00 25.44 310 GLU D CA 1
ATOM 10690 C C . GLU D 2 310 ? 44.640 51.595 140.080 1.00 25.29 310 GLU D C 1
ATOM 10691 O O . GLU D 2 310 ? 44.832 52.304 139.082 1.00 27.42 310 GLU D O 1
ATOM 10697 N N . ASP D 2 311 ? 45.633 51.014 140.777 1.00 25.42 311 ASP D N 1
ATOM 10698 C CA . ASP D 2 311 ? 47.063 51.206 140.507 1.00 26.38 311 ASP D CA 1
ATOM 10699 C C . ASP D 2 311 ? 47.410 50.803 139.072 1.00 23.53 311 ASP D C 1
ATOM 10700 O O . ASP D 2 311 ? 48.164 51.512 138.365 1.00 25.54 311 ASP D O 1
ATOM 10705 N N . LEU D 2 312 ? 46.878 49.646 138.640 1.00 22.81 312 LEU D N 1
ATOM 10706 C CA . LEU D 2 312 ? 47.187 49.155 137.300 1.00 23.90 312 LEU D CA 1
ATOM 10707 C C . LEU D 2 312 ? 46.644 50.100 136.216 1.00 26.76 312 LEU D C 1
ATOM 10708 O O . LEU D 2 312 ? 47.328 50.410 135.255 1.00 26.01 312 LEU D O 1
ATOM 10713 N N . VAL D 2 313 ? 45.391 50.562 136.353 1.00 24.46 313 VAL D N 1
ATOM 10714 C CA . VAL D 2 313 ? 44.810 51.483 135.375 1.00 25.59 313 VAL D CA 1
ATOM 10715 C C . VAL D 2 313 ? 45.532 52.838 135.439 1.00 27.18 313 VAL D C 1
ATOM 10716 O O . VAL D 2 313 ? 45.797 53.411 134.387 1.00 28.77 313 VAL D O 1
ATOM 10720 N N . VAL D 2 314 ? 45.885 53.319 136.639 1.00 27.55 314 VAL D N 1
ATOM 10721 C CA . VAL D 2 314 ? 46.606 54.596 136.794 1.00 29.21 314 VAL D CA 1
ATOM 10722 C C . VAL D 2 314 ? 47.970 54.484 136.111 1.00 31.84 314 VAL D C 1
ATOM 10723 O O . VAL D 2 314 ? 48.371 55.398 135.387 1.00 29.17 314 VAL D O 1
ATOM 10727 N N . GLN D 2 315 ? 48.669 53.359 136.323 1.00 28.15 315 GLN D N 1
ATOM 10728 C CA . GLN D 2 315 ? 49.955 53.053 135.689 1.00 29.32 315 GLN D CA 1
ATOM 10729 C C . GLN D 2 315 ? 49.837 53.072 134.155 1.00 29.24 315 GLN D C 1
ATOM 10730 O O . GLN D 2 315 ? 50.744 53.545 133.450 1.00 33.65 315 GLN D O 1
ATOM 10736 N N . SER D 2 316 ? 48.733 52.533 133.626 1.00 25.12 316 SER D N 1
ATOM 10737 C CA . SER D 2 316 ? 48.526 52.384 132.200 1.00 27.12 316 SER D CA 1
ATOM 10738 C C . SER D 2 316 ? 48.306 53.767 131.581 1.00 30.90 316 SER D C 1
ATOM 10739 O O . SER D 2 316 ? 48.939 54.091 130.565 1.00 30.82 316 SER D O 1
ATOM 10742 N N . ILE D 2 317 ? 47.415 54.551 132.213 1.00 30.35 317 ILE D N 1
ATOM 10743 C CA . ILE D 2 317 ? 47.146 55.909 131.733 1.00 30.61 317 ILE D CA 1
ATOM 10744 C C . ILE D 2 317 ? 48.430 56.740 131.812 1.00 29.87 317 ILE D C 1
ATOM 10745 O O . ILE D 2 317 ? 48.747 57.415 130.850 1.00 30.95 317 ILE D O 1
ATOM 10750 N N . ALA D 2 318 ? 49.209 56.634 132.902 1.00 30.99 318 ALA D N 1
ATOM 10751 C CA . ALA D 2 318 ? 50.504 57.308 133.008 1.00 33.79 318 ALA D CA 1
ATOM 10752 C C . ALA D 2 318 ? 51.451 56.999 131.835 1.00 37.19 318 ALA D C 1
ATOM 10753 O O . ALA D 2 318 ? 52.100 57.914 131.294 1.00 35.83 318 ALA D O 1
ATOM 10755 N N . ALA D 2 319 ? 51.586 55.711 131.473 1.00 33.87 319 ALA D N 1
ATOM 10756 C CA . ALA D 2 319 ? 52.420 55.278 130.351 1.00 37.96 319 ALA D CA 1
ATOM 10757 C C . ALA D 2 319 ? 51.918 55.897 129.046 1.00 36.71 319 ALA D C 1
ATOM 10758 O O . ALA D 2 319 ? 52.716 56.381 128.239 1.00 39.96 319 ALA D O 1
ATOM 10760 N N . TYR D 2 320 ? 50.601 55.867 128.827 1.00 35.66 320 TYR D N 1
ATOM 10761 C CA . TYR D 2 320 ? 50.025 56.444 127.621 1.00 35.11 320 TYR D CA 1
ATOM 10762 C C . TYR D 2 320 ? 50.363 57.942 127.565 1.00 39.96 320 TYR D C 1
ATOM 10763 O O . TYR D 2 320 ? 50.825 58.447 126.529 1.00 39.51 320 TYR D O 1
ATOM 10772 N N . LYS D 2 321 ? 50.169 58.641 128.690 1.00 35.27 321 LYS D N 1
ATOM 10773 C CA . LYS D 2 321 ? 50.375 60.092 128.720 1.00 39.55 321 LYS D CA 1
ATOM 10774 C C . LYS D 2 321 ? 51.858 60.430 128.533 1.00 43.95 321 LYS D C 1
ATOM 10775 O O . LYS D 2 321 ? 52.191 61.434 127.913 1.00 40.59 321 LYS D O 1
ATOM 10781 N N . ALA D 2 322 ? 52.754 59.597 129.070 1.00 43.42 322 ALA D N 1
ATOM 10782 C CA . ALA D 2 322 ? 54.189 59.846 128.984 1.00 50.05 322 ALA D CA 1
ATOM 10783 C C . ALA D 2 322 ? 54.664 59.791 127.534 1.00 50.84 322 ALA D C 1
ATOM 10784 O O . ALA D 2 322 ? 55.580 60.522 127.165 1.00 52.61 322 ALA D O 1
ATOM 10786 N N . HIS D 2 323 ? 54.020 58.943 126.731 1.00 49.40 323 HIS D N 1
ATOM 10787 C CA . HIS D 2 323 ? 54.345 58.766 125.325 1.00 56.04 323 HIS D CA 1
ATOM 10788 C C . HIS D 2 323 ? 53.686 59.856 124.488 1.00 58.61 323 HIS D C 1
ATOM 10789 O O . HIS D 2 323 ? 54.304 60.374 123.565 1.00 62.64 323 HIS D O 1
ATOM 10796 N N . HIS D 2 324 ? 52.415 60.156 124.785 1.00 48.71 324 HIS D N 1
ATOM 10797 C CA . HIS D 2 324 ? 51.542 60.848 123.847 1.00 50.82 324 HIS D CA 1
ATOM 10798 C C . HIS D 2 324 ? 51.281 62.290 124.274 1.00 53.26 324 HIS D C 1
ATOM 10799 O O . HIS D 2 324 ? 50.708 63.059 123.507 1.00 54.79 324 HIS D O 1
ATOM 10806 N N . ARG D 2 325 ? 51.700 62.636 125.496 1.00 52.85 325 ARG D N 1
ATOM 10807 C CA . ARG D 2 325 ? 51.520 63.962 126.074 1.00 59.07 325 ARG D CA 1
ATOM 10808 C C . ARG D 2 325 ? 50.052 64.383 126.007 1.00 56.12 325 ARG D C 1
ATOM 10809 O O . ARG D 2 325 ? 49.765 65.574 126.043 1.00 57.63 325 ARG D O 1
ATOM 10817 N N . HIS D 2 326 ? 49.131 63.413 125.902 1.00 51.31 326 HIS D N 1
ATOM 10818 C CA . HIS D 2 326 ? 47.710 63.650 126.158 1.00 54.54 326 HIS D CA 1
ATOM 10819 C C . HIS D 2 326 ? 47.100 62.400 126.796 1.00 55.12 326 HIS D C 1
ATOM 10820 O O . HIS D 2 326 ? 47.731 61.346 126.791 1.00 41.97 326 HIS D O 1
ATOM 10827 N N . VAL D 2 327 ? 45.873 62.525 127.316 1.00 51.08 327 VAL D N 1
ATOM 10828 C CA . VAL D 2 327 ? 45.145 61.407 127.902 1.00 56.78 327 VAL D CA 1
ATOM 10829 C C . VAL D 2 327 ? 43.951 61.093 126.994 1.00 55.29 327 VAL D C 1
ATOM 10830 O O . VAL D 2 327 ? 43.390 62.002 126.384 1.00 49.32 327 VAL D O 1
ATOM 10834 N N . PRO D 2 328 ? 43.514 59.814 126.827 1.00 52.76 328 PRO D N 1
ATOM 10835 C CA . PRO D 2 328 ? 42.415 59.523 125.908 1.00 49.30 328 PRO D CA 1
ATOM 10836 C C . PRO D 2 328 ? 41.128 60.065 126.530 1.00 46.35 328 PRO D C 1
ATOM 10837 O O . PRO D 2 328 ? 41.034 60.175 127.753 1.00 44.35 328 PRO D O 1
ATOM 10841 N N . ALA D 2 329 ? 40.158 60.404 125.670 1.00 48.06 329 ALA D N 1
ATOM 10842 C CA . ALA D 2 329 ? 38.873 60.940 126.101 1.00 48.34 329 ALA D CA 1
ATOM 10843 C C . ALA D 2 329 ? 37.945 59.817 126.573 1.00 45.25 329 ALA D C 1
ATOM 10844 O O . ALA D 2 329 ? 37.095 60.031 127.444 1.00 38.86 329 ALA D O 1
ATOM 10846 N N . ARG D 2 330 ? 38.060 58.646 125.934 1.00 41.30 330 ARG D N 1
ATOM 10847 C CA . ARG D 2 330 ? 37.259 57.476 126.269 1.00 34.12 330 ARG D CA 1
ATOM 10848 C C . ARG D 2 330 ? 38.213 56.302 126.560 1.00 37.67 330 ARG D C 1
ATOM 10849 O O . ARG D 2 330 ? 39.190 56.131 125.832 1.00 35.05 330 ARG D O 1
ATOM 10857 N N . LEU D 2 331 ? 37.944 55.536 127.639 1.00 38.25 331 LEU D N 1
ATOM 10858 C CA . LEU D 2 331 ? 38.704 54.310 127.923 1.00 35.13 331 LEU D CA 1
ATOM 10859 C C . LEU D 2 331 ? 37.736 53.144 127.986 1.00 31.93 331 LEU D C 1
ATOM 10860 O O . LEU D 2 331 ? 36.785 53.162 128.763 1.00 33.78 331 LEU D O 1
ATOM 10865 N N . VAL D 2 332 ? 37.986 52.123 127.164 1.00 32.44 332 VAL D N 1
ATOM 10866 C CA . VAL D 2 332 ? 37.192 50.911 127.192 1.00 30.61 332 VAL D CA 1
ATOM 10867 C C . VAL D 2 332 ? 38.053 49.809 127.819 1.00 32.73 332 VAL D C 1
ATOM 10868 O O . VAL D 2 332 ? 39.176 49.586 127.362 1.00 31.76 332 VAL D O 1
ATOM 10872 N N . VAL D 2 333 ? 37.532 49.165 128.863 1.00 26.79 333 VAL D N 1
ATOM 10873 C CA . VAL D 2 333 ? 38.321 48.168 129.588 1.00 30.95 333 VAL D CA 1
ATOM 10874 C C . VAL D 2 333 ? 37.742 46.797 129.261 1.00 25.75 333 VAL D C 1
ATOM 10875 O O . VAL D 2 333 ? 36.530 46.592 129.413 1.00 27.61 333 VAL D O 1
ATOM 10879 N N . LEU D 2 334 ? 38.608 45.832 128.857 1.00 24.93 334 LEU D N 1
ATOM 10880 C CA . LEU D 2 334 ? 38.147 44.508 128.457 1.00 27.64 334 LEU D CA 1
ATOM 10881 C C . LEU D 2 334 ? 38.795 43.466 129.379 1.00 25.95 334 LEU D C 1
ATOM 10882 O O . LEU D 2 334 ? 39.973 43.608 129.716 1.00 26.34 334 LEU D O 1
ATOM 10887 N N . LYS D 2 335 ? 38.019 42.479 129.799 1.00 27.98 335 LYS D N 1
ATOM 10888 C CA . LYS D 2 335 ? 38.573 41.357 130.552 1.00 27.33 335 LYS D CA 1
ATOM 10889 C C . LYS D 2 335 ? 37.944 40.093 129.988 1.00 27.79 335 LYS D C 1
ATOM 10890 O O . LYS D 2 335 ? 36.804 40.127 129.537 1.00 27.56 335 LYS D O 1
ATOM 10896 N N . THR D 2 336 ? 38.587 38.931 130.197 1.00 25.40 336 THR D N 1
ATOM 10897 C CA . THR D 2 336 ? 37.977 37.679 129.799 1.00 25.14 336 THR D CA 1
ATOM 10898 C C . THR D 2 336 ? 37.322 36.963 130.985 1.00 26.60 336 THR D C 1
ATOM 10899 O O . THR D 2 336 ? 36.721 35.901 130.798 1.00 28.03 336 THR D O 1
ATOM 10903 N N . SER D 2 337 ? 37.445 37.517 132.200 1.00 24.45 337 SER D N 1
ATOM 10904 C CA . SER D 2 337 ? 36.682 37.011 133.324 1.00 25.53 337 SER D CA 1
ATOM 10905 C C . SER D 2 337 ? 35.816 38.149 133.862 1.00 24.36 337 SER D C 1
ATOM 10906 O O . SER D 2 337 ? 36.141 39.300 133.637 1.00 24.96 337 SER D O 1
ATOM 10909 N N . ARG D 2 338 ? 34.728 37.810 134.563 1.00 25.95 338 ARG D N 1
ATOM 10910 C CA . ARG D 2 338 ? 33.803 38.826 135.042 1.00 29.66 338 ARG D CA 1
ATOM 10911 C C . ARG D 2 338 ? 34.519 39.873 135.893 1.00 31.89 338 ARG D C 1
ATOM 10912 O O . ARG D 2 338 ? 35.522 39.590 136.546 1.00 27.74 338 ARG D O 1
ATOM 10920 N N . PHE D 2 339 ? 34.040 41.123 135.834 1.00 27.46 339 PHE D N 1
ATOM 10921 C CA . PHE D 2 339 ? 34.578 42.161 136.697 1.00 27.53 339 PHE D CA 1
ATOM 10922 C C . PHE D 2 339 ? 34.103 41.917 138.126 1.00 33.68 339 PHE D C 1
ATOM 10923 O O . PHE D 2 339 ? 32.899 41.969 138.386 1.00 31.22 339 PHE D O 1
ATOM 10931 N N . ARG D 2 340 ? 35.042 41.690 139.056 1.00 27.17 340 ARG D N 1
ATOM 10932 C CA . ARG D 2 340 ? 34.659 41.664 140.459 1.00 27.85 340 ARG D CA 1
ATOM 10933 C C . ARG D 2 340 ? 34.212 43.086 140.860 1.00 26.48 340 ARG D C 1
ATOM 10934 O O . ARG D 2 340 ? 34.642 44.087 140.285 1.00 26.92 340 ARG D O 1
ATOM 10942 N N A SER D 2 341 ? 33.372 43.196 141.897 0.50 27.73 341 SER D N 1
ATOM 10943 N N B SER D 2 341 ? 33.354 43.162 141.887 0.50 28.85 341 SER D N 1
ATOM 10944 C CA A SER D 2 341 ? 32.961 44.533 142.321 0.50 27.49 341 SER D CA 1
ATOM 10945 C CA B SER D 2 341 ? 32.940 44.462 142.401 0.50 29.91 341 SER D CA 1
ATOM 10946 C C A SER D 2 341 ? 34.167 45.371 142.740 0.50 28.55 341 SER D C 1
ATOM 10947 C C B SER D 2 341 ? 34.162 45.324 142.698 0.50 30.01 341 SER D C 1
ATOM 10948 O O A SER D 2 341 ? 34.194 46.575 142.499 0.50 28.42 341 SER D O 1
ATOM 10949 O O B SER D 2 341 ? 34.192 46.490 142.313 0.50 30.91 341 SER D O 1
ATOM 10954 N N . GLU D 2 342 ? 35.159 44.744 143.387 1.00 29.78 342 GLU D N 1
ATOM 10955 C CA . GLU D 2 342 ? 36.365 45.469 143.755 1.00 31.78 342 GLU D CA 1
ATOM 10956 C C . GLU D 2 342 ? 37.104 45.936 142.504 1.00 27.16 342 GLU D C 1
ATOM 10957 O O . GLU D 2 342 ? 37.710 46.995 142.501 1.00 28.85 342 GLU D O 1
ATOM 10963 N N . GLU D 2 343 ? 37.106 45.117 141.445 1.00 25.88 343 GLU D N 1
ATOM 10964 C CA . GLU D 2 343 ? 37.796 45.564 140.235 1.00 25.15 343 GLU D CA 1
ATOM 10965 C C . GLU D 2 343 ? 37.084 46.767 139.633 1.00 25.66 343 GLU D C 1
ATOM 10966 O O . GLU D 2 343 ? 37.741 47.726 139.250 1.00 26.67 343 GLU D O 1
ATOM 10972 N N . ALA D 2 344 ? 35.753 46.690 139.517 1.00 26.26 344 ALA D N 1
ATOM 10973 C CA . ALA D 2 344 ? 34.996 47.823 138.985 1.00 29.42 344 ALA D CA 1
ATOM 10974 C C . ALA D 2 344 ? 35.218 49.105 139.795 1.00 27.40 344 ALA D C 1
ATOM 10975 O O . ALA D 2 344 ? 35.313 50.199 139.228 1.00 28.88 344 ALA D O 1
ATOM 10977 N N . GLU D 2 345 ? 35.290 48.969 141.118 1.00 28.43 345 GLU D N 1
ATOM 10978 C CA . GLU D 2 345 ? 35.487 50.085 142.027 1.00 27.78 345 GLU D CA 1
ATOM 10979 C C . GLU D 2 345 ? 36.832 50.729 141.769 1.00 31.82 345 GLU D C 1
ATOM 10980 O O . GLU D 2 345 ? 36.934 51.950 141.619 1.00 29.95 345 GLU D O 1
ATOM 10986 N N . GLY D 2 346 ? 37.878 49.893 141.700 1.00 26.98 346 GLY D N 1
ATOM 10987 C CA . GLY D 2 346 ? 39.218 50.438 141.471 1.00 26.85 346 GLY D CA 1
ATOM 10988 C C . GLY D 2 346 ? 39.345 51.080 140.092 1.00 24.85 346 GLY D C 1
ATOM 10989 O O . GLY D 2 346 ? 40.008 52.086 139.926 1.00 27.89 346 GLY D O 1
ATOM 10990 N N . ILE D 2 347 ? 38.724 50.505 139.077 1.00 25.28 347 ILE D N 1
ATOM 10991 C CA . ILE D 2 347 ? 38.809 51.108 137.749 1.00 26.37 347 ILE D CA 1
ATOM 10992 C C . ILE D 2 347 ? 38.145 52.479 137.753 1.00 30.27 347 ILE D C 1
ATOM 10993 O O . ILE D 2 347 ? 38.686 53.458 137.239 1.00 31.05 347 ILE D O 1
ATOM 10998 N N . ASP D 2 348 ? 36.979 52.555 138.398 1.00 30.80 348 ASP D N 1
ATOM 10999 C CA . ASP D 2 348 ? 36.302 53.849 138.501 1.00 32.39 348 ASP D CA 1
ATOM 11000 C C . ASP D 2 348 ? 37.173 54.880 139.211 1.00 29.80 348 ASP D C 1
ATOM 11001 O O . ASP D 2 348 ? 37.240 56.038 138.788 1.00 31.96 348 ASP D O 1
ATOM 11006 N N . ALA D 2 349 ? 37.808 54.507 140.331 1.00 28.03 349 ALA D N 1
ATOM 11007 C CA . ALA D 2 349 ? 38.640 55.452 141.074 1.00 30.17 349 ALA D CA 1
ATOM 11008 C C . ALA D 2 349 ? 39.757 55.954 140.173 1.00 35.08 349 ALA D C 1
ATOM 11009 O O . ALA D 2 349 ? 40.184 57.122 140.245 1.00 30.82 349 ALA D O 1
ATOM 11011 N N . ALA D 2 350 ? 40.265 55.052 139.318 1.00 30.67 350 ALA D N 1
ATOM 11012 C CA . ALA D 2 350 ? 41.399 55.455 138.480 1.00 29.77 350 ALA D CA 1
ATOM 11013 C C . ALA D 2 350 ? 40.955 56.459 137.409 1.00 31.54 350 ALA D C 1
ATOM 11014 O O . ALA D 2 350 ? 41.702 57.403 137.110 1.00 33.11 350 ALA D O 1
ATOM 11016 N N . LEU D 2 351 ? 39.795 56.206 136.800 1.00 30.10 351 LEU D N 1
ATOM 11017 C CA . LEU D 2 351 ? 39.262 57.063 135.746 1.00 34.97 351 LEU D CA 1
ATOM 11018 C C . LEU D 2 351 ? 39.063 58.472 136.305 1.00 41.53 351 LEU D C 1
ATOM 11019 O O . LEU D 2 351 ? 39.471 59.456 135.674 1.00 39.86 351 LEU D O 1
ATOM 11024 N N . GLY D 2 352 ? 38.500 58.530 137.520 1.00 40.77 352 GLY D N 1
ATOM 11025 C CA . GLY D 2 352 ? 38.221 59.785 138.201 1.00 44.05 352 GLY D CA 1
ATOM 11026 C C . GLY D 2 352 ? 39.483 60.627 138.381 1.00 47.98 352 GLY D C 1
ATOM 11027 O O . GLY D 2 352 ? 39.486 61.827 138.106 1.00 45.99 352 GLY D O 1
ATOM 11028 N N . LYS D 2 353 ? 40.563 59.978 138.814 1.00 44.15 353 LYS D N 1
ATOM 11029 C CA . LYS D 2 353 ? 41.811 60.661 139.086 1.00 46.64 353 LYS D CA 1
ATOM 11030 C C . LYS D 2 353 ? 42.439 61.099 137.762 1.00 51.00 353 LYS D C 1
ATOM 11031 O O . LYS D 2 353 ? 43.226 62.043 137.717 1.00 48.40 353 LYS D O 1
ATOM 11037 N N . SER D 2 354 ? 42.098 60.413 136.669 1.00 48.78 354 SER D N 1
ATOM 11038 C CA . SER D 2 354 ? 42.759 60.747 135.416 1.00 53.55 354 SER D CA 1
ATOM 11039 C C . SER D 2 354 ? 41.882 61.682 134.587 1.00 54.25 354 SER D C 1
ATOM 11040 O O . SER D 2 354 ? 42.265 62.119 133.501 1.00 48.89 354 SER D O 1
ATOM 11043 N N . GLY D 2 355 ? 40.711 62.007 135.152 1.00 57.99 355 GLY D N 1
ATOM 11044 C CA . GLY D 2 355 ? 39.736 62.922 134.584 1.00 60.38 355 GLY D CA 1
ATOM 11045 C C . GLY D 2 355 ? 39.160 62.407 133.268 1.00 65.94 355 GLY D C 1
ATOM 11046 O O . GLY D 2 355 ? 38.667 63.176 132.448 1.00 67.78 355 GLY D O 1
ATOM 11047 N N . ILE D 2 356 ? 39.231 61.090 133.074 1.00 58.91 356 ILE D N 1
ATOM 11048 C CA . ILE D 2 356 ? 38.686 60.474 131.880 1.00 52.42 356 ILE D CA 1
ATOM 11049 C C . ILE D 2 356 ? 37.161 60.462 131.956 1.00 45.84 356 ILE D C 1
ATOM 11050 O O . ILE D 2 356 ? 36.573 59.964 132.906 1.00 53.24 356 ILE D O 1
ATOM 11055 N N . GLU D 2 357 ? 36.543 60.927 130.868 1.00 53.35 357 GLU D N 1
ATOM 11056 C CA . GLU D 2 357 ? 35.176 61.423 130.834 1.00 57.96 357 GLU D CA 1
ATOM 11057 C C . GLU D 2 357 ? 34.169 60.318 130.513 1.00 49.82 357 GLU D C 1
ATOM 11058 O O . GLU D 2 357 ? 33.044 60.324 131.029 1.00 44.94 357 GLU D O 1
ATOM 11080 N N . SER D 2 359 ? 33.748 55.978 129.675 1.00 36.95 359 SER D N 1
ATOM 11081 C CA . SER D 2 359 ? 34.377 54.672 129.798 1.00 37.21 359 SER D CA 1
ATOM 11082 C C . SER D 2 359 ? 33.327 53.589 129.732 1.00 35.65 359 SER D C 1
ATOM 11083 O O . SER D 2 359 ? 32.142 53.848 129.963 1.00 34.46 359 SER D O 1
ATOM 11086 N N . ASP D 2 360 ? 33.811 52.366 129.464 1.00 32.17 360 ASP D N 1
ATOM 11087 C CA . ASP D 2 360 ? 32.997 51.165 129.397 1.00 29.71 360 ASP D CA 1
ATOM 11088 C C . ASP D 2 360 ? 33.848 50.032 129.969 1.00 29.10 360 ASP D C 1
ATOM 11089 O O . ASP D 2 360 ? 35.082 50.113 129.896 1.00 30.12 360 ASP D O 1
ATOM 11094 N N . LEU D 2 361 ? 33.173 49.000 130.489 1.00 29.15 361 LEU D N 1
ATOM 11095 C CA . LEU D 2 361 ? 33.764 47.757 130.982 1.00 29.33 361 LEU D CA 1
ATOM 11096 C C . LEU D 2 361 ? 33.045 46.611 130.283 1.00 29.91 361 LEU D C 1
ATOM 11097 O O . LEU D 2 361 ? 31.828 46.523 130.347 1.00 32.52 361 LEU D O 1
ATOM 11102 N N . VAL D 2 362 ? 33.791 45.729 129.606 1.00 26.65 362 VAL D N 1
ATOM 11103 C CA . VAL D 2 362 ? 33.148 44.664 128.874 1.00 25.65 362 VAL D CA 1
ATOM 11104 C C . VAL D 2 362 ? 33.836 43.354 129.246 1.00 24.89 362 VAL D C 1
ATOM 11105 O O . VAL D 2 362 ? 35.054 43.214 129.086 1.00 28.21 362 VAL D O 1
ATOM 11109 N N . TRP D 2 363 ? 33.043 42.393 129.685 1.00 29.72 363 TRP D N 1
ATOM 11110 C CA . TRP D 2 363 ? 33.537 41.036 129.866 1.00 26.74 363 TRP D CA 1
ATOM 11111 C C . TRP D 2 363 ? 33.338 40.296 128.547 1.00 29.27 363 TRP D C 1
ATOM 11112 O O . TRP D 2 363 ? 32.203 40.143 128.057 1.00 28.99 363 TRP D O 1
ATOM 11123 N N . VAL D 2 364 ? 34.464 39.848 127.974 1.00 24.45 364 VAL D N 1
ATOM 11124 C CA . VAL D 2 364 ? 34.464 39.151 126.697 1.00 27.02 364 VAL D CA 1
ATOM 11125 C C . VAL D 2 364 ? 34.622 37.673 127.008 1.00 32.93 364 VAL D C 1
ATOM 11126 O O . VAL D 2 364 ? 35.704 37.225 127.419 1.00 30.80 364 VAL D O 1
ATOM 11130 N N . GLN D 2 365 ? 33.536 36.931 126.842 1.00 28.70 365 GLN D N 1
ATOM 11131 C CA . GLN D 2 365 ? 33.555 35.496 127.106 1.00 31.03 365 GLN D CA 1
ATOM 11132 C C . GLN D 2 365 ? 34.061 34.781 125.852 1.00 31.11 365 GLN D C 1
ATOM 11133 O O . GLN D 2 365 ? 33.500 34.922 124.758 1.00 28.12 365 GLN D O 1
ATOM 11139 N N . GLU D 2 366 ? 35.165 34.051 126.016 1.00 30.31 366 GLU D N 1
ATOM 11140 C CA . GLU D 2 366 ? 35.788 33.397 124.876 1.00 30.88 366 GLU D CA 1
ATOM 11141 C C . GLU D 2 366 ? 35.199 32.010 124.642 1.00 30.27 366 GLU D C 1
ATOM 11142 O O . GLU D 2 366 ? 35.429 31.435 123.575 1.00 34.26 366 GLU D O 1
ATOM 11148 N N . SER D 2 367 ? 34.524 31.436 125.637 1.00 29.59 367 SER D N 1
ATOM 11149 C CA . SER D 2 367 ? 34.135 30.023 125.574 1.00 33.18 367 SER D CA 1
ATOM 11150 C C . SER D 2 367 ? 32.648 29.837 125.843 1.00 32.91 367 SER D C 1
ATOM 11151 O O . SER D 2 367 ? 32.244 28.838 126.458 1.00 35.28 367 SER D O 1
ATOM 11154 N N . SER D 2 368 ? 31.835 30.806 125.399 1.00 32.16 368 SER D N 1
ATOM 11155 C CA . SER D 2 368 ? 30.389 30.633 125.534 1.00 32.55 368 SER D CA 1
ATOM 11156 C C . SER D 2 368 ? 29.920 29.464 124.674 1.00 31.67 368 SER D C 1
ATOM 11157 O O . SER D 2 368 ? 30.379 29.279 123.560 1.00 34.02 368 SER D O 1
ATOM 11160 N N . PRO D 2 369 ? 28.956 28.645 125.143 1.00 31.02 369 PRO D N 1
ATOM 11161 C CA . PRO D 2 369 ? 28.385 27.605 124.290 1.00 30.97 369 PRO D CA 1
ATOM 11162 C C . PRO D 2 369 ? 27.191 28.084 123.448 1.00 32.22 369 PRO D C 1
ATOM 11163 O O . PRO D 2 369 ? 26.657 27.313 122.656 1.00 33.04 369 PRO D O 1
ATOM 11167 N N . ILE D 2 370 ? 26.865 29.372 123.517 1.00 31.71 370 ILE D N 1
ATOM 11168 C CA . ILE D 2 370 ? 25.698 29.872 122.772 1.00 35.36 370 ILE D CA 1
ATOM 11169 C C . ILE D 2 370 ? 26.068 30.083 121.298 1.00 31.48 370 ILE D C 1
ATOM 11170 O O . ILE D 2 370 ? 27.144 30.585 120.988 1.00 31.69 370 ILE D O 1
ATOM 11175 N N . ALA D 2 371 ? 25.169 29.700 120.378 1.00 33.10 371 ALA D N 1
ATOM 11176 C CA . ALA D 2 371 ? 25.482 29.739 118.954 1.00 34.48 371 ALA D CA 1
ATOM 11177 C C . ALA D 2 371 ? 24.191 29.782 118.130 1.00 33.34 371 ALA D C 1
ATOM 11178 O O . ALA D 2 371 ? 23.165 29.276 118.597 1.00 36.14 371 ALA D O 1
ATOM 11180 N N . ILE D 2 372 ? 24.286 30.381 116.927 1.00 32.21 372 ILE D N 1
ATOM 11181 C CA . ILE D 2 372 ? 23.187 30.367 115.950 1.00 39.41 372 ILE D CA 1
ATOM 11182 C C . ILE D 2 372 ? 23.622 29.619 114.680 1.00 42.69 372 ILE D C 1
ATOM 11183 O O . ILE D 2 372 ? 24.806 29.578 114.340 1.00 36.86 372 ILE D O 1
ATOM 11188 N N . PHE D 2 373 ? 22.644 29.010 113.987 1.00 39.65 373 PHE D N 1
ATOM 11189 C CA . PHE D 2 373 ? 22.926 28.186 112.822 1.00 39.68 373 PHE D CA 1
ATOM 11190 C C . PHE D 2 373 ? 21.974 28.552 111.677 1.00 40.21 373 PHE D C 1
ATOM 11191 O O . PHE D 2 373 ? 20.749 28.423 111.804 1.00 41.07 373 PHE D O 1
ATOM 11199 N N . ARG D 2 374 ? 22.551 29.068 110.587 1.00 38.36 374 ARG D N 1
ATOM 11200 C CA . ARG D 2 374 ? 21.819 29.311 109.350 1.00 39.30 374 ARG D CA 1
ATOM 11201 C C . ARG D 2 374 ? 21.553 27.961 108.684 1.00 42.26 374 ARG D C 1
ATOM 11202 O O . ARG D 2 374 ? 22.112 26.940 109.079 1.00 40.40 374 ARG D O 1
ATOM 11210 N N . ASP D 2 375 ? 20.670 27.959 107.684 1.00 45.91 375 ASP D N 1
ATOM 11211 C CA . ASP D 2 375 ? 20.334 26.745 106.958 1.00 43.97 375 ASP D CA 1
ATOM 11212 C C . ASP D 2 375 ? 21.236 26.678 105.728 1.00 46.48 375 ASP D C 1
ATOM 11213 O O . ASP D 2 375 ? 21.074 27.464 104.799 1.00 46.32 375 ASP D O 1
ATOM 11218 N N . GLY D 2 376 ? 22.218 25.769 105.743 1.00 44.64 376 GLY D N 1
ATOM 11219 C CA . GLY D 2 376 ? 23.235 25.739 104.704 1.00 45.20 376 GLY D CA 1
ATOM 11220 C C . GLY D 2 376 ? 24.557 25.179 105.221 1.00 46.28 376 GLY D C 1
ATOM 11221 O O . GLY D 2 376 ? 24.655 24.787 106.386 1.00 41.71 376 GLY D O 1
ATOM 11222 N N . ASN D 2 377 ? 25.569 25.148 104.345 1.00 41.67 377 ASN D N 1
ATOM 11223 C CA . ASN D 2 377 ? 26.844 24.560 104.719 1.00 43.06 377 ASN D CA 1
ATOM 11224 C C . ASN D 2 377 ? 27.788 25.649 105.220 1.00 43.79 377 ASN D C 1
ATOM 11225 O O . ASN D 2 377 ? 28.629 25.364 106.065 1.00 39.25 377 ASN D O 1
ATOM 11230 N N . TYR D 2 378 ? 27.677 26.867 104.668 1.00 41.38 378 TYR D N 1
ATOM 11231 C CA . TYR D 2 378 ? 28.516 27.975 105.106 1.00 41.10 378 TYR D CA 1
ATOM 11232 C C . TYR D 2 378 ? 28.035 28.511 106.447 1.00 41.76 378 TYR D C 1
ATOM 11233 O O . TYR D 2 378 ? 26.832 28.604 106.673 1.00 37.29 378 TYR D O 1
ATOM 11242 N N . PRO D 2 379 ? 28.937 28.933 107.367 1.00 39.33 379 PRO D N 1
ATOM 11243 C CA . PRO D 2 379 ? 28.483 29.535 108.627 1.00 39.98 379 PRO D CA 1
ATOM 11244 C C . PRO D 2 379 ? 27.970 30.962 108.454 1.00 42.64 379 PRO D C 1
ATOM 11245 O O . PRO D 2 379 ? 28.177 31.580 107.415 1.00 39.65 379 PRO D O 1
ATOM 11249 N N . VAL D 2 380 ? 27.362 31.509 109.518 1.00 39.39 380 VAL D N 1
ATOM 11250 C CA . VAL D 2 380 ? 26.896 32.886 109.528 1.00 34.97 380 VAL D CA 1
ATOM 11251 C C . VAL D 2 380 ? 28.047 33.833 109.196 1.00 37.55 380 VAL D C 1
ATOM 11252 O O . VAL D 2 380 ? 29.222 33.498 109.320 1.00 37.75 380 VAL D O 1
ATOM 11256 N N . LEU D 2 381 ? 27.679 35.023 108.734 1.00 37.74 381 LEU D N 1
ATOM 11257 C CA . LEU D 2 381 ? 28.611 36.064 108.360 1.00 40.10 381 LEU D CA 1
ATOM 11258 C C . LEU D 2 381 ? 29.370 36.558 109.590 1.00 44.85 381 LEU D C 1
ATOM 11259 O O . LEU D 2 381 ? 28.782 36.829 110.637 1.00 36.62 381 LEU D O 1
ATOM 11264 N N . ARG D 2 382 ? 30.685 36.694 109.433 1.00 36.73 382 ARG D N 1
ATOM 11265 C CA . ARG D 2 382 ? 31.429 37.582 110.304 1.00 38.24 382 ARG D CA 1
ATOM 11266 C C . ARG D 2 382 ? 30.697 38.914 110.419 1.00 37.68 382 ARG D C 1
ATOM 11267 O O . ARG D 2 382 ? 30.288 39.525 109.431 1.00 35.66 382 ARG D O 1
ATOM 11275 N N . GLY D 2 383 ? 30.537 39.367 111.656 1.00 34.40 383 GLY D N 1
ATOM 11276 C CA . GLY D 2 383 ? 29.885 40.638 111.907 1.00 31.94 383 GLY D CA 1
ATOM 11277 C C . GLY D 2 383 ? 28.442 40.429 112.353 1.00 32.74 383 GLY D C 1
ATOM 11278 O O . GLY D 2 383 ? 27.784 41.401 112.741 1.00 32.75 383 GLY D O 1
ATOM 11279 N N . THR D 2 384 ? 27.978 39.167 112.337 1.00 30.27 384 THR D N 1
ATOM 11280 C CA . THR D 2 384 ? 26.662 38.830 112.878 1.00 34.57 384 THR D CA 1
ATOM 11281 C C . THR D 2 384 ? 26.629 39.070 114.399 1.00 38.46 384 THR D C 1
ATOM 11282 O O . THR D 2 384 ? 27.474 38.573 115.147 1.00 35.99 384 THR D O 1
ATOM 11286 N N . PHE D 2 385 ? 25.607 39.785 114.866 1.00 34.62 385 PHE D N 1
ATOM 11287 C CA . PHE D 2 385 ? 25.466 40.144 116.267 1.00 38.02 385 PHE D CA 1
ATOM 11288 C C . PHE D 2 385 ? 24.035 39.829 116.704 1.00 40.85 385 PHE D C 1
ATOM 11289 O O . PHE D 2 385 ? 23.077 40.166 116.007 1.00 40.18 385 PHE D O 1
ATOM 11297 N N . VAL D 2 386 ? 23.890 39.186 117.862 1.00 33.94 386 VAL D N 1
ATOM 11298 C CA . VAL D 2 386 ? 22.575 39.016 118.459 1.00 33.67 386 VAL D CA 1
ATOM 11299 C C . VAL D 2 386 ? 22.579 39.660 119.849 1.00 39.83 386 VAL D C 1
ATOM 11300 O O . VAL D 2 386 ? 23.371 39.275 120.702 1.00 35.78 386 VAL D O 1
ATOM 11304 N N . ASP D 2 387 ? 21.648 40.591 120.100 1.00 37.07 387 ASP D N 1
ATOM 11305 C CA . ASP D 2 387 ? 21.490 41.157 121.430 1.00 36.74 387 ASP D CA 1
ATOM 11306 C C . ASP D 2 387 ? 20.575 40.207 122.200 1.00 43.90 387 ASP D C 1
ATOM 11307 O O . ASP D 2 387 ? 19.371 40.152 121.957 1.00 43.58 387 ASP D O 1
ATOM 11312 N N . LEU D 2 388 ? 21.172 39.389 123.087 1.00 36.56 388 LEU D N 1
ATOM 11313 C CA . LEU D 2 388 ? 20.367 38.576 124.044 1.00 42.46 388 LEU D CA 1
ATOM 11314 C C . LEU D 2 388 ? 20.138 39.620 125.128 1.00 50.47 388 LEU D C 1
ATOM 11315 O O . LEU D 2 388 ? 20.943 40.552 125.185 1.00 76.48 388 LEU D O 1
ATOM 11320 N N . ASP D 2 389 ? 19.166 39.461 126.027 1.00 58.33 389 ASP D N 1
ATOM 11321 C CA . ASP D 2 389 ? 18.938 40.649 126.855 1.00 60.97 389 ASP D CA 1
ATOM 11322 C C . ASP D 2 389 ? 20.091 40.865 127.845 1.00 60.96 389 ASP D C 1
ATOM 11323 O O . ASP D 2 389 ? 20.262 40.073 128.771 1.00 63.06 389 ASP D O 1
ATOM 11328 N N . GLY D 2 390 ? 20.881 41.934 127.634 1.00 53.59 390 GLY D N 1
ATOM 11329 C CA . GLY D 2 390 ? 22.005 42.293 128.503 1.00 58.61 390 GLY D CA 1
ATOM 11330 C C . GLY D 2 390 ? 23.376 41.717 128.095 1.00 54.18 390 GLY D C 1
ATOM 11331 O O . GLY D 2 390 ? 24.384 41.981 128.757 1.00 58.61 390 GLY D O 1
ATOM 11332 N N . LYS D 2 391 ? 23.410 40.889 127.042 1.00 45.17 391 LYS D N 1
ATOM 11333 C CA . LYS D 2 391 ? 24.611 40.186 126.601 1.00 41.91 391 LYS D CA 1
ATOM 11334 C C . LYS D 2 391 ? 24.551 40.087 125.087 1.00 45.51 391 LYS D C 1
ATOM 11335 O O . LYS D 2 391 ? 23.473 39.924 124.535 1.00 44.57 391 LYS D O 1
ATOM 11341 N N . GLY D 2 392 ? 25.703 40.182 124.425 1.00 35.64 392 GLY D N 1
ATOM 11342 C CA . GLY D 2 392 ? 25.696 40.281 122.981 1.00 34.70 392 GLY D CA 1
ATOM 11343 C C . GLY D 2 392 ? 26.552 39.195 122.357 1.00 35.43 392 GLY D C 1
ATOM 11344 O O . GLY D 2 392 ? 27.759 39.125 122.648 1.00 33.29 392 GLY D O 1
ATOM 11345 N N . LEU D 2 393 ? 25.921 38.380 121.512 1.00 30.81 393 LEU D N 1
ATOM 11346 C CA . LEU D 2 393 ? 26.624 37.317 120.802 1.00 34.21 393 LEU D CA 1
ATOM 11347 C C . LEU D 2 393 ? 27.250 37.909 119.547 1.00 37.15 393 LEU D C 1
ATOM 11348 O O . LEU D 2 393 ? 26.534 38.460 118.702 1.00 35.65 393 LEU D O 1
ATOM 11353 N N . LEU D 2 394 ? 28.584 37.817 119.420 1.00 33.25 394 LEU D N 1
ATOM 11354 C CA . LEU D 2 394 ? 29.225 38.431 118.263 1.00 32.33 394 LEU D CA 1
ATOM 11355 C C . LEU D 2 394 ? 30.101 37.437 117.511 1.00 34.28 394 LEU D C 1
ATOM 11356 O O . LEU D 2 394 ? 31.047 36.891 118.089 1.00 30.33 394 LEU D O 1
ATOM 11361 N N . TYR D 2 395 ? 29.826 37.290 116.202 1.00 32.71 395 TYR D N 1
ATOM 11362 C CA . TYR D 2 395 ? 30.646 36.489 115.306 1.00 33.75 395 TYR D CA 1
ATOM 11363 C C . TYR D 2 395 ? 31.801 37.315 114.738 1.00 35.22 395 TYR D C 1
ATOM 11364 O O . TYR D 2 395 ? 31.649 38.064 113.766 1.00 32.35 395 TYR D O 1
ATOM 11373 N N . THR D 2 396 ? 32.994 37.132 115.323 1.00 28.25 396 THR D N 1
ATOM 11374 C CA . THR D 2 396 ? 34.209 37.735 114.790 1.00 32.38 396 THR D CA 1
ATOM 11375 C C . THR D 2 396 ? 34.743 36.901 113.622 1.00 31.10 396 THR D C 1
ATOM 11376 O O . THR D 2 396 ? 35.466 37.419 112.786 1.00 34.82 396 THR D O 1
ATOM 11380 N N A ARG D 2 397 ? 34.366 35.617 113.590 0.50 30.82 397 ARG D N 1
ATOM 11381 N N B ARG D 2 397 ? 34.439 35.605 113.611 0.50 31.71 397 ARG D N 1
ATOM 11382 C CA A ARG D 2 397 ? 34.737 34.716 112.506 0.50 34.95 397 ARG D CA 1
ATOM 11383 C CA B ARG D 2 397 ? 34.774 34.786 112.455 0.50 36.52 397 ARG D CA 1
ATOM 11384 C C A ARG D 2 397 ? 33.501 34.069 111.890 0.50 31.07 397 ARG D C 1
ATOM 11385 C C B ARG D 2 397 ? 33.485 34.243 111.853 0.50 31.59 397 ARG D C 1
ATOM 11386 O O A ARG D 2 397 ? 32.534 33.740 112.575 0.50 32.33 397 ARG D O 1
ATOM 11387 O O B ARG D 2 397 ? 32.452 34.210 112.524 0.50 32.53 397 ARG D O 1
ATOM 11402 N N . GLY D 2 398 ? 33.566 33.852 110.577 1.00 34.52 398 GLY D N 1
ATOM 11403 C CA . GLY D 2 398 ? 32.428 33.318 109.845 1.00 34.53 398 GLY D CA 1
ATOM 11404 C C . GLY D 2 398 ? 32.573 33.609 108.350 1.00 35.19 398 GLY D C 1
ATOM 11405 O O . GLY D 2 398 ? 33.662 33.922 107.872 1.00 35.65 398 GLY D O 1
ATOM 11406 N N . SER D 2 399 ? 31.479 33.437 107.597 1.00 37.63 399 SER D N 1
ATOM 11407 C CA . SER D 2 399 ? 31.538 33.695 106.162 1.00 38.79 399 SER D CA 1
ATOM 11408 C C . SER D 2 399 ? 31.938 35.156 105.922 1.00 36.28 399 SER D C 1
ATOM 11409 O O . SER D 2 399 ? 31.484 36.047 106.631 1.00 34.74 399 SER D O 1
ATOM 11412 N N . VAL D 2 400 ? 32.838 35.411 104.958 1.00 35.33 400 VAL D N 1
ATOM 11413 C CA . VAL D 2 400 ? 33.333 36.755 104.728 1.00 36.73 400 VAL D CA 1
ATOM 11414 C C . VAL D 2 400 ? 33.034 37.159 103.274 1.00 41.53 400 VAL D C 1
ATOM 11415 O O . VAL D 2 400 ? 33.667 36.649 102.355 1.00 36.25 400 VAL D O 1
ATOM 11419 N N . PRO D 2 401 ? 32.079 38.079 103.011 1.00 42.56 401 PRO D N 1
ATOM 11420 C CA . PRO D 2 401 ? 31.772 38.489 101.633 1.00 42.56 401 PRO D CA 1
ATOM 11421 C C . PRO D 2 401 ? 32.981 38.882 100.787 1.00 42.45 401 PRO D C 1
ATOM 11422 O O . PRO D 2 401 ? 33.142 38.376 99.668 1.00 42.27 401 PRO D O 1
ATOM 11426 N N . PHE D 2 402 ? 33.848 39.744 101.329 1.00 41.00 402 PHE D N 1
ATOM 11427 C CA . PHE D 2 402 ? 35.074 40.150 100.642 1.00 37.72 402 PHE D CA 1
ATOM 11428 C C . PHE D 2 402 ? 35.914 38.959 100.182 1.00 41.29 402 PHE D C 1
ATOM 11429 O O . PHE D 2 402 ? 36.475 39.011 99.095 1.00 42.99 402 PHE D O 1
ATOM 11437 N N . TYR D 2 403 ? 36.044 37.902 100.994 1.00 41.15 403 TYR D N 1
ATOM 11438 C CA . TYR D 2 403 ? 36.872 36.782 100.573 1.00 39.42 403 TYR D CA 1
ATOM 11439 C C . TYR D 2 403 ? 36.100 35.777 99.714 1.00 39.93 403 TYR D C 1
ATOM 11440 O O . TYR D 2 403 ? 36.699 34.888 99.108 1.00 40.70 403 TYR D O 1
ATOM 11449 N N . GLY D 2 404 ? 34.772 35.875 99.710 1.00 41.05 404 GLY D N 1
ATOM 11450 C CA . GLY D 2 404 ? 33.941 34.989 98.907 1.00 41.46 404 GLY D CA 1
ATOM 11451 C C . GLY D 2 404 ? 33.887 33.549 99.429 1.00 46.55 404 GLY D C 1
ATOM 11452 O O . GLY D 2 404 ? 33.600 32.623 98.659 1.00 40.70 404 GLY D O 1
ATOM 11453 N N . THR D 2 405 ? 34.162 33.369 100.739 1.00 40.44 405 THR D N 1
ATOM 11454 C CA . THR D 2 405 ? 34.190 32.066 101.408 1.00 39.73 405 THR D CA 1
ATOM 11455 C C . THR D 2 405 ? 34.143 32.268 102.926 1.00 38.90 405 THR D C 1
ATOM 11456 O O . THR D 2 405 ? 34.131 33.404 103.404 1.00 38.01 405 THR D O 1
ATOM 11460 N N . PHE D 2 406 ? 34.141 31.149 103.660 1.00 35.79 406 PHE D N 1
ATOM 11461 C CA . PHE D 2 406 ? 34.540 31.130 105.060 1.00 37.10 406 PHE D CA 1
ATOM 11462 C C . PHE D 2 406 ? 35.984 30.640 105.104 1.00 35.33 406 PHE D C 1
ATOM 11463 O O . PHE D 2 406 ? 36.246 29.467 104.851 1.00 40.87 406 PHE D O 1
ATOM 11471 N N . PRO D 2 407 ? 36.975 31.503 105.412 1.00 37.21 407 PRO D N 1
ATOM 11472 C CA . PRO D 2 407 ? 38.374 31.095 105.375 1.00 36.80 407 PRO D CA 1
ATOM 11473 C C . PRO D 2 407 ? 38.788 29.893 106.228 1.00 41.26 407 PRO D C 1
ATOM 11474 O O . PRO D 2 407 ? 39.804 29.270 105.940 1.00 44.09 407 PRO D O 1
ATOM 11478 N N . GLY D 2 408 ? 37.974 29.516 107.221 1.00 42.99 408 GLY D N 1
ATOM 11479 C CA . GLY D 2 408 ? 38.309 28.376 108.064 1.00 40.69 408 GLY D CA 1
ATOM 11480 C C . GLY D 2 408 ? 37.655 27.069 107.621 1.00 47.55 408 GLY D C 1
ATOM 11481 O O . GLY D 2 408 ? 37.191 26.967 106.490 1.00 41.72 408 GLY D O 1
ATOM 11482 N N . LEU D 2 409 ? 37.625 26.086 108.544 1.00 42.14 409 LEU D N 1
ATOM 11483 C CA . LEU D 2 409 ? 37.026 24.776 108.331 1.00 43.54 409 LEU D CA 1
ATOM 11484 C C . LEU D 2 409 ? 35.997 24.489 109.432 1.00 42.37 409 LEU D C 1
ATOM 11485 O O . LEU D 2 409 ? 34.800 24.369 109.167 1.00 40.32 409 LEU D O 1
ATOM 11490 N N . ARG D 2 410 ? 36.470 24.388 110.684 1.00 38.93 410 ARG D N 1
ATOM 11491 C CA . ARG D 2 410 ? 35.581 24.139 111.818 1.00 36.96 410 ARG D CA 1
ATOM 11492 C C . ARG D 2 410 ? 34.637 25.328 111.957 1.00 36.42 410 ARG D C 1
ATOM 11493 O O . ARG D 2 410 ? 35.059 26.478 111.758 1.00 36.92 410 ARG D O 1
ATOM 11501 N N . VAL D 2 411 ? 33.370 25.049 112.283 1.00 35.55 411 VAL D N 1
ATOM 11502 C CA . VAL D 2 411 ? 32.384 26.103 112.442 1.00 31.56 411 VAL D CA 1
ATOM 11503 C C . VAL D 2 411 ? 32.885 27.073 113.510 1.00 33.61 411 VAL D C 1
ATOM 11504 O O . VAL D 2 411 ? 33.410 26.646 114.533 1.00 35.08 411 VAL D O 1
ATOM 11508 N N . PRO D 2 412 ? 32.744 28.397 113.302 1.00 34.39 412 PRO D N 1
ATOM 11509 C CA . PRO D 2 412 ? 33.259 29.372 114.264 1.00 35.20 412 PRO D CA 1
ATOM 11510 C C . PRO D 2 412 ? 32.336 29.410 115.473 1.00 37.79 412 PRO D C 1
ATOM 11511 O O . PRO D 2 412 ? 31.137 29.153 115.342 1.00 34.82 412 PRO D O 1
ATOM 11515 N N . ARG D 2 413 ? 32.931 29.675 116.647 1.00 37.12 413 ARG D N 1
ATOM 11516 C CA . ARG D 2 413 ? 32.157 29.847 117.868 1.00 37.08 413 ARG D CA 1
ATOM 11517 C C . ARG D 2 413 ? 32.238 31.320 118.232 1.00 34.13 413 ARG D C 1
ATOM 11518 O O . ARG D 2 413 ? 33.307 31.909 118.179 1.00 35.09 413 ARG D O 1
ATOM 11526 N N . PRO D 2 414 ? 31.104 31.989 118.516 1.00 32.97 414 PRO D N 1
ATOM 11527 C CA . PRO D 2 414 ? 31.136 33.436 118.692 1.00 29.90 414 PRO D CA 1
ATOM 11528 C C . PRO D 2 414 ? 31.663 33.849 120.062 1.00 29.08 414 PRO D C 1
ATOM 11529 O O . PRO D 2 414 ? 31.831 32.999 120.947 1.00 33.87 414 PRO D O 1
ATOM 11533 N N . LEU D 2 415 ? 31.964 35.142 120.198 1.00 26.76 415 LEU D N 1
ATOM 11534 C CA . LEU D 2 415 ? 32.205 35.778 121.500 1.00 27.13 415 LEU D CA 1
ATOM 11535 C C . LEU D 2 415 ? 30.864 36.122 122.149 1.00 34.34 415 LEU D C 1
ATOM 11536 O O . LEU D 2 415 ? 29.898 36.328 121.428 1.00 32.18 415 LEU D O 1
ATOM 11541 N N . LEU D 2 416 ? 30.808 36.161 123.496 1.00 29.07 416 LEU D N 1
ATOM 11542 C CA . LEU D 2 416 ? 29.631 36.691 124.173 1.00 28.00 416 LEU D CA 1
ATOM 11543 C C . LEU D 2 416 ? 30.092 37.873 124.999 1.00 28.96 416 LEU D C 1
ATOM 11544 O O . LEU D 2 416 ? 30.940 37.696 125.869 1.00 32.44 416 LEU D O 1
ATOM 11549 N N . LEU D 2 417 ? 29.620 39.081 124.670 1.00 25.70 417 LEU D N 1
ATOM 11550 C CA . LEU D 2 417 ? 30.061 40.298 125.312 1.00 27.14 417 LEU D CA 1
ATOM 11551 C C . LEU D 2 417 ? 29.065 40.660 126.400 1.00 33.16 417 LEU D C 1
ATOM 11552 O O . LEU D 2 417 ? 27.866 40.723 126.136 1.00 32.92 417 LEU D O 1
ATOM 11557 N N . VAL D 2 418 ? 29.585 40.951 127.599 1.00 29.35 418 VAL D N 1
ATOM 11558 C CA . VAL D 2 418 ? 28.752 41.316 128.732 1.00 31.39 418 VAL D CA 1
ATOM 11559 C C . VAL D 2 418 ? 29.235 42.659 129.239 1.00 31.72 418 VAL D C 1
ATOM 11560 O O . VAL D 2 418 ? 30.233 42.763 129.950 1.00 29.64 418 VAL D O 1
ATOM 11564 N N . PRO D 2 419 ? 28.537 43.750 128.864 1.00 31.82 419 PRO D N 1
ATOM 11565 C CA . PRO D 2 419 ? 28.894 45.078 129.333 1.00 30.46 419 PRO D CA 1
ATOM 11566 C C . PRO D 2 419 ? 28.498 45.184 130.808 1.00 33.16 419 PRO D C 1
ATOM 11567 O O . PRO D 2 419 ? 27.453 44.713 131.252 1.00 30.46 419 PRO D O 1
ATOM 11571 N N . HIS D 2 420 ? 29.364 45.822 131.571 1.00 30.71 420 HIS D N 1
ATOM 11572 C CA . HIS D 2 420 ? 29.089 46.057 132.968 1.00 31.70 420 HIS D CA 1
ATOM 11573 C C . HIS D 2 420 ? 28.133 47.246 133.084 1.00 35.68 420 HIS D C 1
ATOM 11574 O O . HIS D 2 420 ? 28.127 48.155 132.244 1.00 32.64 420 HIS D O 1
ATOM 11581 N N . GLU D 2 421 ? 27.335 47.254 134.158 1.00 41.45 421 GLU D N 1
ATOM 11582 C CA . GLU D 2 421 ? 26.386 48.344 134.361 1.00 42.18 421 GLU D CA 1
ATOM 11583 C C . GLU D 2 421 ? 27.110 49.696 134.434 1.00 42.54 421 GLU D C 1
ATOM 11584 O O . GLU D 2 421 ? 26.521 50.720 134.106 1.00 43.31 421 GLU D O 1
ATOM 11590 N N . ASN D 2 422 ? 28.411 49.714 134.770 1.00 37.02 422 ASN D N 1
ATOM 11591 C CA . ASN D 2 422 ? 29.149 50.972 134.881 1.00 37.51 422 ASN D CA 1
ATOM 11592 C C . ASN D 2 422 ? 29.523 51.608 133.524 1.00 38.71 422 ASN D C 1
ATOM 11593 O O . ASN D 2 422 ? 30.231 52.605 133.506 1.00 56.03 422 ASN D O 1
ATOM 11598 N N . SER D 2 423 ? 29.028 51.092 132.399 1.00 38.95 423 SER D N 1
ATOM 11599 C CA . SER D 2 423 ? 29.453 51.531 131.077 1.00 33.73 423 SER D CA 1
ATOM 11600 C C . SER D 2 423 ? 28.576 52.678 130.571 1.00 38.29 423 SER D C 1
ATOM 11601 O O . SER D 2 423 ? 27.386 52.706 130.866 1.00 39.90 423 SER D O 1
ATOM 11604 N N . ASP D 2 424 ? 29.164 53.560 129.756 1.00 38.96 424 ASP D N 1
ATOM 11605 C CA . ASP D 2 424 ? 28.456 54.689 129.152 1.00 44.60 424 ASP D CA 1
ATOM 11606 C C . ASP D 2 424 ? 27.834 54.312 127.803 1.00 46.75 424 ASP D C 1
ATOM 11607 O O . ASP D 2 424 ? 26.773 54.821 127.461 1.00 46.38 424 ASP D O 1
ATOM 11612 N N . SER D 2 425 ? 28.487 53.426 127.031 1.00 39.37 425 SER D N 1
ATOM 11613 C CA . SER D 2 425 ? 28.071 53.098 125.671 1.00 37.07 425 SER D CA 1
ATOM 11614 C C . SER D 2 425 ? 27.047 51.970 125.677 1.00 42.04 425 SER D C 1
ATOM 11615 O O . SER D 2 425 ? 26.916 51.271 126.684 1.00 41.98 425 SER D O 1
ATOM 11618 N N . THR D 2 426 ? 26.331 51.796 124.551 1.00 37.16 426 THR D N 1
ATOM 11619 C CA . THR D 2 426 ? 25.368 50.710 124.408 1.00 36.51 426 THR D CA 1
ATOM 11620 C C . THR D 2 426 ? 26.109 49.451 123.945 1.00 32.95 426 THR D C 1
ATOM 11621 O O . THR D 2 426 ? 27.212 49.571 123.440 1.00 33.35 426 THR D O 1
ATOM 11625 N N . ILE D 2 427 ? 25.476 48.285 124.097 1.00 32.04 427 ILE D N 1
ATOM 11626 C CA . ILE D 2 427 ? 26.063 47.024 123.666 1.00 36.25 427 ILE D CA 1
ATOM 11627 C C . ILE D 2 427 ? 26.310 47.004 122.149 1.00 39.14 427 ILE D C 1
ATOM 11628 O O . ILE D 2 427 ? 27.237 46.359 121.650 1.00 31.71 427 ILE D O 1
ATOM 11633 N N . LEU D 2 428 ? 25.494 47.737 121.391 1.00 37.97 428 LEU D N 1
ATOM 11634 C CA . LEU D 2 428 ? 25.689 47.752 119.947 1.00 37.96 428 LEU D CA 1
ATOM 11635 C C . LEU D 2 428 ? 27.002 48.456 119.596 1.00 30.40 428 LEU D C 1
ATOM 11636 O O . LEU D 2 428 ? 27.791 47.922 118.800 1.00 34.47 428 LEU D O 1
ATOM 11641 N N . THR D 2 429 ? 27.263 49.607 120.237 1.00 29.86 429 THR D N 1
ATOM 11642 C CA . THR D 2 429 ? 28.492 50.369 120.068 1.00 34.78 429 THR D CA 1
ATOM 11643 C C . THR D 2 429 ? 29.703 49.549 120.526 1.00 34.32 429 THR D C 1
ATOM 11644 O O . THR D 2 429 ? 30.750 49.525 119.853 1.00 32.54 429 THR D O 1
ATOM 11648 N N . LEU D 2 430 ? 29.550 48.885 121.676 1.00 33.64 430 LEU D N 1
ATOM 11649 C CA . LEU D 2 430 ? 30.633 48.082 122.229 1.00 31.78 430 LEU D CA 1
ATOM 11650 C C . LEU D 2 430 ? 30.958 46.893 121.325 1.00 31.93 430 LEU D C 1
ATOM 11651 O O . LEU D 2 430 ? 32.138 46.621 121.099 1.00 32.68 430 LEU D O 1
ATOM 11656 N N . ALA D 2 431 ? 29.937 46.215 120.781 1.00 31.99 431 ALA D N 1
ATOM 11657 C CA . ALA D 2 431 ? 30.165 45.094 119.876 1.00 32.22 431 ALA D CA 1
ATOM 11658 C C . ALA D 2 431 ? 30.896 45.535 118.612 1.00 34.18 431 ALA D C 1
ATOM 11659 O O . ALA D 2 431 ? 31.745 44.810 118.099 1.00 30.78 431 ALA D O 1
ATOM 11661 N N . LYS D 2 432 ? 30.579 46.742 118.114 1.00 37.48 432 LYS D N 1
ATOM 11662 C CA . LYS D 2 432 ? 31.224 47.201 116.904 1.00 38.06 432 LYS D CA 1
ATOM 11663 C C . LYS D 2 432 ? 32.694 47.467 117.201 1.00 35.73 432 LYS D C 1
ATOM 11664 O O . LYS D 2 432 ? 33.531 47.189 116.360 1.00 36.57 432 LYS D O 1
ATOM 11670 N N . ASP D 2 433 ? 32.986 47.992 118.397 1.00 34.89 433 ASP D N 1
ATOM 11671 C CA . ASP D 2 433 ? 34.359 48.279 118.797 1.00 36.87 433 ASP D CA 1
ATOM 11672 C C . ASP D 2 433 ? 35.150 46.978 118.895 1.00 32.91 433 ASP D C 1
ATOM 11673 O O . ASP D 2 433 ? 36.307 46.958 118.489 1.00 34.48 433 ASP D O 1
ATOM 11678 N N . VAL D 2 434 ? 34.527 45.923 119.447 1.00 32.72 434 VAL D N 1
ATOM 11679 C CA . VAL D 2 434 ? 35.216 44.653 119.586 1.00 33.65 434 VAL D CA 1
ATOM 11680 C C . VAL D 2 434 ? 35.531 44.096 118.193 1.00 35.19 434 VAL D C 1
ATOM 11681 O O . VAL D 2 434 ? 36.639 43.593 117.962 1.00 27.70 434 VAL D O 1
ATOM 11685 N N . LEU D 2 435 ? 34.539 44.142 117.286 1.00 31.87 435 LEU D N 1
ATOM 11686 C CA . LEU D 2 435 ? 34.750 43.708 115.906 1.00 32.15 435 LEU D CA 1
ATOM 11687 C C . LEU D 2 435 ? 35.913 44.458 115.266 1.00 30.63 435 LEU D C 1
ATOM 11688 O O . LEU D 2 435 ? 36.764 43.834 114.624 1.00 33.66 435 LEU D O 1
ATOM 11693 N N . ALA D 2 436 ? 35.936 45.791 115.411 1.00 32.20 436 ALA D N 1
ATOM 11694 C CA . ALA D 2 436 ? 36.995 46.588 114.804 1.00 32.50 436 ALA D CA 1
ATOM 11695 C C . ALA D 2 436 ? 38.357 46.237 115.421 1.00 36.39 436 ALA D C 1
ATOM 11696 O O . ALA D 2 436 ? 39.369 46.169 114.719 1.00 31.57 436 ALA D O 1
ATOM 11698 N N . LEU D 2 437 ? 38.376 45.973 116.735 1.00 31.26 437 LEU D N 1
ATOM 11699 C CA . LEU D 2 437 ? 39.633 45.633 117.384 1.00 30.33 437 LEU D CA 1
ATOM 11700 C C . LEU D 2 437 ? 40.235 44.323 116.870 1.00 30.33 437 LEU D C 1
ATOM 11701 O O . LEU D 2 437 ? 41.443 44.103 117.050 1.00 30.10 437 LEU D O 1
ATOM 11706 N N . THR D 2 438 ? 39.429 43.455 116.253 1.00 29.09 438 THR D N 1
ATOM 11707 C CA . THR D 2 438 ? 39.966 42.226 115.697 1.00 31.72 438 THR D CA 1
ATOM 11708 C C . THR D 2 438 ? 40.869 42.479 114.484 1.00 36.00 438 THR D C 1
ATOM 11709 O O . THR D 2 438 ? 41.536 41.547 114.016 1.00 32.48 438 THR D O 1
ATOM 11713 N N . LYS D 2 439 ? 40.843 43.709 113.949 1.00 30.44 439 LYS D N 1
ATOM 11714 C CA . LYS D 2 439 ? 41.575 43.960 112.718 1.00 36.02 439 LYS D CA 1
ATOM 11715 C C . LYS D 2 439 ? 43.018 44.319 113.055 1.00 37.69 439 LYS D C 1
ATOM 11716 O O . LYS D 2 439 ? 43.868 44.210 112.186 1.00 39.63 439 LYS D O 1
ATOM 11722 N N . VAL D 2 440 ? 43.268 44.720 114.313 1.00 36.92 440 VAL D N 1
ATOM 11723 C CA . VAL D 2 440 ? 44.624 44.952 114.799 1.00 37.06 440 VAL D CA 1
ATOM 11724 C C . VAL D 2 440 ? 45.306 43.587 114.906 1.00 43.32 440 VAL D C 1
ATOM 11725 O O . VAL D 2 440 ? 45.006 42.773 115.778 1.00 42.23 440 VAL D O 1
ATOM 11729 N N . ASN D 2 441 ? 46.251 43.378 113.999 1.00 44.63 441 ASN D N 1
ATOM 11730 C CA . ASN D 2 441 ? 46.752 42.059 113.668 1.00 43.68 441 ASN D CA 1
ATOM 11731 C C . ASN D 2 441 ? 48.242 42.209 113.374 1.00 43.80 441 ASN D C 1
ATOM 11732 O O . ASN D 2 441 ? 48.627 42.823 112.374 1.00 46.19 441 ASN D O 1
ATOM 11737 N N . TRP D 2 442 ? 49.070 41.695 114.295 1.00 39.37 442 TRP D N 1
ATOM 11738 C CA . TRP D 2 442 ? 50.526 41.694 114.146 1.00 37.67 442 TRP D CA 1
ATOM 11739 C C . TRP D 2 442 ? 50.996 40.334 113.625 1.00 42.71 442 TRP D C 1
ATOM 11740 O O . TRP D 2 442 ? 52.198 40.088 113.525 1.00 53.47 442 TRP D O 1
ATOM 11751 N N . ASN D 2 443 ? 50.046 39.448 113.293 1.00 41.47 443 ASN D N 1
ATOM 11752 C CA . ASN D 2 443 ? 50.363 38.073 112.933 1.00 44.63 443 ASN D CA 1
ATOM 11753 C C . ASN D 2 443 ? 50.255 37.874 111.417 1.00 42.45 443 ASN D C 1
ATOM 11754 O O . ASN D 2 443 ? 51.122 37.259 110.802 1.00 46.11 443 ASN D O 1
ATOM 11759 N N . THR D 2 444 ? 49.166 38.374 110.826 1.00 39.58 444 THR D N 1
ATOM 11760 C CA . THR D 2 444 ? 48.946 38.178 109.398 1.00 42.33 444 THR D CA 1
ATOM 11761 C C . THR D 2 444 ? 48.200 39.370 108.814 1.00 40.24 444 THR D C 1
ATOM 11762 O O . THR D 2 444 ? 47.855 40.287 109.547 1.00 37.53 444 THR D O 1
ATOM 11766 N N . THR D 2 445 ? 47.949 39.316 107.496 1.00 34.30 445 THR D N 1
ATOM 11767 C CA . THR D 2 445 ? 47.247 40.386 106.809 1.00 31.30 445 THR D CA 1
ATOM 11768 C C . THR D 2 445 ? 45.831 39.933 106.456 1.00 37.07 445 THR D C 1
ATOM 11769 O O . THR D 2 445 ? 45.161 40.596 105.674 1.00 39.71 445 THR D O 1
ATOM 11773 N N . GLN D 2 446 ? 45.378 38.797 107.018 1.00 35.39 446 GLN D N 1
ATOM 11774 C CA . GLN D 2 446 ? 44.006 38.331 106.831 1.00 36.66 446 GLN D CA 1
ATOM 11775 C C . GLN D 2 446 ? 43.183 38.867 108.004 1.00 40.96 446 GLN D C 1
ATOM 11776 O O . GLN D 2 446 ? 43.592 38.727 109.152 1.00 42.49 446 GLN D O 1
ATOM 11782 N N . PHE D 2 447 ? 42.023 39.501 107.745 1.00 36.60 447 PHE D N 1
ATOM 11783 C CA . PHE D 2 447 ? 41.496 40.369 108.792 1.00 36.72 447 PHE D CA 1
ATOM 11784 C C . PHE D 2 447 ? 40.431 39.690 109.656 1.00 36.54 447 PHE D C 1
ATOM 11785 O O . PHE D 2 447 ? 39.903 40.324 110.576 1.00 38.96 447 PHE D O 1
ATOM 11793 N N . ASP D 2 448 ? 40.075 38.433 109.356 1.00 36.83 448 ASP D N 1
ATOM 11794 C CA . ASP D 2 448 ? 39.024 37.798 110.136 1.00 34.55 448 ASP D CA 1
ATOM 11795 C C . ASP D 2 448 ? 39.591 37.127 111.391 1.00 38.09 448 ASP D C 1
ATOM 11796 O O . ASP D 2 448 ? 39.544 35.908 111.485 1.00 37.24 448 ASP D O 1
ATOM 11801 N N . GLN D 2 449 ? 40.074 37.929 112.343 1.00 34.99 449 GLN D N 1
ATOM 11802 C CA . GLN D 2 449 ? 40.665 37.387 113.598 1.00 36.12 449 GLN D CA 1
ATOM 11803 C C . GLN D 2 449 ? 39.546 37.163 114.625 1.00 34.38 449 GLN D C 1
ATOM 11804 O O . GLN D 2 449 ? 38.602 37.975 114.641 1.00 35.48 449 GLN D O 1
ATOM 11810 N N . LYS D 2 450 ? 39.631 36.093 115.427 1.00 30.47 450 LYS D N 1
ATOM 11811 C CA . LYS D 2 450 ? 38.624 35.830 116.455 1.00 29.36 450 LYS D CA 1
ATOM 11812 C C . LYS D 2 450 ? 38.683 36.862 117.577 1.00 31.53 450 LYS D C 1
ATOM 11813 O O . LYS D 2 450 ? 37.648 37.365 117.993 1.00 29.94 450 LYS D O 1
ATOM 11819 N N . LEU D 2 451 ? 39.879 37.195 118.097 1.00 28.64 451 LEU D N 1
ATOM 11820 C CA . LEU D 2 451 ? 39.868 38.012 119.316 1.00 29.12 451 LEU D CA 1
ATOM 11821 C C . LEU D 2 451 ? 40.233 39.466 119.051 1.00 28.45 451 LEU D C 1
ATOM 11822 O O . LEU D 2 451 ? 41.106 39.768 118.234 1.00 29.21 451 LEU D O 1
ATOM 11827 N N . PRO D 2 452 ? 39.681 40.412 119.848 1.00 29.69 452 PRO D N 1
ATOM 11828 C CA . PRO D 2 452 ? 40.080 41.805 119.751 1.00 28.82 452 PRO D CA 1
ATOM 11829 C C . PRO D 2 452 ? 41.496 41.938 120.292 1.00 33.07 452 PRO D C 1
ATOM 11830 O O . PRO D 2 452 ? 41.854 41.234 121.233 1.00 29.30 452 PRO D O 1
ATOM 11834 N N . ALA D 2 453 ? 42.273 42.860 119.718 1.00 28.66 453 ALA D N 1
ATOM 11835 C CA . ALA D 2 453 ? 43.701 42.931 120.001 1.00 30.36 453 ALA D CA 1
ATOM 11836 C C . ALA D 2 453 ? 44.027 42.985 121.504 1.00 31.58 453 ALA D C 1
ATOM 11837 O O . ALA D 2 453 ? 44.917 42.266 121.938 1.00 30.65 453 ALA D O 1
ATOM 11839 N N . PRO D 2 454 ? 43.381 43.818 122.359 1.00 31.13 454 PRO D N 1
ATOM 11840 C CA . PRO D 2 454 ? 43.738 43.861 123.778 1.00 30.91 454 PRO D CA 1
ATOM 11841 C C . PRO D 2 454 ? 43.628 42.509 124.489 1.00 31.19 454 PRO D C 1
ATOM 11842 O O . PRO D 2 454 ? 44.414 42.240 125.405 1.00 30.09 454 PRO D O 1
ATOM 11846 N N . ILE D 2 455 ? 42.668 41.679 124.077 1.00 31.25 455 ILE D N 1
ATOM 11847 C CA . ILE D 2 455 ? 42.472 40.354 124.660 1.00 30.69 455 ILE D CA 1
ATOM 11848 C C . ILE D 2 455 ? 43.530 39.405 124.079 1.00 30.56 455 ILE D C 1
ATOM 11849 O O . ILE D 2 455 ? 44.129 38.599 124.796 1.00 29.42 455 ILE D O 1
ATOM 11854 N N . LYS D 2 456 ? 43.739 39.468 122.765 1.00 27.55 456 LYS D N 1
ATOM 11855 C CA . LYS D 2 456 ? 44.693 38.562 122.121 1.00 32.20 456 LYS D CA 1
ATOM 11856 C C . LYS D 2 456 ? 46.093 38.755 122.705 1.00 34.01 456 LYS D C 1
ATOM 11857 O O . LYS D 2 456 ? 46.805 37.766 122.974 1.00 31.54 456 LYS D O 1
ATOM 11863 N N . ALA D 2 457 ? 46.421 40.013 123.032 1.00 27.81 457 ALA D N 1
ATOM 11864 C CA . ALA D 2 457 ? 47.744 40.364 123.546 1.00 30.96 457 ALA D CA 1
ATOM 11865 C C . ALA D 2 457 ? 47.990 39.786 124.940 1.00 30.54 457 ALA D C 1
ATOM 11866 O O . ALA D 2 457 ? 49.132 39.463 125.263 1.00 29.39 457 ALA D O 1
ATOM 11868 N N . ALA D 2 458 ? 46.927 39.575 125.728 1.00 29.36 458 ALA D N 1
ATOM 11869 C CA . ALA D 2 458 ? 47.080 39.102 127.097 1.00 28.44 458 ALA D CA 1
ATOM 11870 C C . ALA D 2 458 ? 47.803 37.765 127.117 1.00 29.00 458 ALA D C 1
ATOM 11871 O O . ALA D 2 458 ? 48.727 37.574 127.903 1.00 27.70 458 ALA D O 1
ATOM 11873 N N . ARG D 2 459 ? 47.303 36.800 126.333 1.00 27.90 459 ARG D N 1
ATOM 11874 C CA . ARG D 2 459 ? 47.928 35.481 126.366 1.00 31.87 459 ARG D CA 1
ATOM 11875 C C . ARG D 2 459 ? 49.377 35.544 125.873 1.00 26.34 459 ARG D C 1
ATOM 11876 O O . ARG D 2 459 ? 50.263 34.908 126.444 1.00 29.54 459 ARG D O 1
ATOM 11884 N N . GLU D 2 460 ? 49.606 36.272 124.785 1.00 27.02 460 GLU D N 1
ATOM 11885 C CA . GLU D 2 460 ? 50.962 36.422 124.249 1.00 32.44 460 GLU D CA 1
ATOM 11886 C C . GLU D 2 460 ? 51.942 37.009 125.266 1.00 30.66 460 GLU D C 1
ATOM 11887 O O . GLU D 2 460 ? 53.102 36.567 125.365 1.00 28.07 460 GLU D O 1
ATOM 11893 N N . VAL D 2 461 ? 51.521 38.068 125.957 1.00 26.50 461 VAL D N 1
ATOM 11894 C CA . VAL D 2 461 ? 52.469 38.689 126.870 1.00 22.76 461 VAL D CA 1
ATOM 11895 C C . VAL D 2 461 ? 52.645 37.807 128.101 1.00 21.44 461 VAL D C 1
ATOM 11896 O O . VAL D 2 461 ? 53.745 37.728 128.664 1.00 24.08 461 VAL D O 1
ATOM 11900 N N . GLY D 2 462 ? 51.598 37.111 128.535 1.00 22.54 462 GLY D N 1
ATOM 11901 C CA . GLY D 2 462 ? 51.669 36.327 129.768 1.00 22.65 462 GLY D CA 1
ATOM 11902 C C . GLY D 2 462 ? 52.691 35.193 129.625 1.00 25.28 462 GLY D C 1
ATOM 11903 O O . GLY D 2 462 ? 53.422 34.845 130.580 1.00 22.99 462 GLY D O 1
ATOM 11904 N N . ARG D 2 463 ? 52.729 34.639 128.397 1.00 23.89 463 ARG D N 1
ATOM 11905 C CA . ARG D 2 463 ? 53.615 33.490 128.135 1.00 26.46 463 ARG D CA 1
ATOM 11906 C C . ARG D 2 463 ? 55.073 33.897 128.234 1.00 25.57 463 ARG D C 1
ATOM 11907 O O . ARG D 2 463 ? 55.917 33.091 128.619 1.00 24.13 463 ARG D O 1
ATOM 11915 N N . ILE D 2 464 ? 55.357 35.152 127.863 1.00 23.61 464 ILE D N 1
ATOM 11916 C CA . ILE D 2 464 ? 56.697 35.719 127.977 1.00 20.23 464 ILE D CA 1
ATOM 11917 C C . ILE D 2 464 ? 57.009 36.165 129.413 1.00 23.82 464 ILE D C 1
ATOM 11918 O O . ILE D 2 464 ? 58.081 35.871 129.974 1.00 24.63 464 ILE D O 1
ATOM 11923 N N . LEU D 2 465 ? 56.092 36.921 130.026 1.00 21.57 465 LEU D N 1
ATOM 11924 C CA . LEU D 2 465 ? 56.361 37.529 131.334 1.00 22.18 465 LEU D CA 1
ATOM 11925 C C . LEU D 2 465 ? 56.503 36.493 132.462 1.00 22.74 465 LEU D C 1
ATOM 11926 O O . LEU D 2 465 ? 57.113 36.772 133.496 1.00 23.71 465 LEU D O 1
ATOM 11931 N N . LYS D 2 466 ? 56.010 35.262 132.267 1.00 23.69 466 LYS D N 1
ATOM 11932 C CA . LYS D 2 466 ? 56.209 34.302 133.342 1.00 23.64 466 LYS D CA 1
ATOM 11933 C C . LYS D 2 466 ? 57.699 33.923 133.435 1.00 25.13 466 LYS D C 1
ATOM 11934 O O . LYS D 2 466 ? 58.131 33.409 134.473 1.00 26.72 466 LYS D O 1
ATOM 11940 N N . HIS D 2 467 ? 58.471 34.254 132.386 1.00 24.10 467 HIS D N 1
ATOM 11941 C CA . HIS D 2 467 ? 59.933 34.038 132.438 1.00 23.47 467 HIS D CA 1
ATOM 11942 C C . HIS D 2 467 ? 60.717 35.295 132.842 1.00 28.50 467 HIS D C 1
ATOM 11943 O O . HIS D 2 467 ? 61.950 35.300 132.784 1.00 26.03 467 HIS D O 1
ATOM 11950 N N . VAL D 2 468 ? 60.011 36.369 133.234 1.00 25.64 468 VAL D N 1
ATOM 11951 C CA . VAL D 2 468 ? 60.694 37.541 133.739 1.00 24.07 468 VAL D CA 1
ATOM 11952 C C . VAL D 2 468 ? 60.333 37.680 135.216 1.00 26.96 468 VAL D C 1
ATOM 11953 O O . VAL D 2 468 ? 59.173 37.869 135.574 1.00 23.68 468 VAL D O 1
ATOM 11957 N N . GLU D 2 469 ? 61.349 37.589 136.089 1.00 25.27 469 GLU D N 1
ATOM 11958 C CA . GLU D 2 469 ? 61.067 37.472 137.512 1.00 23.91 469 GLU D CA 1
ATOM 11959 C C . GLU D 2 469 ? 60.218 38.673 137.938 1.00 26.66 469 GLU D C 1
ATOM 11960 O O . GLU D 2 469 ? 60.514 39.798 137.565 1.00 25.86 469 GLU D O 1
ATOM 11966 N N . PHE D 2 470 ? 59.169 38.438 138.737 1.00 24.82 470 PHE D N 1
ATOM 11967 C CA . PHE D 2 470 ? 58.301 39.504 139.223 1.00 25.70 470 PHE D CA 1
ATOM 11968 C C . PHE D 2 470 ? 59.149 40.536 139.984 1.00 27.22 470 PHE D C 1
ATOM 11969 O O . PHE D 2 470 ? 60.041 40.186 140.769 1.00 28.09 470 PHE D O 1
ATOM 11977 N N . GLY D 2 471 ? 58.845 41.800 139.758 1.00 25.52 471 GLY D N 1
ATOM 11978 C CA . GLY D 2 471 ? 59.677 42.835 140.399 1.00 29.43 471 GLY D CA 1
ATOM 11979 C C . GLY D 2 471 ? 60.672 43.458 139.413 1.00 33.29 471 GLY D C 1
ATOM 11980 O O . GLY D 2 471 ? 61.136 44.582 139.629 1.00 31.59 471 GLY D O 1
ATOM 11981 N N . THR D 2 472 ? 61.025 42.713 138.343 1.00 25.15 472 THR D N 1
ATOM 11982 C CA . THR D 2 472 ? 61.871 43.302 137.304 1.00 26.42 472 THR D CA 1
ATOM 11983 C C . THR D 2 472 ? 60.985 44.143 136.407 1.00 27.85 472 THR D C 1
ATOM 11984 O O . THR D 2 472 ? 59.925 43.706 135.941 1.00 26.97 472 THR D O 1
ATOM 11988 N N . ALA D 2 473 ? 61.383 45.386 136.162 1.00 25.42 473 ALA D N 1
ATOM 11989 C CA . ALA D 2 473 ? 60.507 46.231 135.370 1.00 28.16 473 ALA D CA 1
ATOM 11990 C C . ALA D 2 473 ? 60.630 45.804 133.907 1.00 28.95 473 ALA D C 1
ATOM 11991 O O . ALA D 2 473 ? 61.695 45.380 133.480 1.00 31.57 473 ALA D O 1
ATOM 11993 N N . VAL D 2 474 ? 59.511 45.817 133.166 1.00 28.27 474 VAL D N 1
ATOM 11994 C CA . VAL D 2 474 ? 59.555 45.346 131.788 1.00 26.70 474 VAL D CA 1
ATOM 11995 C C . VAL D 2 474 ? 59.165 46.476 130.844 1.00 26.14 474 VAL D C 1
ATOM 11996 O O . VAL D 2 474 ? 58.398 47.378 131.194 1.00 26.83 474 VAL D O 1
ATOM 12000 N N . SER D 2 475 ? 59.684 46.387 129.615 1.00 30.13 475 SER D N 1
ATOM 12001 C CA . SER D 2 475 ? 59.361 47.365 128.590 1.00 29.05 475 SER D CA 1
ATOM 12002 C C . SER D 2 475 ? 57.857 47.399 128.349 1.00 27.77 475 SER D C 1
ATOM 12003 O O . SER D 2 475 ? 57.206 46.349 128.322 1.00 27.41 475 SER D O 1
ATOM 12006 N N . SER D 2 476 ? 57.311 48.606 128.116 1.00 25.95 476 SER D N 1
ATOM 12007 C CA . SER D 2 476 ? 55.918 48.720 127.701 1.00 27.51 476 SER D CA 1
ATOM 12008 C C . SER D 2 476 ? 55.749 48.520 126.192 1.00 29.30 476 SER D C 1
ATOM 12009 O O . SER D 2 476 ? 54.626 48.530 125.709 1.00 29.03 476 SER D O 1
ATOM 12012 N N . ASP D 2 477 ? 56.850 48.409 125.432 1.00 27.39 477 ASP D N 1
ATOM 12013 C CA . ASP D 2 477 ? 56.784 48.427 123.969 1.00 28.67 477 ASP D CA 1
ATOM 12014 C C . ASP D 2 477 ? 56.290 47.077 123.454 1.00 28.52 477 ASP D C 1
ATOM 12015 O O . ASP D 2 477 ? 57.028 46.106 123.466 1.00 28.03 477 ASP D O 1
ATOM 12020 N N . PHE D 2 478 ? 55.031 47.018 122.996 1.00 28.98 478 PHE D N 1
ATOM 12021 C CA . PHE D 2 478 ? 54.433 45.730 122.674 1.00 29.15 478 PHE D CA 1
ATOM 12022 C C . PHE D 2 478 ? 55.165 45.032 121.531 1.00 27.95 478 PHE D C 1
ATOM 12023 O O . PHE D 2 478 ? 55.046 43.824 121.413 1.00 27.99 478 PHE D O 1
ATOM 12031 N N . ARG D 2 479 ? 55.843 45.804 120.670 1.00 26.54 479 ARG D N 1
ATOM 12032 C CA . ARG D 2 479 ? 56.529 45.200 119.531 1.00 29.73 479 ARG D CA 1
ATOM 12033 C C . ARG D 2 479 ? 57.517 44.138 119.989 1.00 29.67 479 ARG D C 1
ATOM 12034 O O . ARG D 2 479 ? 57.794 43.185 119.258 1.00 30.01 479 ARG D O 1
ATOM 12042 N N . ARG D 2 480 ? 58.070 44.293 121.201 1.00 30.46 480 ARG D N 1
ATOM 12043 C CA . ARG D 2 480 ? 59.040 43.345 121.701 1.00 29.78 480 ARG D CA 1
ATOM 12044 C C . ARG D 2 480 ? 58.418 42.025 122.119 1.00 31.14 480 ARG D C 1
ATOM 12045 O O . ARG D 2 480 ? 59.176 41.089 122.316 1.00 31.86 480 ARG D O 1
ATOM 12053 N N . TYR D 2 481 ? 57.076 41.959 122.266 1.00 26.12 481 TYR D N 1
ATOM 12054 C CA . TYR D 2 481 ? 56.428 40.749 122.727 1.00 28.68 481 TYR D CA 1
ATOM 12055 C C . TYR D 2 481 ? 55.781 40.024 121.547 1.00 28.01 481 TYR D C 1
ATOM 12056 O O . TYR D 2 481 ? 55.212 38.956 121.730 1.00 35.27 481 TYR D O 1
ATOM 12065 N N . THR D 2 482 ? 55.816 40.655 120.367 1.00 30.86 482 THR D N 1
ATOM 12066 C CA . THR D 2 482 ? 55.179 40.065 119.157 1.00 34.36 482 THR D CA 1
ATOM 12067 C C . THR D 2 482 ? 56.197 39.187 118.427 1.00 42.32 482 THR D C 1
ATOM 12068 O O . THR D 2 482 ? 55.800 38.437 117.537 1.00 49.11 482 THR D O 1
#

Foldseek 3Di:
DPDDDDPPDDDFFAQQFDWAFALKWFKDFDQKKKKFFFPDQWPVRCVVQLVVFPPGADLWTHHRRMIIARDQCCVGSSVRGGDVVGIDIDGPCVQCPDDDPVSVVRVNSVLSLLCVLQVVFWDADPVVRKIWGADDFWQDWDKDWFAVPDIDMDRQWAADDCGKIKGKMWRWDWDQDDRTIMTGTGIFIAMAGTRDHGDPDCPVVVVLRVLQPDVVNRSVSSSVLGSQQVSQAVHRRMHIHGDDIHIGSGHDPLVVCCVVPPCNVSHRDRD/DDKDFDDQFWAADPRQDDQLVVSLLVHAGHDDDQAAEAAEAEEEAPVLVVLVVVLLVVLQCWAQFLCVVQCLQGPTRNHCPPRRSNSYHYYHDPPRYHHQYPVNLCVLLVDPDQVVSLVSVLVVVLVVVVPSQVDDRPGLAYEYAYAPSSLPSNAAAPVVDQSVLQSLLSNLPGLHAYFYAHSPQGAGGSPHHHHPPDDSSNRQSSQQNVLLSCVRSPGFRIFGDDPDPQAWEAEKEKAWFFAPDDPRWIWIKIWQGRSLFMFIDTWGTFDDDPDRHRTAHALQRLLVRLLVRQVVVVVVDDDRHLEYEYEYQDDHDPRNVNNNVVNCVVSPNPYWYKHKHPDDPDDDADPDDFGDEQRMWDDPPQKIWGQLAGAYVSSPGRPDDPHGGTIIIHIDPPGPDDPSVVNVVFSSQQQSDSNGSRRSGRGRVRVVLRVLVNSNCSSPDPPDDGGRGSSSSD/DDWAFALKWFKDADQKKKKFFWPDQWPVRCVVQLVVQDQDADLWIHHRRMIIARDQCCVGSVVRTGPVVGIDIDGPCVQCPDDDPVSVVRVSNVLSLLCQLQVVFWDFDPVLRKIWGADDFFLDWDWDWWADPDIDIDRQWDCDVDKIKGKMWRWDWDQDDHTIIIGTGIDIAMAGTRPHGDPDCPVPSVLRVLQPDDVSRSVSSSVLGSSQVSQDDDPPDSDHRRMHIHTDDIDDDPDDDPLCCCPVVPCNVSNHDDD/DDKDFDDQFWAADPRQDDQLVVRLQVHAGHDDDPAAEAAEAEEEAPVLVVLVVVLLVVLQCWAQFPCVVQCLQQPIRNHCPPRRSNSYHYYHDDPSYHHDYPVNLCVLLPPPDLVVSLVSVLVVVLVVVVVNQPDDSPGLAYEYAYAPSSLPSQAAADVLVDQNVLLSLLSNLPGLHAYFYAHSPQRAGGSPHHHHPDDDSNRQSSQQNVLLSCVLSVHQRIFGDDLWEAEKEKEWFFASDDVRWIWIKIWQTRSLFIFIFTFGTFDDDPDRHRTDHALQRLLVRLLVVQVVVCVVPVDGRQEYEYEYQDDHDPRNVNNVVVNCVVNVRPYWYKHKHPDDPDDDADPDDFGDEQSMWDCDPQKIWGRLATAYVSSPGRPDDPHDGTIIIHIDPPGDDDPVVVNVVFSSQQQSDSRGSDRSGRGRSRHVLRVQVSSNCSSPPPPDGGGRGSSSSD

Radius of gyration: 36.5 Å; Cα contacts (8 Å, |Δi|>4): 3280; chains: 4; bounding box: 80×90×109 Å

Solvent-accessible surface area: 60838 Å² total

Sequence (1442 aa):
SGWELQPGVFLPPLNNKGEDAIINLLRIRRLPDEIFISTSPFGSSGRDAVPELVKHGNVRFDWVIRKRRRFVVSFFDPREYGTRAIVDLDQVEAVDTKLIAFNDEQDDLNDTDLLRRRTVERQTATQLSFLRKDRLFHFKAVGVGKSRSYRYSNVNETSAKVVSAYSSGYVRHHAARLRFERLADEWFLVIDPDFHFTTDGFQPHRYPEALLAGKKRLERNAAVRGQVTTWQHLLVESGKPAPLLQFERLPVIQLSQAVPESSWNRTDPRAKEEAQDLFKAHHVFDEPLEFGDGGQHDPRQGLREHGPLQPRSGDVIRVGVIGTDDTVAGFTEFLAETTGRGIESGNKQLINLNPDFPGLGNQNPFRCKFEVPDGATVTTISRRRQVNDITGIGRHDEEAVRRHAVEELISSSSQLSALVEEGSAKPDVVIVLALPIPLIEKLVNAKGDLNFRDLLKAKTLHLPVPTQIVWPDTWDDAAKIPRKIKRDQVKATRRAWNLLNALFYKAGKVPWRLLPDDQAEYRTSFLGIGFYRDLDGQQLWTSTAQFDERGRGLILLRGARAQTETRGRHPYLTAKDAEDLVVQSIAAYKAHHRHVPARLVVLKTSRFRSEEAEGIDAALGKSGIESDLVWVQESSPIAIFRDGNYPVLRGTFVDLDGKGLLYTRGSVPFYGTFPGLRVPRPLLLVPHENSDSTIILTLAKDVLALTKVNWNTTTQFDQQKLPAPIKAAREVGRILKHVEFGTAVSSDFRRYTGEDAIINLLRIRLLPDEIFISTSPFGSGRDAVPELVKHGNVRFDWVIRKRRFVVSFFDPREYGTRRAIVDLDDQVEAVDTKLIAFNDEQDDLLNDTDLLRRRTVERQTATQLSFLRKDRLFHFKAVGVGKSRSSYRRYSNVNETSSAKVVSSAYSGYVRHHAARLRFERLADEWFLVIDPDFHFTTDGFQPHRYPEALLAGKKRLERNAAVRGQQVTWQHLLVESGKHEVGLKPAPLLQFERLPVIQLSQAVPESWNRTDPRAKEEAQDLFKAHHVFDEPLEFGDGGQHDPRQQGLREHGPLQPRSGDVIRVGVIGTDDTVAGFTEFLAETGRGIESGNKQLINLNPDDFPGLGNQNPFRRCKFEVPDDGATVTTISRRQVNDITGIGRHDEAVRRHAVELISSQLSALVEGSSAKPDVVIVLALPIPLIEKLVNNAKSGDLNFRDLLKAKTLHLPVPTQIVWPDTWDDAAKIPRKKIKRQVKATRRAWNLLNALFYKAGKVPWRLLPYRTSFLGIGFYRDLDGQQLWTSTAQFDERGRGLILRGARAQTETRRGRHPYLTAKDAEDLVVQSIAAYKAHHRHVPARLVVLKTSRFRSSEEAEGIDAALGKSGIESDLVWVQESSPIAIFRDGNYPVLRGTFVDLDGKGLLYTRRGSVPFYGTFPGLRVPRPLLLVPHENSDSTILTLAKDVLALTKVNWNTTQFDQKLPAPIKAAREVGRILKHVEFGTAVSSDFRRYT